Protein AF-A0A9N8WAY9-F1 (afdb_monomer)

Mean predicted aligned error: 17.77 Å

Radius of gyration: 32.34 Å; Cα contacts (8 Å, |Δi|>4): 2045; chains: 1; bounding box: 76×81×89 Å

Nearest PDB structures (foldseek):
  2zxi-assembly1_B  TM=9.575E-01  e=5.399E-56  Aquifex aeolicus
  2zxi-assembly2_D  TM=9.606E-01  e=1.835E-55  Aquifex aeolicus
  2zxi-assembly2_C  TM=9.575E-01  e=1.220E-55  Aquifex aeolicus
  2zxi-assembly1_A  TM=9.609E-01  e=3.214E-55  Aquifex aeolicus
  3cp8-assembly2_D  TM=9.663E-01  e=1.681E-51  unclassified

Foldseek 3Di:
DVVPPPPDDDDDDVPVVVVVVVVVVVVCVVVVLVVQLFPFFWDWDADPLQAIEIETQRPDQKKKKKKKFQQAQLLDDLQAFQLSLLLQLLALPFDPDDPVVCVLQVKDWHWDHDLGIIMTMMMGGQVCVLVVLLSVLCRQPVRPLDFVVSVVSVVVLVVVVVVQVVPCVSVQVLCLQCQFQVHSSNRGRGHDPSGNCPTSVSSVVSSLQGQANNRIYMYMYSYDRVVRNVSCCVSCVPGHSDDPPPPDDPQGGTDADEDEAADADLKKKKKKKFKAFAPQALRLLLLQLVQQQLALDDPDPPDCDDHPLVVQLSPADDAKDKHWDWAHHHGITMTTMMIMDSDQVSQQSSLLSSLVSLVCLLVLVADPVSSVVSLVVSLVVLLVLCVDPVSVCCCCTRHVHQRGSVRSSCSSPPDDSVSNNVSSVVRLPTHIHMYIYHPRVRHDDSVRSNPPPDDDDDDDDDDDDDDDDDDPVDAPWAEEEEALALLSLLLQLLLQLLPTQYEYEHQDLLCRHADAAAQKAKDWLRLLLLLLCLLLVGDQLVLQQQFFQFWDFPPPVSDQLGTMIMTRGQRNSSSVSSSVCQPPRHSYDYDNFAFQAFDWDADPVPPPPPDDPDDDPPFDAGTATQFTATPVRDTHGYRFYEYQQQQQAQKWKFAQPDIDAASHVPHHHHDRYNVNCVVLPFDKDKAKDKHAFKWQLVQFAQPPWAKDHHDVVGDGSHPVDPHGPCRVRRDIKTKWKAAPQLLVLLVVQVNRHPVNVPCPPDDPDDQAPSVVCVVCVVDRIWMWIFRDNHDVGSITGTHRHGHRYHPVSSLVSQCRIPRSVRIDGPGHMIMMMHMATFLLQADLLQAGSHYHNYGYADCNLQADDSSRRNLRSNSNSLQSSCVSVVHDHDGADLLQELSNQSSCCRNPVTDPHHDDSSVTDRPNSVVSGSVCSSVRPNVVSCVRSHD

Secondary structure (DSSP, 8-state):
-TTSTTSS--SS-HHHHHHHHHHHHHHGGGTHHHHHHHSPPEEEEE-TTS-EEEEE----SSEEEEEEES-SGGG--TTTTTHHHHHHHHTTSS-SS-HHHHHHTT-EEEEEE-SS-EEEEEEE-GGGHHHHHHHHHHHHHS----HHHHHHHHHHHHHHHHHHHT-HHHHHHHHHHHHHHSSGGGS-SS--TT----SHHHHHHHHHHH--GGGEEEEEESS-HHHHHHHHHHHHTTS--PPPGGGS--PPPP--EEEEEE---SSEEEEEEEEEE-TTSHHHHHHHHHHHHS----SSTT---SSHHHHHHTTSSTT-EEEEEEEE-SSEEEEEEEEEESSHHHHHHHHHHHHHHHHHHHTT---HHHHHHHHHHHHHHHHHHTTSHHHHHHIIIII--SSSHHHHHHTTTT--HHHHHHHHHHHHHSPPEEEEEE-TTTSPPHHHHHH--S-------------PPPPTT--SEEEEEE--SHHHHHHHHHHHHTT--EEEEES-GGGTT---S-SEEE-TTHHHHHHHHHHTT-SHHHHHHHTEEEEEEETGGG-GGG-EEEEEE-HHHHHHHHHHHHHT-TTEEEEE--EEEEEEEEPTTSSS-SS-S----SS---EEEEEEEETTS-EEEEEEEEE--TT-BT-EEEETTEEEE-SBTTBPPB-HHHHHHHHTT--EEEEEEEEPPEEEGGGS--TTSEEEPPPSS---SSTT-SS-TTGGGPPPEEEEE--HHHHHHHHHTGGG-HHHHT-SS--SS--BHHHHHHH-TT-S--EEEEEE--SS--EEEEET-B--S-HHHHHHHHHTSTT-TT--EEE--EEEEEEEE-GGGB-TTSBBSSEETEEE-SGGGTB-SHHHHHHHHHHHHHHHHHHHTTPPP----TTT-HHHHHHHHHHHH--SS-B-GGG---TTTTTS-TTSHHHHHHHHHHHHH--

Organism: NCBI:txid144679

Solvent-accessible surface area (backbone atoms only — not comparable to full-atom values): 49848 Å² total; per-residue (Å²): 122,84,86,74,66,80,83,76,86,85,85,93,54,75,71,62,49,53,53,49,49,52,54,46,53,60,57,47,56,65,58,43,70,68,58,45,62,57,71,33,64,52,45,75,50,71,46,97,62,42,30,35,36,34,18,27,59,32,93,55,92,52,19,35,42,31,45,28,24,66,44,10,27,33,77,46,48,91,75,39,31,35,33,43,41,51,52,48,61,52,55,73,73,55,46,96,66,56,74,66,57,44,51,74,69,63,36,49,79,50,64,47,79,46,57,56,30,33,36,42,35,38,37,33,48,65,88,51,49,68,63,54,53,45,53,56,35,34,41,71,77,54,52,71,70,46,70,69,59,42,57,55,38,50,53,52,46,53,50,53,31,56,53,41,70,73,34,63,68,62,42,40,56,48,49,41,31,26,48,23,36,63,48,35,68,12,38,50,79,50,41,53,97,83,39,47,64,84,54,43,64,59,43,47,58,48,46,68,69,36,65,18,20,49,34,34,20,40,31,31,37,35,33,60,48,66,64,51,44,56,50,45,54,67,59,50,61,86,41,48,74,46,77,50,83,73,82,64,83,70,80,73,55,79,65,24,40,79,50,74,43,78,42,92,56,82,46,28,37,37,30,47,34,36,82,37,29,19,54,82,38,58,62,29,46,42,48,43,27,48,34,50,55,58,27,30,46,61,92,39,99,85,50,64,30,90,29,73,48,6,38,54,43,67,71,42,59,92,70,52,46,37,48,49,48,75,49,51,36,93,74,35,28,46,24,36,37,42,34,37,16,72,46,44,68,47,45,37,53,44,53,41,48,50,50,50,52,43,50,36,36,38,72,60,69,64,54,73,65,57,52,52,51,14,44,53,50,34,51,50,54,54,50,52,44,63,68,41,67,70,53,31,46,47,47,56,34,76,61,65,56,48,74,36,53,63,51,56,53,50,47,58,58,90,71,53,72,64,60,46,16,53,50,33,46,53,51,74,72,47,63,50,18,28,30,31,34,11,64,49,88,60,45,74,53,62,73,63,56,78,66,76,81,84,88,82,87,84,88,85,85,90,78,88,81,80,88,81,78,91,66,94,83,65,68,85,25,46,33,37,28,38,26,39,33,49,12,20,51,24,17,40,53,31,15,12,64,51,69,25,43,24,35,37,33,16,75,48,73,91,52,26,44,59,74,87,68,69,48,56,51,51,25,62,50,31,18,31,33,33,19,42,35,27,21,56,69,42,54,68,16,52,38,44,31,76,16,32,37,26,25,42,60,40,54,65,92,71,44,66,53,58,35,4,44,27,30,35,25,19,49,66,50,32,18,50,52,42,42,61,55,51,72,74,31,70,51,42,45,79,43,72,41,49,71,30,38,74,39,62,48,74,34,93,81,62,84,79,81,90,81,75,89,88,73,87,81,82,84,64,54,48,25,32,46,46,24,38,27,31,71,88,66,53,75,49,48,18,57,22,39,36,45,16,54,42,49,18,31,62,5,28,33,30,39,8,80,48,71,48,77,17,31,44,97,98,38,72,41,40,60,48,46,51,53,50,42,49,77,58,65,54,60,69,48,79,46,76,49,60,33,37,38,34,30,38,44,87,40,42,50,59,91,88,42,51,76,45,76,49,46,86,78,55,68,54,52,22,90,88,46,93,64,48,85,40,66,94,64,46,50,67,32,33,42,42,42,46,34,63,67,30,49,47,58,46,65,79,44,51,91,44,20,55,84,60,74,77,46,95,78,59,57,95,72,53,71,32,39,66,54,38,49,74,72,43,72,86,56,71,53,50,70,27,39,40,34,57,38,36,93,94,47,57,45,25,40,44,48,61,46,12,33,36,47,34,61,72,55,49,56,56,40,41,41,56,24,71,43,26,60,67,42,43,73,77,38,73,23,28,26,38,35,20,46,22,42,51,25,57,50,28,44,84,48,28,36,34,64,37,34,45,47,33,26,58,20,20,35,32,45,33,39,59,56,62,40,66,8,25,46,34,6,33,41,32,13,39,24,51,28,27,54,77,70,74,44,77,76,64,69,58,49,59,85,63,29,64,58,13,41,52,47,49,46,28,36,73,71,38,69,96,48,69,44,46,68,68,79,58,84,65,96,45,35,78,76,55,22,44,92,47,23,45,79,61,32,29,63,57,32,52,75,72,44,60,129

Sequence (947 aa):
MLRIATKNLNKSGGRQLSAFINNQTNKIGQLRFFASVIDAPVHATNLTNGVTVVAIEDRTPASSVSIVVKAGPRFETSDNVGVTNYLKNFAFKATFRTTREVELLGGVLSANLTRENLILSAEFLPEDLPFFLEILSDTISKTKYTHYEFNDVKKLVNLESAAVESVPEVLGLDQAHAVAFRTGLGNSLFAKSSTKVTNVDIVKSFAEKVYTASNITIVGTAIDHKRLADLSEHYFNDLNSGTPLVSVSTDSKYYGGDLRIPNSSPTSHFVLGFPGAALGSKDYAVLQILRFILDGEKHTKWGVGVTALAQTINKLSTGTQMTTFNAGYSDIGLFGVFIQSHHPGSISKAAEATVEQLTNVAKGLISNEEFKRALAKAKFDTAASFETRGLKTELLGAYQVSASTPSALNAYANINTSDIQETAQKILKSKPTAIAIGDVSSLPYSDSLFHYQKAIPSKIISRNVIIAAKDPDALKYDVIVVGGGHAGTEASAAAARTGSKTLLITHRLDTIGEMSCNPSFGGIGKGVLVREIDALDGLCGKIADISGIQFHVLNRSKGPAVHGPRAQIDRKLYKRNMQECLFDYPNLEIKAGSVHDIIMHPSSTSLNTATSGNQDFSSSCYGQVQGVRLESGELIKASKIIITTGTFLQGEIHIGKIAYPSGRIGEAASVGLSKSLELAGFRLGRLKTGTPPRLDGKTINYTNLLPQYGDVPATPFSYLHTSVPFESQQVLCHQTRTNSATHKIILDNLSESIHIRETVKGPRYCPSIESKIIRFTDKAGHIIWLEPEGFDTDVVYPNGISITLPEEIQRKVLKTIPGLENATMLRPGYGVEYDYVDPRELYPTLETHRIKGLYLAGQINGTTGYEEAAAQGIIAGINASLSIRGKPPFILDRADAYIGVLIDDLVTKGVEEPYRIFTSRSEYRLSLRADNADYRLTPKGKFKLLI

Structure (mmCIF, N/CA/C/O backbone):
data_AF-A0A9N8WAY9-F1
#
_entry.id   AF-A0A9N8WAY9-F1
#
loop_
_atom_site.group_PDB
_atom_site.id
_atom_site.type_symbol
_atom_site.label_atom_id
_atom_site.label_alt_id
_atom_site.label_comp_id
_atom_site.label_asym_id
_atom_site.label_entity_id
_atom_site.label_seq_id
_atom_site.pdbx_PDB_ins_code
_atom_site.Cartn_x
_atom_site.Cartn_y
_atom_site.Cartn_z
_atom_site.occupancy
_atom_site.B_iso_or_equiv
_atom_site.auth_seq_id
_atom_site.auth_comp_id
_atom_site.auth_asym_id
_atom_site.auth_atom_id
_atom_site.pdbx_PDB_model_num
ATOM 1 N N . MET A 1 1 ? -15.267 -24.084 19.327 1.00 34.78 1 MET A N 1
ATOM 2 C CA . MET A 1 1 ? -14.991 -25.402 18.707 1.00 34.78 1 MET A CA 1
ATOM 3 C C . MET A 1 1 ? -14.730 -26.534 19.710 1.00 34.78 1 MET A C 1
ATOM 5 O O . MET A 1 1 ? -15.138 -27.644 19.418 1.00 34.78 1 MET A O 1
ATOM 9 N N . LEU A 1 2 ? -14.163 -26.306 20.906 1.00 27.81 2 LEU A N 1
ATOM 10 C CA . LEU A 1 2 ? -13.882 -27.394 21.873 1.00 27.81 2 LEU A CA 1
ATOM 11 C C . LEU A 1 2 ? -15.092 -27.992 22.630 1.00 27.81 2 LEU A C 1
ATOM 13 O O . LEU A 1 2 ? -14.947 -29.023 23.272 1.00 27.81 2 LEU A O 1
ATOM 17 N N . ARG A 1 3 ? -16.289 -27.395 22.557 1.00 25.36 3 ARG A N 1
ATOM 18 C CA . ARG A 1 3 ? -17.497 -27.909 23.244 1.00 25.36 3 ARG A CA 1
ATOM 19 C C . ARG A 1 3 ? -18.346 -28.887 22.421 1.00 25.36 3 ARG A C 1
ATOM 21 O O . ARG A 1 3 ? -19.270 -29.473 22.969 1.00 25.36 3 ARG A O 1
ATOM 28 N N . ILE A 1 4 ? -18.050 -29.061 21.131 1.00 32.19 4 ILE A N 1
ATOM 29 C CA . ILE A 1 4 ? -18.845 -29.909 20.220 1.00 32.19 4 ILE A CA 1
ATOM 30 C C . ILE A 1 4 ? -18.202 -31.299 20.030 1.00 32.19 4 ILE A C 1
ATOM 32 O O . ILE A 1 4 ? -18.879 -32.243 19.643 1.00 32.19 4 ILE A O 1
ATOM 36 N N . ALA A 1 5 ? -16.926 -31.472 20.394 1.00 30.83 5 ALA A N 1
ATOM 37 C CA . ALA A 1 5 ? -16.187 -32.719 20.176 1.00 30.83 5 ALA A CA 1
ATOM 38 C C . ALA A 1 5 ? -16.356 -33.787 21.281 1.00 30.83 5 ALA A C 1
ATOM 40 O O . ALA A 1 5 ? -15.926 -34.919 21.098 1.00 30.83 5 ALA A O 1
ATOM 41 N N . THR A 1 6 ? -16.975 -33.475 22.424 1.00 32.94 6 THR A N 1
ATOM 42 C CA . THR A 1 6 ? -16.946 -34.353 23.613 1.00 32.94 6 THR A CA 1
ATOM 43 C C . THR A 1 6 ? -18.122 -35.319 23.764 1.00 32.94 6 THR A C 1
ATOM 45 O O . THR A 1 6 ? -18.188 -36.013 24.774 1.00 32.94 6 THR A O 1
ATOM 48 N N . LYS A 1 7 ? -19.053 -35.407 22.802 1.00 30.72 7 LYS A N 1
ATOM 49 C CA . LYS A 1 7 ? -20.262 -36.243 22.969 1.00 30.72 7 LYS A CA 1
ATOM 50 C C . LYS A 1 7 ? -20.282 -37.590 22.252 1.00 30.72 7 LYS A C 1
ATOM 52 O O . LYS A 1 7 ? -21.165 -38.379 22.548 1.00 30.72 7 LYS A O 1
ATOM 57 N N . ASN A 1 8 ? -19.313 -37.900 21.399 1.00 34.56 8 ASN A N 1
ATOM 58 C CA . ASN A 1 8 ? -19.219 -39.206 20.749 1.00 34.56 8 ASN A CA 1
ATOM 59 C C . ASN A 1 8 ? -17.749 -39.596 20.654 1.00 34.56 8 ASN A C 1
ATOM 61 O O . ASN A 1 8 ? -17.040 -38.945 19.900 1.00 34.56 8 ASN A O 1
ATOM 65 N N . LEU A 1 9 ? -17.314 -40.602 21.425 1.00 31.36 9 LEU A N 1
ATOM 66 C CA . LEU A 1 9 ? -16.238 -41.567 21.117 1.00 31.36 9 LEU A CA 1
ATOM 67 C C . LEU A 1 9 ? -15.808 -42.288 22.407 1.00 31.36 9 LEU A C 1
ATOM 69 O O . LEU A 1 9 ? -14.777 -42.001 23.008 1.00 31.36 9 LEU A O 1
ATOM 73 N N . ASN A 1 10 ? -16.621 -43.261 22.817 1.00 39.28 10 ASN A N 1
ATOM 74 C CA . ASN A 1 10 ? -16.155 -44.401 23.599 1.00 39.28 10 ASN A CA 1
ATOM 75 C C . ASN A 1 10 ? -15.892 -45.550 22.615 1.00 39.28 10 ASN A C 1
ATOM 77 O O . ASN A 1 10 ? -16.753 -45.833 21.785 1.00 39.28 10 ASN A O 1
ATOM 81 N N . LYS A 1 11 ? -14.754 -46.231 22.806 1.00 39.00 11 LYS A N 1
ATOM 82 C CA . LYS A 1 11 ? -14.225 -47.435 22.123 1.00 39.00 11 LYS A CA 1
ATOM 83 C C . LYS A 1 11 ? -13.093 -47.179 21.103 1.00 39.00 11 LYS A C 1
ATOM 85 O O . LYS A 1 11 ? -13.263 -46.558 20.065 1.00 39.00 11 LYS A O 1
ATOM 90 N N . SER A 1 12 ? -11.920 -47.711 21.477 1.00 38.72 12 SER A N 1
ATOM 91 C CA . SER A 1 12 ? -10.773 -48.125 20.642 1.00 38.72 12 SER A CA 1
ATOM 92 C C . SER A 1 12 ? -9.924 -47.091 19.873 1.00 38.72 12 SER A C 1
ATOM 94 O O . SER A 1 12 ? -9.362 -47.439 18.841 1.00 38.72 12 SER A O 1
ATOM 96 N N . GLY A 1 13 ? -9.715 -45.870 20.389 1.00 35.88 13 GLY A N 1
ATOM 97 C CA . GLY A 1 13 ? -8.843 -44.855 19.748 1.00 35.88 13 GLY A CA 1
ATOM 98 C C . GLY A 1 13 ? -7.564 -44.429 20.498 1.00 35.88 13 GLY A C 1
ATOM 99 O O . GLY A 1 13 ? -6.832 -43.564 20.018 1.00 35.88 13 GLY A O 1
ATOM 100 N N . GLY A 1 14 ? -7.268 -44.998 21.674 1.00 35.78 14 GLY A N 1
ATOM 101 C CA . GLY A 1 14 ? -6.304 -44.420 22.631 1.00 35.78 14 GLY A CA 1
ATOM 102 C C . GLY A 1 14 ? -4.846 -44.286 22.158 1.00 35.78 14 GLY A C 1
ATOM 103 O O . GLY A 1 14 ? -4.164 -43.354 22.571 1.00 35.78 14 GLY A O 1
ATOM 104 N N . ARG A 1 15 ? -4.361 -45.161 21.262 1.00 37.06 15 ARG A N 1
ATOM 105 C CA . ARG A 1 15 ? -2.965 -45.117 20.766 1.00 37.06 15 ARG A CA 1
ATOM 106 C C . ARG A 1 15 ? -2.762 -44.234 19.532 1.00 37.06 15 ARG A C 1
ATOM 108 O O . ARG A 1 15 ? -1.677 -43.693 19.351 1.00 37.06 15 ARG A O 1
ATOM 115 N N . GLN A 1 16 ? -3.788 -44.044 18.701 1.00 38.47 16 GLN A N 1
ATOM 116 C CA . GLN A 1 16 ? -3.700 -43.113 17.570 1.00 38.47 16 GLN A CA 1
ATOM 117 C C . GLN A 1 16 ? -3.871 -41.662 18.025 1.00 38.47 16 GLN A C 1
ATOM 119 O O . GLN A 1 16 ? -3.231 -40.775 17.467 1.00 38.47 16 GLN A O 1
ATOM 124 N N . LEU A 1 17 ? -4.640 -41.422 19.095 1.00 34.09 17 LEU A N 1
ATOM 125 C CA . LEU A 1 17 ? -4.776 -40.089 19.673 1.00 34.09 17 LEU A CA 1
ATOM 126 C C . LEU A 1 17 ? -3.491 -39.631 20.378 1.00 34.09 17 LEU A C 1
ATOM 128 O O . LEU A 1 17 ? -3.136 -38.472 20.239 1.00 34.09 17 LEU A O 1
ATOM 132 N N . SER A 1 18 ? -2.739 -40.509 21.057 1.00 35.00 18 SER A N 1
ATOM 133 C CA . SER A 1 18 ? -1.448 -40.122 21.654 1.00 35.00 18 SER A CA 1
ATOM 134 C C . SER A 1 18 ? -0.386 -39.823 20.596 1.00 35.00 18 SER A C 1
ATOM 136 O O . SER A 1 18 ? 0.402 -38.901 20.771 1.00 35.00 18 SER A O 1
ATOM 138 N N . ALA A 1 19 ? -0.387 -40.551 19.474 1.00 35.94 19 ALA A N 1
ATOM 139 C CA . ALA A 1 19 ? 0.494 -40.272 18.343 1.00 35.94 19 ALA A CA 1
ATOM 140 C C . ALA A 1 19 ? 0.087 -38.985 17.607 1.00 35.94 19 ALA A C 1
ATOM 142 O O . ALA A 1 19 ? 0.954 -38.190 17.263 1.00 35.94 19 ALA A O 1
ATOM 143 N N . PHE A 1 20 ? -1.214 -38.731 17.425 1.00 35.03 20 PHE A N 1
ATOM 144 C CA . PHE A 1 20 ? -1.726 -37.496 16.825 1.00 35.03 20 PHE A CA 1
ATOM 145 C C . PHE A 1 20 ? -1.520 -36.281 17.738 1.00 35.03 20 PHE A C 1
ATOM 147 O O . PHE A 1 20 ? -1.112 -35.232 17.253 1.00 35.03 20 PHE A O 1
ATOM 154 N N . ILE A 1 21 ? -1.718 -36.428 19.053 1.00 37.94 21 ILE A N 1
ATOM 155 C CA . ILE A 1 21 ? -1.417 -35.400 20.056 1.00 37.94 21 ILE A CA 1
ATOM 156 C C . ILE A 1 21 ? 0.087 -35.151 20.101 1.00 37.94 21 ILE A C 1
ATOM 158 O O . ILE A 1 21 ? 0.454 -33.991 20.033 1.00 37.94 21 ILE A O 1
ATOM 162 N N . ASN A 1 22 ? 0.949 -36.178 20.090 1.00 33.31 22 ASN A N 1
ATOM 163 C CA . ASN A 1 22 ? 2.405 -35.983 20.063 1.00 33.31 22 ASN A CA 1
ATOM 164 C C . ASN A 1 22 ? 2.899 -35.325 18.762 1.00 33.31 22 ASN A C 1
ATOM 166 O O . ASN A 1 22 ? 3.785 -34.470 18.802 1.00 33.31 22 ASN A O 1
ATOM 170 N N . ASN A 1 23 ? 2.307 -35.662 17.609 1.00 32.69 23 ASN A N 1
ATOM 171 C CA . ASN A 1 23 ? 2.640 -35.021 16.331 1.00 32.69 23 ASN A CA 1
ATOM 172 C C . ASN A 1 23 ? 2.090 -33.587 16.239 1.00 32.69 23 ASN A C 1
ATOM 174 O O . ASN A 1 23 ? 2.725 -32.716 15.644 1.00 32.69 23 ASN A O 1
ATOM 178 N N . GLN A 1 24 ? 0.939 -33.313 16.861 1.00 34.44 24 GLN A N 1
ATOM 179 C CA . GLN A 1 24 ? 0.391 -31.964 16.998 1.00 34.44 24 GLN A CA 1
ATOM 180 C C . GLN A 1 24 ? 1.167 -31.146 18.035 1.00 34.44 24 GLN A C 1
ATOM 182 O O . GLN A 1 24 ? 1.427 -29.988 17.761 1.00 34.44 24 GLN A O 1
ATOM 187 N N . THR A 1 25 ? 1.641 -31.700 19.156 1.00 32.56 25 THR A N 1
ATOM 188 C CA . THR A 1 25 ? 2.506 -30.978 20.111 1.00 32.56 25 THR A CA 1
ATOM 189 C C . THR A 1 25 ? 3.886 -30.687 19.532 1.00 32.56 25 THR A C 1
ATOM 191 O O . THR A 1 25 ? 4.433 -29.624 19.811 1.00 32.56 25 THR A O 1
ATOM 194 N N . ASN A 1 26 ? 4.413 -31.549 18.654 1.00 30.75 26 ASN A N 1
ATOM 195 C CA . ASN A 1 26 ? 5.633 -31.247 17.898 1.00 30.75 26 ASN A CA 1
ATOM 196 C C . ASN A 1 26 ? 5.403 -30.181 16.809 1.00 30.75 26 ASN A C 1
ATOM 198 O O . ASN A 1 26 ? 6.275 -29.341 16.602 1.00 30.75 26 ASN A O 1
ATOM 202 N N . LYS A 1 27 ? 4.216 -30.120 16.182 1.00 31.23 27 LYS A N 1
ATOM 203 C CA . LYS A 1 27 ? 3.832 -29.007 15.283 1.00 31.23 27 LYS A CA 1
ATOM 204 C C . LYS A 1 27 ? 3.461 -27.712 16.024 1.00 31.23 27 LYS A C 1
ATOM 206 O O . LYS A 1 27 ? 3.751 -26.628 15.532 1.00 31.23 27 LYS A O 1
ATOM 211 N N . ILE A 1 28 ? 2.935 -27.796 17.245 1.00 32.38 28 ILE A N 1
ATOM 212 C CA . ILE A 1 28 ? 2.755 -26.670 18.181 1.00 32.38 28 ILE A CA 1
ATOM 213 C C . ILE A 1 28 ? 4.120 -26.184 18.710 1.00 32.38 28 ILE A C 1
ATOM 215 O O . ILE A 1 28 ? 4.230 -25.065 19.205 1.00 32.38 28 ILE A O 1
ATOM 219 N N . GLY A 1 29 ? 5.200 -26.939 18.487 1.00 28.80 29 GLY A N 1
ATOM 220 C CA . GLY A 1 29 ? 6.573 -26.447 18.600 1.00 28.80 29 GLY A CA 1
ATOM 221 C C . GLY A 1 29 ? 6.858 -25.209 17.734 1.00 28.80 29 GLY A C 1
ATOM 222 O O . GLY A 1 29 ? 7.712 -24.414 18.110 1.00 28.80 29 GLY A O 1
ATOM 223 N N . GLN A 1 30 ? 6.105 -24.978 16.647 1.00 30.25 30 GLN A N 1
ATOM 224 C CA . GLN A 1 30 ? 6.190 -23.750 15.837 1.00 30.25 30 GLN A CA 1
ATOM 225 C C . GLN A 1 30 ? 5.340 -22.586 16.379 1.00 30.25 30 GLN A C 1
ATOM 227 O O . GLN A 1 30 ? 5.646 -21.431 16.099 1.00 30.25 30 GLN A O 1
ATOM 232 N N . LEU A 1 31 ? 4.345 -22.847 17.236 1.00 31.05 31 LEU A N 1
ATOM 233 C CA . LEU A 1 31 ? 3.643 -21.799 17.999 1.00 31.05 31 LEU A CA 1
ATOM 234 C C . LEU A 1 31 ? 4.497 -21.239 19.151 1.00 31.05 31 LEU A C 1
ATOM 236 O O . LEU A 1 31 ? 4.138 -20.222 19.745 1.00 31.05 31 LEU A O 1
ATOM 240 N N . ARG A 1 32 ? 5.664 -21.839 19.437 1.00 30.89 32 ARG A N 1
ATOM 241 C CA . ARG A 1 32 ? 6.633 -21.291 20.401 1.00 30.89 32 ARG A CA 1
ATOM 242 C C . ARG A 1 32 ? 7.258 -19.963 19.965 1.00 30.89 32 ARG A C 1
ATOM 244 O O . ARG A 1 32 ? 7.824 -19.297 20.820 1.00 30.89 32 ARG A O 1
ATOM 251 N N . PHE A 1 33 ? 7.112 -19.542 18.705 1.00 34.78 33 PHE A N 1
ATOM 252 C CA . PHE A 1 33 ? 7.567 -18.217 18.263 1.00 34.78 33 PHE A CA 1
ATOM 253 C C . PHE A 1 33 ? 6.773 -17.058 18.887 1.00 34.78 33 PHE A C 1
ATOM 255 O O . PHE A 1 33 ? 7.335 -15.990 19.101 1.00 34.78 33 PHE A O 1
ATOM 262 N N . PHE A 1 34 ? 5.496 -17.268 19.234 1.00 34.25 34 PHE A N 1
ATOM 263 C CA . PHE A 1 34 ? 4.699 -16.256 19.941 1.00 34.25 34 PHE A CA 1
ATOM 264 C C . PHE A 1 34 ? 4.883 -16.337 21.462 1.00 34.25 34 PHE A C 1
ATOM 266 O O . PHE A 1 34 ? 4.933 -15.312 22.133 1.00 34.25 34 PHE A O 1
ATOM 273 N N . ALA A 1 35 ? 5.077 -17.543 22.009 1.00 34.41 35 ALA A N 1
ATOM 274 C CA . ALA A 1 35 ? 5.382 -17.714 23.431 1.00 34.41 35 ALA A CA 1
ATOM 275 C C . ALA A 1 35 ? 6.769 -17.155 23.819 1.00 34.41 35 ALA A C 1
ATOM 277 O O . ALA A 1 35 ? 6.951 -16.726 24.953 1.00 34.41 35 ALA A O 1
ATOM 278 N N . SER A 1 36 ? 7.737 -17.105 22.892 1.00 43.34 36 SER A N 1
ATOM 279 C CA . SER A 1 36 ? 9.104 -16.648 23.187 1.00 43.34 36 SER A CA 1
ATOM 280 C C . SER A 1 36 ? 9.268 -15.136 23.375 1.00 43.34 36 SER A C 1
ATOM 282 O O . SER A 1 36 ? 10.331 -14.719 23.814 1.00 43.34 36 SER A O 1
ATOM 284 N N . VAL A 1 37 ? 8.265 -14.311 23.042 1.00 48.47 37 VAL A N 1
ATOM 285 C CA . VAL A 1 37 ? 8.324 -12.849 23.275 1.00 48.47 37 VAL A CA 1
ATOM 286 C C . VAL A 1 37 ? 7.912 -12.497 24.710 1.00 48.47 37 VAL A C 1
ATOM 288 O O . VAL A 1 37 ? 8.394 -11.517 25.265 1.00 48.47 37 VAL A O 1
ATOM 291 N N . ILE A 1 38 ? 7.050 -13.312 25.328 1.00 50.09 38 ILE A N 1
ATOM 292 C CA . ILE A 1 38 ? 6.491 -13.050 26.665 1.00 50.09 38 ILE A CA 1
ATOM 293 C C . ILE A 1 38 ? 7.518 -13.335 27.775 1.00 50.09 38 ILE A C 1
ATOM 295 O O . ILE A 1 38 ? 7.503 -12.647 28.793 1.00 50.09 38 ILE A O 1
ATOM 299 N N . ASP A 1 39 ? 8.433 -14.283 27.548 1.00 53.91 39 ASP A N 1
ATOM 300 C CA . ASP A 1 39 ? 9.426 -14.742 28.534 1.00 53.91 39 ASP A CA 1
ATOM 301 C C . ASP A 1 39 ? 10.876 -14.331 28.203 1.00 53.91 39 ASP A C 1
ATOM 303 O O . ASP A 1 39 ? 11.814 -14.821 28.834 1.00 53.91 39 ASP A O 1
ATOM 307 N N . ALA A 1 40 ? 11.100 -13.459 27.211 1.00 64.38 40 ALA A N 1
ATOM 308 C CA . ALA A 1 40 ? 12.453 -13.000 26.899 1.00 64.38 40 ALA A CA 1
ATOM 309 C C . ALA A 1 40 ? 13.003 -12.159 28.072 1.00 64.38 40 ALA A C 1
ATOM 311 O O . ALA A 1 40 ? 12.348 -11.196 28.489 1.00 64.38 40 ALA A O 1
ATOM 312 N N . PRO A 1 41 ? 14.174 -12.511 28.634 1.00 66.81 41 PRO A N 1
ATOM 313 C CA . PRO A 1 41 ? 14.734 -11.781 29.758 1.00 66.81 41 PRO A CA 1
ATOM 314 C C . PRO A 1 41 ? 15.114 -10.366 29.316 1.00 66.81 41 PRO A C 1
ATOM 316 O O . PRO A 1 41 ? 15.739 -10.168 28.272 1.00 66.81 41 PRO A O 1
ATOM 319 N N . VAL A 1 42 ? 14.729 -9.378 30.121 1.00 77.88 42 VAL A N 1
ATOM 320 C CA . VAL A 1 42 ? 15.200 -8.002 29.965 1.00 77.88 42 VAL A CA 1
ATOM 321 C C . VAL A 1 42 ? 16.411 -7.819 30.861 1.00 77.88 42 VAL A C 1
ATOM 323 O O . VAL A 1 42 ? 16.358 -8.075 32.066 1.00 77.88 42 VAL A O 1
ATOM 326 N N . HIS A 1 43 ? 17.496 -7.346 30.267 1.00 83.75 43 HIS A N 1
ATOM 327 C CA . HIS A 1 43 ? 18.730 -7.026 30.963 1.00 83.75 43 HIS A CA 1
ATOM 328 C C . HIS A 1 43 ? 18.908 -5.513 30.996 1.00 83.75 43 HIS A C 1
ATOM 330 O O . HIS A 1 43 ? 18.722 -4.847 29.978 1.00 83.75 43 HIS A O 1
ATOM 336 N N . ALA A 1 44 ? 19.262 -4.975 32.160 1.00 86.44 44 ALA A N 1
ATOM 337 C CA . ALA A 1 44 ? 19.524 -3.557 32.345 1.00 86.44 44 ALA A CA 1
ATOM 338 C C . ALA A 1 44 ? 20.857 -3.355 33.073 1.00 86.44 44 ALA A C 1
ATOM 340 O O . ALA A 1 44 ? 21.126 -4.026 34.071 1.00 86.44 44 ALA A O 1
ATOM 341 N N . THR A 1 45 ? 21.672 -2.424 32.589 1.00 89.00 45 THR A N 1
ATOM 342 C CA . THR A 1 45 ? 22.945 -2.022 33.198 1.00 89.00 45 THR A CA 1
ATOM 343 C C . THR A 1 45 ? 23.096 -0.508 33.126 1.00 89.00 45 THR A C 1
ATOM 345 O O . THR A 1 45 ? 22.608 0.131 32.198 1.00 89.00 45 THR A O 1
ATOM 348 N N . ASN A 1 46 ? 23.752 0.080 34.124 1.00 88.75 46 ASN A N 1
ATOM 349 C CA . ASN A 1 46 ? 24.169 1.477 34.070 1.00 88.75 46 ASN A CA 1
ATOM 350 C C . ASN A 1 46 ? 25.642 1.522 33.664 1.00 88.75 46 ASN A C 1
ATOM 352 O O . ASN A 1 46 ? 26.473 0.866 34.295 1.00 88.75 46 ASN A O 1
ATOM 356 N N . LEU A 1 47 ? 25.932 2.284 32.617 1.00 88.81 47 LEU A N 1
ATOM 357 C CA . LEU A 1 47 ? 27.277 2.550 32.124 1.00 88.81 47 LEU A CA 1
ATOM 358 C C . LEU A 1 47 ? 28.044 3.461 33.084 1.00 88.81 47 LEU A C 1
ATOM 360 O O . LEU A 1 47 ? 27.452 4.125 33.944 1.00 88.81 47 LEU A O 1
ATOM 364 N N . THR A 1 48 ? 29.367 3.526 32.928 1.00 84.19 48 THR A N 1
ATOM 365 C CA . THR A 1 48 ? 30.218 4.291 33.858 1.00 84.19 48 THR A CA 1
ATOM 366 C C . THR A 1 48 ? 29.939 5.797 33.822 1.00 84.19 48 THR A C 1
ATOM 368 O O . THR A 1 48 ? 30.052 6.475 34.843 1.00 84.19 48 THR A O 1
ATOM 371 N N . ASN A 1 49 ? 29.499 6.308 32.669 1.00 83.31 49 ASN A N 1
ATOM 372 C CA . ASN A 1 49 ? 29.110 7.703 32.460 1.00 83.31 49 ASN A CA 1
ATOM 373 C C . ASN A 1 49 ? 27.692 8.047 32.972 1.00 83.31 49 ASN A C 1
ATOM 375 O O . ASN A 1 49 ? 27.334 9.224 33.010 1.00 83.31 49 ASN A O 1
ATOM 379 N N . GLY A 1 50 ? 26.892 7.053 33.381 1.00 85.44 50 GLY A N 1
ATOM 380 C CA . GLY A 1 50 ? 25.530 7.231 33.897 1.00 85.44 50 GLY A CA 1
ATOM 381 C C . GLY A 1 50 ? 24.394 6.947 32.907 1.00 85.44 50 GLY A C 1
ATOM 382 O O . GLY A 1 50 ? 23.237 7.064 33.306 1.00 85.44 50 GLY A O 1
ATOM 383 N N . VAL A 1 51 ? 24.687 6.554 31.660 1.00 89.50 51 VAL A N 1
ATOM 384 C CA . VAL A 1 51 ? 23.665 6.088 30.702 1.00 89.50 51 VAL A CA 1
ATOM 385 C C . VAL A 1 51 ? 23.101 4.740 31.149 1.00 89.50 51 VAL A C 1
ATOM 387 O O . VAL A 1 51 ? 23.857 3.819 31.459 1.00 89.50 51 VAL A O 1
ATOM 390 N N . THR A 1 52 ? 21.778 4.581 31.133 1.00 90.56 52 THR A N 1
ATOM 391 C CA . THR A 1 52 ? 21.144 3.271 31.350 1.00 90.56 52 THR A CA 1
ATOM 392 C C . THR A 1 52 ? 20.989 2.538 30.018 1.00 90.56 52 THR A C 1
ATOM 394 O O . THR A 1 52 ? 20.403 3.072 29.081 1.00 90.56 52 THR A O 1
ATOM 397 N N . VAL A 1 53 ? 21.462 1.298 29.925 1.00 91.19 53 VAL A N 1
ATOM 398 C CA . VAL A 1 53 ? 21.262 0.414 28.769 1.00 91.19 53 VAL A CA 1
ATOM 399 C C . VAL A 1 53 ? 20.296 -0.693 29.158 1.00 91.19 53 VAL A C 1
ATOM 401 O O . VAL A 1 53 ? 20.505 -1.387 30.149 1.00 91.19 53 VAL A O 1
ATOM 404 N N . VAL A 1 54 ? 19.247 -0.876 28.364 1.00 89.75 54 VAL A N 1
ATOM 405 C CA . VAL A 1 54 ? 18.236 -1.922 28.512 1.00 89.75 54 VAL A CA 1
ATOM 406 C C . VAL A 1 54 ? 18.182 -2.716 27.214 1.00 89.75 54 VAL A C 1
ATOM 408 O O . VAL A 1 54 ? 18.074 -2.137 26.138 1.00 89.75 54 VAL A O 1
ATOM 411 N N . ALA A 1 55 ? 18.245 -4.042 27.284 1.00 88.38 55 ALA A N 1
ATOM 412 C CA . ALA A 1 55 ? 18.109 -4.890 26.105 1.00 88.38 55 ALA A CA 1
ATOM 413 C C . ALA A 1 55 ? 17.169 -6.065 26.363 1.00 88.38 55 ALA A C 1
ATOM 415 O O . ALA A 1 55 ? 17.146 -6.625 27.461 1.00 88.38 55 ALA A O 1
ATOM 416 N N . ILE A 1 56 ? 16.421 -6.437 25.327 1.00 81.81 56 ILE A N 1
ATOM 417 C CA . ILE A 1 56 ? 15.617 -7.655 25.281 1.00 81.81 56 ILE A CA 1
ATOM 418 C C . ILE A 1 56 ? 16.068 -8.519 24.104 1.00 81.81 56 ILE A C 1
ATOM 420 O O . ILE A 1 56 ? 16.010 -8.117 22.938 1.00 81.81 56 ILE A O 1
ATOM 424 N N . GLU A 1 57 ? 16.502 -9.734 24.419 1.00 77.81 57 GLU A N 1
ATOM 425 C CA . GLU A 1 57 ? 16.929 -10.729 23.436 1.00 77.81 57 GLU A CA 1
ATOM 426 C C . GLU A 1 57 ? 15.719 -11.540 22.951 1.00 77.81 57 GLU A C 1
ATOM 428 O O . GLU A 1 57 ? 15.571 -12.731 23.232 1.00 77.81 57 GLU A O 1
ATOM 433 N N . ASP A 1 58 ? 14.805 -10.878 22.236 1.00 72.62 58 ASP A N 1
ATOM 434 C CA . ASP A 1 58 ? 13.737 -11.567 21.512 1.00 72.62 58 ASP A CA 1
ATOM 435 C C . ASP A 1 58 ? 14.219 -12.036 20.122 1.00 72.62 58 ASP A C 1
ATOM 437 O O . ASP A 1 58 ? 15.098 -11.451 19.496 1.00 72.62 58 ASP A O 1
ATOM 441 N N . ARG A 1 59 ? 13.688 -13.161 19.621 1.00 65.69 59 ARG A N 1
ATOM 442 C CA . ARG A 1 59 ? 14.125 -13.769 18.344 1.00 65.69 59 ARG A CA 1
ATOM 443 C C . ARG A 1 59 ? 13.441 -13.140 17.126 1.00 65.69 59 ARG A C 1
ATOM 445 O O . ARG A 1 59 ? 12.996 -13.860 16.228 1.00 65.69 59 ARG A O 1
ATOM 452 N N . THR A 1 60 ? 13.287 -11.816 17.113 1.00 69.69 60 THR A N 1
ATOM 453 C CA . THR A 1 60 ? 12.670 -11.130 15.971 1.00 69.69 60 THR A CA 1
ATOM 454 C C . THR A 1 60 ? 13.696 -10.936 14.839 1.00 69.69 60 THR A C 1
ATOM 456 O O . THR A 1 60 ? 14.889 -10.806 15.101 1.00 69.69 60 THR A O 1
ATOM 459 N N . PRO A 1 61 ? 13.279 -10.967 13.558 1.00 68.31 61 PRO A N 1
ATOM 460 C CA . PRO A 1 61 ? 14.207 -10.947 12.419 1.00 68.31 61 PRO A CA 1
ATOM 461 C C . PRO A 1 61 ? 14.838 -9.574 12.126 1.00 68.31 61 PRO A C 1
ATOM 463 O O . PRO A 1 61 ? 15.653 -9.474 11.216 1.00 68.31 61 PRO A O 1
ATOM 466 N N . ALA A 1 62 ? 14.447 -8.518 12.841 1.00 81.50 62 ALA A N 1
ATOM 467 C CA . ALA A 1 62 ? 15.024 -7.184 12.703 1.00 81.50 62 ALA A CA 1
ATOM 468 C C . ALA A 1 62 ? 15.212 -6.579 14.091 1.00 81.50 62 ALA A C 1
ATOM 470 O O . ALA A 1 62 ? 14.307 -6.681 14.923 1.00 81.50 62 ALA A O 1
ATOM 471 N N . SER A 1 63 ? 16.360 -5.946 14.298 1.00 88.69 63 SER A N 1
ATOM 472 C CA . SER A 1 63 ? 16.715 -5.281 15.543 1.00 88.69 63 SER A CA 1
ATOM 473 C C . SER A 1 63 ? 16.211 -3.843 15.549 1.00 88.69 63 SER A C 1
ATOM 475 O O . SER A 1 63 ? 16.060 -3.205 14.502 1.00 88.69 63 SER A O 1
ATOM 477 N N . SER A 1 64 ? 15.975 -3.313 16.743 1.00 90.75 64 SER A N 1
ATOM 478 C CA . SER A 1 64 ? 15.743 -1.883 16.922 1.00 90.75 64 SER A CA 1
ATOM 479 C C . SER A 1 64 ? 16.556 -1.351 18.086 1.00 90.75 64 SER A C 1
ATOM 481 O O . SER A 1 64 ? 16.687 -2.026 19.106 1.00 90.75 64 SER A O 1
ATOM 483 N N . VAL A 1 65 ? 17.038 -0.120 17.961 1.00 93.06 65 VAL A N 1
ATOM 484 C CA . VAL A 1 65 ? 17.589 0.647 19.079 1.00 93.06 65 VAL A CA 1
ATOM 485 C C . VAL A 1 65 ? 16.853 1.962 19.186 1.00 93.06 65 VAL A C 1
ATOM 487 O O . VAL A 1 65 ? 16.598 2.624 18.182 1.00 93.06 65 VAL A O 1
ATOM 490 N N . SER A 1 66 ? 16.568 2.355 20.416 1.00 93.25 66 SER A N 1
ATOM 491 C CA . SER A 1 66 ? 15.943 3.625 20.725 1.00 93.25 66 SER A CA 1
ATOM 492 C C . SER A 1 66 ? 16.685 4.334 21.844 1.00 93.25 66 SER A C 1
ATOM 494 O O . SER A 1 66 ? 16.986 3.734 22.872 1.00 93.25 66 SER A O 1
ATOM 496 N N . ILE A 1 67 ? 16.940 5.624 21.661 1.00 93.69 67 ILE A N 1
ATOM 497 C CA . ILE A 1 67 ? 17.430 6.517 22.702 1.00 93.69 67 ILE A CA 1
ATOM 498 C C . ILE A 1 67 ? 16.230 7.257 23.281 1.00 93.69 67 ILE A C 1
ATOM 500 O O . ILE A 1 67 ? 15.597 8.068 22.599 1.00 93.69 67 ILE A O 1
ATOM 504 N N . VAL A 1 68 ? 15.897 6.939 24.528 1.00 92.62 68 VAL A N 1
ATOM 505 C CA . VAL A 1 68 ? 14.810 7.558 25.283 1.00 92.62 68 VAL A CA 1
ATOM 506 C C . VAL A 1 68 ? 15.409 8.631 26.180 1.00 92.62 68 VAL A C 1
ATOM 508 O O . VAL A 1 68 ? 16.197 8.339 27.078 1.00 92.62 68 VAL A O 1
ATOM 511 N N . VAL A 1 69 ? 15.044 9.880 25.911 1.00 91.56 69 VAL A N 1
ATOM 512 C CA . VAL A 1 69 ? 15.503 11.057 26.650 1.00 91.56 69 VAL A CA 1
ATOM 513 C C . VAL A 1 69 ? 14.316 11.641 27.401 1.00 91.56 69 VAL A C 1
ATOM 515 O O . VAL A 1 69 ? 13.288 11.917 26.776 1.00 91.56 69 VAL A O 1
ATOM 518 N N . LYS A 1 70 ? 14.444 11.899 28.708 1.00 88.88 70 LYS A N 1
ATOM 519 C CA . LYS A 1 70 ? 13.401 12.611 29.475 1.00 88.88 70 LYS A CA 1
ATOM 520 C C . LYS A 1 70 ? 13.409 14.096 29.098 1.00 88.88 70 LYS A C 1
ATOM 522 O O . LYS A 1 70 ? 14.044 14.926 29.745 1.00 88.88 70 LYS A O 1
ATOM 527 N N . ALA A 1 71 ? 12.777 14.390 27.969 1.00 90.00 71 ALA A N 1
ATOM 528 C CA . ALA A 1 71 ? 12.779 15.680 27.286 1.00 90.00 71 ALA A CA 1
ATOM 529 C C . ALA A 1 71 ? 11.418 15.984 26.633 1.00 90.00 71 ALA A C 1
ATOM 531 O O . ALA A 1 71 ? 11.351 16.695 25.634 1.00 90.00 71 ALA A O 1
ATOM 532 N N . GLY A 1 72 ? 10.334 15.404 27.155 1.00 91.44 72 GLY A N 1
ATOM 533 C CA . GLY A 1 72 ? 8.976 15.724 26.719 1.00 91.44 72 GLY A CA 1
ATOM 534 C C . GLY A 1 72 ? 8.511 17.117 27.178 1.00 91.44 72 GLY A C 1
ATOM 535 O O . GLY A 1 72 ? 9.150 17.727 28.043 1.00 91.44 72 GLY A O 1
ATOM 536 N N . PRO A 1 73 ? 7.376 17.620 26.653 1.00 92.31 73 PRO A N 1
ATOM 537 C CA . PRO A 1 73 ? 6.828 18.932 26.992 1.00 92.31 73 PRO A CA 1
ATOM 538 C C . PRO A 1 73 ? 6.630 19.184 28.485 1.00 92.31 73 PRO A C 1
ATOM 540 O O . PRO A 1 73 ? 6.622 20.336 28.912 1.00 92.31 73 PRO A O 1
ATOM 543 N N . ARG A 1 74 ? 6.500 18.134 29.307 1.00 90.06 74 ARG A N 1
ATOM 544 C CA . ARG A 1 74 ? 6.423 18.257 30.768 1.00 90.06 74 ARG A CA 1
ATOM 545 C C . ARG A 1 74 ? 7.588 19.045 31.368 1.00 90.06 74 ARG A C 1
ATOM 547 O O . ARG A 1 74 ? 7.407 19.698 32.391 1.00 90.06 74 ARG A O 1
ATOM 554 N N . PHE A 1 75 ? 8.753 19.000 30.730 1.00 88.56 75 PHE A N 1
ATOM 555 C CA . PHE A 1 75 ? 9.964 19.681 31.185 1.00 88.56 75 PHE A CA 1
ATOM 556 C C . PHE A 1 75 ? 10.129 21.092 30.597 1.00 88.56 75 PHE A C 1
ATOM 558 O O . PHE A 1 75 ? 11.135 21.754 30.852 1.00 88.56 75 PHE A O 1
ATOM 565 N N . GLU A 1 76 ? 9.157 21.571 29.817 1.00 91.25 76 GLU A N 1
ATOM 566 C CA . GLU A 1 76 ? 9.140 22.943 29.315 1.00 91.25 76 GLU A CA 1
ATOM 567 C C . GLU A 1 76 ? 8.735 23.938 30.408 1.00 91.25 76 GLU A C 1
ATOM 569 O O . GLU A 1 76 ? 7.820 23.710 31.205 1.00 91.25 76 GLU A O 1
ATOM 574 N N . THR A 1 77 ? 9.400 25.087 30.403 1.00 87.75 77 THR A N 1
ATOM 575 C CA . THR A 1 77 ? 9.091 26.254 31.225 1.00 87.75 77 THR A CA 1
ATOM 576 C C . THR A 1 77 ? 8.344 27.297 30.396 1.00 87.75 77 THR A C 1
ATOM 578 O O . THR A 1 77 ? 8.269 27.210 29.170 1.00 87.75 77 THR A O 1
ATOM 581 N N . SER A 1 78 ? 7.831 28.343 31.048 1.00 84.25 78 SER A N 1
ATOM 582 C CA . SER A 1 78 ? 7.173 29.475 30.375 1.00 84.25 78 SER A CA 1
ATOM 583 C C . SER A 1 78 ? 8.024 30.132 29.283 1.00 84.25 78 SER A C 1
ATOM 585 O O . SER A 1 78 ? 7.472 30.696 28.339 1.00 84.25 78 SER A O 1
ATOM 587 N N . ASP A 1 79 ? 9.349 30.043 29.398 1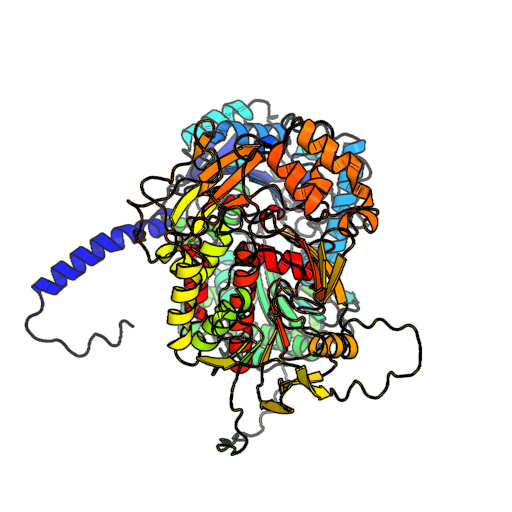.00 86.00 79 ASP A N 1
ATOM 588 C CA . ASP A 1 79 ? 10.296 30.740 28.524 1.00 86.00 79 ASP A CA 1
ATOM 589 C C . ASP A 1 79 ? 10.659 29.926 27.278 1.00 86.00 79 ASP A C 1
ATOM 591 O O . ASP A 1 79 ? 11.163 30.478 26.300 1.00 86.00 79 ASP A O 1
ATOM 595 N N . ASN A 1 80 ? 10.390 28.617 27.289 1.00 90.31 80 ASN A N 1
ATOM 596 C CA . ASN A 1 80 ? 10.742 27.710 26.200 1.00 90.31 80 ASN A CA 1
ATOM 597 C C . ASN A 1 80 ? 9.576 26.816 25.738 1.00 90.31 80 ASN A C 1
ATOM 599 O O . ASN A 1 80 ? 9.811 25.842 25.031 1.00 90.31 80 ASN A O 1
ATOM 603 N N . VAL A 1 81 ? 8.325 27.165 26.063 1.00 90.88 81 VAL A N 1
ATOM 604 C CA . VAL A 1 81 ? 7.129 26.429 25.609 1.00 90.88 81 VAL A CA 1
ATOM 605 C C . VAL A 1 81 ? 7.181 26.155 24.102 1.00 90.88 81 VAL A C 1
ATOM 607 O O . VAL A 1 81 ? 7.286 27.090 23.302 1.00 90.88 81 VAL A O 1
ATOM 610 N N . GLY A 1 82 ? 7.054 24.884 23.721 1.00 91.88 82 GLY A N 1
ATOM 611 C CA . GLY A 1 82 ? 7.130 24.344 22.363 1.00 91.88 82 GLY A CA 1
ATOM 612 C C . GLY A 1 82 ? 8.523 23.886 21.914 1.00 91.88 82 GLY A C 1
ATOM 613 O O . GLY A 1 82 ? 8.639 23.350 20.809 1.00 91.88 82 GLY A O 1
ATOM 614 N N . VAL A 1 83 ? 9.579 24.087 22.712 1.00 94.88 83 VAL A N 1
ATOM 615 C CA . VAL A 1 83 ? 10.968 23.746 22.341 1.00 94.88 83 VAL A CA 1
ATOM 616 C C . VAL A 1 83 ? 11.165 22.260 22.067 1.00 94.88 83 VAL A C 1
ATOM 618 O O . VAL A 1 83 ? 11.956 21.907 21.195 1.00 94.88 83 VAL A O 1
ATOM 621 N N . THR A 1 84 ? 10.410 21.387 22.728 1.00 94.38 84 THR A N 1
ATOM 622 C CA . THR A 1 84 ? 10.530 19.933 22.552 1.00 94.38 84 THR A CA 1
ATOM 623 C C . THR A 1 84 ? 10.049 19.480 21.174 1.00 94.38 84 THR A C 1
ATOM 625 O O . THR A 1 84 ? 10.683 18.626 20.551 1.00 94.38 84 THR A O 1
ATOM 628 N N . ASN A 1 85 ? 9.013 20.124 20.621 1.00 94.88 85 ASN A N 1
ATOM 629 C CA . ASN A 1 85 ? 8.572 19.864 19.249 1.00 94.88 85 ASN A CA 1
ATOM 630 C C . ASN A 1 85 ? 9.607 20.340 18.213 1.00 94.88 85 ASN A C 1
ATOM 632 O O . ASN A 1 85 ? 9.809 19.683 17.190 1.00 94.88 85 ASN A O 1
ATOM 636 N N . TYR A 1 86 ? 10.312 21.446 18.483 1.00 95.12 86 TYR A N 1
ATOM 637 C CA . TYR A 1 86 ? 11.454 21.861 17.659 1.00 95.12 86 TYR A CA 1
ATOM 638 C C . TYR A 1 86 ? 12.597 20.851 17.760 1.00 95.12 86 TYR A C 1
ATOM 640 O O . TYR A 1 86 ? 13.099 20.410 16.729 1.00 95.12 86 TYR A O 1
ATOM 648 N N . LEU A 1 87 ? 12.972 20.444 18.977 1.00 94.31 87 LEU A N 1
ATOM 649 C CA . LEU A 1 87 ? 14.052 19.487 19.218 1.00 94.31 87 LEU A CA 1
ATOM 650 C C . LEU A 1 87 ? 13.805 18.154 18.491 1.00 94.31 87 LEU A C 1
ATOM 652 O O . LEU A 1 87 ? 14.701 17.662 17.807 1.00 94.31 87 LEU A O 1
ATOM 656 N N . LYS A 1 88 ? 12.571 17.628 18.539 1.00 94.62 88 LYS A N 1
ATOM 657 C CA . LYS A 1 88 ? 12.139 16.446 17.771 1.00 94.62 88 LYS A CA 1
ATOM 658 C C . LYS A 1 88 ? 12.385 16.617 16.268 1.00 94.62 88 LYS A C 1
ATOM 660 O O . LYS A 1 88 ? 12.939 15.734 15.626 1.00 94.62 88 LYS A O 1
ATOM 665 N N . ASN A 1 89 ? 11.996 17.761 15.707 1.00 93.31 89 ASN A N 1
ATOM 666 C CA . ASN A 1 89 ? 12.127 18.043 14.275 1.00 93.31 89 ASN A CA 1
ATOM 667 C C . ASN A 1 89 ? 13.563 18.391 13.830 1.00 93.31 89 ASN A C 1
ATOM 669 O O . ASN A 1 89 ? 13.840 18.420 12.628 1.00 93.31 89 ASN A O 1
ATOM 673 N N . PHE A 1 90 ? 14.479 18.640 14.771 1.00 92.12 90 PHE A N 1
ATOM 674 C CA . PHE A 1 90 ? 15.917 18.744 14.504 1.00 92.12 90 PHE A CA 1
ATOM 675 C C . PHE A 1 90 ? 16.608 17.380 14.370 1.00 92.12 90 PHE A C 1
ATOM 677 O O . PHE A 1 90 ? 17.706 17.319 13.811 1.00 92.12 90 PHE A O 1
ATOM 684 N N . ALA A 1 91 ? 15.983 16.295 14.840 1.00 89.31 91 ALA A N 1
ATOM 685 C CA . ALA A 1 91 ? 16.558 14.957 14.763 1.00 89.31 91 ALA A CA 1
ATOM 686 C C . ALA A 1 91 ? 16.950 14.588 13.320 1.00 89.31 91 ALA A C 1
ATOM 688 O O . ALA A 1 91 ? 16.217 14.863 12.368 1.00 89.31 91 ALA A O 1
ATOM 689 N N . PHE A 1 92 ? 18.122 13.965 13.166 1.00 87.31 92 PHE A N 1
ATOM 690 C CA . PHE A 1 92 ? 18.679 13.463 11.900 1.00 87.31 92 PHE A CA 1
ATOM 691 C C . PHE A 1 92 ? 18.972 14.504 10.801 1.00 87.31 92 PHE A C 1
ATOM 693 O O . PHE A 1 92 ? 19.386 14.123 9.707 1.00 87.31 92 PHE A O 1
ATOM 700 N N . LYS A 1 93 ? 18.805 15.813 11.047 1.00 77.44 93 LYS A N 1
ATOM 701 C CA . LYS A 1 93 ? 19.097 16.853 10.037 1.00 77.44 93 LYS A CA 1
ATOM 702 C C . LYS A 1 93 ? 20.594 17.124 9.827 1.00 77.44 93 LYS A C 1
ATOM 704 O O . LYS A 1 93 ? 20.974 17.520 8.730 1.00 77.44 93 LYS A O 1
ATOM 709 N N . ALA A 1 94 ? 21.424 16.892 10.847 1.00 59.31 94 ALA A N 1
ATOM 710 C CA . ALA A 1 94 ? 22.816 17.358 10.896 1.00 59.31 94 ALA A CA 1
ATOM 711 C C . ALA A 1 94 ? 23.888 16.246 10.949 1.00 59.31 94 ALA A C 1
ATOM 713 O O . ALA A 1 94 ? 25.076 16.548 11.091 1.00 59.31 94 ALA A O 1
ATOM 714 N N . THR A 1 95 ? 23.505 14.970 10.851 1.00 57.16 95 THR A N 1
ATOM 715 C CA . THR A 1 95 ? 24.454 13.845 10.854 1.00 57.16 95 THR A CA 1
ATOM 716 C C . THR A 1 95 ? 25.279 13.831 9.563 1.00 57.16 95 THR A C 1
ATOM 718 O O . THR A 1 95 ? 24.728 13.985 8.477 1.00 57.16 95 THR A O 1
ATOM 721 N N . PHE A 1 96 ? 26.600 13.618 9.656 1.00 48.25 96 PHE A N 1
ATOM 722 C CA . PHE A 1 96 ? 27.513 13.616 8.495 1.00 48.25 96 PHE A CA 1
ATOM 723 C C . PHE A 1 96 ? 27.168 12.562 7.427 1.00 48.25 96 PHE A C 1
ATOM 725 O O . PHE A 1 96 ? 27.602 12.683 6.280 1.00 48.25 96 PHE A O 1
ATOM 732 N N . ARG A 1 97 ? 26.403 11.530 7.798 1.00 59.91 97 ARG A N 1
ATOM 733 C CA . ARG A 1 97 ? 25.971 10.452 6.908 1.00 59.91 97 ARG A CA 1
ATOM 734 C C . ARG A 1 97 ? 24.587 10.732 6.349 1.00 59.91 97 ARG A C 1
ATOM 736 O O . ARG A 1 97 ? 23.694 11.224 7.036 1.00 59.91 97 ARG A O 1
ATOM 743 N N . THR A 1 98 ? 24.425 10.427 5.068 1.00 59.25 98 THR A N 1
ATOM 744 C CA . THR A 1 98 ? 23.213 10.770 4.324 1.00 59.25 98 THR A CA 1
ATOM 745 C C . THR A 1 98 ? 22.072 9.807 4.653 1.00 59.25 98 THR A C 1
ATOM 747 O O . THR A 1 98 ? 22.289 8.604 4.766 1.00 59.25 98 THR A O 1
ATOM 750 N N . THR A 1 99 ? 20.827 10.300 4.703 1.00 65.25 99 THR A N 1
ATOM 751 C CA . THR A 1 99 ? 19.594 9.477 4.760 1.00 65.25 99 THR A CA 1
ATOM 752 C C . THR A 1 99 ? 19.605 8.340 3.727 1.00 65.25 99 THR A C 1
ATOM 754 O O . THR A 1 99 ? 19.068 7.263 3.956 1.00 65.25 99 THR A O 1
ATOM 757 N N . ARG A 1 100 ? 20.309 8.542 2.609 1.00 68.94 100 ARG A N 1
ATOM 758 C CA . ARG A 1 100 ? 20.532 7.552 1.555 1.00 68.94 100 ARG A CA 1
ATOM 759 C C . ARG A 1 100 ? 21.310 6.310 2.012 1.00 68.94 100 ARG A C 1
ATOM 761 O O . ARG A 1 100 ? 21.037 5.229 1.509 1.00 68.94 100 ARG A O 1
ATOM 768 N N . GLU A 1 101 ? 22.278 6.431 2.917 1.00 79.25 101 GLU A N 1
ATOM 769 C CA . GLU A 1 101 ? 23.030 5.274 3.433 1.00 79.25 101 GLU A CA 1
ATOM 770 C C . GLU A 1 101 ? 22.161 4.408 4.344 1.00 79.25 101 GLU A C 1
ATOM 772 O O . GLU A 1 101 ? 22.115 3.191 4.176 1.00 79.25 101 GLU A O 1
ATOM 777 N N . VAL A 1 102 ? 21.386 5.051 5.223 1.00 82.56 102 VAL A N 1
ATOM 778 C CA . VAL A 1 102 ? 20.337 4.400 6.022 1.00 82.56 102 VAL A CA 1
ATOM 779 C C . VAL A 1 102 ? 19.362 3.644 5.114 1.00 82.56 102 VAL A C 1
ATOM 781 O O . VAL A 1 102 ? 19.056 2.478 5.358 1.00 82.56 102 VAL A O 1
ATOM 784 N N . GLU A 1 103 ? 18.926 4.269 4.016 1.00 70.94 103 GLU A N 1
ATOM 785 C CA . GLU A 1 103 ? 18.050 3.634 3.029 1.00 70.94 103 GLU A CA 1
ATOM 786 C C . GLU A 1 103 ? 18.718 2.450 2.307 1.00 70.94 103 GLU A C 1
ATOM 788 O O . GLU A 1 103 ? 18.058 1.440 2.049 1.00 70.94 103 GLU A O 1
ATOM 793 N N . LEU A 1 104 ? 20.010 2.530 1.976 1.00 76.62 104 LEU A N 1
ATOM 794 C CA . LEU A 1 104 ? 20.730 1.439 1.309 1.00 76.62 104 LEU A CA 1
ATOM 795 C C . LEU A 1 104 ? 20.835 0.189 2.187 1.00 76.62 104 LEU A C 1
ATOM 797 O O . LEU A 1 104 ? 20.698 -0.916 1.664 1.00 76.62 104 LEU A O 1
ATOM 801 N N . LEU A 1 105 ? 21.003 0.371 3.498 1.00 81.44 105 LEU A N 1
ATOM 802 C CA . LEU A 1 105 ? 21.001 -0.715 4.485 1.00 81.44 105 LEU A CA 1
ATOM 803 C C . LEU A 1 105 ? 19.587 -1.198 4.839 1.00 81.44 105 LEU A C 1
ATOM 805 O O . LEU A 1 105 ? 19.414 -2.172 5.562 1.00 81.44 105 LEU A O 1
ATOM 809 N N . GLY A 1 106 ? 18.550 -0.542 4.311 1.00 78.19 106 GLY A N 1
ATOM 810 C CA . GLY A 1 106 ? 17.174 -0.897 4.627 1.00 78.19 106 GLY A CA 1
ATOM 811 C C . GLY A 1 106 ? 16.786 -0.550 6.059 1.00 78.19 106 GLY A C 1
ATOM 812 O O . GLY A 1 106 ? 15.924 -1.223 6.602 1.00 78.19 106 GLY A O 1
ATOM 813 N N . GLY A 1 107 ? 17.400 0.465 6.668 1.00 85.44 107 GLY A N 1
ATOM 814 C CA . GLY A 1 107 ? 16.992 0.938 7.985 1.00 85.44 107 GLY A CA 1
ATOM 815 C C . GLY A 1 107 ? 15.914 2.017 7.942 1.00 85.44 107 GLY A C 1
ATOM 816 O O . GLY A 1 107 ? 15.691 2.663 6.914 1.00 85.44 107 GLY A O 1
ATOM 817 N N . VAL A 1 108 ? 15.259 2.227 9.082 1.00 88.31 108 VAL A N 1
ATOM 818 C CA . VAL A 1 108 ? 14.251 3.278 9.296 1.00 88.31 108 VAL A CA 1
ATOM 819 C C . VAL A 1 108 ? 14.630 4.080 10.533 1.00 88.31 108 VAL A C 1
ATOM 821 O O . VAL A 1 108 ? 14.877 3.499 11.584 1.00 88.31 108 VAL A O 1
ATOM 824 N N . LEU A 1 109 ? 14.655 5.408 10.415 1.00 89.62 109 LEU A N 1
ATOM 825 C CA . LEU A 1 109 ? 14.856 6.329 11.534 1.00 89.62 109 LEU A CA 1
ATOM 826 C C . LEU A 1 109 ? 13.532 7.003 11.893 1.00 89.62 109 LEU A C 1
ATOM 828 O O . LEU A 1 109 ? 12.764 7.373 11.005 1.00 89.62 109 LEU A O 1
ATOM 832 N N . SER A 1 110 ? 13.269 7.192 13.183 1.00 90.88 110 SER A N 1
ATOM 833 C CA . SER A 1 110 ? 12.093 7.927 13.658 1.00 90.88 110 SER A CA 1
ATOM 834 C C . SER A 1 110 ? 12.401 8.752 14.903 1.00 90.88 110 SER A C 1
ATOM 836 O O . SER A 1 110 ? 13.269 8.403 15.701 1.00 90.88 110 SER A O 1
ATOM 838 N N . ALA A 1 111 ? 11.688 9.866 15.057 1.00 92.06 111 ALA A N 1
ATOM 839 C CA . ALA A 1 111 ? 11.733 10.720 16.236 1.00 92.06 111 ALA A CA 1
ATOM 840 C C . ALA A 1 111 ? 10.300 10.957 16.718 1.00 92.06 111 ALA A C 1
ATOM 842 O O . ALA A 1 111 ? 9.488 11.538 15.998 1.00 92.06 111 ALA A O 1
ATOM 843 N N . ASN A 1 112 ? 9.989 10.495 17.926 1.00 90.69 112 ASN A N 1
ATOM 844 C CA . ASN A 1 112 ? 8.658 10.580 18.519 1.00 90.69 112 ASN A CA 1
ATOM 845 C C . ASN A 1 112 ? 8.704 11.380 19.818 1.00 90.69 112 ASN A C 1
ATOM 847 O O . ASN A 1 112 ? 9.698 11.346 20.543 1.00 90.69 112 ASN A O 1
ATOM 851 N N . LEU A 1 113 ? 7.614 12.082 20.118 1.00 91.19 113 LEU A N 1
ATOM 852 C CA . LEU A 1 113 ? 7.480 12.884 21.326 1.00 91.19 113 LEU A CA 1
ATOM 853 C C . LEU A 1 113 ? 6.277 12.402 22.135 1.00 91.19 113 LEU A C 1
ATOM 855 O O . LEU A 1 113 ? 5.167 12.292 21.619 1.00 91.19 113 LEU A O 1
ATOM 859 N N . THR A 1 114 ? 6.512 12.144 23.413 1.00 90.75 114 THR A N 1
ATOM 860 C CA . THR A 1 114 ? 5.492 11.876 24.434 1.00 90.75 114 THR A CA 1
ATOM 861 C C . THR A 1 114 ? 5.512 13.030 25.433 1.00 90.75 114 THR A C 1
ATOM 863 O O . THR A 1 114 ? 6.392 13.890 25.370 1.00 90.75 114 THR A O 1
ATOM 866 N N . ARG A 1 115 ? 4.573 13.076 26.390 1.00 90.62 115 ARG A N 1
ATOM 867 C CA . ARG A 1 115 ? 4.562 14.167 27.383 1.00 90.62 115 ARG A CA 1
ATOM 868 C C . ARG A 1 115 ? 5.814 14.191 28.260 1.00 90.62 115 ARG A C 1
ATOM 870 O O . ARG A 1 115 ? 6.177 15.259 28.742 1.00 90.62 115 ARG A O 1
ATOM 877 N N . GLU A 1 116 ? 6.495 13.058 28.412 1.00 87.75 116 GLU A N 1
ATOM 878 C CA . GLU A 1 116 ? 7.677 12.924 29.270 1.00 87.75 116 GLU A CA 1
ATOM 879 C C . GLU A 1 116 ? 8.970 12.678 28.477 1.00 87.75 116 GLU A C 1
ATOM 881 O O . GLU A 1 116 ? 10.043 13.082 28.911 1.00 87.75 116 GLU A O 1
ATOM 886 N N . ASN A 1 117 ? 8.901 12.096 27.280 1.00 90.25 117 ASN A N 1
ATOM 887 C CA . ASN A 1 117 ? 10.088 11.608 26.579 1.00 90.25 117 ASN A CA 1
ATOM 888 C C . ASN A 1 117 ? 10.163 12.057 25.123 1.00 90.25 117 ASN A C 1
ATOM 890 O O . ASN A 1 117 ? 9.166 12.012 24.400 1.00 90.25 117 ASN A O 1
ATOM 894 N N . LEU A 1 118 ? 11.380 12.375 24.688 1.00 93.06 118 LEU A N 1
ATOM 895 C CA . LEU A 1 118 ? 11.792 12.367 23.290 1.00 93.06 118 LEU A CA 1
ATOM 896 C C . LEU A 1 118 ? 12.423 11.002 22.997 1.00 93.06 118 LEU A C 1
ATOM 898 O O . LEU A 1 118 ? 13.333 10.575 23.705 1.00 93.06 118 LEU A O 1
ATOM 902 N N . ILE A 1 119 ? 11.938 10.321 21.963 1.00 93.38 119 ILE A N 1
ATOM 903 C CA . ILE A 1 119 ? 12.372 8.971 21.601 1.00 93.38 119 ILE A CA 1
ATOM 904 C C . ILE A 1 119 ? 12.946 9.008 20.188 1.00 93.38 119 ILE A C 1
ATOM 906 O O . ILE A 1 119 ? 12.206 9.200 19.222 1.00 93.38 119 ILE A O 1
ATOM 910 N N . LEU A 1 120 ? 14.255 8.795 20.064 1.00 93.50 120 LEU A N 1
ATOM 911 C CA . LEU A 1 120 ? 14.953 8.664 18.782 1.00 93.50 120 LEU A CA 1
ATOM 912 C C . LEU A 1 120 ? 15.185 7.184 18.509 1.00 93.50 120 LEU A C 1
ATOM 914 O O . LEU A 1 120 ? 15.831 6.526 19.312 1.00 93.50 120 LEU A O 1
ATOM 918 N N . SER A 1 121 ? 14.656 6.641 17.417 1.00 92.44 121 SER A N 1
ATOM 919 C CA . SER A 1 121 ? 14.721 5.200 17.144 1.00 92.44 121 SER A CA 1
ATOM 920 C C . SER A 1 121 ? 15.282 4.887 15.770 1.00 92.44 121 SER A C 1
ATOM 922 O O . SER A 1 121 ? 15.069 5.636 14.817 1.00 92.44 121 SER A O 1
ATOM 924 N N . ALA A 1 122 ? 15.943 3.739 15.683 1.00 91.69 122 ALA A N 1
ATOM 925 C CA . ALA A 1 122 ? 16.410 3.123 14.459 1.00 91.69 122 ALA A CA 1
ATOM 926 C C . ALA A 1 122 ? 15.959 1.657 14.401 1.00 91.69 122 ALA A C 1
ATOM 928 O O . ALA A 1 122 ? 16.101 0.924 15.381 1.00 91.69 122 ALA A O 1
ATOM 929 N N . GLU A 1 123 ? 15.454 1.226 13.248 1.00 90.25 123 GLU A N 1
ATOM 930 C CA . GLU A 1 123 ? 15.166 -0.177 12.929 1.00 90.25 123 GLU A CA 1
ATOM 931 C C . GLU A 1 123 ? 16.078 -0.644 11.799 1.00 90.25 123 GLU A C 1
ATOM 933 O O . GLU A 1 123 ? 16.258 0.091 10.828 1.00 90.25 123 GLU A O 1
ATOM 938 N N . PHE A 1 124 ? 16.664 -1.836 11.933 1.00 91.12 124 PHE A N 1
ATOM 939 C CA . PHE A 1 124 ? 17.729 -2.316 11.047 1.00 91.12 124 PHE A CA 1
ATOM 940 C C . PHE A 1 124 ? 17.972 -3.830 11.174 1.00 91.12 124 PHE A C 1
ATOM 942 O O . PHE A 1 124 ? 17.377 -4.512 12.013 1.00 91.12 124 PHE A O 1
ATOM 949 N N . LEU A 1 125 ? 18.845 -4.380 10.326 1.00 88.38 125 LEU A N 1
ATOM 950 C CA . LEU A 1 125 ? 19.288 -5.773 10.430 1.00 88.38 125 LEU A CA 1
ATOM 951 C C . LEU A 1 125 ? 20.340 -5.934 11.546 1.00 88.38 125 LEU A C 1
ATOM 953 O O . LEU A 1 125 ? 21.205 -5.070 11.660 1.00 88.38 125 LEU A O 1
ATOM 957 N N . PRO A 1 126 ? 20.316 -7.009 12.360 1.00 85.69 126 PRO A N 1
ATOM 958 C CA . PRO A 1 126 ? 21.175 -7.155 13.549 1.00 85.69 126 PRO A CA 1
ATOM 959 C C . PRO A 1 126 ? 22.687 -6.928 13.336 1.00 85.69 126 PRO A C 1
ATOM 961 O O . PRO A 1 126 ? 23.417 -6.544 14.261 1.00 85.69 126 PRO A O 1
ATOM 964 N N . GLU A 1 127 ? 23.185 -7.191 12.130 1.00 87.25 127 GLU A N 1
ATOM 965 C CA . GLU A 1 127 ? 24.560 -6.939 11.699 1.00 87.25 127 GLU A CA 1
ATOM 966 C C . GLU A 1 127 ? 24.930 -5.445 11.680 1.00 87.25 127 GLU A C 1
ATOM 968 O O . GLU A 1 127 ? 26.057 -5.103 12.045 1.00 87.25 127 GLU A O 1
ATOM 973 N N . ASP A 1 128 ? 23.978 -4.561 11.374 1.00 92.00 128 ASP A N 1
ATOM 974 C CA . ASP A 1 128 ? 24.190 -3.124 11.164 1.00 92.00 128 ASP A CA 1
ATOM 975 C C . ASP A 1 128 ? 24.099 -2.287 12.455 1.00 92.00 128 ASP A C 1
ATOM 977 O O . ASP A 1 128 ? 24.201 -1.060 12.411 1.00 92.00 128 ASP A O 1
ATOM 981 N N . LEU A 1 129 ? 23.950 -2.926 13.623 1.00 93.12 129 LEU A N 1
ATOM 982 C CA . LEU A 1 129 ? 23.854 -2.258 14.931 1.00 93.12 129 LEU A CA 1
ATOM 983 C C . LEU A 1 129 ? 24.875 -1.120 15.143 1.00 93.12 129 LEU A C 1
ATOM 985 O O . LEU A 1 129 ? 24.446 -0.035 15.540 1.00 93.12 129 LEU A O 1
ATOM 989 N N . PRO A 1 130 ? 26.188 -1.295 14.874 1.00 94.38 130 PRO A N 1
ATOM 990 C CA . PRO A 1 130 ? 27.157 -0.220 15.082 1.00 94.38 130 PRO A CA 1
ATOM 991 C C . PRO A 1 130 ? 26.847 1.032 14.251 1.00 94.38 130 PRO A C 1
ATOM 993 O O . PRO A 1 130 ? 26.918 2.141 14.771 1.00 94.38 130 PRO A O 1
ATOM 996 N N . PHE A 1 131 ? 26.431 0.859 12.990 1.00 92.31 131 PHE A N 1
ATOM 997 C CA . PHE A 1 131 ? 26.109 1.967 12.086 1.00 92.31 131 PHE A CA 1
ATOM 998 C C . PHE A 1 131 ? 24.935 2.800 12.613 1.00 92.31 131 PHE A C 1
ATOM 1000 O O . PHE A 1 131 ? 24.994 4.028 12.635 1.00 92.31 131 PHE A O 1
ATOM 1007 N N . PHE A 1 132 ? 23.865 2.140 13.058 1.00 93.00 132 PHE A N 1
ATOM 1008 C CA . PHE A 1 132 ? 22.664 2.834 13.521 1.00 93.00 132 PHE A CA 1
ATOM 1009 C C . PHE A 1 132 ? 22.823 3.447 14.911 1.00 93.00 132 PHE A C 1
ATOM 1011 O O . PHE A 1 132 ? 22.302 4.535 15.158 1.00 93.00 132 PHE A O 1
ATOM 1018 N N . LEU A 1 133 ? 23.571 2.792 15.801 1.00 93.69 133 LEU A N 1
ATOM 1019 C CA . LEU A 1 133 ? 23.877 3.341 17.118 1.00 93.69 133 LEU A CA 1
ATOM 1020 C C . LEU A 1 133 ? 24.772 4.588 17.016 1.00 93.69 133 LEU A C 1
ATOM 1022 O O . LEU A 1 133 ? 24.526 5.564 17.722 1.00 93.69 133 LEU A O 1
ATOM 1026 N N . GLU A 1 134 ? 25.734 4.597 16.087 1.00 91.81 134 GLU A N 1
ATOM 1027 C CA . GLU A 1 134 ? 26.553 5.775 15.768 1.00 91.81 134 GLU A CA 1
ATOM 1028 C C . GLU A 1 134 ? 25.683 6.951 15.290 1.00 91.81 134 GLU A C 1
ATOM 1030 O O . GLU A 1 134 ? 25.816 8.056 15.804 1.00 91.81 134 GLU A O 1
ATOM 1035 N N . ILE A 1 135 ? 24.734 6.722 14.371 1.00 91.31 135 ILE A N 1
ATOM 1036 C CA . ILE A 1 135 ? 23.817 7.775 13.884 1.00 91.31 135 ILE A CA 1
ATOM 1037 C C . ILE A 1 135 ? 22.963 8.359 15.014 1.00 91.31 135 ILE A C 1
ATOM 1039 O O . ILE A 1 135 ? 22.753 9.576 15.078 1.00 91.31 135 ILE A O 1
ATOM 1043 N N . LEU A 1 136 ? 22.444 7.501 15.895 1.00 92.62 136 LEU A N 1
ATOM 1044 C CA . LEU A 1 136 ? 21.655 7.938 17.044 1.00 92.62 136 LEU A CA 1
ATOM 1045 C C . LEU A 1 136 ? 22.506 8.759 18.024 1.00 92.62 136 LEU A C 1
ATOM 1047 O O . LEU A 1 136 ? 22.046 9.805 18.485 1.00 92.62 136 LEU A O 1
ATOM 1051 N N . SER A 1 137 ? 23.751 8.344 18.281 1.00 92.44 137 SER A N 1
ATOM 1052 C CA . SER A 1 137 ? 24.696 9.128 19.085 1.00 92.44 137 SER A CA 1
ATOM 1053 C C . SER A 1 137 ? 25.025 10.473 18.437 1.00 92.44 137 SER A C 1
ATOM 1055 O O . SER A 1 137 ? 24.922 11.513 19.091 1.00 92.44 137 SER A O 1
ATOM 1057 N N . ASP A 1 138 ? 25.334 10.493 17.140 1.00 90.12 138 ASP A N 1
ATOM 1058 C CA . ASP A 1 138 ? 25.654 11.713 16.392 1.00 90.12 138 ASP A CA 1
ATOM 1059 C C . ASP A 1 138 ? 24.493 12.713 16.401 1.00 90.12 138 ASP A C 1
ATOM 1061 O O . ASP A 1 138 ? 24.704 13.923 16.495 1.00 90.12 138 ASP A O 1
ATOM 1065 N N . THR A 1 139 ? 23.254 12.221 16.348 1.00 90.31 139 THR A N 1
ATOM 1066 C CA . THR A 1 139 ? 22.055 13.069 16.432 1.00 90.31 139 THR A CA 1
ATOM 1067 C C . THR A 1 139 ? 21.976 13.808 17.771 1.00 90.31 139 THR A C 1
ATOM 1069 O O . THR A 1 139 ? 21.512 14.949 17.822 1.00 90.31 139 THR A O 1
ATOM 1072 N N . ILE A 1 140 ? 22.459 13.197 18.849 1.00 89.75 140 ILE A N 1
ATOM 1073 C CA . ILE A 1 140 ? 22.451 13.779 20.194 1.00 89.75 140 ILE A CA 1
ATOM 1074 C C . ILE A 1 140 ? 23.667 14.687 20.403 1.00 89.75 140 ILE A C 1
ATOM 1076 O O . ILE A 1 140 ? 23.519 15.823 20.849 1.00 89.75 140 ILE A O 1
ATOM 1080 N N . SER A 1 141 ? 24.859 14.205 20.053 1.00 87.50 141 SER A N 1
ATOM 1081 C CA . SER A 1 141 ? 26.134 14.838 20.412 1.00 87.50 141 SER A CA 1
ATOM 1082 C C . SER A 1 141 ? 26.673 15.820 19.366 1.00 87.50 141 SER A C 1
ATOM 1084 O O . SER A 1 141 ? 27.383 16.761 19.718 1.00 87.50 141 SER A O 1
ATOM 1086 N N . LYS A 1 142 ? 26.342 15.638 18.079 1.00 87.25 142 LYS A N 1
ATOM 1087 C CA . LYS A 1 142 ? 26.956 16.382 16.958 1.00 87.25 142 LYS A CA 1
ATOM 1088 C C . LYS A 1 142 ? 25.989 17.289 16.194 1.00 87.25 142 LYS A C 1
ATOM 1090 O O . LYS A 1 142 ? 26.402 17.937 15.228 1.00 87.25 142 LYS A O 1
ATOM 1095 N N . THR A 1 143 ? 24.723 17.385 16.606 1.00 88.06 143 THR A N 1
ATOM 1096 C CA . THR A 1 143 ? 23.760 18.298 15.969 1.00 88.06 143 THR A CA 1
ATOM 1097 C C . THR A 1 143 ? 24.189 19.755 16.147 1.00 88.06 143 THR A C 1
ATOM 1099 O O . THR A 1 143 ? 24.376 20.237 17.260 1.00 88.06 143 THR A O 1
ATOM 1102 N N . LYS A 1 144 ? 24.344 20.479 15.029 1.00 85.44 144 LYS A N 1
ATOM 1103 C CA . LYS A 1 144 ? 24.921 21.836 15.016 1.00 85.44 144 LYS A CA 1
ATOM 1104 C C . LYS A 1 144 ? 23.933 22.955 15.341 1.00 85.44 144 LYS A C 1
ATOM 1106 O O . LYS A 1 144 ? 24.386 24.053 15.649 1.00 85.44 144 LYS A O 1
ATOM 1111 N N . TYR A 1 145 ? 22.626 22.694 15.251 1.00 90.06 145 TYR A N 1
ATOM 1112 C CA . TYR A 1 145 ? 21.554 23.671 15.478 1.00 90.06 145 TYR A CA 1
ATOM 1113 C C . TYR A 1 145 ? 21.814 25.002 14.751 1.00 90.06 145 TYR A C 1
ATOM 1115 O O . TYR A 1 145 ? 22.013 26.048 15.368 1.00 90.06 145 TYR A O 1
ATOM 1123 N N . THR A 1 146 ? 21.865 24.972 13.419 1.00 90.56 146 THR A N 1
ATOM 1124 C CA . THR A 1 146 ? 22.174 26.177 12.635 1.00 90.56 146 THR A CA 1
ATOM 1125 C C . THR A 1 146 ? 20.941 27.065 12.410 1.00 90.56 146 THR A C 1
ATOM 1127 O O . THR A 1 146 ? 19.799 26.601 12.403 1.00 90.56 146 THR A O 1
ATOM 1130 N N . HIS A 1 147 ? 21.152 28.366 12.165 1.00 89.88 147 HIS A N 1
ATOM 1131 C CA . HIS A 1 147 ? 20.053 29.310 11.907 1.00 89.88 147 HIS A CA 1
ATOM 1132 C C . HIS A 1 147 ? 19.219 28.980 10.659 1.00 89.88 147 HIS A C 1
ATOM 1134 O O . HIS A 1 147 ? 18.016 29.235 10.649 1.00 89.88 147 HIS A O 1
ATOM 1140 N N . TYR A 1 148 ? 19.826 28.442 9.597 1.00 87.56 148 TYR A N 1
ATOM 1141 C CA . TYR A 1 148 ? 19.075 28.110 8.384 1.00 87.56 148 TYR A CA 1
ATOM 1142 C C . TYR A 1 148 ? 18.205 26.863 8.599 1.00 87.56 148 TYR A C 1
ATOM 1144 O O . TYR A 1 148 ? 17.027 26.889 8.246 1.00 87.56 148 TYR A O 1
ATOM 1152 N N . GLU A 1 149 ? 18.726 25.828 9.273 1.00 89.31 149 GLU A N 1
ATOM 1153 C CA . GLU A 1 149 ? 17.947 24.639 9.650 1.00 89.31 149 GLU A CA 1
ATOM 1154 C C . GLU A 1 149 ? 16.775 25.006 10.554 1.00 89.31 149 GLU A C 1
ATOM 1156 O O . GLU A 1 149 ? 15.676 24.485 10.375 1.00 89.31 149 GLU A O 1
ATOM 1161 N N . PHE A 1 150 ? 16.982 25.941 11.485 1.00 93.50 150 PHE A N 1
ATOM 1162 C CA . PHE A 1 150 ? 15.923 26.442 12.354 1.00 93.50 150 PHE A CA 1
ATOM 1163 C C . PHE A 1 150 ? 14.729 26.982 11.565 1.00 93.50 150 PHE A C 1
ATOM 1165 O O . PHE A 1 150 ? 13.585 26.692 11.909 1.00 93.50 150 PHE A O 1
ATOM 1172 N N . ASN A 1 151 ? 14.970 27.726 10.483 1.00 91.56 151 ASN A N 1
ATOM 1173 C CA . ASN A 1 151 ? 13.890 28.259 9.654 1.00 91.56 151 ASN A CA 1
ATOM 1174 C C . ASN A 1 151 ? 13.111 27.154 8.929 1.00 91.56 151 ASN A C 1
ATOM 1176 O O . ASN A 1 151 ? 11.898 27.277 8.760 1.00 91.56 151 ASN A O 1
ATOM 1180 N N . ASP A 1 152 ? 13.771 26.070 8.527 1.00 89.81 152 ASP A N 1
ATOM 1181 C CA . ASP A 1 152 ? 13.103 24.932 7.893 1.00 89.81 152 ASP A CA 1
ATOM 1182 C C . ASP A 1 152 ? 12.354 24.061 8.906 1.00 89.81 152 ASP A C 1
ATOM 1184 O O . ASP A 1 152 ? 11.215 23.665 8.655 1.00 89.81 152 ASP A O 1
ATOM 1188 N N . VAL A 1 153 ? 12.941 23.838 10.085 1.00 92.88 153 VAL A N 1
ATOM 1189 C CA . VAL A 1 153 ? 12.273 23.191 11.224 1.00 92.88 153 VAL A CA 1
ATOM 1190 C C . VAL A 1 153 ? 11.037 23.983 11.638 1.00 92.88 153 VAL A C 1
ATOM 1192 O O . VAL A 1 153 ? 9.977 23.398 11.818 1.00 92.88 153 VAL A O 1
ATOM 1195 N N . LYS A 1 154 ? 11.129 25.314 11.719 1.00 92.88 154 LYS A N 1
ATOM 1196 C CA . LYS A 1 154 ? 10.003 26.189 12.065 1.00 92.88 154 LYS A CA 1
ATOM 1197 C C . LYS A 1 154 ? 8.822 26.025 11.109 1.00 92.88 154 LYS A C 1
ATOM 1199 O O . LYS A 1 154 ? 7.682 25.961 11.559 1.00 92.88 154 LYS A O 1
ATOM 1204 N N . LYS A 1 155 ? 9.075 25.928 9.798 1.00 91.06 155 LYS A N 1
ATOM 1205 C CA . LYS A 1 155 ? 8.016 25.663 8.806 1.00 91.06 155 LYS A CA 1
ATOM 1206 C C . LYS A 1 155 ? 7.348 24.314 9.065 1.00 91.06 155 LYS A C 1
ATOM 1208 O O . LYS A 1 155 ? 6.125 24.245 9.064 1.00 91.06 155 LYS A O 1
ATOM 1213 N N . LEU A 1 156 ? 8.144 23.270 9.304 1.00 91.00 156 LEU A N 1
ATOM 1214 C CA . LEU A 1 156 ? 7.639 21.923 9.568 1.00 91.00 156 LEU A CA 1
ATOM 1215 C C . LEU A 1 156 ? 6.815 21.869 10.859 1.00 91.00 156 LEU A C 1
ATOM 1217 O O . LEU A 1 156 ? 5.694 21.380 10.842 1.00 91.00 156 LEU A O 1
ATOM 1221 N N . VAL A 1 157 ? 7.326 22.457 11.939 1.00 92.75 157 VAL A N 1
ATOM 1222 C CA . VAL A 1 157 ? 6.624 22.574 13.221 1.00 92.75 157 VAL A CA 1
ATOM 1223 C C . VAL A 1 157 ? 5.283 23.290 13.049 1.00 92.75 157 VAL A C 1
ATOM 1225 O O . VAL A 1 157 ? 4.274 22.806 13.547 1.00 92.75 157 VAL A O 1
ATOM 1228 N N . ASN A 1 158 ? 5.241 24.399 12.304 1.00 90.25 158 ASN A N 1
ATOM 1229 C CA . ASN A 1 158 ? 3.988 25.113 12.045 1.00 90.25 158 ASN A CA 1
ATOM 1230 C C . ASN A 1 158 ? 2.981 24.263 11.250 1.00 90.25 158 ASN A C 1
ATOM 1232 O O . ASN A 1 158 ? 1.782 24.345 11.509 1.00 90.25 158 ASN A O 1
ATOM 1236 N N . LEU A 1 159 ? 3.454 23.453 10.296 1.00 89.06 159 LEU A N 1
ATOM 1237 C CA . LEU A 1 159 ? 2.606 22.528 9.540 1.00 89.06 159 LEU A CA 1
ATOM 1238 C C . LEU A 1 159 ? 2.056 21.408 10.428 1.00 89.06 159 LEU A C 1
ATOM 1240 O O . LEU A 1 159 ? 0.869 21.108 10.341 1.00 89.06 159 LEU A O 1
ATOM 1244 N N . GLU A 1 160 ? 2.883 20.821 11.297 1.00 89.94 160 GLU A N 1
ATOM 1245 C CA . GLU A 1 160 ? 2.438 19.809 12.264 1.00 89.94 160 GLU A CA 1
ATOM 1246 C C . GLU A 1 160 ? 1.366 20.369 13.203 1.00 89.94 160 GLU A C 1
ATOM 1248 O O . GLU A 1 160 ? 0.331 19.737 13.406 1.00 89.94 160 GLU A O 1
ATOM 1253 N N . SER A 1 161 ? 1.577 21.577 13.730 1.00 88.12 161 SER A N 1
ATOM 1254 C CA . SER A 1 161 ? 0.607 22.244 14.599 1.00 88.12 161 SER A CA 1
ATOM 1255 C C . SER A 1 161 ? -0.720 22.508 13.887 1.00 88.12 161 SER A C 1
ATOM 1257 O O . SER A 1 161 ? -1.774 22.175 14.425 1.00 88.12 161 SER A O 1
ATOM 1259 N N . ALA A 1 162 ? -0.681 23.032 12.657 1.00 86.56 162 ALA A N 1
ATOM 1260 C CA . ALA A 1 162 ? -1.885 23.271 11.862 1.00 86.56 162 ALA A CA 1
ATOM 1261 C C . ALA A 1 162 ? -2.625 21.965 11.514 1.00 86.56 162 ALA A C 1
ATOM 1263 O O . ALA A 1 162 ? -3.854 21.916 11.550 1.00 86.56 162 ALA A O 1
ATOM 1264 N N . ALA A 1 163 ? -1.887 20.891 11.213 1.00 86.75 163 ALA A N 1
ATOM 1265 C CA . ALA A 1 163 ? -2.470 19.580 10.947 1.00 86.75 163 ALA A CA 1
ATOM 1266 C C . ALA A 1 163 ? -3.192 19.028 12.185 1.00 86.75 163 ALA A C 1
ATOM 1268 O O . ALA A 1 163 ? -4.318 18.551 12.073 1.00 86.75 163 ALA A O 1
ATOM 1269 N N . VAL A 1 164 ? -2.599 19.146 13.374 1.00 83.19 164 VAL A N 1
ATOM 1270 C CA . VAL A 1 164 ? -3.224 18.682 14.622 1.00 83.19 164 VAL A CA 1
ATOM 1271 C C . VAL A 1 164 ? -4.459 19.498 14.991 1.00 83.19 164 VAL A C 1
ATOM 1273 O O . VAL A 1 164 ? -5.458 18.924 15.419 1.00 83.19 164 VAL A O 1
ATOM 1276 N N . GLU A 1 165 ? -4.434 20.816 14.790 1.00 83.06 165 GLU A N 1
ATOM 1277 C CA . GLU A 1 165 ? -5.607 21.672 15.015 1.00 83.06 165 GLU A CA 1
ATOM 1278 C C . GLU A 1 165 ? -6.801 21.275 14.128 1.00 83.06 165 GLU A C 1
ATOM 1280 O O . GLU A 1 165 ? -7.952 21.493 14.511 1.00 83.06 165 GLU A O 1
ATOM 1285 N N . SER A 1 166 ? -6.545 20.628 12.985 1.00 84.50 166 SER A N 1
ATOM 1286 C CA . SER A 1 166 ? -7.585 20.097 12.096 1.00 84.50 166 SER A CA 1
ATOM 1287 C C . SER A 1 166 ? -8.145 18.725 12.502 1.00 84.50 166 SER A C 1
ATOM 1289 O O . SER A 1 166 ? -9.141 18.299 11.919 1.00 84.50 166 SER A O 1
ATOM 1291 N N . VAL A 1 167 ? -7.554 18.047 13.498 1.00 89.62 167 VAL A N 1
ATOM 1292 C CA . VAL A 1 167 ? -7.967 16.715 13.984 1.00 89.62 167 VAL A CA 1
ATOM 1293 C C . VAL A 1 167 ? -8.557 16.833 15.402 1.00 89.62 167 VAL A C 1
ATOM 1295 O O . VAL A 1 167 ? -7.806 16.868 16.386 1.00 89.62 167 VAL A O 1
ATOM 1298 N N . PRO A 1 168 ? -9.896 16.896 15.551 1.00 89.56 168 PRO A N 1
ATOM 1299 C CA . PRO A 1 168 ? -10.558 17.137 16.835 1.00 89.56 168 PRO A CA 1
ATOM 1300 C C . PRO A 1 168 ? -10.248 16.110 17.928 1.00 89.56 168 PRO A C 1
ATOM 1302 O O . PRO A 1 168 ? -10.298 16.455 19.107 1.00 89.56 168 PRO A O 1
ATOM 1305 N N . GLU A 1 169 ? -9.918 14.869 17.572 1.00 88.00 169 GLU A N 1
ATOM 1306 C CA . GLU A 1 169 ? -9.546 13.813 18.515 1.00 88.00 169 GLU A CA 1
ATOM 1307 C C . GLU A 1 169 ? -8.230 14.130 19.228 1.00 88.00 169 GLU A C 1
ATOM 1309 O O . GLU A 1 169 ? -8.148 14.090 20.460 1.00 88.00 169 GLU A O 1
ATOM 1314 N N . VAL A 1 170 ? -7.205 14.499 18.454 1.00 90.81 170 VAL A N 1
ATOM 1315 C CA . VAL A 1 170 ? -5.884 14.857 18.983 1.00 90.81 170 VAL A CA 1
ATOM 1316 C C . VAL A 1 170 ? -5.975 16.176 19.744 1.00 90.81 170 VAL A C 1
ATOM 1318 O O . VAL A 1 170 ? -5.481 16.273 20.870 1.00 90.81 170 VAL A O 1
ATOM 1321 N N . LEU A 1 171 ? -6.672 17.165 19.174 1.00 91.75 171 LEU A N 1
ATOM 1322 C CA . LEU A 1 171 ? -6.920 18.448 19.825 1.00 91.75 171 LEU A CA 1
ATOM 1323 C C . LEU A 1 171 ? -7.681 18.269 21.147 1.00 91.75 171 LEU A C 1
ATOM 1325 O O . LEU A 1 171 ? -7.296 18.847 22.159 1.00 91.75 171 LEU A O 1
ATOM 1329 N N . GLY A 1 172 ? -8.731 17.448 21.166 1.00 93.12 172 GLY A N 1
ATOM 1330 C CA . GLY A 1 172 ? -9.545 17.191 22.351 1.00 93.12 172 GLY A CA 1
ATOM 1331 C C . GLY A 1 172 ? -8.740 16.588 23.492 1.00 93.12 172 GLY A C 1
ATOM 1332 O O . GLY A 1 172 ? -8.835 17.065 24.624 1.00 93.12 172 GLY A O 1
ATOM 1333 N N . LEU A 1 173 ? -7.902 15.588 23.205 1.00 94.00 173 LEU A N 1
ATOM 1334 C CA . LEU A 1 173 ? -7.060 14.971 24.228 1.00 94.00 173 LEU A CA 1
ATOM 1335 C C . LEU A 1 173 ? -5.928 15.900 24.695 1.00 94.00 173 LEU A C 1
ATOM 1337 O O . LEU A 1 173 ? -5.623 15.923 25.889 1.00 94.00 173 LEU A O 1
ATOM 1341 N N . ASP A 1 174 ? -5.318 16.683 23.798 1.00 94.12 174 ASP A N 1
ATOM 1342 C CA . ASP A 1 174 ? -4.294 17.668 24.174 1.00 94.12 174 ASP A CA 1
ATOM 1343 C C . ASP A 1 174 ? -4.860 18.760 25.089 1.00 94.12 174 ASP A C 1
ATOM 1345 O O . ASP A 1 174 ? -4.297 19.063 26.142 1.00 94.12 174 ASP A O 1
ATOM 1349 N N . GLN A 1 175 ? -6.034 19.284 24.744 1.00 94.38 175 GLN A N 1
ATOM 1350 C CA . GLN A 1 175 ? -6.716 20.303 25.537 1.00 94.38 175 GLN A CA 1
ATOM 1351 C C . GLN A 1 175 ? -7.250 19.741 26.859 1.00 94.38 175 GLN A C 1
ATOM 1353 O O . GLN A 1 175 ? -7.223 20.441 27.871 1.00 94.38 175 GLN A O 1
ATOM 1358 N N . ALA A 1 176 ? -7.651 18.466 26.898 1.00 96.44 176 ALA A N 1
ATOM 1359 C CA . ALA A 1 176 ? -8.015 17.801 28.147 1.00 96.44 176 ALA A CA 1
ATOM 1360 C C . ALA A 1 176 ? -6.835 17.762 29.126 1.00 96.44 176 ALA A C 1
ATOM 1362 O O . ALA A 1 176 ? -7.017 18.042 30.308 1.00 96.44 176 ALA A O 1
ATOM 1363 N N . HIS A 1 177 ? -5.616 17.498 28.649 1.00 96.25 177 HIS A N 1
ATOM 1364 C CA . HIS A 1 177 ? -4.418 17.576 29.488 1.00 96.25 177 HIS A CA 1
ATOM 1365 C C . HIS A 1 177 ? -4.113 19.012 29.926 1.00 96.25 177 HIS A C 1
ATOM 1367 O O . HIS A 1 177 ? -3.853 19.244 31.109 1.00 96.25 177 HIS A O 1
ATOM 1373 N N . ALA A 1 178 ? -4.191 19.977 29.004 1.00 94.06 178 ALA A N 1
ATOM 1374 C CA . ALA A 1 178 ? -3.949 21.387 29.304 1.00 94.06 178 ALA A CA 1
ATOM 1375 C C . ALA A 1 178 ? -4.882 21.910 30.407 1.00 94.06 178 ALA A C 1
ATOM 1377 O O . ALA A 1 178 ? -4.429 22.552 31.353 1.00 94.06 178 ALA A O 1
ATOM 1378 N N . VAL A 1 179 ? -6.171 21.573 30.342 1.00 95.50 179 VAL A N 1
ATOM 1379 C CA . VAL A 1 179 ? -7.153 21.951 31.368 1.00 95.50 179 VAL A CA 1
ATOM 1380 C C . VAL A 1 179 ? -6.946 21.162 32.663 1.00 95.50 179 VAL A C 1
ATOM 1382 O O . VAL A 1 179 ? -7.000 21.743 33.749 1.00 95.50 179 VAL A O 1
ATOM 1385 N N . ALA A 1 180 ? -6.664 19.858 32.563 1.00 96.50 180 ALA A N 1
ATOM 1386 C CA . ALA A 1 180 ? -6.482 18.993 33.723 1.00 96.50 180 ALA A CA 1
ATOM 1387 C C . ALA A 1 180 ? -5.261 19.377 34.573 1.00 96.50 180 ALA A C 1
ATOM 1389 O O . ALA A 1 180 ? -5.374 19.358 35.794 1.00 96.50 180 ALA A O 1
ATOM 1390 N N . PHE A 1 181 ? -4.125 19.736 33.967 1.00 94.00 181 PHE A N 1
ATOM 1391 C CA . PHE A 1 181 ? -2.848 19.912 34.682 1.00 94.00 181 PHE A CA 1
ATOM 1392 C C . PHE A 1 181 ? -2.266 21.329 34.620 1.00 94.00 181 PHE A C 1
ATOM 1394 O O . PHE A 1 181 ? -1.499 21.701 35.504 1.00 94.00 181 PHE A O 1
ATOM 1401 N N . ARG A 1 182 ? -2.666 22.150 33.635 1.00 90.00 182 ARG A N 1
ATOM 1402 C CA . ARG A 1 182 ? -2.241 23.552 33.395 1.00 90.00 182 ARG A CA 1
ATOM 1403 C C . ARG A 1 182 ? -0.776 23.750 32.995 1.00 90.00 182 ARG A C 1
ATOM 1405 O O . ARG A 1 182 ? -0.514 24.510 32.071 1.00 90.00 182 ARG A O 1
ATOM 1412 N N . THR A 1 183 ? 0.155 23.085 33.668 1.00 87.50 183 THR A N 1
ATOM 1413 C CA . THR A 1 183 ? 1.598 23.062 33.375 1.00 87.50 183 THR A CA 1
ATOM 1414 C C . THR A 1 183 ? 2.115 21.627 33.481 1.00 87.50 183 THR A C 1
ATOM 1416 O O . THR A 1 183 ? 1.366 20.718 33.852 1.00 87.50 183 THR A O 1
ATOM 1419 N N . GLY A 1 184 ? 3.375 21.381 33.116 1.00 89.56 184 GLY A N 1
ATOM 1420 C CA . GLY A 1 184 ? 3.939 20.032 33.151 1.00 89.56 184 GLY A CA 1
ATOM 1421 C C . GLY A 1 184 ? 3.198 19.126 32.170 1.00 89.56 184 GLY A C 1
ATOM 1422 O O . GLY A 1 184 ? 3.251 19.355 30.965 1.00 89.56 184 GLY A O 1
ATOM 1423 N N . LEU A 1 185 ? 2.431 18.150 32.663 1.00 91.75 185 LEU A N 1
ATOM 1424 C CA . LEU A 1 185 ? 1.561 17.322 31.813 1.00 91.75 185 LEU A CA 1
ATOM 1425 C C . LEU A 1 185 ? 0.512 18.129 31.024 1.00 91.75 185 LEU A C 1
ATOM 1427 O O . LEU A 1 185 ? -0.023 17.626 30.038 1.00 91.75 185 LEU A O 1
ATOM 1431 N N . GLY A 1 186 ? 0.228 19.371 31.433 1.00 92.44 186 GLY A N 1
ATOM 1432 C CA . GLY A 1 186 ? -0.638 20.295 30.699 1.00 92.44 186 GLY A CA 1
ATOM 1433 C C . GLY A 1 186 ? 0.032 20.978 29.504 1.00 92.44 186 GLY A C 1
ATOM 1434 O O . GLY A 1 186 ? -0.663 21.557 28.669 1.00 92.44 186 GLY A O 1
ATOM 1435 N N . ASN A 1 187 ? 1.361 20.904 29.397 1.00 92.19 187 ASN A N 1
ATOM 1436 C CA . ASN A 1 187 ? 2.083 21.423 28.243 1.00 92.19 187 ASN A CA 1
ATOM 1437 C C . ASN A 1 187 ? 1.763 20.573 27.001 1.00 92.19 187 ASN A C 1
ATOM 1439 O O . ASN A 1 187 ? 1.614 19.350 27.063 1.00 92.19 187 ASN A O 1
ATOM 1443 N N . SER A 1 188 ? 1.629 21.254 25.866 1.00 91.62 188 SER A N 1
ATOM 1444 C CA . SER A 1 188 ? 1.221 20.659 24.593 1.00 91.62 188 SER A CA 1
ATOM 1445 C C . SER A 1 188 ? 2.347 19.845 23.965 1.00 91.62 188 SER A C 1
ATOM 1447 O O . SER A 1 188 ? 3.500 20.265 23.993 1.00 91.62 188 SER A O 1
ATOM 1449 N N . LEU A 1 189 ? 2.004 18.731 23.314 1.00 91.50 189 LEU A N 1
ATOM 1450 C CA . LEU A 1 189 ? 2.942 17.981 22.459 1.00 91.50 189 LEU A CA 1
ATOM 1451 C C . LEU A 1 189 ? 3.375 18.776 21.219 1.00 91.50 189 LEU A C 1
ATOM 1453 O O . LEU A 1 189 ? 4.417 18.508 20.626 1.00 91.50 189 LEU A O 1
ATOM 1457 N N . PHE A 1 190 ? 2.571 19.759 20.828 1.00 91.50 190 PHE A N 1
ATOM 1458 C CA . PHE A 1 190 ? 2.770 20.556 19.625 1.00 91.50 190 PHE A CA 1
ATOM 1459 C C . PHE A 1 190 ? 3.039 22.010 19.989 1.00 91.50 190 PHE A C 1
ATOM 1461 O O . PHE A 1 190 ? 2.445 22.551 20.928 1.00 91.50 190 PHE A O 1
ATOM 1468 N N . ALA A 1 191 ? 3.908 22.662 19.218 1.00 87.69 191 ALA A N 1
ATOM 1469 C CA . ALA A 1 191 ? 4.102 24.101 19.334 1.00 87.69 191 ALA A CA 1
ATOM 1470 C C . ALA A 1 191 ? 2.780 24.821 19.016 1.00 87.69 191 ALA A C 1
ATOM 1472 O O . ALA A 1 191 ? 2.040 24.400 18.132 1.00 87.69 191 ALA A O 1
ATOM 1473 N N . LYS A 1 192 ? 2.467 25.902 19.723 1.00 81.38 192 LYS A N 1
ATOM 1474 C CA . LYS A 1 192 ? 1.244 26.692 19.504 1.00 81.38 192 LYS A CA 1
ATOM 1475 C C . LYS A 1 192 ? 1.626 28.096 19.051 1.00 81.38 192 LYS A C 1
ATOM 1477 O O . LYS A 1 192 ? 2.793 28.477 19.104 1.00 81.38 192 LYS A O 1
ATOM 1482 N N . SER A 1 193 ? 0.651 28.913 18.668 1.00 71.25 193 SER A N 1
ATOM 1483 C CA . SER A 1 193 ? 0.882 30.348 18.426 1.00 71.25 193 SER A CA 1
ATOM 1484 C C . SER A 1 193 ? 1.513 31.068 19.633 1.00 71.25 193 SER A C 1
ATOM 1486 O O . SER A 1 193 ? 2.189 32.080 19.468 1.00 71.25 193 SER A O 1
ATOM 1488 N N . SER A 1 194 ? 1.347 30.520 20.842 1.00 74.06 194 SER A N 1
ATOM 1489 C CA . SER A 1 194 ? 1.956 30.990 22.090 1.00 74.06 194 SER A CA 1
ATOM 1490 C C . SER A 1 194 ? 3.400 30.520 22.332 1.00 74.06 194 SER A C 1
ATOM 1492 O O . SER A 1 194 ? 4.000 30.934 23.328 1.00 74.06 194 SER A O 1
ATOM 1494 N N . THR A 1 195 ? 3.968 29.683 21.456 1.00 84.50 195 THR A N 1
ATOM 1495 C CA . THR A 1 195 ? 5.339 29.161 21.573 1.00 84.50 195 THR A CA 1
ATOM 1496 C C . THR A 1 195 ? 6.369 30.288 21.631 1.00 84.50 195 THR A C 1
ATOM 1498 O O . THR A 1 195 ? 6.312 31.255 20.871 1.00 84.50 195 THR A O 1
ATOM 1501 N N . LYS A 1 196 ? 7.342 30.152 22.539 1.00 87.00 196 LYS A N 1
ATOM 1502 C CA . LYS A 1 196 ? 8.383 31.167 22.798 1.00 87.00 196 LYS A CA 1
ATOM 1503 C C . LYS A 1 196 ? 9.705 30.901 22.080 1.00 87.00 196 LYS A C 1
ATOM 1505 O O . LYS A 1 196 ? 10.646 31.681 22.195 1.00 87.00 196 LYS A O 1
ATOM 1510 N N . VAL A 1 197 ? 9.757 29.843 21.276 1.00 91.88 197 VAL A N 1
ATOM 1511 C CA . VAL A 1 197 ? 10.926 29.462 20.478 1.00 91.88 197 VAL A CA 1
ATOM 1512 C C . VAL A 1 197 ? 11.074 30.409 19.283 1.00 91.88 197 VAL A C 1
ATOM 1514 O O . VAL A 1 197 ? 10.518 30.200 18.205 1.00 91.88 197 VAL A O 1
ATOM 1517 N N . THR A 1 198 ? 11.807 31.498 19.494 1.00 90.31 198 THR A N 1
ATOM 1518 C CA . THR A 1 198 ? 12.011 32.559 18.493 1.00 90.31 198 THR A CA 1
ATOM 1519 C C . THR A 1 198 ? 13.320 32.422 17.721 1.00 90.31 198 THR A C 1
ATOM 1521 O O . THR A 1 198 ? 13.405 32.899 16.590 1.00 90.31 198 THR A O 1
ATOM 1524 N N . ASN A 1 199 ? 14.314 31.747 18.299 1.00 92.00 199 ASN A N 1
ATOM 1525 C CA . ASN A 1 199 ? 15.633 31.531 17.717 1.00 92.00 199 ASN A CA 1
ATOM 1526 C C . ASN A 1 199 ? 16.158 30.123 18.041 1.00 92.00 199 ASN A C 1
ATOM 1528 O O . ASN A 1 199 ? 15.581 29.383 18.841 1.00 92.00 199 ASN A O 1
ATOM 1532 N N . VAL A 1 200 ? 17.269 29.772 17.398 1.00 94.62 200 VAL A N 1
ATOM 1533 C CA . VAL A 1 200 ? 17.893 28.455 17.515 1.00 94.62 200 VAL A CA 1
ATOM 1534 C C . VAL A 1 200 ? 18.619 28.242 18.850 1.00 94.62 200 VAL A C 1
ATOM 1536 O O . VAL A 1 200 ? 18.706 27.107 19.315 1.00 94.62 200 VAL A O 1
ATOM 1539 N N . ASP A 1 201 ? 19.055 29.314 19.516 1.00 94.06 201 ASP A N 1
ATOM 1540 C CA . ASP A 1 201 ? 19.766 29.242 20.798 1.00 94.06 201 ASP A CA 1
ATOM 1541 C C . ASP A 1 201 ? 18.877 28.693 21.919 1.00 94.06 201 ASP A C 1
ATOM 1543 O O . ASP A 1 201 ? 19.361 27.983 22.797 1.00 94.06 201 ASP A O 1
ATOM 1547 N N . ILE A 1 202 ? 17.563 28.941 21.861 1.00 94.06 202 ILE A N 1
ATOM 1548 C CA . ILE A 1 202 ? 16.588 28.347 22.793 1.00 94.06 202 ILE A CA 1
ATOM 1549 C C . ILE A 1 202 ? 16.559 26.820 22.643 1.00 94.06 202 ILE A C 1
ATOM 1551 O O . ILE A 1 202 ? 16.568 26.101 23.643 1.00 94.06 202 ILE A O 1
ATOM 1555 N N . VAL A 1 203 ? 16.553 26.321 21.400 1.00 94.44 203 VAL A N 1
ATOM 1556 C CA . VAL A 1 203 ? 16.566 24.877 21.110 1.00 94.44 203 VAL A CA 1
ATOM 1557 C C . VAL A 1 203 ? 17.884 24.264 21.565 1.00 94.44 203 VAL A C 1
ATOM 1559 O O . VAL A 1 203 ? 17.877 23.253 22.262 1.00 94.44 203 VAL A O 1
ATOM 1562 N N . LYS A 1 204 ? 19.005 24.911 21.233 1.00 93.19 204 LYS A N 1
ATOM 1563 C CA . LYS A 1 204 ? 20.346 24.470 21.621 1.00 93.19 204 LYS A CA 1
ATOM 1564 C C . LYS A 1 204 ? 20.522 24.431 23.142 1.00 93.19 204 LYS A C 1
ATOM 1566 O O . LYS A 1 204 ? 20.942 23.412 23.676 1.00 93.19 204 LYS A O 1
ATOM 1571 N N . SER A 1 205 ? 20.130 25.493 23.848 1.00 92.00 205 SER A N 1
ATOM 1572 C CA . SER A 1 205 ? 20.216 25.563 25.312 1.00 92.00 205 SER A CA 1
ATOM 1573 C C . SER A 1 205 ? 19.343 24.507 25.993 1.00 92.00 205 SER A C 1
ATOM 1575 O O . SER A 1 205 ? 19.719 23.970 27.033 1.00 92.00 205 SER A O 1
ATOM 1577 N N . PHE A 1 206 ? 18.177 24.190 25.422 1.00 92.75 206 PHE A N 1
ATOM 1578 C CA . PHE A 1 206 ? 17.349 23.100 25.927 1.00 92.75 206 PHE A CA 1
ATOM 1579 C C . PHE A 1 206 ? 17.994 21.733 25.656 1.00 92.75 206 PHE A C 1
ATOM 1581 O O . PHE A 1 206 ? 18.077 20.925 26.576 1.00 92.75 206 PHE A O 1
ATOM 1588 N N . ALA A 1 207 ? 18.519 21.504 24.446 1.00 92.19 207 ALA A N 1
ATOM 1589 C CA . ALA A 1 207 ? 19.233 20.280 24.077 1.00 92.19 207 ALA A CA 1
ATOM 1590 C C . ALA A 1 207 ? 20.420 19.993 25.012 1.00 92.19 207 ALA A C 1
ATOM 1592 O O . ALA A 1 207 ? 20.523 18.894 25.546 1.00 92.19 207 ALA A O 1
ATOM 1593 N N . GLU A 1 208 ? 21.261 20.995 25.286 1.00 89.94 208 GLU A N 1
ATOM 1594 C CA . GLU A 1 208 ? 22.416 20.884 26.194 1.00 89.94 208 GLU A CA 1
ATOM 1595 C C . GLU A 1 208 ? 22.019 20.499 27.630 1.00 89.94 208 GLU A C 1
ATOM 1597 O O . GLU A 1 208 ? 22.796 19.856 28.335 1.00 89.94 208 GLU A O 1
ATOM 1602 N N . LYS A 1 209 ? 20.804 20.858 28.068 1.00 88.88 209 LYS A N 1
ATOM 1603 C CA . LYS A 1 209 ? 20.276 20.498 29.394 1.00 88.88 209 LYS A CA 1
ATOM 1604 C C . LYS A 1 209 ? 19.716 19.078 29.450 1.00 88.88 209 LYS A C 1
ATOM 1606 O O . LYS A 1 209 ? 19.816 18.443 30.497 1.00 88.88 209 LYS A O 1
ATOM 1611 N N . VAL A 1 210 ? 19.091 18.602 28.369 1.00 89.81 210 VAL A N 1
ATOM 1612 C CA . VAL A 1 210 ? 18.396 17.300 28.350 1.00 89.81 210 VAL A CA 1
ATOM 1613 C C . VAL A 1 210 ? 19.259 16.150 27.828 1.00 89.81 210 VAL A C 1
ATOM 1615 O O . VAL A 1 210 ? 19.020 15.007 28.211 1.00 89.81 210 VAL A O 1
ATOM 1618 N N . TYR A 1 211 ? 20.256 16.420 26.981 1.00 91.44 211 TYR A N 1
ATOM 1619 C CA . TYR A 1 211 ? 21.173 15.421 26.420 1.00 91.44 211 TYR A CA 1
ATOM 1620 C C . TYR A 1 211 ? 22.372 15.173 27.336 1.00 91.44 211 TYR A C 1
ATOM 1622 O O . TYR A 1 211 ? 23.527 15.410 26.986 1.00 91.44 211 TYR A O 1
ATOM 1630 N N . THR A 1 212 ? 22.077 14.687 28.536 1.00 90.06 212 THR A N 1
ATOM 1631 C CA . THR A 1 212 ? 23.066 14.298 29.544 1.00 90.06 212 THR A CA 1
ATOM 1632 C C . THR A 1 212 ? 22.996 12.794 29.779 1.00 90.06 212 THR A C 1
ATOM 1634 O O . THR A 1 212 ? 21.934 12.185 29.637 1.00 90.06 212 THR A O 1
ATOM 1637 N N . ALA A 1 213 ? 24.126 12.182 30.140 1.00 87.75 213 ALA A N 1
ATOM 1638 C CA . ALA A 1 213 ? 24.221 10.730 30.294 1.00 87.75 213 ALA A CA 1
ATOM 1639 C C . ALA A 1 213 ? 23.169 10.172 31.274 1.00 87.75 213 ALA A C 1
ATOM 1641 O O . ALA A 1 213 ? 22.467 9.218 30.957 1.00 87.75 213 ALA A O 1
ATOM 1642 N N . SER A 1 214 ? 22.970 10.846 32.411 1.00 83.75 214 SER A N 1
ATOM 1643 C CA . SER A 1 214 ? 22.006 10.459 33.452 1.00 83.75 214 SER A CA 1
ATOM 1644 C C . SER A 1 214 ? 20.529 10.641 33.066 1.00 83.75 214 SER A C 1
ATOM 1646 O O . SER A 1 214 ? 19.636 10.200 33.794 1.00 83.75 214 SER A O 1
ATOM 1648 N N . ASN A 1 215 ? 20.258 11.296 31.933 1.00 87.44 215 ASN A N 1
ATOM 1649 C CA . ASN A 1 215 ? 18.915 11.564 31.421 1.00 87.44 215 ASN A CA 1
ATOM 1650 C C . ASN A 1 215 ? 18.547 10.695 30.205 1.00 87.44 215 ASN A C 1
ATOM 1652 O O . ASN A 1 215 ? 17.467 10.865 29.630 1.00 87.44 215 ASN A O 1
ATOM 1656 N N . ILE A 1 216 ? 19.443 9.782 29.811 1.00 90.12 216 ILE A N 1
ATOM 1657 C CA . ILE A 1 216 ? 19.326 8.944 28.619 1.00 90.12 216 ILE A CA 1
ATOM 1658 C C . ILE A 1 216 ? 19.218 7.470 29.013 1.00 90.12 216 ILE A C 1
ATOM 1660 O O . ILE A 1 216 ? 20.013 6.943 29.790 1.00 90.12 216 ILE A O 1
ATOM 1664 N N . THR A 1 217 ? 18.237 6.786 28.425 1.00 91.75 217 THR A N 1
ATOM 1665 C CA . THR A 1 217 ? 18.128 5.325 28.447 1.00 91.75 217 THR A CA 1
ATOM 1666 C C . THR A 1 217 ? 18.164 4.781 27.021 1.00 91.75 217 THR A C 1
ATOM 1668 O O . THR A 1 217 ? 17.369 5.187 26.174 1.00 91.75 217 THR A O 1
ATOM 1671 N N . ILE A 1 218 ? 19.084 3.859 26.745 1.00 93.44 218 ILE A N 1
ATOM 1672 C CA . ILE A 1 218 ? 19.235 3.180 25.455 1.00 93.44 218 ILE A CA 1
ATOM 1673 C C . ILE A 1 218 ? 18.510 1.844 25.534 1.00 93.44 218 ILE A C 1
ATOM 1675 O O . ILE A 1 218 ? 18.852 1.007 26.363 1.00 93.44 218 ILE A O 1
ATOM 1679 N N . VAL A 1 219 ? 17.521 1.634 24.669 1.00 91.69 219 VAL A N 1
ATOM 1680 C CA . VAL A 1 219 ? 16.701 0.419 24.640 1.00 91.69 219 VAL A CA 1
ATOM 1681 C C . VAL A 1 219 ? 16.942 -0.340 23.340 1.00 91.69 219 VAL A C 1
ATOM 1683 O O . VAL A 1 219 ? 16.666 0.189 22.265 1.00 91.69 219 VAL A O 1
ATOM 1686 N N . GLY A 1 220 ? 17.429 -1.577 23.428 1.00 90.31 220 GLY A N 1
ATOM 1687 C CA . GLY A 1 220 ? 17.591 -2.484 22.291 1.00 90.31 220 GLY A CA 1
ATOM 1688 C C . GLY A 1 220 ? 16.582 -3.631 22.298 1.00 90.31 220 GLY A C 1
ATOM 1689 O O . GLY A 1 220 ? 16.366 -4.261 23.333 1.00 90.31 220 GLY A O 1
ATOM 1690 N N . THR A 1 221 ? 15.994 -3.939 21.141 1.00 87.44 221 THR A N 1
ATOM 1691 C CA . THR A 1 221 ? 15.164 -5.141 20.934 1.00 87.44 221 THR A CA 1
ATOM 1692 C C . THR A 1 221 ? 15.785 -6.042 19.870 1.00 87.44 221 THR A C 1
ATOM 1694 O O . THR A 1 221 ? 16.375 -5.541 18.909 1.00 87.44 221 THR A O 1
ATOM 1697 N N . ALA A 1 222 ? 15.696 -7.361 20.063 1.00 85.44 222 ALA A N 1
ATOM 1698 C CA . ALA A 1 222 ? 16.427 -8.380 19.305 1.00 85.44 222 ALA A CA 1
ATOM 1699 C C . ALA A 1 222 ? 17.942 -8.120 19.229 1.00 85.44 222 ALA A C 1
ATOM 1701 O O . ALA A 1 222 ? 18.553 -8.242 18.164 1.00 85.44 222 ALA A O 1
ATOM 1702 N N . ILE A 1 223 ? 18.547 -7.704 20.347 1.00 87.69 223 ILE A N 1
ATOM 1703 C CA . ILE A 1 223 ? 19.977 -7.379 20.445 1.00 87.69 223 ILE A CA 1
ATOM 1704 C C . ILE A 1 223 ? 20.548 -7.970 21.733 1.00 87.69 223 ILE A C 1
ATOM 1706 O O . ILE A 1 223 ? 19.946 -7.826 22.794 1.00 87.69 223 ILE A O 1
ATOM 1710 N N . ASP A 1 224 ? 21.731 -8.577 21.627 1.00 89.50 224 ASP A N 1
ATOM 1711 C CA . ASP A 1 224 ? 22.522 -9.037 22.771 1.00 89.50 224 ASP A CA 1
ATOM 1712 C C . ASP A 1 224 ? 22.861 -7.872 23.714 1.00 89.50 224 ASP A C 1
ATOM 1714 O O . ASP A 1 224 ? 23.411 -6.848 23.288 1.00 89.50 224 ASP A O 1
ATOM 1718 N N . HIS A 1 225 ? 22.532 -8.026 24.999 1.00 90.88 225 HIS A N 1
ATOM 1719 C CA . HIS A 1 225 ? 22.674 -6.940 25.971 1.00 90.88 225 HIS A CA 1
ATOM 1720 C C . HIS A 1 225 ? 24.118 -6.459 26.119 1.00 90.88 225 HIS A C 1
ATOM 1722 O O . HIS A 1 225 ? 24.369 -5.254 26.171 1.00 90.88 225 HIS A O 1
ATOM 1728 N N . LYS A 1 226 ? 25.071 -7.395 26.171 1.00 92.31 226 LYS A N 1
ATOM 1729 C CA . LYS A 1 226 ? 26.486 -7.074 26.353 1.00 92.31 226 LYS A CA 1
ATOM 1730 C C . LYS A 1 226 ? 27.016 -6.309 25.145 1.00 92.31 226 LYS A C 1
ATOM 1732 O O . LYS A 1 226 ? 27.657 -5.277 25.309 1.00 92.31 226 LYS A O 1
ATOM 1737 N N . ARG A 1 227 ? 26.675 -6.757 23.934 1.00 93.38 227 ARG A N 1
ATOM 1738 C CA . ARG A 1 227 ? 27.036 -6.077 22.685 1.00 93.38 227 ARG A CA 1
ATOM 1739 C C . ARG A 1 227 ? 26.475 -4.656 22.634 1.00 93.38 227 ARG A C 1
ATOM 1741 O O . ARG A 1 227 ? 27.183 -3.749 22.203 1.00 93.38 227 ARG A O 1
ATOM 1748 N N . LEU A 1 228 ? 25.224 -4.456 23.056 1.00 94.19 228 LEU A N 1
ATOM 1749 C CA . LEU A 1 228 ? 24.629 -3.120 23.113 1.00 94.19 228 LEU A CA 1
ATOM 1750 C C . LEU A 1 228 ? 25.329 -2.235 24.146 1.00 94.19 228 LEU A C 1
ATOM 1752 O O . LEU A 1 228 ? 25.604 -1.079 23.839 1.00 94.19 228 LEU A O 1
ATOM 1756 N N . ALA A 1 229 ? 25.625 -2.765 25.335 1.00 93.62 229 ALA A N 1
ATOM 1757 C CA . ALA A 1 229 ? 26.311 -2.033 26.395 1.00 93.62 229 ALA A CA 1
ATOM 1758 C C . ALA A 1 229 ? 27.726 -1.609 25.971 1.00 93.62 229 ALA A C 1
ATOM 1760 O O . ALA A 1 229 ? 28.047 -0.428 26.065 1.00 93.62 229 ALA A O 1
ATOM 1761 N N . ASP A 1 230 ? 28.520 -2.525 25.407 1.00 94.12 230 ASP A N 1
ATOM 1762 C CA . ASP A 1 230 ? 29.889 -2.252 24.946 1.00 94.12 230 ASP A CA 1
ATOM 1763 C C . ASP A 1 230 ? 29.916 -1.166 23.853 1.00 94.12 230 ASP A C 1
ATOM 1765 O O . ASP A 1 230 ? 30.717 -0.230 23.900 1.00 94.12 230 ASP A O 1
ATOM 1769 N N . LEU A 1 231 ? 29.011 -1.255 22.868 1.00 95.56 231 LEU A N 1
ATOM 1770 C CA . LEU A 1 231 ? 28.911 -0.240 21.816 1.00 95.56 231 LEU A CA 1
ATOM 1771 C C . LEU A 1 231 ? 28.351 1.087 22.345 1.00 95.56 231 LEU A C 1
ATOM 1773 O O . LEU A 1 231 ? 28.753 2.149 21.878 1.00 95.56 231 LEU A O 1
ATOM 1777 N N . SER A 1 232 ? 27.434 1.044 23.312 1.00 94.81 232 SER A N 1
ATOM 1778 C CA . SER A 1 232 ? 26.888 2.253 23.934 1.00 94.81 232 SER A CA 1
ATOM 1779 C C . SER A 1 232 ? 27.950 2.990 24.747 1.00 94.81 232 SER A C 1
ATOM 1781 O O . SER A 1 232 ? 28.051 4.208 24.635 1.00 94.81 232 SER A O 1
ATOM 1783 N N . GLU A 1 233 ? 28.792 2.267 25.490 1.00 92.44 233 GLU A N 1
ATOM 1784 C CA . GLU A 1 233 ? 29.949 2.838 26.191 1.00 92.44 233 GLU A CA 1
ATOM 1785 C C . GLU A 1 233 ? 30.902 3.503 25.190 1.00 92.44 233 GLU A C 1
ATOM 1787 O O . GLU A 1 233 ? 31.385 4.599 25.443 1.00 92.44 233 GLU A O 1
ATOM 1792 N N . HIS A 1 234 ? 31.116 2.894 24.018 1.00 92.75 234 HIS A N 1
ATOM 1793 C CA . HIS A 1 234 ? 31.957 3.476 22.971 1.00 92.75 234 HIS A CA 1
ATOM 1794 C C . HIS A 1 234 ? 31.370 4.753 22.350 1.00 92.75 234 HIS A C 1
ATOM 1796 O O . HIS A 1 234 ? 32.079 5.748 22.236 1.00 92.75 234 HIS A O 1
ATOM 1802 N N . TYR A 1 235 ? 30.102 4.737 21.926 1.00 93.44 235 TYR A N 1
ATOM 1803 C CA . TYR A 1 235 ? 29.513 5.846 21.164 1.00 93.44 235 TYR A CA 1
ATOM 1804 C C . TYR A 1 235 ? 28.981 6.995 22.025 1.00 93.44 235 TYR A C 1
ATOM 1806 O O . TYR A 1 235 ? 28.761 8.080 21.490 1.00 93.44 235 TYR A O 1
ATOM 1814 N N . PHE A 1 236 ? 28.735 6.777 23.318 1.00 91.44 236 PHE A N 1
ATOM 1815 C CA . PHE A 1 236 ? 28.161 7.781 24.223 1.00 91.44 236 PHE A CA 1
ATOM 1816 C C . PHE A 1 236 ? 29.116 8.203 25.352 1.00 91.44 236 PHE A C 1
ATOM 1818 O O . PHE A 1 236 ? 28.696 8.913 26.267 1.00 91.44 236 PHE A O 1
ATOM 1825 N N . ASN A 1 237 ? 30.392 7.806 25.301 1.00 85.81 237 ASN A N 1
ATOM 1826 C CA . ASN A 1 237 ? 31.419 8.185 26.283 1.00 85.81 237 ASN A CA 1
ATOM 1827 C C . ASN A 1 237 ? 31.553 9.707 26.476 1.00 85.81 237 ASN A C 1
ATOM 1829 O O . ASN A 1 237 ? 31.772 10.159 27.596 1.00 85.81 237 ASN A O 1
ATOM 1833 N N . ASP A 1 238 ? 31.387 10.480 25.403 1.00 83.44 238 ASP A N 1
ATOM 1834 C CA . ASP A 1 238 ? 31.590 11.931 25.380 1.00 83.44 238 ASP A CA 1
ATOM 1835 C C . ASP A 1 238 ? 30.371 12.725 25.892 1.00 83.44 238 ASP A C 1
ATOM 1837 O O . ASP A 1 238 ? 30.387 13.959 25.906 1.00 83.44 238 ASP A O 1
ATOM 1841 N N . LEU A 1 239 ? 29.289 12.052 26.306 1.00 84.69 239 LEU A N 1
ATOM 1842 C CA . LEU A 1 239 ? 28.146 12.734 26.907 1.00 84.69 239 LEU A CA 1
ATOM 1843 C C . LEU A 1 239 ? 28.514 13.333 28.264 1.00 84.69 239 LEU A C 1
ATOM 1845 O O . LEU A 1 239 ? 29.072 12.670 29.137 1.00 84.69 239 LEU A O 1
ATOM 1849 N N . ASN A 1 240 ? 28.091 14.577 28.484 1.00 79.31 240 ASN A N 1
ATOM 1850 C CA . ASN A 1 240 ? 28.263 15.237 29.770 1.00 79.31 240 ASN A CA 1
ATOM 1851 C C . ASN A 1 240 ? 27.571 14.440 30.889 1.00 79.31 240 ASN A C 1
ATOM 1853 O O . ASN A 1 240 ? 26.378 14.116 30.800 1.00 79.31 240 ASN A O 1
ATOM 1857 N N . SER A 1 241 ? 28.295 14.218 31.988 1.00 67.00 241 SER A N 1
ATOM 1858 C CA . SER A 1 241 ? 27.778 13.720 33.267 1.00 67.00 241 SER A CA 1
ATOM 1859 C C . SER A 1 241 ? 26.971 14.814 33.978 1.00 67.00 241 SER A C 1
ATOM 1861 O O . SER A 1 241 ? 27.294 15.278 35.068 1.00 67.00 241 SER A O 1
ATOM 1863 N N . GLY A 1 242 ? 25.924 15.305 33.316 1.00 61.34 242 GLY A N 1
ATOM 1864 C CA . GLY A 1 242 ? 25.029 16.301 33.890 1.00 61.34 242 GLY A CA 1
ATOM 1865 C C . GLY A 1 242 ? 24.239 15.733 35.069 1.00 61.34 242 GLY A C 1
ATOM 1866 O O . GLY A 1 242 ? 23.919 14.541 35.114 1.00 61.34 242 GLY A O 1
ATOM 1867 N N . THR A 1 243 ? 23.890 16.602 36.017 1.00 57.06 243 THR A N 1
ATOM 1868 C CA . THR A 1 243 ? 22.936 16.279 37.081 1.00 57.06 243 THR A CA 1
ATOM 1869 C C . THR A 1 243 ? 21.582 15.933 36.447 1.00 57.06 243 THR A C 1
ATOM 1871 O O . THR A 1 243 ? 21.140 16.674 35.564 1.00 57.06 243 THR A O 1
ATOM 1874 N N . PRO A 1 244 ? 20.900 14.852 36.866 1.00 56.34 244 PRO A N 1
ATOM 1875 C CA . PRO A 1 244 ? 19.573 14.531 36.353 1.00 56.34 244 PRO A CA 1
ATOM 1876 C C . PRO A 1 244 ? 18.632 15.729 36.530 1.00 56.34 244 PRO A C 1
ATOM 1878 O O . PRO A 1 244 ? 18.547 16.283 37.628 1.00 56.34 244 PRO A O 1
ATOM 1881 N N . LEU A 1 245 ? 17.854 16.081 35.499 1.00 56.00 245 LEU A N 1
ATOM 1882 C CA . LEU A 1 245 ? 16.789 17.103 35.588 1.00 56.00 245 LEU A CA 1
ATOM 1883 C C . LEU A 1 245 ? 15.746 16.791 36.686 1.00 56.00 245 LEU A C 1
ATOM 1885 O O . LEU A 1 245 ? 14.964 17.649 37.084 1.00 56.00 245 LEU A O 1
ATOM 1889 N N . VAL A 1 246 ? 15.771 15.562 37.206 1.00 49.53 246 VAL A N 1
ATOM 1890 C CA . VAL A 1 246 ? 14.869 14.972 38.203 1.00 49.53 246 VAL A CA 1
ATOM 1891 C C . VAL A 1 246 ? 14.977 15.610 39.602 1.00 49.53 246 VAL A C 1
ATOM 1893 O O . VAL A 1 246 ? 14.158 15.305 40.463 1.00 49.53 246 VAL A O 1
ATOM 1896 N N . SER A 1 247 ? 15.905 16.539 39.873 1.00 39.19 247 SER A N 1
ATOM 1897 C CA . SER A 1 247 ? 15.974 17.177 41.204 1.00 39.19 247 SER A CA 1
ATOM 1898 C C . SER A 1 247 ? 14.850 18.186 41.499 1.00 39.19 247 SER A C 1
ATOM 1900 O O . SER A 1 247 ? 14.794 18.706 42.610 1.00 39.19 247 SER A O 1
ATOM 1902 N N . VAL A 1 248 ? 13.952 18.474 40.549 1.00 42.47 248 VAL A N 1
ATOM 1903 C CA . VAL A 1 248 ? 12.766 19.317 40.781 1.00 42.47 248 VAL A CA 1
ATOM 1904 C C . VAL A 1 248 ? 11.507 18.464 40.617 1.00 42.47 248 VAL A C 1
ATOM 1906 O O . VAL A 1 248 ? 10.854 18.481 39.576 1.00 42.47 248 VAL A O 1
ATOM 1909 N N . SER A 1 249 ? 11.168 17.692 41.657 1.00 45.62 249 SER A N 1
ATOM 1910 C CA . SER A 1 249 ? 9.822 17.125 41.812 1.00 45.62 249 SER A CA 1
ATOM 1911 C C . SER A 1 249 ? 8.820 18.281 41.770 1.00 45.62 249 SER A C 1
ATOM 1913 O O . SER A 1 249 ? 8.711 19.096 42.686 1.00 45.62 249 SER A O 1
ATOM 1915 N N . THR A 1 250 ? 8.113 18.382 40.652 1.00 54.78 250 THR A N 1
ATOM 1916 C CA . THR A 1 250 ? 6.793 18.995 40.617 1.00 54.78 250 THR A CA 1
ATOM 1917 C C . THR A 1 250 ? 5.847 17.864 40.279 1.00 54.78 250 THR A C 1
ATOM 1919 O O . THR A 1 250 ? 5.603 17.554 39.110 1.00 54.78 250 THR A O 1
ATOM 1922 N N . ASP A 1 251 ? 5.396 17.174 41.324 1.00 70.50 251 ASP A N 1
ATOM 1923 C CA . ASP A 1 251 ? 4.298 16.224 41.206 1.00 70.50 251 ASP A CA 1
ATOM 1924 C C . ASP A 1 251 ? 3.155 16.937 40.473 1.00 70.50 251 ASP A C 1
ATOM 1926 O O . ASP A 1 251 ? 2.711 18.027 40.861 1.00 70.50 251 ASP A O 1
ATOM 1930 N N . SER A 1 252 ? 2.735 16.367 39.349 1.00 86.12 252 SER A N 1
ATOM 1931 C CA . SER A 1 252 ? 1.716 16.961 38.502 1.00 86.12 252 SER A CA 1
ATOM 1932 C C . SER A 1 252 ? 0.396 16.943 39.255 1.00 86.12 252 SER A C 1
ATOM 1934 O O . SER A 1 252 ? -0.090 15.902 39.698 1.00 86.12 252 SER A O 1
ATOM 1936 N N . LYS A 1 253 ? -0.214 18.119 39.398 1.00 91.38 253 LYS A N 1
ATOM 1937 C CA . LYS A 1 253 ? -1.479 18.265 40.109 1.00 91.38 253 LYS A CA 1
ATOM 1938 C C . LYS A 1 253 ? -2.638 18.302 39.128 1.00 91.38 253 LYS A C 1
ATOM 1940 O O . LYS A 1 253 ? -2.655 19.113 38.209 1.00 91.38 253 LYS A O 1
ATOM 1945 N N . TYR A 1 254 ? -3.635 17.460 39.368 1.00 94.44 254 TYR A N 1
ATOM 1946 C CA . TYR A 1 254 ? -4.887 17.493 38.627 1.00 94.44 254 TYR A CA 1
ATOM 1947 C C . TYR A 1 254 ? -5.837 18.564 39.203 1.00 94.44 254 TYR A C 1
ATOM 1949 O O . TYR A 1 254 ? -6.052 18.634 40.416 1.00 94.44 254 TYR A O 1
ATOM 1957 N N . TYR A 1 255 ? -6.430 19.384 38.334 1.00 94.88 255 TYR A N 1
ATOM 1958 C CA . TYR A 1 255 ? -7.312 20.505 38.681 1.00 94.88 255 TYR A CA 1
ATOM 1959 C C . TYR A 1 255 ? -8.751 20.358 38.164 1.00 94.88 255 TYR A C 1
ATOM 1961 O O . TYR A 1 255 ? -9.662 20.924 38.774 1.00 94.88 255 TYR A O 1
ATOM 1969 N N . GLY A 1 256 ? -8.965 19.639 37.057 1.00 93.00 256 GLY A N 1
ATOM 1970 C CA . GLY A 1 256 ? -10.246 19.628 36.339 1.00 93.00 256 GLY A CA 1
ATOM 1971 C C . GLY A 1 256 ? -10.583 20.970 35.666 1.00 93.00 256 GLY A C 1
ATOM 1972 O O . GLY A 1 256 ? -9.873 21.967 35.832 1.00 93.00 256 GLY A O 1
ATOM 1973 N N . GLY A 1 257 ? -11.710 21.031 34.953 1.00 94.12 257 GLY A N 1
ATOM 1974 C CA . GLY A 1 257 ? -12.216 22.262 34.330 1.00 94.12 257 GLY A CA 1
ATOM 1975 C C . GLY A 1 257 ? -12.899 22.055 32.979 1.00 94.12 257 GLY A C 1
ATOM 1976 O O . GLY A 1 257 ? -12.841 20.976 32.403 1.00 94.12 257 GLY A O 1
ATOM 1977 N N . ASP A 1 258 ? -13.501 23.122 32.455 1.00 94.50 258 ASP A N 1
ATOM 1978 C CA . ASP A 1 258 ? -14.249 23.089 31.198 1.00 94.50 258 ASP A CA 1
ATOM 1979 C C . ASP A 1 258 ? -13.588 23.988 30.150 1.00 94.50 258 ASP A C 1
ATOM 1981 O O . ASP A 1 258 ? -13.218 25.126 30.445 1.00 94.50 258 ASP A O 1
ATOM 1985 N N . LEU A 1 259 ? -13.491 23.501 28.912 1.00 95.12 259 LEU A N 1
ATOM 1986 C CA . LEU A 1 259 ? -13.079 24.294 27.755 1.00 95.12 259 LEU A CA 1
ATOM 1987 C C . LEU A 1 259 ? -14.001 24.020 26.569 1.00 95.12 259 LEU A C 1
ATOM 1989 O O . LEU A 1 259 ? -14.367 22.878 26.289 1.00 95.12 259 LEU A O 1
ATOM 1993 N N . ARG A 1 260 ? -14.355 25.083 25.845 1.00 94.38 260 ARG A N 1
ATOM 1994 C CA . ARG A 1 260 ? -15.207 25.017 24.658 1.00 94.38 260 ARG A CA 1
ATOM 1995 C C . ARG A 1 260 ? -14.491 25.624 23.465 1.00 94.38 260 ARG A C 1
ATOM 1997 O O . ARG A 1 260 ? -14.046 26.766 23.530 1.00 94.38 260 ARG A O 1
ATOM 2004 N N . ILE A 1 261 ? -14.404 24.857 22.387 1.00 92.31 261 ILE A N 1
ATOM 2005 C CA . ILE A 1 261 ? -13.711 25.223 21.156 1.00 92.31 261 ILE A CA 1
ATOM 2006 C C . ILE A 1 261 ? -14.735 25.165 20.015 1.00 92.31 261 ILE A C 1
ATOM 2008 O O . ILE A 1 261 ? -15.038 24.077 19.515 1.00 92.31 261 ILE A O 1
ATOM 2012 N N . PRO A 1 262 ? -15.327 26.305 19.619 1.00 90.00 262 PRO A N 1
ATOM 2013 C CA . PRO A 1 262 ? -16.232 26.326 18.481 1.00 90.00 262 PRO A CA 1
ATOM 2014 C C . PRO A 1 262 ? -15.470 25.909 17.219 1.00 90.00 262 PRO A C 1
ATOM 2016 O O . PRO A 1 262 ? -14.358 26.373 16.972 1.00 90.00 262 PRO A O 1
ATOM 2019 N N . ASN A 1 263 ? -16.062 25.013 16.435 1.00 82.75 263 ASN A N 1
ATOM 2020 C CA . ASN A 1 263 ? -15.479 24.507 15.194 1.00 82.75 263 ASN A CA 1
ATOM 2021 C C . ASN A 1 263 ? -16.608 24.263 14.178 1.00 82.75 263 ASN A C 1
ATOM 2023 O O . ASN A 1 263 ? -17.684 23.806 14.556 1.00 82.75 263 ASN A O 1
ATOM 2027 N N . SER A 1 264 ? -16.373 24.567 12.901 1.00 73.56 264 SER A N 1
ATOM 2028 C CA . SER A 1 264 ? -17.322 24.373 11.795 1.00 73.56 264 SER A CA 1
ATOM 2029 C C . SER A 1 264 ? -17.398 22.926 11.280 1.00 73.56 264 SER A C 1
ATOM 2031 O O . SER A 1 264 ? -18.050 22.670 10.269 1.00 73.56 264 SER A O 1
ATOM 2033 N N . SER A 1 265 ? -16.744 21.975 11.958 1.00 75.44 265 SER A N 1
ATOM 2034 C CA . SER A 1 265 ? -16.807 20.547 11.633 1.00 75.44 265 SER A CA 1
ATOM 2035 C C . SER A 1 265 ? -18.250 20.001 11.632 1.00 75.44 265 SER A C 1
ATOM 2037 O O . SER A 1 265 ? -19.031 20.332 12.528 1.00 75.44 265 SER A O 1
ATOM 2039 N N . PRO A 1 266 ? -18.610 19.097 10.695 1.00 79.25 266 PRO A N 1
ATOM 2040 C CA . PRO A 1 266 ? -19.909 18.411 10.676 1.00 79.25 266 PRO A CA 1
ATOM 2041 C C . PRO A 1 266 ? -20.098 17.399 11.824 1.00 79.25 266 PRO A C 1
ATOM 2043 O O . PRO A 1 266 ? -21.170 16.800 11.952 1.00 79.25 266 PRO A O 1
ATOM 2046 N N . THR A 1 267 ? -19.065 17.160 12.633 1.00 88.69 267 THR A N 1
ATOM 2047 C CA . THR A 1 267 ? -19.110 16.342 13.849 1.00 88.69 267 THR A CA 1
ATOM 2048 C C . THR A 1 267 ? -18.733 17.173 15.065 1.00 88.69 267 THR A C 1
ATOM 2050 O O . THR A 1 267 ? -17.810 17.989 15.037 1.00 88.69 267 THR A O 1
ATOM 2053 N N . SER A 1 268 ? -19.444 16.927 16.161 1.00 92.62 268 SER A N 1
ATOM 2054 C CA . SER A 1 268 ? -19.085 17.443 17.476 1.00 92.62 268 SER A CA 1
ATOM 2055 C C . SER A 1 268 ? -18.339 16.375 18.269 1.00 92.62 268 SER A C 1
ATOM 2057 O O . SER A 1 268 ? -18.586 15.177 18.103 1.00 92.62 268 SER A O 1
ATOM 2059 N N . HIS A 1 269 ? -17.437 16.819 19.136 1.00 94.88 269 HIS A N 1
ATOM 2060 C CA . HIS A 1 269 ? -16.578 15.961 19.943 1.00 94.88 269 HIS A CA 1
ATOM 2061 C C . HIS A 1 269 ? -16.615 16.425 21.392 1.00 94.88 269 HIS A C 1
ATOM 2063 O O . HIS A 1 269 ? -16.722 17.623 21.677 1.00 94.88 269 HIS A O 1
ATOM 2069 N N . PHE A 1 270 ? -16.527 15.471 22.309 1.00 95.88 270 PHE A N 1
ATOM 2070 C CA . PHE A 1 270 ? -16.557 15.733 23.734 1.00 95.88 270 PHE A CA 1
ATOM 2071 C C . PHE A 1 270 ? -15.605 14.809 24.481 1.00 95.88 270 PHE A C 1
ATOM 2073 O O . PHE A 1 270 ? -15.656 13.591 24.314 1.00 95.88 270 PHE A O 1
ATOM 2080 N N . VAL A 1 271 ? -14.753 15.387 25.321 1.00 97.25 271 VAL A N 1
ATOM 2081 C CA . VAL A 1 271 ? -13.863 14.643 26.217 1.00 97.25 271 VAL A CA 1
ATOM 2082 C C . VAL A 1 271 ? -14.344 14.838 27.638 1.00 97.25 271 VAL A C 1
ATOM 2084 O O . VAL A 1 271 ? -14.460 15.977 28.078 1.00 97.25 271 VAL A O 1
ATOM 2087 N N . LEU A 1 272 ? -14.583 13.740 28.352 1.00 96.75 272 LEU A N 1
ATOM 2088 C CA . LEU A 1 272 ? -14.846 13.745 29.788 1.00 96.75 272 LEU A CA 1
ATOM 2089 C C . LEU A 1 272 ? -13.701 13.017 30.496 1.00 96.75 272 LEU A C 1
ATOM 2091 O O . LEU A 1 272 ? -13.573 11.798 30.383 1.00 96.75 272 LEU A O 1
ATOM 2095 N N . GLY A 1 273 ? -12.857 13.777 31.186 1.00 96.38 273 GLY A N 1
ATOM 2096 C CA . GLY A 1 273 ? -11.659 13.313 31.877 1.00 96.38 273 GLY A CA 1
ATOM 2097 C C . GLY A 1 273 ? -11.750 13.418 33.400 1.00 96.38 273 GLY A C 1
ATOM 2098 O O . GLY A 1 273 ? -12.497 14.229 33.946 1.00 96.38 273 GLY A O 1
ATOM 2099 N N . PHE A 1 274 ? -10.946 12.601 34.068 1.00 96.69 274 PHE A N 1
ATOM 2100 C CA . PHE A 1 274 ? -10.829 12.439 35.512 1.00 96.69 274 PHE A CA 1
ATOM 2101 C C . PHE A 1 274 ? -9.360 12.179 35.888 1.00 96.69 274 PHE A C 1
ATOM 2103 O O . PHE A 1 274 ? -8.566 11.800 35.015 1.00 96.69 274 PHE A O 1
ATOM 2110 N N . PRO A 1 275 ? -8.978 12.328 37.171 1.00 95.81 275 PRO A N 1
ATOM 2111 C CA . PRO A 1 275 ? -7.651 11.933 37.628 1.00 95.81 275 PRO A CA 1
ATOM 2112 C C . PRO A 1 275 ? -7.381 10.458 37.302 1.00 95.81 275 PRO A C 1
ATOM 2114 O O . PRO A 1 275 ? -8.156 9.579 37.679 1.00 95.81 275 PRO A O 1
ATOM 2117 N N . GLY A 1 276 ? -6.286 10.199 36.593 1.00 94.62 276 GLY A N 1
ATOM 2118 C CA . GLY A 1 276 ? -5.714 8.867 36.421 1.00 94.62 276 GLY A CA 1
ATOM 2119 C C . GLY A 1 276 ? -4.660 8.569 37.489 1.00 94.62 276 GLY A C 1
ATOM 2120 O O . GLY A 1 276 ? -4.524 9.302 38.468 1.00 94.62 276 GLY A O 1
ATOM 2121 N N . ALA A 1 277 ? -3.881 7.509 37.285 1.00 92.12 277 ALA A N 1
ATOM 2122 C CA . ALA A 1 277 ? -2.850 7.068 38.224 1.00 92.12 277 ALA A CA 1
ATOM 2123 C C . ALA A 1 277 ? -1.483 6.913 37.548 1.00 92.12 277 ALA A C 1
ATOM 2125 O O . ALA A 1 277 ? -1.405 6.768 36.326 1.00 92.12 277 ALA A O 1
ATOM 2126 N N . ALA A 1 278 ? -0.425 6.915 38.362 1.00 88.25 278 ALA A N 1
ATOM 2127 C CA . ALA A 1 278 ? 0.942 6.676 37.913 1.00 88.25 278 ALA A CA 1
ATOM 2128 C C . ALA A 1 278 ? 1.068 5.311 37.224 1.00 88.25 278 ALA A C 1
ATOM 2130 O O . ALA A 1 278 ? 0.570 4.301 37.742 1.00 88.25 278 ALA A O 1
ATOM 2131 N N . LEU A 1 279 ? 1.756 5.264 36.088 1.00 83.12 279 LEU A N 1
ATOM 2132 C CA . LEU A 1 279 ? 2.011 4.031 35.356 1.00 83.12 279 LEU A CA 1
ATOM 2133 C C . LEU A 1 279 ? 2.766 3.029 36.248 1.00 83.12 279 LEU A C 1
ATOM 2135 O O . LEU A 1 279 ? 3.721 3.381 36.931 1.00 83.12 279 LEU A O 1
ATOM 2139 N N . GLY A 1 280 ? 2.317 1.772 36.272 1.00 78.12 280 GLY A N 1
ATOM 2140 C CA . GLY A 1 280 ? 2.895 0.728 37.131 1.00 78.12 280 GLY A CA 1
ATOM 2141 C C . GLY A 1 280 ? 2.307 0.621 38.538 1.00 78.12 280 GLY A C 1
ATOM 2142 O O . GLY A 1 280 ? 2.549 -0.372 39.223 1.00 78.12 280 GLY A O 1
ATOM 2143 N N . SER A 1 281 ? 1.506 1.594 38.976 1.00 85.88 281 SER A N 1
ATOM 2144 C CA . SER A 1 281 ? 0.808 1.512 40.263 1.00 85.88 281 SER A CA 1
ATOM 2145 C C . SER A 1 281 ? -0.355 0.508 40.235 1.00 85.88 281 SER A C 1
ATOM 2147 O O . SER A 1 281 ? -0.943 0.230 39.185 1.00 85.88 281 SER A O 1
ATOM 2149 N N . LYS A 1 282 ? -0.751 0.004 41.415 1.00 88.88 282 LYS A N 1
ATOM 2150 C CA . LYS A 1 282 ? -1.981 -0.798 41.569 1.00 88.88 282 LYS A CA 1
ATOM 2151 C C . LYS A 1 282 ? -3.204 -0.026 41.058 1.00 88.88 282 LYS A C 1
ATOM 2153 O O . LYS A 1 282 ? -4.048 -0.599 40.374 1.00 88.88 282 LYS A O 1
ATOM 2158 N N . ASP A 1 283 ? -3.266 1.273 41.339 1.00 91.19 283 ASP A N 1
ATOM 2159 C CA . ASP A 1 283 ? -4.373 2.139 40.928 1.00 91.19 283 ASP A CA 1
ATOM 2160 C C . ASP A 1 283 ? -4.464 2.267 39.400 1.00 91.19 283 ASP A C 1
ATOM 2162 O O . ASP A 1 283 ? -5.564 2.263 38.848 1.00 91.19 283 ASP A O 1
ATOM 2166 N N . TYR A 1 284 ? -3.333 2.277 38.687 1.00 91.62 284 TYR A N 1
ATOM 2167 C CA . TYR A 1 284 ? -3.330 2.247 37.223 1.00 91.62 284 TYR A CA 1
ATOM 2168 C C . TYR A 1 284 ? -3.911 0.941 36.671 1.00 91.62 284 TYR A C 1
ATOM 2170 O O . TYR A 1 284 ? -4.737 0.973 35.758 1.00 91.62 284 TYR A O 1
ATOM 2178 N N . ALA A 1 285 ? -3.548 -0.207 37.253 1.00 91.94 285 ALA A N 1
ATOM 2179 C CA . ALA A 1 285 ? -4.120 -1.500 36.869 1.00 91.94 285 ALA A CA 1
ATOM 2180 C C . ALA A 1 285 ? -5.633 -1.570 37.160 1.00 91.94 285 ALA A C 1
ATOM 2182 O O . ALA A 1 285 ? -6.404 -2.088 36.347 1.00 91.94 285 ALA A O 1
ATOM 2183 N N . VAL A 1 286 ? -6.081 -0.988 38.279 1.00 95.56 286 VAL A N 1
ATOM 2184 C CA . VAL A 1 286 ? -7.507 -0.836 38.615 1.00 95.56 286 VAL A CA 1
ATOM 2185 C C . VAL A 1 286 ? -8.234 0.033 37.580 1.00 95.56 286 VAL A C 1
ATOM 2187 O O . VAL A 1 286 ? -9.293 -0.363 37.086 1.00 95.56 286 VAL A O 1
ATOM 2190 N N . LEU A 1 287 ? -7.655 1.173 37.189 1.00 96.06 287 LEU A N 1
ATOM 2191 C CA . LEU A 1 287 ? -8.197 2.042 36.138 1.00 96.06 287 LEU A CA 1
ATOM 2192 C C . LEU A 1 287 ? -8.221 1.360 34.768 1.00 96.06 287 LEU A C 1
ATOM 2194 O O . LEU A 1 287 ? -9.167 1.564 34.008 1.00 96.06 287 LEU A O 1
ATOM 2198 N N . GLN A 1 288 ? -7.253 0.494 34.461 1.00 94.81 288 GLN A N 1
ATOM 2199 C CA . GLN A 1 288 ? -7.262 -0.278 33.218 1.00 94.81 288 GLN A CA 1
ATOM 2200 C C . GLN A 1 288 ? -8.408 -1.294 33.179 1.00 94.81 288 GLN A C 1
ATOM 2202 O O . GLN A 1 288 ? -9.021 -1.500 32.132 1.00 94.81 288 GLN A O 1
ATOM 2207 N N . ILE A 1 289 ? -8.760 -1.899 34.316 1.00 95.44 289 ILE A N 1
ATOM 2208 C CA . ILE A 1 289 ? -9.961 -2.742 34.409 1.00 95.44 289 ILE A CA 1
ATOM 2209 C C . ILE A 1 289 ? -11.214 -1.877 34.251 1.00 95.44 289 ILE A C 1
ATOM 2211 O O . ILE A 1 289 ? -12.108 -2.227 33.477 1.00 95.44 289 ILE A O 1
ATOM 2215 N N . LEU A 1 290 ? -11.271 -0.728 34.934 1.00 95.44 290 LEU A N 1
ATOM 2216 C CA . LEU A 1 290 ? -12.398 0.200 34.839 1.00 95.44 290 LEU A CA 1
ATOM 2217 C C . LEU A 1 290 ? -12.604 0.716 33.406 1.00 95.44 290 LEU A C 1
ATOM 2219 O O . LEU A 1 290 ? -13.746 0.793 32.957 1.00 95.44 290 LEU A O 1
ATOM 2223 N N . ARG A 1 291 ? -11.524 0.967 32.652 1.00 95.19 291 ARG A N 1
ATOM 2224 C CA . ARG A 1 291 ? -11.559 1.308 31.219 1.00 95.19 291 ARG A CA 1
ATOM 2225 C C . ARG A 1 291 ? -12.395 0.303 30.427 1.00 95.19 291 ARG A C 1
ATOM 2227 O O . ARG A 1 291 ? -13.228 0.709 29.626 1.00 95.19 291 ARG A O 1
ATOM 2234 N N . PHE A 1 292 ? -12.206 -0.996 30.676 1.00 93.62 292 PHE A N 1
ATOM 2235 C CA . PHE A 1 292 ? -12.932 -2.063 29.978 1.00 93.62 292 PHE A CA 1
ATOM 2236 C C . PHE A 1 292 ? -14.347 -2.328 30.512 1.00 93.62 292 PHE A C 1
ATOM 2238 O O . PHE A 1 292 ? -15.166 -2.926 29.808 1.00 93.62 292 PHE A O 1
ATOM 2245 N N . ILE A 1 293 ? -14.658 -1.868 31.726 1.00 92.56 293 ILE A N 1
ATOM 2246 C CA . ILE A 1 293 ? -16.031 -1.821 32.254 1.00 92.56 293 ILE A CA 1
ATOM 2247 C C . ILE A 1 293 ? -16.807 -0.671 31.594 1.00 92.56 293 ILE A C 1
ATOM 2249 O O . ILE A 1 293 ? -17.954 -0.851 31.188 1.00 92.56 293 ILE A O 1
ATOM 2253 N N . LEU A 1 294 ? -16.160 0.484 31.420 1.00 91.38 294 LEU A N 1
ATOM 2254 C CA . LEU A 1 294 ? -16.706 1.674 30.757 1.00 91.38 294 LEU A CA 1
ATOM 2255 C C . LEU A 1 294 ? -16.478 1.681 29.239 1.00 91.38 294 LEU A C 1
ATOM 2257 O O . LEU A 1 294 ? -16.582 2.723 28.603 1.00 91.38 294 LEU A O 1
ATOM 2261 N N . ASP A 1 295 ? -16.121 0.548 28.644 1.00 84.75 295 ASP A N 1
ATOM 2262 C CA . ASP A 1 295 ? -15.831 0.449 27.215 1.00 84.75 295 ASP A CA 1
ATOM 2263 C C . ASP A 1 295 ? -17.125 0.632 26.412 1.00 84.75 295 ASP A C 1
ATOM 2265 O O . ASP A 1 295 ? -18.003 -0.230 26.445 1.00 84.75 295 ASP A O 1
ATOM 2269 N N . GLY A 1 296 ? -17.266 1.776 25.739 1.00 75.50 296 GLY A N 1
ATOM 2270 C CA . GLY A 1 296 ? -18.427 2.123 24.915 1.00 75.50 296 GLY A CA 1
ATOM 2271 C C . GLY A 1 296 ? -18.386 1.549 23.495 1.00 75.50 296 GLY A C 1
ATOM 2272 O O . GLY A 1 296 ? -19.327 1.764 22.728 1.00 75.50 296 GLY A O 1
ATOM 2273 N N . GLU A 1 297 ? -17.327 0.821 23.123 1.00 74.50 297 GLU A N 1
ATOM 2274 C CA . GLU A 1 297 ? -17.081 0.439 21.734 1.00 74.50 297 GLU A CA 1
ATOM 2275 C C . GLU A 1 297 ? -17.842 -0.817 21.278 1.00 74.50 297 GLU A C 1
ATOM 2277 O O . GLU A 1 297 ? -18.067 -1.799 22.001 1.00 74.50 297 GLU A O 1
ATOM 2282 N N . LYS A 1 298 ? -18.167 -0.827 19.980 1.00 70.81 298 LYS A N 1
ATOM 2283 C CA . LYS A 1 298 ? -18.577 -2.029 19.252 1.00 70.81 298 LYS A CA 1
ATOM 2284 C C . LYS A 1 298 ? -17.339 -2.793 18.781 1.00 70.81 298 LYS A C 1
ATOM 2286 O O . LYS A 1 298 ? -16.789 -2.496 17.729 1.00 70.81 298 LYS A O 1
ATOM 2291 N N . HIS A 1 299 ? -16.982 -3.869 19.480 1.00 66.00 299 HIS A N 1
ATOM 2292 C CA . HIS A 1 299 ? -15.890 -4.772 19.058 1.00 66.00 299 HIS A CA 1
ATOM 2293 C C . HIS A 1 299 ? -16.233 -5.633 17.826 1.00 66.00 299 HIS A C 1
ATOM 2295 O O . HIS A 1 299 ? -15.382 -6.335 17.291 1.00 66.00 299 HIS A O 1
ATOM 2301 N N . THR A 1 300 ? -17.490 -5.603 17.363 1.00 55.72 300 THR A N 1
ATOM 2302 C CA . THR A 1 300 ? -17.946 -6.249 16.120 1.00 55.72 300 THR A CA 1
ATOM 2303 C C . THR A 1 300 ? -19.011 -5.386 15.436 1.00 55.72 300 THR A C 1
ATOM 2305 O O . THR A 1 300 ? -19.879 -4.826 16.103 1.00 55.72 300 THR A O 1
ATOM 2308 N N . LYS A 1 301 ? -18.984 -5.290 14.097 1.00 43.97 301 LYS A N 1
ATOM 2309 C CA . LYS A 1 301 ? -19.834 -4.365 13.312 1.00 43.97 301 LYS A CA 1
ATOM 2310 C C . LYS A 1 301 ? -21.349 -4.514 13.563 1.00 43.97 301 LYS A C 1
ATOM 2312 O O . LYS A 1 301 ? -22.070 -3.524 13.510 1.00 43.97 301 LYS A O 1
ATOM 2317 N N . TRP A 1 302 ? -21.815 -5.727 13.861 1.00 52.25 302 TRP A N 1
ATOM 2318 C CA . TRP A 1 302 ? -23.218 -6.043 14.183 1.00 52.25 302 TRP A CA 1
ATOM 2319 C C . TRP A 1 302 ? -23.420 -6.451 15.644 1.00 52.25 302 TRP A C 1
ATOM 2321 O O . TRP A 1 302 ? -24.498 -6.898 16.030 1.00 52.25 302 TRP A O 1
ATOM 2331 N N . GLY A 1 303 ? -22.373 -6.329 16.457 1.00 59.66 303 GLY A N 1
ATOM 2332 C CA . GLY A 1 303 ? -22.463 -6.580 17.880 1.00 59.66 303 GLY A CA 1
ATOM 2333 C C . GLY A 1 303 ? -23.284 -5.493 18.547 1.00 59.66 303 GLY A C 1
ATOM 2334 O O . GLY A 1 303 ? -23.132 -4.305 18.265 1.00 59.66 303 GLY A O 1
ATOM 2335 N N . VAL A 1 304 ? -24.110 -5.904 19.499 1.00 66.44 304 VAL A N 1
ATOM 2336 C CA . VAL A 1 304 ? -24.852 -4.979 20.360 1.00 66.44 304 VAL A CA 1
ATOM 2337 C C . VAL A 1 304 ? -23.950 -4.241 21.355 1.00 66.44 304 VAL A C 1
ATOM 2339 O O . VAL A 1 304 ? -24.443 -3.388 22.078 1.00 66.44 304 VAL A O 1
ATOM 2342 N N . GLY A 1 305 ? -22.636 -4.495 21.365 1.00 67.25 305 GLY A N 1
ATOM 2343 C CA . GLY A 1 305 ? -21.730 -4.050 22.424 1.00 67.25 305 GLY A CA 1
ATOM 2344 C C . GLY A 1 305 ? -21.780 -5.011 23.612 1.00 67.25 305 GLY A C 1
ATOM 2345 O O . GLY A 1 305 ? -22.818 -5.603 23.909 1.00 67.25 305 GLY A O 1
ATOM 2346 N N . VAL A 1 306 ? -20.633 -5.237 24.252 1.00 78.44 306 VAL A N 1
ATOM 2347 C CA . VAL A 1 306 ? -20.522 -6.260 25.309 1.00 78.44 306 VAL A CA 1
ATOM 2348 C C . VAL A 1 306 ? -20.805 -5.679 26.698 1.00 78.44 306 VAL A C 1
ATOM 2350 O O . VAL A 1 306 ? -21.296 -6.389 27.567 1.00 78.44 306 VAL A O 1
ATOM 2353 N N . THR A 1 307 ? -20.508 -4.398 26.914 1.00 84.75 307 THR A N 1
ATOM 2354 C CA . THR A 1 307 ? -20.837 -3.666 28.146 1.00 84.75 307 THR A CA 1
ATOM 2355 C C . THR A 1 307 ? -22.254 -3.092 28.067 1.00 84.75 307 THR A C 1
ATOM 2357 O O . THR A 1 307 ? -22.787 -2.855 26.976 1.00 84.75 307 THR A O 1
ATOM 2360 N N . ALA A 1 308 ? -22.845 -2.805 29.229 1.00 81.62 308 ALA A N 1
ATOM 2361 C CA . ALA A 1 308 ? -24.100 -2.058 29.306 1.00 81.62 308 ALA A CA 1
ATOM 2362 C C . ALA A 1 308 ? -23.971 -0.678 28.639 1.00 81.62 308 ALA A C 1
ATOM 2364 O O . ALA A 1 308 ? -24.866 -0.248 27.913 1.00 81.62 308 ALA A O 1
ATOM 2365 N N . LEU A 1 309 ? -22.819 -0.023 28.820 1.00 87.12 309 LEU A N 1
ATOM 2366 C CA . LEU A 1 309 ? -22.552 1.284 28.236 1.00 87.12 309 LEU A CA 1
ATOM 2367 C C . LEU A 1 309 ? -22.519 1.224 26.707 1.00 87.12 309 LEU A C 1
ATOM 2369 O O . LEU A 1 309 ? -23.262 1.962 26.068 1.00 87.12 309 LEU A O 1
ATOM 2373 N N . ALA A 1 310 ? -21.784 0.280 26.110 1.00 86.38 310 ALA A N 1
ATOM 2374 C CA . ALA A 1 310 ? -21.778 0.089 24.661 1.00 86.38 310 ALA A CA 1
ATOM 2375 C C . ALA A 1 310 ? -23.193 -0.181 24.127 1.00 86.38 310 ALA A C 1
ATOM 2377 O O . ALA A 1 310 ? -23.598 0.418 23.137 1.00 86.38 310 ALA A O 1
ATOM 2378 N N . GLN A 1 311 ? -23.997 -1.012 24.801 1.00 85.75 311 GLN A N 1
ATOM 2379 C CA . GLN A 1 311 ? -25.392 -1.251 24.403 1.00 85.75 311 GLN A CA 1
ATOM 2380 C C . GLN A 1 311 ? -26.253 0.017 24.418 1.00 85.75 311 GLN A C 1
ATOM 2382 O O . GLN A 1 311 ? -27.116 0.172 23.550 1.00 85.75 311 GLN A O 1
ATOM 2387 N N . THR A 1 312 ? -26.027 0.921 25.371 1.00 85.50 312 THR A N 1
ATOM 2388 C CA . THR A 1 312 ? -26.707 2.221 25.438 1.00 85.50 312 THR A CA 1
ATOM 2389 C C . THR A 1 312 ? -26.247 3.149 24.318 1.00 85.50 312 THR A C 1
ATOM 2391 O O . THR A 1 312 ? -27.090 3.661 23.582 1.00 85.50 312 THR A O 1
ATOM 2394 N N . ILE A 1 313 ? -24.932 3.295 24.115 1.00 87.19 313 ILE A N 1
ATOM 2395 C CA . ILE A 1 313 ? -24.359 4.118 23.036 1.00 87.19 313 ILE A CA 1
ATOM 2396 C C . ILE A 1 313 ? -24.852 3.650 21.663 1.00 87.19 313 ILE A C 1
ATOM 2398 O O . ILE A 1 313 ? -25.206 4.456 20.806 1.00 87.19 313 ILE A O 1
ATOM 2402 N N . ASN A 1 314 ? -24.987 2.340 21.475 1.00 82.38 314 ASN A N 1
ATOM 2403 C CA . ASN A 1 314 ? -25.404 1.738 20.211 1.00 82.38 314 ASN A CA 1
ATOM 2404 C C . ASN A 1 314 ? -26.859 2.009 19.824 1.00 82.38 314 ASN A C 1
ATOM 2406 O O . ASN A 1 314 ? -27.207 1.820 18.658 1.00 82.38 314 ASN A O 1
ATOM 2410 N N . LYS A 1 315 ? -27.694 2.413 20.788 1.00 84.12 315 LYS A N 1
ATOM 2411 C CA . LYS A 1 315 ? -29.087 2.827 20.565 1.00 84.12 315 LYS A CA 1
ATOM 2412 C C . LYS A 1 315 ? -29.209 4.315 20.225 1.00 84.12 315 LYS A C 1
ATOM 2414 O O . LYS A 1 315 ? -30.300 4.757 19.871 1.00 84.12 315 LYS A O 1
ATOM 2419 N N . LEU A 1 316 ? -28.130 5.087 20.368 1.00 85.12 316 LEU A N 1
ATOM 2420 C CA . LEU A 1 316 ? -28.093 6.492 19.971 1.00 85.12 316 LEU A CA 1
ATOM 2421 C C . LEU A 1 316 ? -28.002 6.616 18.442 1.00 85.12 316 LEU A C 1
ATOM 2423 O O . LEU A 1 316 ? -27.996 5.622 17.714 1.00 85.12 316 LEU A O 1
ATOM 2427 N N . SER A 1 317 ? -27.979 7.852 17.944 1.00 75.38 317 SER A N 1
ATOM 2428 C CA . SER A 1 317 ? -27.956 8.127 16.506 1.00 75.38 317 SER A CA 1
ATOM 2429 C C . SER A 1 317 ? -26.812 7.409 15.774 1.00 75.38 317 SER A C 1
ATOM 2431 O O . SER A 1 317 ? -25.714 7.213 16.315 1.00 75.38 317 SER A O 1
ATOM 2433 N N . THR A 1 318 ? -27.069 7.028 14.519 1.00 67.25 318 THR A N 1
ATOM 2434 C CA . THR A 1 318 ? -26.078 6.400 13.638 1.00 67.25 318 THR A CA 1
ATOM 2435 C C . THR A 1 318 ? -24.855 7.301 13.497 1.00 67.25 318 THR A C 1
ATOM 2437 O O . THR A 1 318 ? -24.974 8.423 13.019 1.00 67.25 318 THR A O 1
ATOM 2440 N N . GLY A 1 319 ? -23.686 6.803 13.911 1.00 73.31 319 GLY A N 1
ATOM 2441 C CA . GLY A 1 319 ? -22.426 7.553 13.881 1.00 73.31 319 GLY A CA 1
ATOM 2442 C C . GLY A 1 319 ? -21.930 8.039 15.246 1.00 73.31 319 GLY A C 1
ATOM 2443 O O . GLY A 1 319 ? -20.830 8.571 15.309 1.00 73.31 319 GLY A O 1
ATOM 2444 N N . THR A 1 320 ? -22.675 7.822 16.339 1.00 87.75 320 THR A N 1
ATOM 2445 C CA . THR A 1 320 ? -22.145 8.073 17.692 1.00 87.75 320 THR A CA 1
ATOM 2446 C C . THR A 1 320 ? -21.085 7.030 18.040 1.00 87.75 320 THR A C 1
ATOM 2448 O O . THR A 1 320 ? -21.359 5.828 18.002 1.00 87.75 320 THR A O 1
ATOM 2451 N N . GLN A 1 321 ? -19.880 7.482 18.372 1.00 89.12 321 GLN A N 1
ATOM 2452 C CA . GLN A 1 321 ? -18.775 6.632 18.805 1.00 89.12 321 GLN A CA 1
ATOM 2453 C C . GLN A 1 321 ? -18.243 7.124 20.143 1.00 89.12 321 GLN A C 1
ATOM 2455 O O . GLN A 1 321 ? -18.244 8.322 20.423 1.00 89.12 321 GLN A O 1
ATOM 2460 N N . MET A 1 322 ? -17.804 6.181 20.967 1.00 90.94 322 MET A N 1
ATOM 2461 C CA . MET A 1 322 ? -17.261 6.449 22.285 1.00 90.94 322 MET A CA 1
ATOM 2462 C C . MET A 1 322 ? -16.080 5.520 22.531 1.00 90.94 322 MET A C 1
ATOM 2464 O O . MET A 1 322 ? -16.228 4.307 22.388 1.00 90.94 322 MET A O 1
ATOM 2468 N N . THR A 1 323 ? -14.948 6.088 22.933 1.00 91.50 323 THR A N 1
ATOM 2469 C CA . THR A 1 323 ? -13.736 5.349 23.292 1.00 91.50 323 THR A CA 1
ATOM 2470 C C . THR A 1 323 ? -13.303 5.740 24.703 1.00 91.50 323 THR A C 1
ATOM 2472 O O . THR A 1 323 ? -13.445 6.890 25.117 1.00 91.50 323 THR A O 1
ATOM 2475 N N . THR A 1 324 ? -12.799 4.778 25.472 1.00 94.00 324 THR A N 1
ATOM 2476 C CA . THR A 1 324 ? -12.353 5.002 26.858 1.00 94.00 324 THR A CA 1
ATOM 2477 C C . THR A 1 324 ? -10.837 4.900 26.910 1.00 94.00 324 THR A C 1
ATOM 2479 O O . THR A 1 324 ? -10.258 3.929 26.409 1.00 94.00 324 THR A O 1
ATOM 2482 N N . PHE A 1 325 ? -10.182 5.882 27.526 1.00 94.12 325 PHE A N 1
ATOM 2483 C CA . PHE A 1 325 ? -8.728 5.991 27.590 1.00 94.12 325 PHE A CA 1
ATOM 2484 C C . PHE A 1 325 ? -8.217 6.007 29.038 1.00 94.12 325 PHE A C 1
ATOM 2486 O O . PHE A 1 325 ? -8.906 6.442 29.960 1.00 94.12 325 PHE A O 1
ATOM 2493 N N . ASN A 1 326 ? -6.986 5.528 29.225 1.00 94.62 326 ASN A N 1
ATOM 2494 C CA . ASN A 1 326 ? -6.259 5.546 30.493 1.00 94.62 326 ASN A CA 1
ATOM 2495 C C . ASN A 1 326 ? -4.788 5.900 30.221 1.00 94.62 326 ASN A C 1
ATOM 2497 O O . ASN A 1 326 ? -3.973 5.023 29.926 1.00 94.62 326 ASN A O 1
ATOM 2501 N N . ALA A 1 327 ? -4.467 7.192 30.256 1.00 92.50 327 ALA A N 1
ATOM 2502 C CA . ALA A 1 327 ? -3.122 7.704 30.015 1.00 92.50 327 ALA A CA 1
ATOM 2503 C C . ALA A 1 327 ? -2.378 7.836 31.352 1.00 92.50 327 ALA A C 1
ATOM 2505 O O . ALA A 1 327 ? -2.686 8.734 32.130 1.00 92.50 327 ALA A O 1
ATOM 2506 N N . GLY A 1 328 ? -1.436 6.935 31.636 1.00 89.00 328 GLY A N 1
ATOM 2507 C CA . GLY A 1 328 ? -0.608 6.969 32.848 1.00 89.00 328 GLY A CA 1
ATOM 2508 C C . GLY A 1 328 ? 0.774 7.550 32.566 1.00 89.00 328 GLY A C 1
ATOM 2509 O O . GLY A 1 328 ? 1.357 7.241 31.530 1.00 89.00 328 GLY A O 1
ATOM 2510 N N . TYR A 1 329 ? 1.283 8.355 33.495 1.00 89.38 329 TYR A N 1
ATOM 2511 C CA . TYR A 1 329 ? 2.620 8.959 33.467 1.00 89.38 329 TYR A CA 1
ATOM 2512 C C . TYR A 1 329 ? 3.400 8.566 34.727 1.00 89.38 329 TYR A C 1
ATOM 2514 O O . TYR A 1 329 ? 2.919 7.763 35.529 1.00 89.38 329 TYR A O 1
ATOM 2522 N N . SER A 1 330 ? 4.603 9.106 34.915 1.00 85.44 330 SER A N 1
ATOM 2523 C CA . SER A 1 330 ? 5.491 8.703 36.016 1.00 85.44 330 SER A CA 1
ATOM 2524 C C . SER A 1 330 ? 4.919 8.897 37.435 1.00 85.44 330 SER A C 1
ATOM 2526 O O . SER A 1 330 ? 5.296 8.158 38.341 1.00 85.44 330 SER A O 1
ATOM 2528 N N . ASP A 1 331 ? 3.992 9.836 37.640 1.00 86.50 331 ASP A N 1
ATOM 2529 C CA . ASP A 1 331 ? 3.457 10.228 38.956 1.00 86.50 331 ASP A CA 1
ATOM 2530 C C . ASP A 1 331 ? 1.918 10.310 39.036 1.00 86.50 331 ASP A C 1
ATOM 2532 O O . ASP A 1 331 ? 1.334 10.080 40.094 1.00 86.50 331 ASP A O 1
ATOM 2536 N N . ILE A 1 332 ? 1.238 10.612 37.929 1.00 91.31 332 ILE A N 1
ATOM 2537 C CA . ILE A 1 332 ? -0.229 10.693 37.825 1.00 91.31 332 ILE A CA 1
ATOM 2538 C C . ILE A 1 332 ? -0.678 10.324 36.401 1.00 91.31 332 ILE A C 1
ATOM 2540 O O . ILE A 1 332 ? 0.144 10.035 35.538 1.00 91.31 332 ILE A O 1
ATOM 2544 N N . GLY A 1 333 ? -1.981 10.318 36.125 1.00 92.94 333 GLY A N 1
ATOM 2545 C CA . GLY A 1 333 ? -2.520 10.068 34.789 1.00 92.94 333 GLY A CA 1
ATOM 2546 C C . GLY A 1 333 ? -3.767 10.887 34.468 1.00 92.94 333 GLY A C 1
ATOM 2547 O O . GLY A 1 333 ? -4.282 11.622 35.312 1.00 92.94 333 GLY A O 1
ATOM 2548 N N . LEU A 1 334 ? -4.290 10.709 33.257 1.00 96.38 334 LEU A N 1
ATOM 2549 C CA . LEU A 1 334 ? -5.608 11.169 32.831 1.00 96.38 334 LEU A CA 1
ATOM 2550 C C . LEU A 1 334 ? -6.438 9.962 32.383 1.00 96.38 334 LEU A C 1
ATOM 2552 O O . LEU A 1 334 ? -6.065 9.240 31.457 1.00 96.38 334 LEU A O 1
ATOM 2556 N N . PHE A 1 335 ? -7.579 9.761 33.030 1.00 97.38 335 PHE A N 1
ATOM 2557 C CA . PHE A 1 335 ? -8.532 8.705 32.705 1.00 97.38 335 PHE A CA 1
ATOM 2558 C C . PHE A 1 335 ? -9.818 9.329 32.182 1.00 97.38 335 PHE A C 1
ATOM 2560 O O . PHE A 1 335 ? -10.260 10.342 32.716 1.00 97.38 335 PHE A O 1
ATOM 2567 N N . GLY A 1 336 ? -10.453 8.750 31.171 1.00 96.00 336 GLY A N 1
ATOM 2568 C CA . GLY A 1 336 ? -11.687 9.341 30.676 1.00 96.00 336 GLY A CA 1
ATOM 2569 C C . GLY A 1 336 ? -12.251 8.694 29.434 1.00 96.00 336 GLY A C 1
ATOM 2570 O O . GLY A 1 336 ? -11.867 7.595 29.036 1.00 96.00 336 GLY A O 1
ATOM 2571 N N . VAL A 1 337 ? -13.190 9.409 28.829 1.00 95.44 337 VAL A N 1
ATOM 2572 C CA . VAL A 1 337 ? -13.882 8.990 27.616 1.00 95.44 337 VAL A CA 1
ATOM 2573 C C . VAL A 1 337 ? -13.831 10.091 26.570 1.00 95.44 337 VAL A C 1
ATOM 2575 O O . VAL A 1 337 ? -13.903 11.279 26.888 1.00 95.44 337 VAL A O 1
ATOM 2578 N N . PHE A 1 338 ? -13.714 9.679 25.318 1.00 95.12 338 PHE A N 1
ATOM 2579 C CA . PHE A 1 338 ? -13.838 10.521 24.144 1.00 95.12 338 PHE A CA 1
ATOM 2580 C C . PHE A 1 338 ? -15.113 10.120 23.404 1.00 95.12 338 PHE A C 1
ATOM 2582 O O . PHE A 1 338 ? -15.330 8.939 23.136 1.00 95.12 338 PHE A O 1
ATOM 2589 N N . ILE A 1 339 ? -15.971 11.087 23.095 1.00 94.44 339 ILE A N 1
ATOM 2590 C CA . ILE A 1 339 ? -17.275 10.875 22.468 1.00 94.44 339 ILE A CA 1
ATOM 2591 C C . ILE A 1 339 ? -17.352 11.737 21.214 1.00 94.44 339 ILE A C 1
ATOM 2593 O O . ILE A 1 339 ? -17.055 12.928 21.264 1.00 94.44 339 ILE A O 1
ATOM 2597 N N . GLN A 1 340 ? -17.819 11.163 20.111 1.00 92.94 340 GLN A N 1
ATOM 2598 C CA . GLN A 1 340 ? -18.077 11.899 18.877 1.00 92.94 340 GLN A CA 1
ATOM 2599 C C . GLN A 1 340 ? -19.418 11.534 18.258 1.00 92.94 340 GLN A C 1
ATOM 2601 O O . GLN A 1 340 ? -19.870 10.390 18.354 1.00 92.94 340 GLN A O 1
ATOM 2606 N N . SER A 1 341 ? -20.070 12.511 17.628 1.00 92.06 341 SER A N 1
ATOM 2607 C CA . SER A 1 341 ? -21.328 12.304 16.904 1.00 92.06 341 SER A CA 1
ATOM 2608 C C . SER A 1 341 ? -21.629 13.453 15.940 1.00 92.06 341 SER A C 1
ATOM 2610 O O . SER A 1 341 ? -21.260 14.603 16.181 1.00 92.06 341 SER A O 1
ATOM 2612 N N . HIS A 1 342 ? -22.394 13.156 14.888 1.00 89.56 342 HIS A N 1
ATOM 2613 C CA . HIS A 1 342 ? -23.044 14.166 14.041 1.00 89.56 342 HIS A CA 1
ATOM 2614 C C . HIS A 1 342 ? -24.214 14.869 14.744 1.00 89.56 342 HIS A C 1
ATOM 2616 O O . HIS A 1 342 ? -24.665 15.922 14.304 1.00 89.56 342 HIS A O 1
ATOM 2622 N N . HIS A 1 343 ? -24.729 14.285 15.830 1.00 87.94 343 HIS A N 1
ATOM 2623 C CA . HIS A 1 343 ? -25.863 14.820 16.574 1.00 87.94 343 HIS A CA 1
ATOM 2624 C C . HIS A 1 343 ? -25.429 15.172 18.001 1.00 87.94 343 HIS A C 1
ATOM 2626 O O . HIS A 1 343 ? -25.300 14.262 18.827 1.00 87.94 343 HIS A O 1
ATOM 2632 N N . PRO A 1 344 ? -25.267 16.463 18.340 1.00 84.00 344 PRO A N 1
ATOM 2633 C CA . PRO A 1 344 ? -24.803 16.880 19.664 1.00 84.00 344 PRO A CA 1
ATOM 2634 C C . PRO A 1 344 ? -25.642 16.330 20.825 1.00 84.00 344 PRO A C 1
ATOM 2636 O O . PRO A 1 344 ? -25.098 15.888 21.831 1.00 84.00 344 PRO A O 1
ATOM 2639 N N . GLY A 1 345 ? -26.963 16.203 20.651 1.00 86.00 345 GLY A N 1
ATOM 2640 C CA . GLY A 1 345 ? -27.831 15.586 21.662 1.00 86.00 345 GLY A CA 1
ATOM 2641 C C . GLY A 1 345 ? -27.535 14.103 21.944 1.00 86.00 345 GLY A C 1
ATOM 2642 O O . GLY A 1 345 ? -27.887 13.599 23.008 1.00 86.00 345 GLY A O 1
ATOM 2643 N N . SER A 1 346 ? -26.877 13.385 21.023 1.00 91.00 346 SER A N 1
ATOM 2644 C CA . SER A 1 346 ? -26.379 12.025 21.292 1.00 91.00 346 SER A CA 1
ATOM 2645 C C . SER A 1 346 ? -25.125 12.045 22.163 1.00 91.00 346 SER A C 1
ATOM 2647 O O . SER A 1 346 ? -24.931 11.130 22.955 1.00 91.00 346 SER A O 1
ATOM 2649 N N . ILE A 1 347 ? -24.310 13.096 22.071 1.00 91.88 347 ILE A N 1
ATOM 2650 C CA . ILE A 1 347 ? -23.118 13.265 22.906 1.00 91.88 347 ILE A CA 1
ATOM 2651 C C . ILE A 1 347 ? -23.522 13.513 24.358 1.00 91.88 347 ILE A C 1
ATOM 2653 O O . ILE A 1 347 ? -22.982 12.860 25.247 1.00 91.88 347 ILE A O 1
ATOM 2657 N N . SER A 1 348 ? -24.527 14.361 24.601 1.00 90.50 348 SER A N 1
ATOM 2658 C CA . SER A 1 348 ? -25.060 14.588 25.952 1.00 90.50 348 SER A CA 1
ATOM 2659 C C . SER A 1 348 ? -25.553 13.288 26.589 1.00 90.50 348 SER A C 1
ATOM 2661 O O . SER A 1 348 ? -25.107 12.926 27.673 1.00 90.50 348 SER A O 1
ATOM 2663 N N . LYS A 1 349 ? -26.368 12.512 25.862 1.00 90.81 349 LYS A N 1
ATOM 2664 C CA . LYS A 1 349 ? -26.870 11.209 26.335 1.00 90.81 349 LYS A CA 1
ATOM 2665 C C . LYS A 1 349 ? -25.754 10.193 26.587 1.00 90.81 349 LYS A C 1
ATOM 2667 O O . LYS A 1 349 ? -25.843 9.401 27.519 1.00 90.81 349 LYS A O 1
ATOM 2672 N N . ALA A 1 350 ? -24.715 10.189 25.754 1.00 92.31 350 ALA A N 1
ATOM 2673 C CA . ALA A 1 350 ? -23.556 9.318 25.927 1.00 92.31 350 ALA A CA 1
ATOM 2674 C C . ALA A 1 350 ? -22.734 9.691 27.174 1.00 92.31 350 ALA A C 1
ATOM 2676 O O . ALA A 1 350 ? -22.323 8.810 27.935 1.00 92.31 350 ALA A O 1
ATOM 2677 N N . ALA A 1 351 ? -22.532 10.988 27.412 1.00 92.88 351 ALA A N 1
ATOM 2678 C CA . ALA A 1 351 ? -21.848 11.492 28.597 1.00 92.88 351 ALA A CA 1
ATOM 2679 C C . ALA A 1 351 ? -22.650 11.193 29.878 1.00 92.88 351 ALA A C 1
ATOM 2681 O O . ALA A 1 351 ? -22.086 10.687 30.847 1.00 92.88 351 ALA A O 1
ATOM 2682 N N . GLU A 1 352 ? -23.969 11.404 29.858 1.00 92.12 352 GLU A N 1
ATOM 2683 C CA . GLU A 1 352 ? -24.883 11.042 30.953 1.00 92.12 352 GLU A CA 1
ATOM 2684 C C . GLU A 1 352 ? -24.828 9.540 31.262 1.00 92.12 352 GLU A C 1
ATOM 2686 O O . GLU A 1 352 ? -24.619 9.152 32.412 1.00 92.12 352 GLU A O 1
ATOM 2691 N N . ALA A 1 353 ? -24.917 8.686 30.235 1.00 91.88 353 ALA A N 1
ATOM 2692 C CA . ALA A 1 353 ? -24.815 7.235 30.395 1.00 91.88 353 ALA A CA 1
ATOM 2693 C C . ALA A 1 353 ? -23.457 6.801 30.977 1.00 91.88 353 ALA A C 1
ATOM 2695 O O . ALA A 1 353 ? -23.382 5.833 31.736 1.00 91.88 353 ALA A O 1
ATOM 2696 N N . THR A 1 354 ? -22.380 7.526 30.659 1.00 93.38 354 THR A N 1
ATOM 2697 C CA . THR A 1 354 ? -21.050 7.277 31.234 1.00 93.38 354 THR A CA 1
ATOM 2698 C C . THR A 1 354 ? -21.031 7.572 32.734 1.00 93.38 354 THR A C 1
ATOM 2700 O O . THR A 1 354 ? -20.554 6.748 33.517 1.00 93.38 354 THR A O 1
ATOM 2703 N N . VAL A 1 355 ? -21.578 8.719 33.153 1.00 92.88 355 VAL A N 1
ATOM 2704 C CA . VAL A 1 355 ? -21.672 9.104 34.572 1.00 92.88 355 VAL A CA 1
ATOM 2705 C C . VAL A 1 355 ? -22.601 8.161 35.343 1.00 92.88 355 VAL A C 1
ATOM 2707 O O . VAL A 1 355 ? -22.289 7.770 36.472 1.00 92.88 355 VAL A O 1
ATOM 2710 N N . GLU A 1 356 ? -23.705 7.731 34.731 1.00 91.06 356 GLU A N 1
ATOM 2711 C CA . GLU A 1 356 ? -24.608 6.731 35.303 1.00 91.06 356 GLU A CA 1
ATOM 2712 C C . GLU A 1 356 ? -23.884 5.397 35.528 1.00 91.06 356 GLU A C 1
ATOM 2714 O O . GLU A 1 356 ? -23.927 4.847 36.633 1.00 91.06 356 GLU A O 1
ATOM 2719 N N . GLN A 1 357 ? -23.150 4.905 34.526 1.00 91.88 357 GLN A N 1
ATOM 2720 C CA . GLN A 1 357 ? -22.404 3.656 34.655 1.00 91.88 357 GLN A CA 1
ATOM 2721 C C . GLN A 1 357 ? -21.300 3.757 35.718 1.00 91.88 357 GLN A C 1
ATOM 2723 O O . GLN A 1 357 ? -21.169 2.851 36.542 1.00 91.88 357 GLN A O 1
ATOM 2728 N N . LEU A 1 358 ? -20.560 4.869 35.777 1.00 92.50 358 LEU A N 1
ATOM 2729 C CA . LEU A 1 358 ? -19.603 5.147 36.858 1.00 92.50 358 LEU A CA 1
ATOM 2730 C C . LEU A 1 358 ? -20.273 5.142 38.240 1.00 92.50 358 LEU A C 1
ATOM 2732 O O . LEU A 1 358 ? -19.735 4.584 39.197 1.00 92.50 358 LEU A O 1
ATOM 2736 N N . THR A 1 359 ? -21.472 5.715 38.346 1.00 92.12 359 THR A N 1
ATOM 2737 C CA . THR A 1 359 ? -22.264 5.724 39.584 1.00 92.12 359 THR A CA 1
ATOM 2738 C C . THR A 1 359 ? -22.693 4.316 39.993 1.00 92.12 359 THR A C 1
ATOM 2740 O O . THR A 1 359 ? -22.633 3.975 41.176 1.00 92.12 359 THR A O 1
ATOM 2743 N N . ASN A 1 360 ? -23.087 3.474 39.037 1.00 90.88 360 ASN A N 1
ATOM 2744 C CA . ASN A 1 360 ? -23.435 2.076 39.295 1.00 90.88 360 ASN A CA 1
ATOM 2745 C C . ASN A 1 360 ? -22.222 1.287 39.808 1.00 90.88 360 ASN A C 1
ATOM 2747 O O . ASN A 1 360 ? -22.321 0.596 40.825 1.00 90.88 360 ASN A O 1
ATOM 2751 N N . VAL A 1 361 ? -21.059 1.472 39.179 1.00 92.69 361 VAL A N 1
ATOM 2752 C CA . VAL A 1 361 ? -19.776 0.902 39.619 1.00 92.69 361 VAL A CA 1
ATOM 2753 C C . VAL A 1 361 ? -19.444 1.343 41.053 1.00 92.69 361 VAL A C 1
ATOM 2755 O O . VAL A 1 361 ? -19.150 0.501 41.899 1.00 92.69 361 VAL A O 1
ATOM 2758 N N . ALA A 1 362 ? -19.576 2.634 41.373 1.00 91.25 362 ALA A N 1
ATOM 2759 C CA . ALA A 1 362 ? -19.314 3.181 42.711 1.00 91.25 362 ALA A CA 1
ATOM 2760 C C . ALA A 1 362 ? -20.269 2.653 43.805 1.00 91.25 362 ALA A C 1
ATOM 2762 O O . ALA A 1 362 ? -19.905 2.593 44.987 1.00 91.25 362 ALA A O 1
ATOM 2763 N N . LYS A 1 363 ? -21.482 2.235 43.422 1.00 91.00 363 LYS A N 1
ATOM 2764 C CA . LYS A 1 363 ? -22.464 1.563 44.294 1.00 91.00 363 LYS A CA 1
ATOM 2765 C C . LYS A 1 363 ? -22.226 0.052 44.432 1.00 91.00 363 LYS A C 1
ATOM 2767 O O . LYS A 1 363 ? -22.972 -0.603 45.152 1.00 91.00 363 LYS A O 1
ATOM 2772 N N . GLY A 1 364 ? -21.215 -0.502 43.759 1.00 87.75 364 GLY A N 1
ATOM 2773 C CA . GLY A 1 364 ? -20.916 -1.937 43.767 1.00 87.75 364 GLY A CA 1
ATOM 2774 C C . GLY A 1 364 ? -21.817 -2.767 42.845 1.00 87.75 364 GLY A C 1
ATOM 2775 O O . GLY A 1 364 ? -21.863 -3.988 42.972 1.00 87.75 364 GLY A O 1
ATOM 2776 N N . LEU A 1 365 ? -22.534 -2.136 41.906 1.00 86.88 365 LEU A N 1
ATOM 2777 C CA . LEU A 1 365 ? -23.443 -2.802 40.964 1.00 86.88 365 LEU A CA 1
ATOM 2778 C C . LEU A 1 365 ? -22.690 -3.345 39.736 1.00 86.88 365 LEU A C 1
ATOM 2780 O O . LEU A 1 365 ? -23.023 -3.016 38.600 1.00 86.88 365 LEU A O 1
ATOM 2784 N N . ILE A 1 366 ? -21.664 -4.168 39.961 1.00 87.44 366 ILE A N 1
ATOM 2785 C CA . ILE A 1 366 ? -20.896 -4.838 38.900 1.00 87.44 366 ILE A CA 1
ATOM 2786 C C . ILE A 1 366 ? -21.040 -6.342 39.074 1.00 87.44 366 ILE A C 1
ATOM 2788 O O . ILE A 1 366 ? -20.790 -6.884 40.152 1.00 87.44 366 ILE A O 1
ATOM 2792 N N . SER A 1 367 ? -21.415 -7.040 38.004 1.00 86.31 367 SER A N 1
ATOM 2793 C CA . SER A 1 367 ? -21.482 -8.500 38.050 1.00 86.31 367 SER A CA 1
ATOM 2794 C C . SER A 1 367 ? -20.081 -9.125 38.088 1.00 86.31 367 SER A C 1
ATOM 2796 O O . SER A 1 367 ? -19.135 -8.633 37.470 1.00 86.31 367 SER A O 1
ATOM 2798 N N . ASN A 1 368 ? -19.948 -10.278 38.749 1.00 86.69 368 ASN A N 1
ATOM 2799 C CA . ASN A 1 368 ? -18.690 -11.036 38.750 1.00 86.69 368 ASN A CA 1
ATOM 2800 C C . ASN A 1 368 ? -18.233 -11.434 37.334 1.00 86.69 368 ASN A C 1
ATOM 2802 O O . ASN A 1 368 ? -17.033 -11.557 37.088 1.00 86.69 368 ASN A O 1
ATOM 2806 N N . GLU A 1 369 ? -19.165 -11.646 36.401 1.00 86.19 369 GLU A N 1
ATOM 2807 C CA . GLU A 1 369 ? -18.842 -11.939 35.001 1.00 86.19 369 GLU A CA 1
ATOM 2808 C C . GLU A 1 369 ? -18.259 -10.720 34.281 1.00 86.19 369 GLU A C 1
ATOM 2810 O O . GLU A 1 369 ? -17.254 -10.842 33.577 1.00 86.19 369 GLU A O 1
ATOM 2815 N N . GLU A 1 370 ? -18.843 -9.539 34.493 1.00 88.19 370 GLU A N 1
ATOM 2816 C CA . GLU A 1 370 ? -18.351 -8.284 33.927 1.00 88.19 370 GLU A CA 1
ATOM 2817 C C . GLU A 1 370 ? -16.948 -7.950 34.434 1.00 88.19 370 GLU A C 1
ATOM 2819 O O . GLU A 1 370 ? -16.067 -7.656 33.624 1.00 88.19 370 GLU A O 1
ATOM 2824 N N . PHE A 1 371 ? -16.712 -8.103 35.741 1.00 92.06 371 PHE A N 1
ATOM 2825 C CA . PHE A 1 371 ? -15.388 -7.930 36.335 1.00 92.06 371 PHE A CA 1
ATOM 2826 C C . PHE A 1 371 ? -14.358 -8.899 35.738 1.00 92.06 371 PHE A C 1
ATOM 2828 O O . PHE A 1 371 ? -13.307 -8.468 35.267 1.00 92.06 371 PHE A O 1
ATOM 2835 N N . LYS A 1 372 ? -14.659 -10.206 35.691 1.00 90.62 372 LYS A N 1
ATOM 2836 C CA . LYS A 1 372 ? -13.738 -11.213 35.128 1.00 90.62 372 LYS A CA 1
ATOM 2837 C C . LYS A 1 372 ? -13.417 -10.946 33.659 1.00 90.62 372 LYS A C 1
ATOM 2839 O O . LYS A 1 372 ? -12.268 -11.105 33.249 1.00 90.62 372 LYS A O 1
ATOM 2844 N N . ARG A 1 373 ? -14.412 -10.527 32.871 1.00 91.06 373 ARG A N 1
ATOM 2845 C CA . ARG A 1 373 ? -14.236 -10.153 31.462 1.00 91.06 373 ARG A CA 1
ATOM 2846 C C . ARG A 1 373 ? -13.331 -8.931 31.317 1.00 91.06 373 ARG A C 1
ATOM 2848 O O . ARG A 1 373 ? -12.402 -8.970 30.513 1.00 91.06 373 ARG A O 1
ATOM 2855 N N . ALA A 1 374 ? -13.591 -7.873 32.084 1.00 91.94 374 ALA A N 1
ATOM 2856 C CA . ALA A 1 374 ? -12.789 -6.655 32.056 1.00 91.94 374 ALA A CA 1
ATOM 2857 C C . ALA A 1 374 ? -11.345 -6.919 32.508 1.00 91.94 374 ALA A C 1
ATOM 2859 O O . ALA A 1 374 ? -10.414 -6.482 31.842 1.00 91.94 374 ALA A O 1
ATOM 2860 N N . LEU A 1 375 ? -11.152 -7.723 33.559 1.00 93.31 375 LEU A N 1
ATOM 2861 C CA . LEU A 1 375 ? -9.836 -8.158 34.031 1.00 93.31 375 LEU A CA 1
ATOM 2862 C C . LEU A 1 375 ? -9.066 -8.945 32.965 1.00 93.31 375 LEU A C 1
ATOM 2864 O O . LEU A 1 375 ? -7.885 -8.689 32.741 1.00 93.31 375 LEU A O 1
ATOM 2868 N N . ALA A 1 376 ? -9.722 -9.895 32.293 1.00 88.38 376 ALA A N 1
ATOM 2869 C CA . ALA A 1 376 ? -9.095 -10.657 31.216 1.00 88.38 376 ALA A CA 1
ATOM 2870 C C . ALA A 1 376 ? -8.684 -9.750 30.047 1.00 88.38 376 ALA A C 1
ATOM 2872 O O . ALA A 1 376 ? -7.586 -9.900 29.513 1.00 88.38 376 ALA A O 1
ATOM 2873 N N . LYS A 1 377 ? -9.537 -8.783 29.684 1.00 89.88 377 LYS A N 1
ATOM 2874 C CA . LYS A 1 377 ? -9.252 -7.821 28.613 1.00 89.88 377 LYS A CA 1
ATOM 2875 C C . LYS A 1 377 ? -8.126 -6.853 28.996 1.00 89.88 377 LYS A C 1
ATOM 2877 O O . LYS A 1 377 ? -7.253 -6.624 28.172 1.00 89.88 377 LYS A O 1
ATOM 2882 N N . ALA A 1 378 ? -8.083 -6.388 30.246 1.00 90.81 378 ALA A N 1
ATOM 2883 C CA . ALA A 1 378 ? -6.999 -5.558 30.774 1.00 90.81 378 ALA A CA 1
ATOM 2884 C C . ALA A 1 378 ? -5.646 -6.278 30.733 1.00 90.81 378 ALA A C 1
ATOM 2886 O O . ALA A 1 378 ? -4.676 -5.734 30.212 1.00 90.81 378 ALA A O 1
ATOM 2887 N N . LYS A 1 379 ? -5.598 -7.536 31.191 1.00 88.38 379 LYS A N 1
ATOM 2888 C CA . LYS A 1 379 ? -4.390 -8.370 31.105 1.00 88.38 379 LYS A CA 1
ATOM 2889 C C . LYS A 1 379 ? -3.939 -8.583 29.661 1.00 88.38 379 LYS A C 1
ATOM 2891 O O . LYS A 1 379 ? -2.751 -8.473 29.377 1.00 88.38 379 LYS A O 1
ATOM 2896 N N . PHE A 1 380 ? -4.877 -8.872 28.758 1.00 86.62 380 PHE A N 1
ATOM 2897 C CA . PHE A 1 380 ? -4.573 -9.045 27.339 1.00 86.62 380 PHE A CA 1
ATOM 2898 C C . PHE A 1 380 ? -4.016 -7.760 26.710 1.00 86.62 380 PHE A C 1
ATOM 2900 O O . PHE A 1 380 ? -2.977 -7.811 26.067 1.00 86.62 380 PHE A O 1
ATOM 2907 N N . ASP A 1 381 ? -4.662 -6.616 26.940 1.00 85.44 381 ASP A N 1
ATOM 2908 C CA . ASP A 1 381 ? -4.250 -5.303 26.421 1.00 85.44 381 ASP A CA 1
ATOM 2909 C C . ASP A 1 381 ? -2.861 -4.886 26.936 1.00 85.44 381 ASP A C 1
ATOM 2911 O O . ASP A 1 381 ? -2.018 -4.417 26.170 1.00 85.44 381 ASP A O 1
ATOM 2915 N N . THR A 1 382 ? -2.574 -5.144 28.219 1.00 83.44 382 THR A N 1
ATOM 2916 C CA . THR A 1 382 ? -1.228 -4.951 28.781 1.00 83.44 382 THR A CA 1
ATOM 2917 C C . THR A 1 382 ? -0.206 -5.861 28.110 1.00 83.44 382 THR A C 1
ATOM 2919 O O . THR A 1 382 ? 0.819 -5.363 27.664 1.00 83.44 382 THR A O 1
ATOM 2922 N N . ALA A 1 383 ? -0.475 -7.164 27.979 1.00 79.94 383 ALA A N 1
ATOM 2923 C CA . ALA A 1 383 ? 0.455 -8.082 27.319 1.00 79.94 383 ALA A CA 1
ATOM 2924 C C . ALA A 1 383 ? 0.711 -7.697 25.850 1.00 79.94 383 ALA A C 1
ATOM 2926 O O . ALA A 1 383 ? 1.861 -7.657 25.423 1.00 79.94 383 ALA A O 1
ATOM 2927 N N . ALA A 1 384 ? -0.342 -7.332 25.113 1.00 79.81 384 ALA A N 1
ATOM 2928 C CA . ALA A 1 384 ? -0.256 -6.900 23.720 1.00 79.81 384 ALA A CA 1
ATOM 2929 C C . ALA A 1 384 ? 0.548 -5.596 23.548 1.00 79.81 384 ALA A C 1
ATOM 2931 O O . ALA A 1 384 ? 1.244 -5.422 22.548 1.00 79.81 384 ALA A O 1
ATOM 2932 N N . SER A 1 385 ? 0.520 -4.693 24.536 1.00 76.19 385 SER A N 1
ATOM 2933 C CA . SER A 1 385 ? 1.323 -3.459 24.508 1.00 76.19 385 SER A CA 1
ATOM 2934 C C . SER A 1 385 ? 2.832 -3.746 24.484 1.00 76.19 385 SER A C 1
ATOM 2936 O O . SER A 1 385 ? 3.580 -3.033 23.817 1.00 76.19 385 SER A O 1
ATOM 2938 N N . PHE A 1 386 ? 3.271 -4.840 25.121 1.00 73.50 386 PHE A N 1
ATOM 2939 C CA . PHE A 1 386 ? 4.655 -5.326 25.066 1.00 73.50 386 PHE A CA 1
ATOM 2940 C C . PHE A 1 386 ? 4.984 -6.108 23.782 1.00 73.50 386 PHE A C 1
ATOM 2942 O O . PHE A 1 386 ? 6.126 -6.519 23.612 1.00 73.50 386 PHE A O 1
ATOM 2949 N N . GLU A 1 387 ? 4.046 -6.321 22.855 1.00 70.75 387 GLU A N 1
ATOM 2950 C CA . GLU A 1 387 ? 4.344 -6.940 21.552 1.00 70.75 387 GLU A CA 1
ATOM 2951 C C . GLU A 1 387 ? 4.739 -5.897 20.500 1.00 70.75 387 GLU A C 1
ATOM 2953 O O . GLU A 1 387 ? 5.588 -6.158 19.645 1.00 70.75 387 GLU A O 1
ATOM 2958 N N . THR A 1 388 ? 4.163 -4.693 20.572 1.00 70.75 388 THR A N 1
ATOM 2959 C CA . THR A 1 388 ? 4.483 -3.614 19.627 1.00 70.75 388 THR A CA 1
ATOM 2960 C C . THR A 1 388 ? 5.817 -2.956 19.981 1.00 70.75 388 THR A C 1
ATOM 2962 O O . THR A 1 388 ? 6.042 -2.572 21.126 1.00 70.75 388 THR A O 1
ATOM 2965 N N . ARG A 1 389 ? 6.715 -2.797 19.000 1.00 69.56 389 ARG A N 1
ATOM 2966 C CA . ARG A 1 389 ? 8.075 -2.270 19.231 1.00 69.56 389 ARG A CA 1
ATOM 2967 C C . ARG A 1 389 ? 8.081 -0.866 19.837 1.00 69.56 389 ARG A C 1
ATOM 2969 O O . ARG A 1 389 ? 8.784 -0.642 20.811 1.00 69.56 389 ARG A O 1
ATOM 2976 N N . GLY A 1 390 ? 7.275 0.052 19.297 1.00 67.25 390 GLY A N 1
ATOM 2977 C CA . GLY A 1 390 ? 7.225 1.444 19.760 1.00 67.25 390 GLY A CA 1
ATOM 2978 C C . GLY A 1 390 ? 6.805 1.577 21.226 1.00 67.25 390 GLY A C 1
ATOM 2979 O O . GLY A 1 390 ? 7.522 2.193 22.011 1.00 67.25 390 GLY A O 1
ATOM 2980 N N . LEU A 1 391 ? 5.695 0.938 21.616 1.00 69.94 391 LEU A N 1
ATOM 2981 C CA . LEU A 1 391 ? 5.240 0.958 23.011 1.00 69.94 391 LEU A CA 1
ATOM 2982 C C . LEU A 1 391 ? 6.177 0.156 23.920 1.00 69.94 391 LEU A C 1
ATOM 2984 O O . LEU A 1 391 ? 6.445 0.592 25.032 1.00 69.94 391 LEU A O 1
ATOM 2988 N N . LYS A 1 392 ? 6.737 -0.970 23.451 1.00 76.56 392 LYS A N 1
ATOM 2989 C CA . LYS A 1 392 ? 7.752 -1.734 24.196 1.00 76.56 392 LYS A CA 1
ATOM 2990 C C . LYS A 1 392 ? 8.962 -0.856 24.533 1.00 76.56 392 LYS A C 1
ATOM 2992 O O . LYS A 1 392 ? 9.379 -0.825 25.686 1.00 76.56 392 LYS A O 1
ATOM 2997 N N . THR A 1 393 ? 9.491 -0.119 23.557 1.00 75.25 393 THR A N 1
ATOM 2998 C CA . THR A 1 393 ? 10.585 0.837 23.763 1.00 75.25 393 THR A CA 1
ATOM 2999 C C . THR A 1 393 ? 10.219 1.901 24.791 1.00 75.25 393 THR A C 1
ATOM 3001 O O . THR A 1 393 ? 11.007 2.165 25.695 1.00 75.25 393 THR A O 1
ATOM 3004 N N . GLU A 1 394 ? 9.048 2.527 24.652 1.00 73.06 394 GLU A N 1
ATOM 3005 C CA . GLU A 1 394 ? 8.612 3.585 25.565 1.00 73.06 394 GLU A CA 1
ATOM 3006 C C . GLU A 1 394 ? 8.468 3.051 26.993 1.00 73.06 394 GLU A C 1
ATOM 3008 O O . GLU A 1 394 ? 9.026 3.625 27.922 1.00 73.06 394 GLU A O 1
ATOM 3013 N N . LEU A 1 395 ? 7.799 1.911 27.173 1.00 74.31 395 LEU A N 1
ATOM 3014 C CA . LEU A 1 395 ? 7.593 1.294 28.483 1.00 74.31 395 LEU A CA 1
ATOM 3015 C C . LEU A 1 395 ? 8.920 0.919 29.160 1.00 74.31 395 LEU A C 1
ATOM 3017 O O . LEU A 1 395 ? 9.114 1.218 30.340 1.00 74.31 395 LEU A O 1
ATOM 3021 N N . LEU A 1 396 ? 9.845 0.307 28.413 1.00 74.94 396 LEU A N 1
ATOM 3022 C CA . LEU A 1 396 ? 11.152 -0.102 28.934 1.00 74.94 396 LEU A CA 1
ATOM 3023 C C . LEU A 1 396 ? 12.076 1.093 29.204 1.00 74.94 396 LEU A C 1
ATOM 3025 O O . LEU A 1 396 ? 12.766 1.110 30.222 1.00 74.94 396 LEU A O 1
ATOM 3029 N N . GLY A 1 397 ? 12.091 2.084 28.311 1.00 69.25 397 GLY A N 1
ATOM 3030 C CA . GLY A 1 397 ? 13.022 3.208 28.376 1.00 69.25 397 GLY A CA 1
ATOM 3031 C C . GLY A 1 397 ? 12.573 4.358 29.272 1.00 69.25 397 GLY A C 1
ATOM 3032 O O . GLY A 1 397 ? 13.403 4.950 29.953 1.00 69.25 397 GLY A O 1
ATOM 3033 N N . ALA A 1 398 ? 11.279 4.681 29.301 1.00 63.66 398 ALA A N 1
ATOM 3034 C CA . ALA A 1 398 ? 10.774 5.831 30.050 1.00 63.66 398 ALA A CA 1
ATOM 3035 C C . ALA A 1 398 ? 10.508 5.518 31.523 1.00 63.66 398 ALA A C 1
ATOM 3037 O O . ALA A 1 398 ? 10.762 6.352 32.394 1.00 63.66 398 ALA A O 1
ATOM 3038 N N . TYR A 1 399 ? 9.983 4.324 31.802 1.00 59.25 399 TYR A N 1
ATOM 3039 C CA . TYR A 1 399 ? 9.409 4.032 33.110 1.00 59.25 399 TYR A CA 1
ATOM 3040 C C . TYR A 1 399 ? 10.238 3.041 33.918 1.00 59.25 399 TYR A C 1
ATOM 3042 O O . TYR A 1 399 ? 10.112 3.033 35.137 1.00 59.25 399 TYR A O 1
ATOM 3050 N N . GLN A 1 400 ? 11.087 2.217 33.287 1.00 58.12 400 GLN A N 1
ATOM 3051 C CA . GLN A 1 400 ? 11.843 1.144 33.963 1.00 58.12 400 GLN A CA 1
ATOM 3052 C C . GLN A 1 400 ? 10.948 0.233 34.840 1.00 58.12 400 GLN A C 1
ATOM 3054 O O . GLN A 1 400 ? 11.428 -0.523 35.686 1.00 58.12 400 GLN A O 1
ATOM 3059 N N . VAL A 1 401 ? 9.626 0.309 34.660 1.00 45.53 401 VAL A N 1
ATOM 3060 C CA . VAL A 1 401 ? 8.637 -0.372 35.483 1.00 45.53 401 VAL A CA 1
ATOM 3061 C C . VAL A 1 401 ? 8.588 -1.811 35.003 1.00 45.53 401 VAL A C 1
ATOM 3063 O O . VAL A 1 401 ? 8.246 -2.075 33.852 1.00 45.53 401 VAL A O 1
ATOM 3066 N N . SER A 1 402 ? 8.886 -2.739 35.916 1.00 50.03 402 SER A N 1
ATOM 3067 C CA . SER A 1 402 ? 8.564 -4.163 35.789 1.00 50.03 402 SER A CA 1
ATOM 3068 C C . SER A 1 402 ? 9.129 -4.784 34.503 1.00 50.03 402 SER A C 1
ATOM 3070 O O . SER A 1 402 ? 8.415 -4.944 33.520 1.00 50.03 402 SER A O 1
ATOM 3072 N N . ALA A 1 403 ? 10.425 -5.113 34.532 1.00 55.44 403 ALA A N 1
ATOM 3073 C CA . ALA A 1 403 ? 11.303 -5.519 33.424 1.00 55.44 403 ALA A CA 1
ATOM 3074 C C . ALA A 1 403 ? 10.894 -6.787 32.630 1.00 55.44 403 ALA A C 1
ATOM 3076 O O . ALA A 1 403 ? 11.746 -7.522 32.161 1.00 55.44 403 ALA A O 1
ATOM 3077 N N . SER A 1 404 ? 9.611 -7.118 32.513 1.00 62.06 404 SER A N 1
ATOM 3078 C CA . SER A 1 404 ? 9.076 -8.146 31.619 1.00 62.06 404 SER A CA 1
ATOM 3079 C C . SER A 1 404 ? 7.543 -8.144 31.670 1.00 62.06 404 SER A C 1
ATOM 3081 O O . SER A 1 404 ? 6.935 -7.747 32.671 1.00 62.06 404 SER A O 1
ATOM 3083 N N . THR A 1 405 ? 6.903 -8.658 30.617 1.00 65.19 405 THR A N 1
ATOM 3084 C CA . THR A 1 405 ? 5.445 -8.855 30.544 1.00 65.19 405 THR A CA 1
ATOM 3085 C C . THR A 1 405 ? 4.853 -9.524 31.801 1.00 65.19 405 THR A C 1
ATOM 3087 O O . THR A 1 405 ? 3.846 -9.026 32.309 1.00 65.19 405 THR A O 1
ATOM 3090 N N . PRO A 1 406 ? 5.455 -10.580 32.395 1.00 67.94 406 PRO A N 1
ATOM 3091 C CA . PRO A 1 406 ? 4.973 -11.176 33.644 1.00 67.94 406 PRO A CA 1
ATOM 3092 C C . PRO A 1 406 ? 4.923 -10.204 34.826 1.00 67.94 406 PRO A C 1
ATOM 3094 O O . PRO A 1 406 ? 3.994 -10.252 35.632 1.00 67.94 406 PRO A O 1
ATOM 3097 N N . SER A 1 407 ? 5.895 -9.299 34.931 1.00 70.19 407 SER A N 1
ATOM 3098 C CA . SER A 1 407 ? 5.963 -8.337 36.028 1.00 70.19 407 SER A CA 1
ATOM 3099 C C . SER A 1 407 ? 4.862 -7.272 35.900 1.00 70.19 407 SER A C 1
ATOM 3101 O O . SER A 1 407 ? 4.176 -6.987 36.883 1.00 70.19 407 SER A O 1
ATOM 3103 N N . ALA A 1 408 ? 4.575 -6.800 34.681 1.00 74.00 408 ALA A N 1
ATOM 3104 C CA . ALA A 1 408 ? 3.424 -5.931 34.417 1.00 74.00 408 ALA A CA 1
ATOM 3105 C C . ALA A 1 408 ? 2.079 -6.644 34.673 1.00 74.00 408 ALA A C 1
ATOM 3107 O O . ALA A 1 408 ? 1.139 -6.061 35.216 1.00 74.00 408 ALA A O 1
ATOM 3108 N N . LEU A 1 409 ? 1.982 -7.938 34.344 1.00 80.56 409 LEU A N 1
ATOM 3109 C CA . LEU A 1 409 ? 0.783 -8.740 34.607 1.00 80.56 409 LEU A CA 1
ATOM 3110 C C . LEU A 1 409 ? 0.550 -9.019 36.102 1.00 80.56 409 LEU A C 1
ATOM 3112 O O . LEU A 1 409 ? -0.604 -9.195 36.511 1.00 80.56 409 LEU A O 1
ATOM 3116 N N . ASN A 1 410 ? 1.604 -9.015 36.924 1.00 81.50 410 ASN A N 1
ATOM 3117 C CA . ASN A 1 410 ? 1.495 -9.157 38.378 1.00 81.50 410 ASN A CA 1
ATOM 3118 C C . ASN A 1 410 ? 0.799 -7.964 39.044 1.00 81.50 410 ASN A C 1
ATOM 3120 O O . ASN A 1 410 ? 0.201 -8.150 40.101 1.00 81.50 410 ASN A O 1
ATOM 3124 N N . ALA A 1 411 ? 0.783 -6.776 38.426 1.00 82.44 411 ALA A N 1
ATOM 3125 C CA . ALA A 1 411 ? 0.030 -5.628 38.945 1.00 82.44 411 ALA A CA 1
ATOM 3126 C C . ALA A 1 411 ? -1.486 -5.905 39.038 1.00 82.44 411 ALA A C 1
ATOM 3128 O O . ALA A 1 411 ? -2.188 -5.295 39.839 1.00 82.44 411 ALA A O 1
ATOM 3129 N N . TYR A 1 412 ? -1.987 -6.871 38.259 1.00 87.38 412 TYR A N 1
ATOM 3130 C CA . TYR A 1 412 ? -3.374 -7.333 38.306 1.00 87.38 412 TYR A CA 1
ATOM 3131 C C . TYR A 1 412 ? -3.627 -8.444 39.334 1.00 87.38 412 TYR A C 1
ATOM 3133 O O . TYR A 1 412 ? -4.767 -8.902 39.478 1.00 87.38 412 TYR A O 1
ATOM 3141 N N . ALA A 1 413 ? -2.586 -8.947 40.002 1.00 83.94 413 ALA A N 1
ATOM 3142 C CA . ALA A 1 413 ? -2.745 -9.934 41.057 1.00 83.94 413 ALA A CA 1
ATOM 3143 C C . ALA A 1 413 ? -3.470 -9.294 42.249 1.00 83.94 413 ALA A C 1
ATOM 3145 O O . ALA A 1 413 ? -3.174 -8.172 42.647 1.00 83.94 413 ALA A O 1
ATOM 3146 N N . ASN A 1 414 ? -4.424 -10.019 42.830 1.00 86.50 414 ASN A N 1
ATOM 3147 C CA . ASN A 1 414 ? -5.187 -9.598 44.012 1.00 86.50 414 ASN A CA 1
ATOM 3148 C C . ASN A 1 414 ? -6.100 -8.366 43.838 1.00 86.50 414 ASN A C 1
ATOM 3150 O O . ASN A 1 414 ? -6.639 -7.893 44.838 1.00 86.50 414 ASN A O 1
ATOM 3154 N N . ILE A 1 415 ? -6.337 -7.874 42.613 1.00 93.25 415 ILE A N 1
ATOM 3155 C CA . ILE A 1 415 ? -7.393 -6.876 42.374 1.00 93.25 415 ILE A CA 1
ATOM 3156 C C . ILE A 1 415 ? -8.762 -7.553 42.476 1.00 93.25 415 ILE A C 1
ATOM 3158 O O . ILE A 1 415 ? -8.997 -8.604 41.870 1.00 93.25 415 ILE A O 1
ATOM 3162 N N . ASN A 1 416 ? -9.675 -6.935 43.220 1.00 91.88 416 ASN A N 1
ATOM 3163 C CA . ASN A 1 416 ? -11.044 -7.401 43.415 1.00 91.88 416 ASN A CA 1
ATOM 3164 C C . ASN A 1 416 ? -12.073 -6.298 43.084 1.00 91.88 416 ASN A C 1
ATOM 3166 O O . ASN A 1 416 ? -11.728 -5.175 42.722 1.00 91.88 416 ASN A O 1
ATOM 3170 N N . THR A 1 417 ? -13.364 -6.617 43.186 1.00 91.88 417 THR A N 1
ATOM 3171 C CA . THR A 1 417 ? -14.453 -5.684 42.851 1.00 91.88 417 THR A CA 1
ATOM 3172 C C . THR A 1 417 ? -14.523 -4.466 43.776 1.00 91.88 417 THR A C 1
ATOM 3174 O O . THR A 1 417 ? -14.971 -3.412 43.330 1.00 91.88 417 THR A O 1
ATOM 3177 N N . SER A 1 418 ? -14.062 -4.574 45.029 1.00 91.31 418 SER A N 1
ATOM 3178 C CA . SER A 1 418 ? -14.041 -3.441 45.965 1.00 91.31 418 SER A CA 1
ATOM 3179 C C . SER A 1 418 ? -12.994 -2.393 45.584 1.00 91.31 418 SER A C 1
ATOM 3181 O O . SER A 1 418 ? -13.282 -1.205 45.697 1.00 91.31 418 SER A O 1
ATOM 3183 N N . ASP A 1 419 ? -11.852 -2.804 45.013 1.00 94.06 419 ASP A N 1
ATOM 3184 C CA . ASP A 1 419 ? -10.849 -1.867 44.482 1.00 94.06 419 ASP A CA 1
ATOM 3185 C C . ASP A 1 419 ? -11.433 -1.024 43.328 1.00 94.06 419 ASP A C 1
ATOM 3187 O O . ASP A 1 419 ? -11.229 0.190 43.256 1.00 94.06 419 ASP A O 1
ATOM 3191 N N . ILE A 1 420 ? -12.206 -1.655 42.430 1.00 95.06 420 ILE A N 1
ATOM 3192 C CA . ILE A 1 420 ? -12.886 -0.954 41.325 1.00 95.06 420 ILE A CA 1
ATOM 3193 C C . ILE A 1 420 ? -13.935 0.024 41.873 1.00 95.06 420 ILE A C 1
ATOM 3195 O O . ILE A 1 420 ? -14.040 1.160 41.404 1.00 95.06 420 ILE A O 1
ATOM 3199 N N . GLN A 1 421 ? -14.703 -0.411 42.876 1.00 93.69 421 GLN A N 1
ATOM 3200 C CA . GLN A 1 421 ? -15.735 0.398 43.519 1.00 93.69 421 GLN A CA 1
ATOM 3201 C C . GLN A 1 421 ? -15.140 1.641 44.195 1.00 93.69 421 GLN A C 1
ATOM 3203 O O . GLN A 1 421 ? -15.642 2.747 43.990 1.00 93.69 421 GLN A O 1
ATOM 3208 N N . GLU A 1 422 ? -14.068 1.476 44.973 1.00 93.94 422 GLU A N 1
ATOM 3209 C CA . GLU A 1 422 ? -13.388 2.577 45.660 1.00 93.94 422 GLU A CA 1
ATOM 3210 C C . GLU A 1 422 ? -12.822 3.591 44.654 1.00 93.94 422 GLU A C 1
ATOM 3212 O O . GLU A 1 422 ? -13.003 4.800 44.814 1.00 93.94 422 GLU A O 1
ATOM 3217 N N . THR A 1 423 ? -12.209 3.113 43.567 1.00 95.25 423 THR A N 1
ATOM 3218 C CA . THR A 1 423 ? -11.693 3.982 42.499 1.00 95.25 423 THR A CA 1
ATOM 3219 C C . THR A 1 423 ? -12.807 4.759 41.800 1.00 95.25 423 THR A C 1
ATOM 3221 O O . THR A 1 423 ? -12.677 5.968 41.602 1.00 95.25 423 THR A O 1
ATOM 3224 N N . ALA A 1 424 ? -13.947 4.132 41.500 1.00 93.88 424 ALA A N 1
ATOM 3225 C CA . ALA A 1 424 ? -15.093 4.846 40.932 1.00 93.88 424 ALA A CA 1
ATOM 3226 C C . ALA A 1 424 ? -15.667 5.902 41.896 1.00 93.88 424 ALA A C 1
ATOM 3228 O O . ALA A 1 424 ? -16.038 6.993 41.465 1.00 93.88 424 ALA A O 1
ATOM 3229 N N . GLN A 1 425 ? -15.680 5.631 43.207 1.00 92.62 425 GLN A N 1
ATOM 3230 C CA . GLN A 1 425 ? -16.064 6.624 44.218 1.00 92.62 425 GLN A CA 1
ATOM 3231 C C . GLN A 1 425 ? -15.087 7.806 44.275 1.00 92.62 425 GLN A C 1
ATOM 3233 O O . GLN A 1 425 ? -15.526 8.945 44.439 1.00 92.62 425 GLN A O 1
ATOM 3238 N N . LYS A 1 426 ? -13.777 7.558 44.136 1.00 92.94 426 LYS A N 1
ATOM 3239 C CA . LYS A 1 426 ? -12.755 8.617 44.051 1.00 92.94 426 LYS A CA 1
ATOM 3240 C C . LYS A 1 426 ? -12.955 9.478 42.800 1.00 92.94 426 LYS A C 1
ATOM 3242 O O . LYS A 1 426 ? -12.961 10.702 42.914 1.00 92.94 426 LYS A O 1
ATOM 3247 N N . ILE A 1 427 ? -13.208 8.854 41.646 1.00 92.69 427 ILE A N 1
ATOM 3248 C CA . ILE A 1 427 ? -13.489 9.543 40.374 1.00 92.69 427 ILE A CA 1
ATOM 3249 C C . ILE A 1 427 ? -14.707 10.468 40.501 1.00 92.69 427 ILE A C 1
ATOM 3251 O O . ILE A 1 427 ? -14.605 11.649 40.177 1.00 92.69 427 ILE A O 1
ATOM 3255 N N . LEU A 1 428 ? -15.829 9.979 41.038 1.00 89.88 428 LEU A N 1
ATOM 3256 C CA . LEU A 1 428 ? -17.065 10.768 41.173 1.00 89.88 428 LEU A CA 1
ATOM 3257 C C . LEU A 1 428 ? -16.959 11.939 42.165 1.00 89.88 428 LEU A C 1
ATOM 3259 O O . LEU A 1 428 ? -17.761 12.865 42.097 1.00 89.88 428 LEU A O 1
ATOM 3263 N N . LYS A 1 429 ? -15.998 11.901 43.097 1.00 89.94 429 LYS A N 1
ATOM 3264 C CA . LYS A 1 429 ? -15.710 13.013 44.023 1.00 89.94 429 LYS A CA 1
ATOM 3265 C C . LYS A 1 429 ? -14.765 14.056 43.424 1.00 89.94 429 LYS A C 1
ATOM 3267 O O . LYS A 1 429 ? -14.629 15.142 43.985 1.00 89.94 429 LYS A O 1
ATOM 3272 N N . SER A 1 430 ? -14.072 13.718 42.339 1.00 90.50 430 SER A N 1
ATOM 3273 C CA . SER A 1 430 ? -13.118 14.613 41.689 1.00 90.50 430 SER A CA 1
ATOM 3274 C C . SER A 1 430 ? -13.825 15.617 40.781 1.00 90.50 430 SER A C 1
ATOM 3276 O O . SER A 1 430 ? -14.901 15.345 40.250 1.00 90.50 430 SER A O 1
ATOM 3278 N N . LYS A 1 431 ? -13.207 16.784 40.574 1.00 93.06 431 LYS A N 1
ATOM 3279 C CA . LYS A 1 431 ? -13.695 17.746 39.585 1.00 93.06 431 LYS A CA 1
ATOM 3280 C C . LYS A 1 431 ? -13.390 17.218 38.170 1.00 93.06 431 LYS A C 1
ATOM 3282 O O . LYS A 1 431 ? -12.217 17.048 37.848 1.00 93.06 431 LYS A O 1
ATOM 3287 N N . PRO A 1 432 ? -14.379 16.962 37.307 1.00 95.19 432 PRO A N 1
ATOM 3288 C CA . PRO A 1 432 ? -14.125 16.475 35.949 1.00 95.19 432 PRO A CA 1
ATOM 3289 C C . PRO A 1 432 ? -13.410 17.519 35.074 1.00 95.19 432 PRO A C 1
ATOM 3291 O O . PRO A 1 432 ? -13.463 18.725 35.332 1.00 95.19 432 PRO A O 1
ATOM 3294 N N . THR A 1 433 ? -12.769 17.041 34.012 1.00 97.12 433 THR A N 1
ATOM 3295 C CA . THR A 1 433 ? -12.335 17.845 32.867 1.00 97.12 43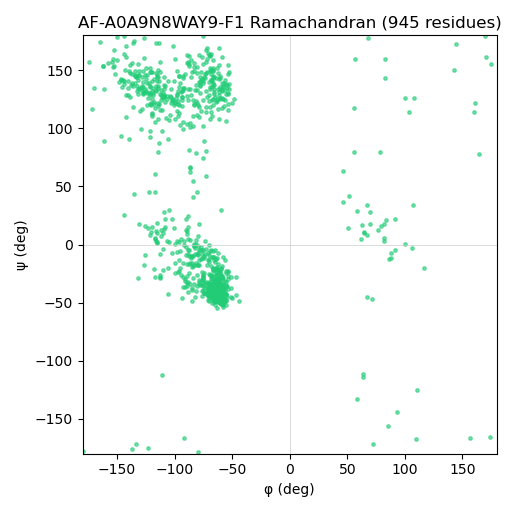3 THR A CA 1
ATOM 3296 C C . THR A 1 433 ? -13.314 17.628 31.716 1.00 97.12 433 THR A C 1
ATOM 3298 O O . THR A 1 433 ? -13.486 16.486 31.298 1.00 97.12 433 THR A O 1
ATOM 3301 N N . ALA A 1 434 ? -13.931 18.680 31.178 1.00 96.69 434 ALA A N 1
ATOM 3302 C CA . ALA A 1 434 ? -14.822 18.595 30.021 1.00 96.69 434 ALA A CA 1
ATOM 3303 C C . ALA A 1 434 ? -14.324 19.463 28.857 1.00 96.69 434 ALA A C 1
ATOM 3305 O O . ALA A 1 434 ? -14.220 20.683 28.976 1.00 96.69 434 ALA A O 1
ATOM 3306 N N . ILE A 1 435 ? -14.047 18.843 27.709 1.00 97.06 435 ILE A N 1
ATOM 3307 C CA . ILE A 1 435 ? -13.657 19.550 26.481 1.00 97.06 435 ILE A CA 1
ATOM 3308 C C . ILE A 1 435 ? -14.757 19.371 25.447 1.00 97.06 435 ILE A C 1
ATOM 3310 O O . ILE A 1 435 ? -15.050 18.243 25.072 1.00 97.06 435 ILE A O 1
ATOM 3314 N N . ALA A 1 436 ? -15.342 20.466 24.971 1.00 95.31 436 ALA A N 1
ATOM 3315 C CA . ALA A 1 436 ? -16.371 20.466 23.936 1.00 95.31 436 ALA A CA 1
ATOM 3316 C C . ALA A 1 436 ? -15.825 21.102 22.651 1.00 95.31 436 ALA A C 1
ATOM 3318 O O . ALA A 1 436 ? -15.369 22.245 22.685 1.00 95.31 436 ALA A O 1
ATOM 3319 N N . ILE A 1 437 ? -15.886 20.387 21.526 1.00 94.25 437 ILE A N 1
ATOM 3320 C CA . ILE A 1 437 ? -15.399 20.854 20.219 1.00 94.25 437 ILE A CA 1
ATOM 3321 C C . ILE A 1 437 ? -16.515 20.715 19.179 1.00 94.25 437 ILE A C 1
ATOM 3323 O O . ILE A 1 437 ? -17.107 19.643 19.063 1.00 94.25 437 ILE A O 1
ATOM 3327 N N . GLY A 1 438 ? -16.782 21.765 18.397 1.00 91.75 438 GLY A N 1
ATOM 3328 C CA . GLY A 1 438 ? -17.832 21.764 17.365 1.00 91.75 438 GLY A CA 1
ATOM 3329 C C . GLY A 1 438 ? -19.002 22.674 17.726 1.00 91.75 438 GLY A C 1
ATOM 3330 O O . GLY A 1 438 ? -18.787 23.850 18.030 1.00 91.75 438 GLY A O 1
ATOM 3331 N N . ASP A 1 439 ? -20.227 22.136 17.726 1.00 87.94 439 ASP A N 1
ATOM 3332 C CA . ASP A 1 439 ? -21.425 22.864 18.160 1.00 87.94 439 ASP A CA 1
ATOM 3333 C C . ASP A 1 439 ? -21.468 22.976 19.689 1.00 87.94 439 ASP A C 1
ATOM 3335 O O . ASP A 1 439 ? -22.214 22.310 20.405 1.00 87.94 439 ASP A O 1
ATOM 3339 N N . VAL A 1 440 ? -20.620 23.854 20.210 1.00 88.50 440 VAL A N 1
ATOM 3340 C CA . VAL A 1 440 ? -20.461 24.076 21.645 1.00 88.50 440 VAL A CA 1
ATOM 3341 C C . VAL A 1 440 ? -21.723 24.608 22.325 1.00 88.50 440 VAL A C 1
ATOM 3343 O O . VAL A 1 440 ? -21.755 24.631 23.549 1.00 88.50 440 VAL A O 1
ATOM 3346 N N . SER A 1 441 ? -22.752 25.037 21.593 1.00 84.38 441 SER A N 1
ATOM 3347 C CA . SER A 1 441 ? -23.998 25.523 22.199 1.00 84.38 441 SER A CA 1
ATOM 3348 C C . SER A 1 441 ? -24.878 24.390 22.739 1.00 84.38 441 SER A C 1
ATOM 3350 O O . SER A 1 441 ? -25.633 24.590 23.689 1.00 84.38 441 SER A O 1
ATOM 3352 N N . SER A 1 442 ? -24.744 23.190 22.171 1.00 83.56 442 SER A N 1
ATOM 3353 C CA . SER A 1 442 ? -25.612 22.042 22.438 1.00 83.56 442 SER A CA 1
ATOM 3354 C C . SER A 1 442 ? -24.929 20.914 23.224 1.00 83.56 442 SER A C 1
ATOM 3356 O O . SER A 1 442 ? -25.583 19.943 23.609 1.00 83.56 442 SER A O 1
ATOM 3358 N N . LEU A 1 443 ? -23.627 21.046 23.501 1.00 90.12 443 LEU A N 1
ATOM 3359 C CA . LEU A 1 443 ? -22.834 20.078 24.266 1.00 90.12 443 LEU A CA 1
ATOM 3360 C C . LEU A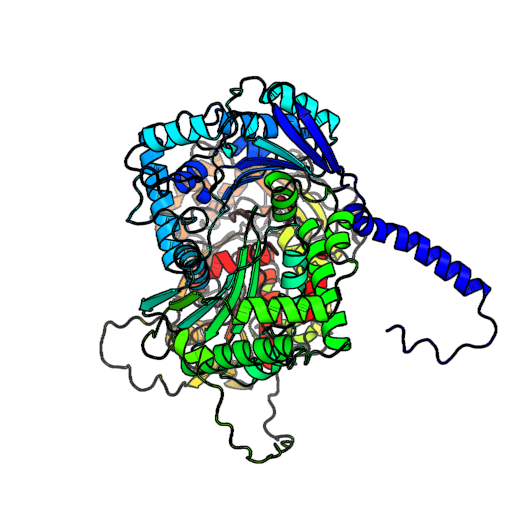 1 443 ? -22.920 20.316 25.785 1.00 90.12 443 LEU A C 1
ATOM 3362 O O . LEU A 1 443 ? -22.929 21.474 26.220 1.00 90.12 443 LEU A O 1
ATOM 3366 N N . PRO A 1 444 ? -22.919 19.256 26.616 1.00 88.81 444 PRO A N 1
ATOM 3367 C CA . PRO A 1 444 ? -23.131 19.378 28.058 1.00 88.81 444 PRO A CA 1
ATOM 3368 C C . PRO A 1 444 ? -21.956 20.084 28.748 1.00 88.81 444 PRO A C 1
ATOM 3370 O O . PRO A 1 444 ? -20.821 20.020 28.283 1.00 88.81 444 PRO A O 1
ATOM 3373 N N . TYR A 1 445 ? -22.226 20.785 29.850 1.00 89.25 445 TYR A N 1
ATOM 3374 C CA . TYR A 1 445 ? -21.186 21.258 30.776 1.00 89.25 445 TYR A CA 1
ATOM 3375 C C . TYR A 1 445 ? -20.894 20.175 31.806 1.00 89.25 445 TYR A C 1
ATOM 3377 O O . TYR A 1 445 ? -21.785 19.374 32.112 1.00 89.25 445 TYR A O 1
ATOM 3385 N N . SER A 1 446 ? -19.697 20.174 32.387 1.00 87.25 446 SER A N 1
ATOM 3386 C CA . SER A 1 446 ? -19.381 19.184 33.412 1.00 87.25 446 SER A CA 1
ATOM 3387 C C . SER A 1 446 ? -20.370 19.226 34.580 1.00 87.25 446 SER A C 1
ATOM 3389 O O . SER A 1 446 ? -20.959 18.198 34.897 1.00 87.25 446 SER A O 1
ATOM 3391 N N . ASP A 1 447 ? -20.675 20.405 35.125 1.00 83.38 447 ASP A N 1
ATOM 3392 C CA . ASP A 1 447 ? -21.613 20.561 36.248 1.00 83.38 447 ASP A CA 1
ATOM 3393 C C . ASP A 1 447 ? -23.017 19.999 35.937 1.00 83.38 447 ASP A C 1
ATOM 3395 O O . ASP A 1 447 ? -23.673 19.406 36.795 1.00 83.38 447 ASP A O 1
ATOM 3399 N N . SER A 1 448 ? -23.472 20.105 34.681 1.00 82.56 448 SER A N 1
ATOM 3400 C CA . SER A 1 448 ? -24.786 19.588 34.266 1.00 82.56 448 SER A CA 1
ATOM 3401 C C . SER A 1 448 ? -24.875 18.057 34.277 1.00 82.56 448 SER A C 1
ATOM 3403 O O . SER A 1 448 ? -25.950 17.514 34.536 1.00 82.56 448 SER A O 1
ATOM 3405 N N . LEU A 1 449 ? -23.752 17.358 34.070 1.00 82.75 449 LEU A N 1
ATOM 3406 C CA . LEU A 1 449 ? -23.698 15.892 34.023 1.00 82.75 449 LEU A CA 1
ATOM 3407 C C . LEU A 1 449 ? -23.799 15.249 35.414 1.00 82.75 449 LEU A C 1
ATOM 3409 O O . LEU A 1 449 ? -24.298 14.133 35.537 1.00 82.75 449 LEU A O 1
ATOM 3413 N N . PHE A 1 450 ? -23.364 15.947 36.467 1.00 75.25 450 PHE A N 1
ATOM 3414 C CA . PHE A 1 450 ? -23.343 15.419 37.840 1.00 75.25 450 PHE A CA 1
ATOM 3415 C C . PHE A 1 450 ? -24.550 15.861 38.690 1.00 75.25 450 PHE A C 1
ATOM 3417 O O . PHE A 1 450 ? -24.745 15.344 39.790 1.00 75.25 450 PHE A O 1
ATOM 3424 N N . HIS A 1 451 ? -25.404 16.759 38.177 1.00 59.41 451 HIS A N 1
ATOM 3425 C CA . HIS A 1 451 ? -26.643 17.197 38.839 1.00 59.41 451 HIS A CA 1
ATOM 3426 C C . HIS A 1 451 ? -27.901 16.392 38.451 1.00 59.41 451 HIS A C 1
ATOM 3428 O O . HIS A 1 451 ? -28.907 16.439 39.165 1.00 59.41 451 HIS A O 1
ATOM 3434 N N . TYR A 1 452 ? -27.865 15.615 37.365 1.00 40.53 452 TYR A N 1
ATOM 3435 C CA . TYR A 1 452 ? -29.011 14.843 36.871 1.00 40.53 452 TYR A CA 1
ATOM 3436 C C . TYR A 1 452 ? -29.191 13.520 37.638 1.00 40.53 452 TYR A C 1
ATOM 3438 O O . TYR A 1 452 ? -28.827 12.445 37.175 1.00 40.53 452 TYR A O 1
ATOM 3446 N N . GLN A 1 453 ? -29.769 13.585 38.844 1.00 38.66 453 GLN A N 1
ATOM 3447 C CA . GLN A 1 453 ? -30.125 12.383 39.619 1.00 38.66 453 GLN A CA 1
ATOM 3448 C C . GLN A 1 453 ? -31.617 12.234 39.952 1.00 38.66 453 GLN A C 1
ATOM 3450 O O . GLN A 1 453 ? -31.978 11.399 40.781 1.00 38.66 453 GLN A O 1
ATOM 3455 N N . LYS A 1 454 ? -32.523 12.976 39.302 1.00 33.94 454 LYS A N 1
ATOM 3456 C CA . LYS A 1 454 ? -33.974 12.781 39.484 1.00 33.94 454 LYS A CA 1
ATOM 3457 C C . LYS A 1 454 ? -34.770 13.057 38.208 1.00 33.94 454 LYS A C 1
ATOM 3459 O O . LYS A 1 454 ? -35.161 14.193 37.988 1.00 33.94 454 LYS A O 1
ATOM 3464 N N . ALA A 1 455 ? -35.034 12.009 37.422 1.00 29.69 455 ALA A N 1
ATOM 3465 C CA . ALA A 1 455 ? -36.327 11.706 36.780 1.00 29.69 455 ALA A CA 1
ATOM 3466 C C . ALA A 1 455 ? -36.135 10.737 35.598 1.00 29.69 455 ALA A C 1
ATOM 3468 O O . ALA A 1 455 ? -35.578 11.107 34.572 1.00 29.69 455 ALA A O 1
ATOM 3469 N N . ILE A 1 456 ? -36.673 9.519 35.707 1.00 27.59 456 ILE A N 1
ATOM 3470 C CA . ILE A 1 456 ? -36.958 8.660 34.550 1.00 27.59 456 ILE A CA 1
ATOM 3471 C C . ILE A 1 456 ? -38.447 8.306 34.612 1.00 27.59 456 ILE A C 1
ATOM 3473 O O . ILE A 1 456 ? -38.859 7.656 35.575 1.00 27.59 456 ILE A O 1
ATOM 3477 N N . PRO A 1 457 ? -39.265 8.656 33.606 1.00 30.02 457 PRO A N 1
ATOM 3478 C CA . PRO A 1 457 ? -40.517 7.967 33.349 1.00 30.02 457 PRO A CA 1
ATOM 3479 C C . PRO A 1 457 ? -40.289 6.835 32.345 1.00 30.02 457 PRO A C 1
ATOM 3481 O O . PRO A 1 457 ? -39.628 6.984 31.319 1.00 30.02 457 PRO A O 1
ATOM 3484 N N . SER A 1 458 ? -40.860 5.684 32.670 1.00 31.16 458 SER A N 1
ATOM 3485 C CA . SER A 1 458 ? -40.831 4.452 31.894 1.00 31.16 458 SER A CA 1
ATOM 3486 C C . SER A 1 458 ? -41.988 4.370 30.886 1.00 31.16 458 SER A C 1
ATOM 3488 O O . SER A 1 458 ? -43.060 4.928 31.113 1.00 31.16 458 SER A O 1
ATOM 3490 N N . LYS A 1 459 ? -41.760 3.548 29.844 1.00 28.62 459 LYS A N 1
ATOM 3491 C CA . LYS A 1 459 ? -42.656 3.036 28.777 1.00 28.62 459 LYS A CA 1
ATOM 3492 C C . LYS A 1 459 ? -42.565 3.753 27.423 1.00 28.62 459 LYS A C 1
ATOM 3494 O O . LYS A 1 459 ? -42.829 4.940 27.329 1.00 28.62 459 LYS A O 1
ATOM 3499 N N . ILE A 1 460 ? -42.330 2.966 26.362 1.00 26.12 460 ILE A N 1
ATOM 3500 C CA . ILE A 1 460 ? -43.334 2.641 25.324 1.00 26.12 460 ILE A CA 1
ATOM 3501 C C . ILE A 1 460 ? -42.790 1.556 24.356 1.00 26.12 460 ILE A C 1
ATOM 3503 O O . ILE A 1 460 ? -41.789 1.736 23.678 1.00 26.12 460 ILE A O 1
ATOM 3507 N N . ILE A 1 461 ? -43.486 0.413 24.376 1.00 26.16 461 ILE A N 1
ATOM 3508 C CA . ILE A 1 461 ? -44.024 -0.405 23.269 1.00 26.16 461 ILE A CA 1
ATOM 3509 C C . ILE A 1 461 ? -43.088 -0.930 22.156 1.00 26.16 461 ILE A C 1
ATOM 3511 O O . ILE A 1 461 ? -42.593 -0.221 21.288 1.00 26.16 461 ILE A O 1
ATOM 3515 N N . SER A 1 462 ? -43.037 -2.263 22.127 1.00 29.05 462 SER A N 1
ATOM 3516 C CA . SER A 1 462 ? -42.685 -3.168 21.032 1.00 29.05 462 SER A CA 1
ATOM 3517 C C . SER A 1 462 ? -43.474 -2.937 19.737 1.00 29.05 462 SER A C 1
ATOM 3519 O O . SER A 1 462 ? -44.705 -2.895 19.769 1.00 29.05 462 SER A O 1
ATOM 3521 N N . ARG A 1 463 ? -42.804 -2.985 18.579 1.00 24.92 463 ARG A N 1
ATOM 3522 C CA . ARG A 1 463 ? -43.442 -3.366 17.309 1.00 24.92 463 ARG A CA 1
ATOM 3523 C C . ARG A 1 463 ? -42.531 -4.272 16.485 1.00 24.92 463 ARG A C 1
ATOM 3525 O O . ARG A 1 463 ? -41.376 -3.955 16.228 1.00 24.92 463 ARG A O 1
ATOM 3532 N N . ASN A 1 464 ? -43.111 -5.406 16.105 1.00 25.47 464 ASN A N 1
ATOM 3533 C CA . ASN A 1 464 ? -42.592 -6.388 15.167 1.00 25.47 464 ASN A CA 1
ATOM 3534 C C . ASN A 1 464 ? -42.298 -5.741 13.808 1.00 25.47 464 ASN A C 1
ATOM 3536 O O . ASN A 1 464 ? -43.122 -4.971 13.311 1.00 25.47 464 ASN A O 1
ATOM 3540 N N . VAL A 1 465 ? -41.180 -6.117 13.183 1.00 25.31 465 VAL A N 1
ATOM 3541 C CA . VAL A 1 465 ? -40.960 -5.899 11.750 1.00 25.31 465 VAL A CA 1
ATOM 3542 C C . VAL A 1 465 ? -41.148 -7.226 11.026 1.00 25.31 465 VAL A C 1
ATOM 3544 O O . VAL A 1 465 ? -40.614 -8.265 11.408 1.00 25.31 465 VAL A O 1
ATOM 3547 N N . ILE A 1 466 ? -41.999 -7.133 10.015 1.00 25.41 466 ILE A N 1
ATOM 3548 C CA . ILE A 1 466 ? -42.544 -8.158 9.139 1.00 25.41 466 ILE A CA 1
ATOM 3549 C C . ILE A 1 466 ? -41.441 -8.754 8.253 1.00 25.41 466 ILE A C 1
ATOM 3551 O O . ILE A 1 466 ? -40.603 -8.035 7.714 1.00 25.41 466 ILE A O 1
ATOM 3555 N N . ILE A 1 467 ? -41.484 -10.076 8.078 1.00 29.42 467 ILE A N 1
ATOM 3556 C CA . ILE A 1 467 ? -40.756 -10.810 7.038 1.00 29.42 467 ILE A CA 1
ATOM 3557 C C . ILE A 1 467 ? -41.382 -10.430 5.691 1.00 29.42 467 ILE A C 1
ATOM 3559 O O . ILE A 1 467 ? -42.549 -10.737 5.451 1.00 29.42 467 ILE A O 1
ATOM 3563 N N . ALA A 1 468 ? -40.629 -9.750 4.826 1.00 26.91 468 ALA A N 1
ATOM 3564 C CA . ALA A 1 468 ? -41.062 -9.458 3.463 1.00 26.91 468 ALA A CA 1
ATOM 3565 C C . ALA A 1 468 ? -40.824 -10.666 2.540 1.00 26.91 468 ALA A C 1
ATOM 3567 O O . ALA A 1 468 ? -39.794 -11.339 2.608 1.00 26.91 468 ALA A O 1
ATOM 3568 N N . ALA A 1 469 ? -41.828 -10.929 1.707 1.00 28.22 469 ALA A N 1
ATOM 3569 C CA . ALA A 1 469 ? -41.923 -12.007 0.734 1.00 28.22 469 ALA A CA 1
ATOM 3570 C C . ALA A 1 469 ? -40.962 -11.844 -0.463 1.00 28.22 469 ALA A C 1
ATOM 3572 O O . ALA A 1 469 ? -40.452 -10.760 -0.730 1.00 28.22 469 ALA A O 1
ATOM 3573 N N . LYS A 1 470 ? -40.749 -12.947 -1.198 1.00 33.28 470 LYS A N 1
ATOM 3574 C CA . LYS A 1 470 ? -40.064 -12.996 -2.503 1.00 33.28 470 LYS A CA 1
ATOM 3575 C C . LYS A 1 470 ? -40.805 -12.138 -3.539 1.00 33.28 470 LYS A C 1
ATOM 3577 O O . LYS A 1 470 ? -41.983 -12.380 -3.786 1.00 33.28 470 LYS A O 1
ATOM 3582 N N . ASP A 1 471 ? -40.082 -11.211 -4.159 1.00 32.22 471 ASP A N 1
ATOM 3583 C CA . ASP A 1 471 ? -40.531 -10.351 -5.259 1.00 32.22 471 ASP A CA 1
ATOM 3584 C C . ASP A 1 471 ? -40.281 -11.029 -6.634 1.00 32.22 471 ASP A C 1
ATOM 3586 O O . ASP A 1 471 ? -39.187 -11.572 -6.840 1.00 32.22 471 ASP A O 1
ATOM 3590 N N . PRO A 1 472 ? -41.253 -11.042 -7.569 1.00 34.78 472 PRO A N 1
ATOM 3591 C CA . PRO A 1 472 ? -41.085 -11.516 -8.948 1.00 34.78 472 PRO A CA 1
ATOM 3592 C C . PRO A 1 472 ? -40.149 -10.676 -9.843 1.00 34.78 472 PRO A C 1
ATOM 3594 O O . PRO A 1 472 ? -39.788 -11.156 -10.915 1.00 34.78 472 PRO A O 1
ATOM 3597 N N . ASP A 1 473 ? -39.720 -9.477 -9.423 1.00 45.97 473 ASP A N 1
ATOM 3598 C CA . ASP A 1 473 ? -38.824 -8.570 -10.181 1.00 45.97 473 ASP A CA 1
ATOM 3599 C C . ASP A 1 473 ? -37.308 -8.780 -9.915 1.00 45.97 473 ASP A C 1
ATOM 3601 O O . ASP A 1 473 ? -36.477 -7.889 -10.124 1.00 45.97 473 ASP A O 1
ATOM 3605 N N . ALA A 1 474 ? -36.914 -9.964 -9.434 1.00 52.53 474 ALA A N 1
ATOM 3606 C CA . ALA A 1 474 ? -35.546 -10.251 -8.994 1.00 52.53 474 ALA A CA 1
ATOM 3607 C C . ALA A 1 474 ? -34.476 -9.975 -10.077 1.00 52.53 474 ALA A C 1
ATOM 3609 O O . ALA A 1 474 ? -34.555 -10.465 -11.205 1.00 52.53 474 ALA A O 1
ATOM 3610 N N . LEU A 1 475 ? -33.434 -9.215 -9.708 1.00 63.91 475 LEU A N 1
ATOM 3611 C CA . LEU A 1 475 ? -32.274 -8.937 -10.561 1.00 63.91 475 LEU A CA 1
ATOM 3612 C C . LEU A 1 475 ? -31.663 -10.237 -11.108 1.00 63.91 475 LEU A C 1
ATOM 3614 O O . LEU A 1 475 ? -31.433 -11.188 -10.358 1.00 63.91 475 LEU A O 1
ATOM 3618 N N . LYS A 1 476 ? -31.366 -10.268 -12.417 1.00 77.75 476 LYS A N 1
ATOM 3619 C CA . LYS A 1 476 ? -30.763 -11.442 -13.072 1.00 77.75 476 LYS A CA 1
ATOM 3620 C C . LYS A 1 476 ? -29.319 -11.674 -12.606 1.00 77.75 476 LYS A C 1
ATOM 3622 O O . LYS A 1 476 ? -28.938 -12.819 -12.367 1.00 77.75 476 LYS A O 1
ATOM 3627 N N . TYR A 1 477 ? -28.551 -10.597 -12.439 1.00 93.12 477 TYR A N 1
ATOM 3628 C CA . TYR A 1 477 ? -27.185 -10.620 -11.917 1.00 93.12 477 TYR A CA 1
ATOM 3629 C C . TYR A 1 477 ? -27.023 -9.588 -10.808 1.00 93.12 477 TYR A C 1
ATOM 3631 O O . TYR A 1 477 ? -27.642 -8.523 -10.834 1.00 93.12 477 TYR A O 1
ATOM 3639 N N . ASP A 1 478 ? -26.149 -9.889 -9.856 1.00 94.81 478 ASP A N 1
ATOM 3640 C CA . ASP A 1 478 ? -25.806 -8.957 -8.790 1.00 94.81 478 ASP A CA 1
ATOM 3641 C C . ASP A 1 478 ? -24.740 -7.962 -9.284 1.00 94.81 478 ASP A C 1
ATOM 3643 O O . ASP A 1 478 ? -24.881 -6.747 -9.107 1.00 94.81 478 ASP A O 1
ATOM 3647 N N . VAL A 1 479 ? -23.708 -8.484 -9.963 1.00 97.81 479 VAL A N 1
ATOM 3648 C CA . VAL A 1 479 ? -22.557 -7.733 -10.491 1.00 97.81 479 VAL A CA 1
ATOM 3649 C C . VAL A 1 479 ? -22.403 -7.977 -11.993 1.00 97.81 479 VAL A C 1
ATOM 3651 O O . VAL A 1 479 ? -22.373 -9.125 -12.432 1.00 97.81 479 VAL A O 1
ATOM 3654 N N . ILE A 1 480 ? -22.232 -6.910 -12.773 1.00 98.50 480 ILE A N 1
ATOM 3655 C CA . ILE A 1 480 ? -21.787 -6.980 -14.173 1.00 98.50 480 ILE A CA 1
ATOM 3656 C C . ILE A 1 480 ? -20.364 -6.432 -14.275 1.00 98.50 480 ILE A C 1
ATOM 3658 O O . ILE A 1 480 ? -20.089 -5.321 -13.828 1.00 98.50 480 ILE A O 1
ATOM 3662 N N . VAL A 1 481 ? -19.465 -7.189 -14.894 1.00 98.50 481 VAL A N 1
ATOM 3663 C CA . VAL A 1 481 ? -18.103 -6.759 -15.226 1.00 98.50 481 VAL A CA 1
ATOM 3664 C C . VAL A 1 481 ? -18.022 -6.507 -16.728 1.00 98.50 481 VAL A C 1
ATOM 3666 O O . VAL A 1 481 ? -18.407 -7.359 -17.526 1.00 98.50 481 VAL A O 1
ATOM 3669 N N . VAL A 1 482 ? -17.537 -5.331 -17.120 1.00 97.19 482 VAL A N 1
ATOM 3670 C CA . VAL A 1 482 ? -17.425 -4.903 -18.520 1.00 97.19 482 VAL A CA 1
ATOM 3671 C C . VAL A 1 482 ? -15.959 -4.929 -18.942 1.00 97.19 482 VAL A C 1
ATOM 3673 O O . VAL A 1 482 ? -15.168 -4.085 -18.514 1.00 97.19 482 VAL A O 1
ATOM 3676 N N . GLY A 1 483 ? -15.608 -5.890 -19.797 1.00 95.38 483 GLY A N 1
ATOM 3677 C CA . GLY A 1 483 ? -14.266 -6.113 -20.336 1.00 95.38 483 GLY A CA 1
ATOM 3678 C C . GLY A 1 483 ? -13.584 -7.359 -19.761 1.00 95.38 483 GLY A C 1
ATOM 3679 O O . GLY A 1 483 ? -13.437 -7.501 -18.557 1.00 95.38 483 GLY 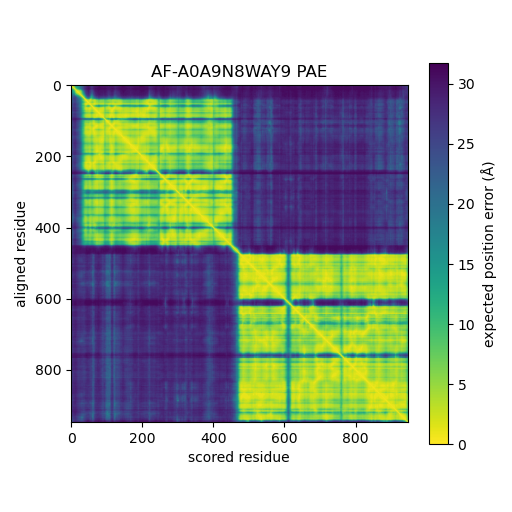A O 1
ATOM 3680 N N . GLY A 1 484 ? -13.116 -8.262 -20.630 1.00 95.44 484 GLY A N 1
ATOM 3681 C CA . GLY A 1 484 ? -12.419 -9.506 -20.255 1.00 95.44 484 GLY A CA 1
ATOM 3682 C C . GLY A 1 484 ? -10.898 -9.384 -20.090 1.00 95.44 484 GLY A C 1
ATOM 3683 O O . GLY A 1 484 ? -10.178 -10.361 -20.291 1.00 95.44 484 GLY A O 1
ATOM 3684 N N . GLY A 1 485 ? -10.383 -8.184 -19.804 1.00 95.62 485 GLY A N 1
ATOM 3685 C CA . GLY A 1 485 ? -8.951 -7.959 -19.565 1.00 95.62 485 GLY A CA 1
ATOM 3686 C C . GLY A 1 485 ? -8.517 -8.350 -18.148 1.00 95.62 485 GLY A C 1
ATOM 3687 O O . GLY A 1 485 ? -9.338 -8.753 -17.338 1.00 95.62 485 GLY A O 1
ATOM 3688 N N . HIS A 1 486 ? -7.241 -8.155 -17.807 1.00 97.81 486 HIS A N 1
ATOM 3689 C CA . HIS A 1 486 ? -6.662 -8.557 -16.511 1.00 97.81 486 HIS A CA 1
ATOM 3690 C C . HIS A 1 486 ? -7.408 -8.030 -15.269 1.00 97.81 486 HIS A C 1
ATOM 3692 O O . HIS A 1 486 ? -7.551 -8.745 -14.283 1.00 97.81 486 HIS A O 1
ATOM 3698 N N . ALA A 1 487 ? -7.911 -6.790 -15.306 1.00 98.19 487 ALA A N 1
ATOM 3699 C CA . ALA A 1 487 ? -8.761 -6.271 -14.232 1.00 98.19 487 ALA A CA 1
ATOM 3700 C C . ALA A 1 487 ? -10.121 -6.986 -14.194 1.00 98.19 487 ALA A C 1
ATOM 3702 O O . ALA A 1 487 ? -10.607 -7.341 -13.126 1.00 98.19 487 ALA A O 1
ATOM 3703 N N . GLY A 1 488 ? -10.727 -7.214 -15.359 1.00 97.94 488 GLY A N 1
ATOM 3704 C CA . GLY A 1 488 ? -12.038 -7.839 -15.474 1.00 97.94 488 GLY A CA 1
ATOM 3705 C C . GLY A 1 488 ? -12.043 -9.313 -15.086 1.00 97.94 488 GLY A C 1
ATOM 3706 O O . GLY A 1 488 ? -12.980 -9.760 -14.428 1.00 97.94 488 GLY A O 1
ATOM 3707 N N . THR A 1 489 ? -10.986 -10.061 -15.414 1.00 98.25 489 THR A N 1
ATOM 3708 C CA . THR A 1 489 ? -10.838 -11.469 -15.017 1.00 98.25 489 THR A CA 1
ATOM 3709 C C . THR A 1 489 ? -10.763 -11.612 -13.497 1.00 98.25 489 THR A C 1
ATOM 3711 O O . THR A 1 489 ? -11.509 -12.404 -12.923 1.00 98.25 489 THR A O 1
ATOM 3714 N N . GLU A 1 490 ? -9.949 -10.787 -12.826 1.00 98.44 490 GLU A N 1
ATOM 3715 C CA . GLU A 1 490 ? -9.871 -10.785 -11.358 1.00 98.44 490 GLU A CA 1
ATOM 3716 C C . GLU A 1 490 ? -11.153 -10.267 -10.703 1.00 98.44 490 GLU A C 1
ATOM 3718 O O . GLU A 1 490 ? -11.632 -10.860 -9.740 1.00 98.44 490 GLU A O 1
ATOM 3723 N N . ALA A 1 491 ? -11.752 -9.194 -11.232 1.00 98.50 491 ALA A N 1
ATOM 3724 C CA . ALA A 1 491 ? -13.000 -8.648 -10.703 1.00 98.50 491 ALA A CA 1
ATOM 3725 C C . ALA A 1 491 ? -14.145 -9.664 -10.777 1.00 98.50 491 ALA A C 1
ATOM 3727 O O . ALA A 1 491 ? -14.914 -9.803 -9.823 1.00 98.50 491 ALA A O 1
ATOM 3728 N N . SER A 1 492 ? -14.229 -10.398 -11.891 1.00 98.31 492 SER A N 1
ATOM 3729 C CA . SER A 1 492 ? -15.246 -11.426 -12.117 1.00 98.31 492 SER A CA 1
ATOM 3730 C C . SER A 1 492 ? -15.087 -12.587 -11.142 1.00 98.31 492 SER A C 1
ATOM 3732 O O . SER A 1 492 ? -16.032 -12.923 -10.428 1.00 98.31 492 SER A O 1
ATOM 3734 N N . ALA A 1 493 ? -13.877 -13.146 -11.051 1.00 97.44 493 ALA A N 1
ATOM 3735 C CA . ALA A 1 493 ? -13.574 -14.244 -10.138 1.00 97.44 493 ALA A CA 1
ATOM 3736 C C . ALA A 1 493 ? -13.785 -13.839 -8.670 1.00 97.44 493 ALA A C 1
ATOM 3738 O O . ALA A 1 493 ? -14.402 -14.572 -7.896 1.00 97.44 493 ALA A O 1
ATOM 3739 N N . ALA A 1 494 ? -13.340 -12.640 -8.289 1.00 96.56 494 ALA A N 1
ATOM 3740 C CA . ALA A 1 494 ? -13.474 -12.139 -6.930 1.00 96.56 494 ALA A CA 1
ATOM 3741 C C . ALA A 1 494 ? -14.937 -11.890 -6.529 1.00 96.56 494 ALA A C 1
ATOM 3743 O O . ALA A 1 494 ? -15.347 -12.283 -5.431 1.00 96.56 494 ALA A O 1
ATOM 3744 N N . ALA A 1 495 ? -15.743 -11.279 -7.405 1.00 96.50 495 ALA A N 1
ATOM 3745 C CA . ALA A 1 495 ? -17.163 -11.046 -7.145 1.00 96.50 495 ALA A CA 1
ATOM 3746 C C . ALA A 1 495 ? -17.938 -12.369 -7.007 1.00 96.50 495 ALA A C 1
ATOM 3748 O O . ALA A 1 495 ? -18.676 -12.545 -6.025 1.00 96.50 495 ALA A O 1
ATOM 3749 N N . ALA A 1 496 ? -17.694 -13.305 -7.933 1.00 95.44 496 ALA A N 1
ATOM 3750 C CA . ALA A 1 496 ? -18.309 -14.628 -7.969 1.00 95.44 496 ALA A CA 1
ATOM 3751 C C . ALA A 1 496 ? -17.944 -15.470 -6.735 1.00 95.44 496 ALA A C 1
ATOM 3753 O O . ALA A 1 496 ? -18.824 -16.021 -6.064 1.00 95.44 496 ALA A O 1
ATOM 3754 N N . ARG A 1 497 ? -16.657 -15.489 -6.356 1.00 92.75 497 ARG A N 1
ATOM 3755 C CA . ARG A 1 497 ? -16.172 -16.194 -5.157 1.00 92.75 497 ARG A CA 1
ATOM 3756 C C . ARG A 1 497 ? -16.709 -15.590 -3.862 1.00 92.75 497 ARG A C 1
ATOM 3758 O O . ARG A 1 497 ? -17.027 -16.321 -2.931 1.00 92.75 497 ARG A O 1
ATOM 3765 N N . THR A 1 498 ? -16.884 -14.269 -3.815 1.00 90.69 498 THR A N 1
ATOM 3766 C CA . THR A 1 498 ? -17.505 -13.572 -2.671 1.00 90.69 498 THR A CA 1
ATOM 3767 C C . THR A 1 498 ? -19.033 -13.798 -2.615 1.00 90.69 498 THR A C 1
ATOM 3769 O O . THR A 1 498 ? -19.720 -13.265 -1.742 1.00 90.69 498 THR A O 1
ATOM 3772 N N . GLY A 1 499 ? -19.581 -14.616 -3.523 1.00 89.62 499 GLY A N 1
ATOM 3773 C CA . GLY A 1 499 ? -20.947 -15.134 -3.486 1.00 89.62 499 GLY A CA 1
ATOM 3774 C C . GLY A 1 499 ? -21.984 -14.281 -4.214 1.00 89.62 499 GLY A C 1
ATOM 3775 O O . GLY A 1 499 ? -23.160 -14.379 -3.867 1.00 89.62 499 GLY A O 1
ATOM 3776 N N . SER A 1 500 ? -21.566 -13.431 -5.156 1.00 93.81 500 SER A N 1
ATOM 3777 C CA . SER A 1 500 ? -22.472 -12.704 -6.059 1.00 93.81 500 SER A CA 1
ATOM 3778 C C . SER A 1 500 ? -22.678 -13.486 -7.356 1.00 93.81 500 SER A C 1
ATOM 3780 O O . SER A 1 500 ? -21.736 -14.094 -7.856 1.00 93.81 500 SER A O 1
ATOM 3782 N N . LYS A 1 501 ? -23.879 -13.436 -7.938 1.00 96.69 501 LYS A N 1
ATOM 3783 C CA . LYS A 1 501 ? -24.096 -13.862 -9.327 1.00 96.69 501 LYS A CA 1
ATOM 3784 C C . LYS A 1 501 ? -23.482 -12.825 -10.256 1.00 96.69 501 LYS A C 1
ATOM 3786 O O . LYS A 1 501 ? -23.944 -11.680 -10.296 1.00 96.69 501 LYS A O 1
ATOM 3791 N N . THR A 1 502 ? -22.450 -13.214 -10.987 1.00 98.06 502 THR A N 1
ATOM 3792 C CA . THR A 1 502 ? -21.637 -12.297 -11.784 1.00 98.06 502 THR A CA 1
ATOM 3793 C C . THR A 1 502 ? -21.781 -12.588 -13.272 1.00 98.06 502 THR A C 1
ATOM 3795 O O . THR A 1 502 ? -21.747 -13.742 -13.686 1.00 98.06 502 THR A O 1
ATOM 3798 N N . LEU A 1 503 ? -21.921 -11.534 -14.075 1.00 98.31 503 LEU A N 1
ATOM 3799 C CA . LEU A 1 503 ? -21.856 -11.603 -15.534 1.00 98.31 503 LEU A CA 1
ATOM 3800 C C . LEU A 1 503 ? -20.628 -10.839 -16.029 1.00 98.31 503 LEU A C 1
ATOM 3802 O O . LEU A 1 503 ? -20.525 -9.634 -15.803 1.00 98.31 503 LEU A O 1
ATOM 3806 N N . LEU A 1 504 ? -19.738 -11.513 -16.750 1.00 98.31 504 LEU A N 1
ATOM 3807 C CA . LEU A 1 504 ? -18.663 -10.882 -17.510 1.00 98.31 504 LEU A CA 1
ATOM 3808 C C . LEU A 1 504 ? -19.121 -10.649 -18.953 1.00 98.31 504 LEU A C 1
ATOM 3810 O O . LEU A 1 504 ? -19.418 -11.597 -19.678 1.00 98.31 504 LEU A O 1
ATOM 3814 N N . ILE A 1 505 ? -19.139 -9.389 -19.383 1.00 97.06 505 ILE A N 1
ATOM 3815 C CA . ILE A 1 505 ? -19.448 -8.994 -20.760 1.00 97.06 505 ILE A CA 1
ATOM 3816 C C . ILE A 1 505 ? -18.158 -8.557 -21.445 1.00 97.06 505 ILE A C 1
ATOM 3818 O O . ILE A 1 505 ? -17.456 -7.668 -20.963 1.00 97.06 505 ILE A O 1
ATOM 3822 N N . THR A 1 506 ? -17.845 -9.165 -22.582 1.00 94.19 506 THR A N 1
ATOM 3823 C CA . THR A 1 506 ? -16.654 -8.847 -23.379 1.00 94.19 506 THR A CA 1
ATOM 3824 C C . THR A 1 506 ? -16.996 -8.864 -24.863 1.00 94.19 506 THR A C 1
ATOM 3826 O O . THR A 1 506 ? -17.843 -9.644 -25.284 1.00 94.19 506 THR A O 1
ATOM 3829 N N . HIS A 1 507 ? -16.327 -8.052 -25.684 1.00 89.75 507 HIS A N 1
ATOM 3830 C CA . HIS A 1 507 ? -16.580 -8.022 -27.131 1.00 89.75 507 HIS A CA 1
ATOM 3831 C C . HIS A 1 507 ? -16.383 -9.396 -27.780 1.00 89.75 507 HIS A C 1
ATOM 3833 O O . HIS A 1 507 ? -17.126 -9.786 -28.678 1.00 89.75 507 HIS A O 1
ATOM 3839 N N . ARG A 1 508 ? -15.370 -10.126 -27.308 1.00 91.12 508 ARG A N 1
ATOM 3840 C CA . ARG A 1 508 ? -14.946 -11.420 -27.830 1.00 91.12 508 ARG A CA 1
ATOM 3841 C C . ARG A 1 508 ? -14.556 -12.341 -26.684 1.00 91.12 508 ARG A C 1
ATOM 3843 O O . ARG A 1 508 ? -13.853 -11.928 -25.763 1.00 91.12 508 ARG A O 1
ATOM 3850 N N . LEU A 1 509 ? -15.025 -13.586 -26.742 1.00 93.94 509 LEU A N 1
ATOM 3851 C CA . LEU A 1 509 ? -14.719 -14.597 -25.725 1.00 93.94 509 LEU A CA 1
ATOM 3852 C C . LEU A 1 509 ? -13.264 -15.068 -25.827 1.00 93.94 509 LEU A C 1
ATOM 3854 O O . LEU A 1 509 ? -12.604 -15.280 -24.817 1.00 93.94 509 LEU A O 1
ATOM 3858 N N . ASP A 1 510 ? -12.741 -15.166 -27.049 1.00 94.00 510 ASP A N 1
ATOM 3859 C CA . ASP A 1 510 ? -11.409 -15.696 -27.338 1.00 94.00 510 ASP A CA 1
ATOM 3860 C C . ASP A 1 510 ? -10.261 -14.723 -27.014 1.00 94.00 510 ASP A C 1
ATOM 3862 O O . ASP A 1 510 ? -9.091 -15.107 -27.104 1.00 94.00 510 ASP A O 1
ATOM 3866 N N . THR A 1 511 ? -10.576 -13.485 -26.612 1.00 93.31 511 THR A N 1
ATOM 3867 C CA . THR A 1 511 ? -9.611 -12.459 -26.175 1.00 93.31 511 THR A CA 1
ATOM 3868 C C . THR A 1 511 ? -9.588 -12.253 -24.655 1.00 93.31 511 THR A C 1
ATOM 3870 O O . THR A 1 511 ? -8.830 -11.415 -24.157 1.00 93.31 511 THR A O 1
ATOM 3873 N N . ILE A 1 512 ? -10.375 -13.021 -23.891 1.00 96.50 512 ILE A N 1
ATOM 3874 C CA . ILE A 1 512 ? -10.323 -12.999 -22.422 1.00 96.50 512 ILE A CA 1
ATOM 3875 C C . ILE A 1 512 ? -8.920 -13.407 -21.969 1.00 96.50 512 ILE A C 1
ATOM 3877 O O . ILE A 1 512 ? -8.432 -14.456 -22.380 1.00 96.50 512 ILE A O 1
ATOM 3881 N N . GLY A 1 513 ? -8.276 -12.581 -21.139 1.00 93.88 513 GLY A N 1
ATOM 3882 C CA . GLY A 1 513 ? -6.903 -12.817 -20.671 1.00 93.88 513 GLY A CA 1
ATOM 3883 C C . GLY A 1 513 ? -5.797 -12.506 -21.692 1.00 93.88 513 GLY A C 1
ATOM 3884 O O . GLY A 1 513 ? -4.650 -12.885 -21.477 1.00 93.88 513 GLY A O 1
ATOM 3885 N N . GLU A 1 514 ? -6.102 -11.823 -22.802 1.00 95.19 514 GLU A N 1
ATOM 3886 C CA . GLU A 1 514 ? -5.106 -11.466 -23.822 1.00 95.19 514 GLU A CA 1
ATOM 3887 C C . GLU A 1 514 ? -4.034 -10.498 -23.274 1.00 95.19 514 GLU A C 1
ATOM 3889 O O . GLU A 1 514 ? -4.327 -9.375 -22.840 1.00 95.19 514 GLU A O 1
ATOM 3894 N N . MET A 1 515 ? -2.766 -10.906 -23.368 1.00 93.50 515 MET A N 1
ATOM 3895 C CA . MET A 1 515 ? -1.603 -10.076 -23.042 1.00 93.50 515 MET A CA 1
ATOM 3896 C C . MET A 1 515 ? -1.237 -9.214 -24.251 1.00 93.50 515 MET A C 1
ATOM 3898 O O . MET A 1 515 ? -0.758 -9.730 -25.245 1.00 93.50 515 MET A O 1
ATOM 3902 N N . SER A 1 516 ? -1.418 -7.895 -24.216 1.00 85.81 516 SER A N 1
ATOM 3903 C CA . SER A 1 516 ? -1.257 -7.058 -25.433 1.00 85.81 516 SER A CA 1
ATOM 3904 C C . SER A 1 516 ? 0.117 -6.409 -25.602 1.00 85.81 516 SER A C 1
ATOM 3906 O O . SER A 1 516 ? 0.484 -6.000 -26.700 1.00 85.81 516 SER A O 1
ATOM 3908 N N . CYS A 1 517 ? 0.877 -6.295 -24.516 1.00 88.50 517 CYS A N 1
ATOM 3909 C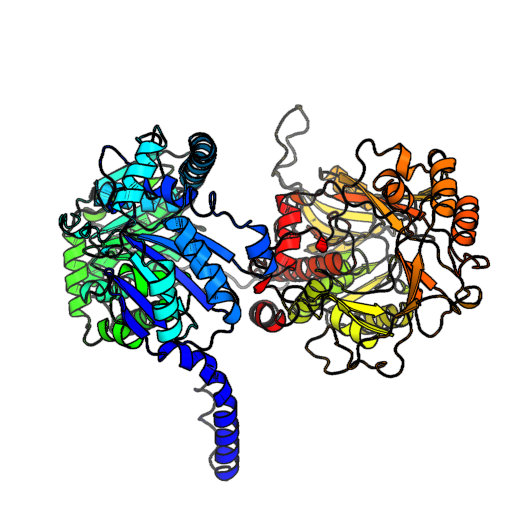 CA . CYS A 1 517 ? 2.158 -5.597 -24.453 1.00 88.50 517 CYS A CA 1
ATOM 3910 C C . CYS A 1 517 ? 3.308 -6.590 -24.250 1.00 88.50 517 CYS A C 1
ATOM 3912 O O . CYS A 1 517 ? 3.538 -7.351 -25.172 1.00 88.50 517 CYS A O 1
ATOM 3914 N N . ASN A 1 518 ? 4.008 -6.628 -23.110 1.00 92.12 518 ASN A N 1
ATOM 3915 C CA . ASN A 1 518 ? 5.109 -7.575 -22.860 1.00 92.12 518 ASN A CA 1
ATOM 3916 C C . ASN A 1 518 ? 4.588 -9.011 -22.619 1.00 92.12 518 ASN A C 1
ATOM 3918 O O . ASN A 1 518 ? 3.549 -9.127 -21.964 1.00 92.12 518 ASN A O 1
ATOM 3922 N N . PRO A 1 519 ? 5.260 -10.092 -23.075 1.00 95.94 519 PRO A N 1
ATOM 3923 C CA . PRO A 1 519 ? 4.900 -11.479 -22.746 1.00 95.94 519 PRO A CA 1
ATOM 3924 C C . PRO A 1 519 ? 5.423 -11.895 -21.358 1.00 95.94 519 PRO A C 1
ATOM 3926 O O . PRO A 1 519 ? 5.988 -12.965 -21.188 1.00 95.94 519 PRO A O 1
ATOM 3929 N N . SER A 1 520 ? 5.262 -11.042 -20.343 1.00 96.50 520 SER A N 1
ATOM 3930 C CA . SER A 1 520 ? 5.774 -11.311 -18.997 1.00 96.50 520 SER A CA 1
ATOM 3931 C C . SER A 1 520 ? 4.793 -10.896 -17.912 1.00 96.50 520 SER A C 1
ATOM 3933 O O . SER A 1 520 ? 4.072 -9.912 -18.086 1.00 96.50 520 SER A O 1
ATOM 3935 N N . PHE A 1 521 ? 4.897 -11.544 -16.757 1.00 97.06 521 PHE A N 1
ATOM 3936 C CA . PHE A 1 521 ? 4.318 -11.089 -15.496 1.00 97.06 521 PHE A CA 1
ATOM 3937 C C . PHE A 1 521 ? 5.419 -10.783 -14.475 1.00 97.06 521 PHE A C 1
ATOM 3939 O O . PHE A 1 521 ? 6.468 -11.429 -14.448 1.00 97.06 521 PHE A O 1
ATOM 3946 N N . GLY A 1 522 ? 5.174 -9.806 -13.608 1.00 95.50 522 GLY A N 1
ATOM 3947 C CA . GLY A 1 522 ? 6.026 -9.482 -12.471 1.00 95.50 522 GLY A CA 1
ATOM 3948 C C . GLY A 1 522 ? 7.187 -8.533 -12.787 1.00 95.50 522 GLY A C 1
ATOM 3949 O O . GLY A 1 522 ? 7.141 -7.708 -13.699 1.00 95.50 522 GLY A O 1
ATOM 3950 N N . GLY A 1 523 ? 8.229 -8.600 -11.962 1.00 93.75 523 GLY A N 1
ATOM 3951 C CA . GLY A 1 523 ? 9.329 -7.640 -11.899 1.00 93.75 523 GLY A CA 1
ATOM 3952 C C . GLY A 1 523 ? 9.297 -6.798 -10.621 1.00 93.75 523 GLY A C 1
ATOM 3953 O O . GLY A 1 523 ? 8.581 -7.109 -9.671 1.00 93.75 523 GLY A O 1
ATOM 3954 N N . ILE A 1 524 ? 10.086 -5.723 -10.570 1.00 90.25 524 ILE A N 1
ATOM 3955 C CA . ILE A 1 524 ? 10.168 -4.867 -9.375 1.00 90.25 524 ILE A CA 1
ATOM 3956 C C . ILE A 1 524 ? 8.808 -4.212 -9.095 1.00 90.25 524 ILE A C 1
ATOM 3958 O O . ILE A 1 524 ? 8.222 -3.587 -9.980 1.00 90.25 524 ILE A O 1
ATOM 3962 N N . GLY A 1 525 ? 8.293 -4.391 -7.874 1.00 91.56 525 GLY A N 1
ATOM 3963 C CA . GLY A 1 525 ? 6.952 -3.969 -7.446 1.00 91.56 525 GLY A CA 1
ATOM 3964 C C . GLY A 1 525 ? 5.818 -4.809 -8.051 1.00 91.56 525 GLY A C 1
ATOM 3965 O O . GLY A 1 525 ? 4.955 -5.298 -7.332 1.00 91.56 525 GLY A O 1
ATOM 3966 N N . LYS A 1 526 ? 5.856 -5.067 -9.363 1.00 96.12 526 LYS A N 1
ATOM 3967 C CA . LYS A 1 526 ? 4.867 -5.887 -10.083 1.00 96.12 526 LYS A CA 1
ATOM 3968 C C . LYS A 1 526 ? 4.780 -7.316 -9.551 1.00 96.12 526 LYS A C 1
ATOM 3970 O O . LYS A 1 526 ? 3.687 -7.822 -9.340 1.00 96.12 526 LYS A O 1
ATOM 3975 N N . GLY A 1 527 ? 5.920 -7.952 -9.284 1.00 96.75 527 GLY A N 1
ATOM 3976 C CA . GLY A 1 527 ? 5.961 -9.297 -8.711 1.00 96.75 527 GLY A CA 1
ATOM 3977 C C . GLY A 1 527 ? 5.380 -9.357 -7.298 1.00 96.75 527 GLY A C 1
ATOM 3978 O O . GLY A 1 527 ? 4.770 -10.359 -6.935 1.00 96.75 527 GLY A O 1
ATOM 3979 N N . VAL A 1 528 ? 5.504 -8.265 -6.533 1.00 96.62 528 VAL A N 1
ATOM 3980 C CA . VAL A 1 528 ? 4.856 -8.127 -5.221 1.00 96.62 528 VAL A CA 1
ATOM 3981 C C . VAL A 1 528 ? 3.340 -8.049 -5.394 1.00 96.62 528 VAL A C 1
ATOM 3983 O O . VAL A 1 528 ? 2.631 -8.791 -4.725 1.00 96.62 528 VAL A O 1
ATOM 3986 N N . LEU A 1 529 ? 2.837 -7.247 -6.343 1.00 97.88 529 LEU A N 1
ATOM 3987 C CA . LEU A 1 529 ? 1.400 -7.193 -6.645 1.00 97.88 529 LEU A CA 1
ATOM 3988 C C . LEU A 1 529 ? 0.838 -8.567 -7.029 1.00 97.88 529 LEU A C 1
ATOM 3990 O O . LEU A 1 529 ? -0.208 -8.946 -6.518 1.00 97.88 529 LEU A O 1
ATOM 3994 N N . VAL A 1 530 ? 1.532 -9.338 -7.874 1.00 98.31 530 VAL A N 1
ATOM 3995 C CA . VAL A 1 530 ? 1.081 -10.692 -8.257 1.00 98.31 530 VAL A CA 1
ATOM 3996 C C . VAL A 1 530 ? 0.975 -11.612 -7.036 1.00 98.31 530 VAL A C 1
ATOM 3998 O O . VAL A 1 530 ? -0.020 -12.319 -6.891 1.00 98.31 530 VAL A O 1
ATOM 4001 N N . ARG A 1 531 ? 1.961 -11.571 -6.131 1.00 97.88 531 ARG A N 1
ATOM 4002 C CA . ARG A 1 531 ? 1.948 -12.330 -4.867 1.00 97.88 531 ARG A CA 1
ATOM 4003 C C . ARG A 1 531 ? 0.826 -11.887 -3.931 1.00 97.88 531 ARG A C 1
ATOM 4005 O O . ARG A 1 531 ? 0.214 -12.717 -3.273 1.00 97.88 531 ARG A O 1
ATOM 4012 N N . GLU A 1 532 ? 0.538 -10.591 -3.871 1.00 98.06 532 GLU A N 1
ATOM 4013 C CA . GLU A 1 532 ? -0.558 -10.051 -3.063 1.00 98.06 532 GLU A CA 1
ATOM 4014 C C . GLU A 1 532 ? -1.934 -10.422 -3.621 1.00 98.06 532 GLU A C 1
ATOM 4016 O O . GLU A 1 532 ? -2.833 -10.759 -2.852 1.00 98.06 532 GLU A O 1
ATOM 4021 N N . ILE A 1 533 ? -2.084 -10.424 -4.948 1.00 98.25 533 ILE A N 1
ATOM 4022 C CA . ILE A 1 533 ? -3.284 -10.924 -5.627 1.00 98.25 533 ILE A CA 1
ATOM 4023 C C . ILE A 1 533 ? -3.476 -12.410 -5.306 1.00 98.25 533 ILE A C 1
ATOM 4025 O O . ILE A 1 533 ? -4.564 -12.800 -4.892 1.00 98.25 533 ILE A O 1
ATOM 4029 N N . ASP A 1 534 ? -2.424 -13.227 -5.415 1.00 97.69 534 ASP A N 1
ATOM 4030 C CA . ASP A 1 534 ? -2.477 -14.654 -5.068 1.00 97.69 534 ASP A CA 1
ATOM 4031 C C . ASP A 1 534 ? -2.800 -14.892 -3.583 1.00 97.69 534 ASP A C 1
ATOM 4033 O O . ASP A 1 534 ? -3.626 -15.744 -3.259 1.00 97.69 534 ASP A O 1
ATOM 4037 N N . ALA A 1 535 ? -2.246 -14.085 -2.673 1.00 96.88 535 ALA A N 1
ATOM 4038 C CA . ALA A 1 535 ? -2.550 -14.153 -1.243 1.00 96.88 535 ALA A CA 1
ATOM 4039 C C . ALA A 1 535 ? -4.023 -13.832 -0.918 1.00 96.88 535 ALA A C 1
ATOM 4041 O O . ALA A 1 535 ? -4.550 -14.302 0.097 1.00 96.88 535 ALA A O 1
ATOM 4042 N N . LEU A 1 536 ? -4.689 -13.058 -1.782 1.00 96.06 536 LEU A N 1
ATOM 4043 C CA . LEU A 1 536 ? -6.133 -12.794 -1.770 1.00 96.06 536 LEU A CA 1
ATOM 4044 C C . LEU A 1 536 ? -6.937 -13.803 -2.614 1.00 96.06 536 LEU A C 1
ATOM 4046 O O . LEU A 1 536 ? -8.130 -13.604 -2.848 1.00 96.06 536 LEU A O 1
ATOM 4050 N N . ASP A 1 537 ? -6.297 -14.900 -3.022 1.00 94.06 537 ASP A N 1
ATOM 4051 C CA . ASP A 1 537 ? -6.827 -16.002 -3.830 1.00 94.06 537 ASP A CA 1
ATOM 4052 C C . ASP A 1 537 ? -7.123 -15.648 -5.304 1.00 94.06 537 ASP A C 1
ATOM 4054 O O . ASP A 1 537 ? -7.850 -16.369 -5.993 1.00 94.06 537 ASP A O 1
ATOM 4058 N N . GLY A 1 538 ? -6.569 -14.552 -5.822 1.00 95.94 538 GLY A N 1
ATOM 4059 C CA . GLY A 1 538 ? -6.694 -14.163 -7.229 1.00 95.94 538 GLY A CA 1
ATOM 4060 C C . GLY A 1 538 ? -6.103 -15.182 -8.214 1.00 95.94 538 GLY A C 1
ATOM 4061 O O . GLY A 1 538 ? -5.440 -16.152 -7.834 1.00 95.94 538 GLY A O 1
ATOM 4062 N N . LEU A 1 539 ? -6.384 -14.992 -9.502 1.00 97.56 539 LEU A N 1
ATOM 4063 C CA . LEU A 1 539 ? -6.093 -15.988 -10.539 1.00 97.56 539 LEU A CA 1
ATOM 4064 C C . LEU A 1 539 ? -4.730 -15.787 -11.203 1.00 97.56 539 LEU A C 1
ATOM 4066 O O . LEU A 1 539 ? -4.053 -16.766 -11.521 1.00 97.56 539 LEU A O 1
ATOM 4070 N N . CYS A 1 540 ? -4.302 -14.543 -11.413 1.00 97.31 540 CYS A N 1
ATOM 4071 C CA . CYS A 1 540 ? -3.205 -14.229 -12.322 1.00 97.31 540 CYS A CA 1
ATOM 4072 C C . CYS A 1 540 ? -1.879 -14.885 -11.922 1.00 97.31 540 CYS A C 1
ATOM 4074 O O . CYS A 1 540 ? -1.145 -15.302 -12.811 1.00 97.31 540 CYS A O 1
ATOM 4076 N N . GLY A 1 541 ? -1.589 -15.026 -10.621 1.00 97.44 541 GLY A N 1
ATOM 4077 C CA . GLY A 1 541 ? -0.388 -15.714 -10.131 1.00 97.44 541 GLY A CA 1
ATOM 4078 C C . GLY A 1 541 ? -0.386 -17.205 -10.472 1.00 97.44 541 GLY A C 1
ATOM 4079 O O . GLY A 1 541 ? 0.583 -17.712 -11.031 1.00 97.44 541 GLY A O 1
ATOM 4080 N N . LYS A 1 542 ? -1.509 -17.891 -10.237 1.00 97.88 542 LYS A N 1
ATOM 4081 C CA . LYS A 1 542 ? -1.673 -19.321 -10.544 1.00 97.88 542 LYS A CA 1
ATOM 4082 C C . LYS A 1 542 ? -1.599 -19.586 -12.042 1.00 97.88 542 LYS A C 1
ATOM 4084 O O . LYS A 1 542 ? -0.903 -20.504 -12.465 1.00 97.88 542 LYS A O 1
ATOM 4089 N N . ILE A 1 543 ? -2.288 -18.765 -12.839 1.00 98.25 543 ILE A N 1
ATOM 4090 C CA . ILE A 1 543 ? -2.294 -18.894 -14.301 1.00 98.25 543 ILE A CA 1
ATOM 4091 C C . ILE A 1 543 ? -0.917 -18.556 -14.889 1.00 98.25 543 ILE A C 1
ATOM 4093 O O . ILE A 1 543 ? -0.477 -19.225 -15.825 1.00 98.25 543 ILE A O 1
ATOM 4097 N N . ALA A 1 544 ? -0.207 -17.570 -14.328 1.00 97.94 544 ALA A N 1
ATOM 4098 C CA . ALA A 1 544 ? 1.161 -17.252 -14.728 1.00 97.94 544 ALA A CA 1
ATOM 4099 C C . ALA A 1 544 ? 2.117 -18.428 -14.479 1.00 97.94 544 ALA A C 1
ATOM 4101 O O . ALA A 1 544 ? 2.922 -18.732 -15.351 1.00 97.94 544 ALA A O 1
ATOM 4102 N N . ASP A 1 545 ? 1.996 -19.134 -13.354 1.00 98.25 545 ASP A N 1
ATOM 4103 C CA . ASP A 1 545 ? 2.869 -20.274 -13.044 1.00 98.25 545 ASP A CA 1
ATOM 4104 C C . ASP A 1 545 ? 2.727 -21.430 -14.029 1.00 98.25 545 ASP A C 1
ATOM 4106 O O . ASP A 1 545 ? 3.725 -21.955 -14.521 1.00 98.25 545 ASP A O 1
ATOM 4110 N N . ILE A 1 546 ? 1.490 -21.810 -14.355 1.00 97.81 546 ILE A N 1
ATOM 4111 C CA . ILE A 1 546 ? 1.225 -22.917 -15.287 1.00 97.81 546 ILE A CA 1
ATOM 4112 C C . ILE A 1 546 ? 1.441 -22.540 -16.757 1.00 97.81 546 ILE A C 1
ATOM 4114 O O . ILE A 1 546 ? 1.393 -23.405 -17.628 1.00 97.81 546 ILE A O 1
ATOM 4118 N N . SER A 1 547 ? 1.672 -21.257 -17.036 1.00 97.94 547 SER A N 1
ATOM 4119 C CA . SER A 1 547 ? 1.911 -20.722 -18.384 1.00 97.94 547 SER A CA 1
ATOM 4120 C C . SER A 1 547 ? 3.313 -20.126 -18.534 1.00 97.94 547 SER A C 1
ATOM 4122 O O . SER A 1 547 ? 3.636 -19.550 -19.574 1.00 97.94 547 SER A O 1
ATOM 4124 N N . GLY A 1 548 ? 4.134 -20.211 -17.487 1.00 97.69 548 GLY A N 1
ATOM 4125 C CA . GLY A 1 548 ? 5.446 -19.593 -17.440 1.00 97.69 548 GLY A CA 1
ATOM 4126 C C . GLY A 1 548 ? 6.493 -20.425 -18.161 1.00 97.69 548 GLY A C 1
ATOM 4127 O O . GLY A 1 548 ? 6.604 -21.631 -17.955 1.00 97.69 548 GLY A O 1
ATOM 4128 N N . ILE A 1 549 ? 7.277 -19.748 -18.993 1.00 97.88 549 ILE A N 1
ATOM 4129 C CA . ILE A 1 549 ? 8.314 -20.344 -19.842 1.00 97.88 549 ILE A CA 1
ATOM 4130 C C . ILE A 1 549 ? 9.723 -19.931 -19.426 1.00 97.88 549 ILE A C 1
ATOM 4132 O O . ILE A 1 549 ? 10.694 -20.460 -19.948 1.00 97.88 549 ILE A O 1
ATOM 4136 N N . GLN A 1 550 ? 9.855 -18.986 -18.494 1.00 98.12 550 GLN A N 1
ATOM 4137 C CA . GLN A 1 550 ? 11.123 -18.632 -17.859 1.00 98.12 550 GLN A CA 1
ATOM 4138 C C . GLN A 1 550 ? 10.843 -17.872 -16.557 1.00 98.12 550 GLN A C 1
ATOM 4140 O O . GLN A 1 550 ? 10.055 -16.936 -16.584 1.00 98.12 550 GLN A O 1
ATOM 4145 N N . PHE A 1 551 ? 11.499 -18.197 -15.444 1.00 98.00 551 PHE A N 1
ATOM 4146 C CA . PHE A 1 551 ? 11.292 -17.559 -14.134 1.00 98.00 551 PHE A CA 1
ATOM 4147 C C . PHE A 1 551 ? 12.590 -16.956 -13.610 1.00 98.00 551 PHE A C 1
ATOM 4149 O O . PHE A 1 551 ? 13.647 -17.559 -13.756 1.00 98.00 551 PHE A O 1
ATOM 4156 N N . HIS A 1 552 ? 12.520 -15.768 -13.015 1.00 95.44 552 HIS A N 1
ATOM 4157 C CA . HIS A 1 552 ? 13.655 -15.054 -12.426 1.00 95.44 552 HIS A CA 1
ATOM 4158 C C . HIS A 1 552 ? 13.220 -14.252 -11.202 1.00 95.44 552 HIS A C 1
ATOM 4160 O O . HIS A 1 552 ? 12.191 -13.572 -11.221 1.00 95.44 552 HIS A O 1
ATOM 4166 N N . VAL A 1 553 ? 14.065 -14.208 -10.176 1.00 95.75 553 VAL A N 1
ATOM 4167 C CA . VAL A 1 553 ? 13.935 -13.240 -9.082 1.00 95.75 553 VAL A CA 1
ATOM 4168 C C . VAL A 1 553 ? 14.897 -12.076 -9.313 1.00 95.75 553 VAL A C 1
ATOM 4170 O O . VAL A 1 553 ? 16.112 -12.191 -9.148 1.00 95.75 553 VAL A O 1
ATOM 4173 N N . LEU A 1 554 ? 14.356 -10.911 -9.675 1.00 94.25 554 LEU A N 1
ATOM 4174 C CA . LEU A 1 554 ? 15.158 -9.697 -9.832 1.00 94.25 554 LEU A CA 1
ATOM 4175 C C . LEU A 1 554 ? 15.691 -9.220 -8.473 1.00 94.25 554 LEU A C 1
ATOM 4177 O O . LEU A 1 554 ? 15.005 -9.342 -7.460 1.00 94.25 554 LEU A O 1
ATOM 4181 N N . ASN A 1 555 ? 16.892 -8.627 -8.465 1.00 92.56 555 ASN A N 1
ATOM 4182 C CA . ASN A 1 555 ? 17.594 -8.144 -7.263 1.00 92.56 555 ASN A CA 1
ATOM 4183 C C . ASN A 1 555 ? 17.863 -9.221 -6.194 1.00 92.56 555 ASN A C 1
ATOM 4185 O O . ASN A 1 555 ? 17.979 -8.898 -5.012 1.00 92.56 555 ASN A O 1
ATOM 4189 N N . ARG A 1 556 ? 18.022 -10.487 -6.595 1.00 88.38 556 ARG A N 1
ATOM 4190 C CA . ARG A 1 556 ? 18.231 -11.612 -5.670 1.00 88.38 556 ARG A CA 1
ATOM 4191 C C . ARG A 1 556 ? 19.355 -11.382 -4.645 1.00 88.38 556 ARG A C 1
ATOM 4193 O O . ARG A 1 556 ? 19.191 -11.729 -3.480 1.00 88.38 556 ARG A O 1
ATOM 4200 N N . SER A 1 557 ? 20.446 -10.721 -5.039 1.00 86.56 557 SER A N 1
ATOM 4201 C CA . SER A 1 557 ? 21.600 -10.416 -4.176 1.00 86.56 557 SER A CA 1
ATOM 4202 C C . SER A 1 557 ? 21.411 -9.246 -3.198 1.00 86.56 557 SER A C 1
ATOM 4204 O O . SER A 1 557 ? 22.307 -8.987 -2.403 1.00 86.56 557 SER A O 1
ATOM 4206 N N . LYS A 1 558 ? 20.285 -8.521 -3.245 1.00 81.88 558 LYS A N 1
ATOM 4207 C CA . LYS A 1 558 ? 20.065 -7.275 -2.479 1.00 81.88 558 LYS A CA 1
ATOM 4208 C C . LYS A 1 558 ? 19.076 -7.421 -1.312 1.00 81.88 558 LYS A C 1
ATOM 4210 O O . LYS A 1 558 ? 18.591 -6.423 -0.790 1.00 81.88 558 LYS A O 1
ATOM 4215 N N . GLY A 1 559 ? 18.775 -8.658 -0.922 1.00 85.19 559 GLY A N 1
ATOM 4216 C CA . GLY A 1 559 ? 17.877 -8.989 0.186 1.00 85.19 559 GLY A CA 1
ATOM 4217 C C . GLY A 1 559 ? 16.374 -8.983 -0.167 1.00 85.19 559 GLY A C 1
ATOM 4218 O O . GLY A 1 559 ? 15.967 -8.355 -1.149 1.00 85.19 559 GLY A O 1
ATOM 4219 N N . PRO A 1 560 ? 15.526 -9.668 0.631 1.00 85.94 560 PRO A N 1
ATOM 4220 C CA . PRO A 1 560 ? 14.127 -9.958 0.279 1.00 85.94 560 PRO A CA 1
ATOM 4221 C C . PRO A 1 560 ? 13.237 -8.731 0.053 1.00 85.94 560 PRO A C 1
ATOM 4223 O O . PRO A 1 560 ? 12.305 -8.776 -0.747 1.00 85.94 560 PRO A O 1
ATOM 4226 N N . ALA A 1 561 ? 13.535 -7.609 0.715 1.00 83.75 561 ALA A N 1
ATOM 4227 C CA . ALA A 1 561 ? 12.735 -6.384 0.630 1.00 83.75 561 ALA A CA 1
ATOM 4228 C C . ALA A 1 561 ? 12.697 -5.753 -0.773 1.00 83.75 561 ALA A C 1
ATOM 4230 O O . ALA A 1 561 ? 11.828 -4.937 -1.064 1.00 83.75 561 ALA A O 1
ATOM 4231 N N . VAL A 1 562 ? 13.646 -6.104 -1.645 1.00 86.62 562 VAL A N 1
ATOM 4232 C CA . VAL A 1 562 ? 13.735 -5.564 -3.011 1.00 86.62 562 VAL A CA 1
ATOM 4233 C C . VAL A 1 562 ? 13.663 -6.648 -4.085 1.00 86.62 562 VAL A C 1
ATOM 4235 O O . VAL A 1 562 ? 13.882 -6.351 -5.264 1.00 86.62 562 VAL A O 1
ATOM 4238 N N . HIS A 1 563 ? 13.366 -7.892 -3.696 1.00 93.25 563 HIS A N 1
ATOM 4239 C CA . HIS A 1 563 ? 13.174 -9.000 -4.628 1.00 93.25 563 HIS A CA 1
ATOM 4240 C C . HIS A 1 563 ? 11.935 -8.757 -5.492 1.00 93.25 563 HIS A C 1
ATOM 4242 O O . HIS A 1 563 ? 10.850 -8.468 -4.989 1.00 93.25 563 HIS A O 1
ATOM 4248 N N . GLY A 1 564 ? 12.090 -8.895 -6.807 1.00 94.94 564 GLY A N 1
ATOM 4249 C CA . GLY A 1 564 ? 10.987 -8.789 -7.761 1.00 94.94 564 GLY A CA 1
ATOM 4250 C C . GLY A 1 564 ? 10.840 -10.067 -8.571 1.00 94.94 564 GLY A C 1
ATOM 4251 O O . GLY A 1 564 ? 11.502 -10.172 -9.606 1.00 94.94 564 GLY A O 1
ATOM 4252 N N . PRO A 1 565 ? 9.998 -11.024 -8.140 1.00 96.88 565 PRO A N 1
ATOM 4253 C CA . PRO A 1 565 ? 9.682 -12.206 -8.934 1.00 96.88 565 PRO A CA 1
ATOM 4254 C C . PRO A 1 565 ? 9.131 -11.803 -10.302 1.00 96.88 565 PRO A C 1
ATOM 4256 O O . PRO A 1 565 ? 8.275 -10.919 -10.395 1.00 96.88 565 PRO A O 1
ATOM 4259 N N . ARG A 1 566 ? 9.641 -12.421 -11.361 1.00 97.81 566 ARG A N 1
ATOM 4260 C CA . ARG A 1 566 ? 9.281 -12.169 -12.755 1.00 97.81 566 ARG A CA 1
ATOM 4261 C C . ARG A 1 566 ? 9.231 -13.495 -13.501 1.00 97.81 566 ARG A C 1
ATOM 4263 O O . ARG A 1 566 ? 10.121 -14.320 -13.320 1.00 97.81 566 ARG A O 1
ATOM 4270 N N . ALA A 1 567 ? 8.266 -13.654 -14.397 1.00 98.06 567 ALA A N 1
ATOM 4271 C CA . ALA A 1 567 ? 8.277 -14.744 -15.359 1.00 98.06 567 ALA A CA 1
ATOM 4272 C C . ALA A 1 567 ? 7.985 -14.251 -16.775 1.00 98.06 567 ALA A C 1
ATOM 4274 O O . ALA A 1 567 ? 7.175 -13.341 -16.967 1.00 98.06 567 ALA A O 1
ATOM 4275 N N . GLN A 1 568 ? 8.638 -14.868 -17.756 1.00 98.19 568 GLN A N 1
ATOM 4276 C CA . GLN A 1 568 ? 8.160 -14.888 -19.131 1.00 98.19 568 GLN A CA 1
ATOM 4277 C C . GLN A 1 568 ? 7.031 -15.888 -19.255 1.00 98.19 568 GLN A C 1
ATOM 4279 O O . GLN A 1 568 ? 7.079 -16.960 -18.653 1.00 98.19 568 GLN A O 1
ATOM 4284 N N . ILE A 1 569 ? 6.035 -15.529 -20.047 1.00 98.12 569 ILE A N 1
ATOM 4285 C CA . ILE A 1 569 ? 4.759 -16.214 -20.130 1.00 98.12 569 ILE A CA 1
ATOM 4286 C C . ILE A 1 569 ? 4.472 -16.535 -21.589 1.00 98.12 569 ILE A C 1
ATOM 4288 O O . ILE A 1 569 ? 4.519 -15.652 -22.447 1.00 98.12 569 ILE A O 1
ATOM 4292 N N . ASP A 1 570 ? 4.117 -17.787 -21.854 1.00 98.19 570 ASP A N 1
ATOM 4293 C CA . ASP A 1 570 ? 3.533 -18.161 -23.134 1.00 98.19 570 ASP A CA 1
ATOM 4294 C C . ASP A 1 570 ? 2.129 -17.558 -23.229 1.00 98.19 570 ASP A C 1
ATOM 4296 O O . ASP A 1 570 ? 1.234 -17.860 -22.430 1.00 98.19 570 ASP A O 1
ATOM 4300 N N . ARG A 1 571 ? 1.933 -16.683 -24.218 1.00 96.56 571 ARG A N 1
ATOM 4301 C CA . ARG A 1 571 ? 0.677 -15.939 -24.389 1.00 96.56 571 ARG A CA 1
ATOM 4302 C C . ARG A 1 571 ? -0.515 -16.843 -24.646 1.00 96.56 571 ARG A C 1
ATOM 4304 O O . ARG A 1 571 ? -1.606 -16.566 -24.145 1.00 96.56 571 ARG A O 1
ATOM 4311 N N . LYS A 1 572 ? -0.332 -17.885 -25.461 1.00 96.69 572 LYS A N 1
ATOM 4312 C CA . LYS A 1 572 ? -1.419 -18.792 -25.831 1.00 96.69 572 LYS A CA 1
ATOM 4313 C C . LYS A 1 572 ? -1.792 -19.660 -24.642 1.00 96.69 572 LYS A C 1
ATOM 4315 O O . LYS A 1 572 ? -2.984 -19.796 -24.369 1.00 96.69 572 LYS A O 1
ATOM 4320 N N . LEU A 1 573 ? -0.801 -20.177 -23.914 1.00 97.62 573 LEU A N 1
ATOM 4321 C CA . LEU A 1 573 ? -1.042 -20.945 -22.693 1.00 97.62 573 LEU A CA 1
ATOM 4322 C C . LEU A 1 573 ? -1.738 -20.094 -21.634 1.00 97.62 573 LEU A C 1
ATOM 4324 O O . LEU A 1 573 ? -2.763 -20.522 -21.116 1.00 97.62 573 LEU A O 1
ATOM 4328 N N . TYR A 1 574 ? -1.260 -18.874 -21.372 1.00 98.12 574 TYR A N 1
ATOM 4329 C CA . TYR A 1 574 ? -1.881 -17.986 -20.384 1.00 98.12 574 TYR A CA 1
ATOM 4330 C C . TYR A 1 574 ? -3.337 -17.695 -20.722 1.00 98.12 574 TYR A C 1
ATOM 4332 O O . TYR A 1 574 ? -4.221 -17.848 -19.878 1.00 98.12 574 TYR A O 1
ATOM 4340 N N . LYS A 1 575 ? -3.594 -17.331 -21.980 1.00 97.06 575 LYS A N 1
ATOM 4341 C CA . LYS A 1 575 ? -4.939 -17.043 -22.463 1.00 97.06 575 LYS A CA 1
ATOM 4342 C C . LYS A 1 575 ? -5.863 -18.250 -22.342 1.00 97.06 575 LYS A C 1
ATOM 4344 O O . LYS A 1 575 ? -6.951 -18.126 -21.787 1.00 97.06 575 LYS A O 1
ATOM 4349 N N . ARG A 1 576 ? -5.417 -19.414 -22.821 1.00 97.38 576 ARG A N 1
ATOM 4350 C CA . ARG A 1 576 ? -6.185 -20.661 -22.752 1.00 97.38 576 ARG A CA 1
ATOM 4351 C C . ARG A 1 576 ? -6.485 -21.043 -21.303 1.00 97.38 576 ARG A C 1
ATOM 4353 O O . ARG A 1 576 ? -7.640 -21.255 -20.970 1.00 97.38 576 ARG A O 1
ATOM 4360 N N . ASN A 1 577 ? -5.474 -21.056 -20.439 1.00 97.81 577 ASN A N 1
ATOM 4361 C CA . ASN A 1 577 ? -5.618 -21.447 -19.038 1.00 97.81 577 ASN A CA 1
ATOM 4362 C C . ASN A 1 577 ? -6.514 -20.465 -18.253 1.00 97.81 577 ASN A C 1
ATOM 4364 O O . ASN A 1 577 ? -7.295 -20.885 -17.402 1.00 97.81 577 ASN A O 1
ATOM 4368 N N . MET A 1 578 ? -6.447 -19.159 -18.549 1.00 97.88 578 MET A N 1
ATOM 4369 C CA . MET A 1 578 ? -7.365 -18.166 -17.977 1.00 97.88 578 MET A CA 1
ATOM 4370 C C . MET A 1 578 ? -8.812 -18.414 -18.429 1.00 97.88 578 MET A C 1
ATOM 4372 O O . MET A 1 578 ? -9.731 -18.347 -17.617 1.00 97.88 578 MET A O 1
ATOM 4376 N N . GLN A 1 579 ? -9.018 -18.714 -19.713 1.00 97.81 579 GLN A N 1
ATOM 4377 C CA . GLN A 1 579 ? -10.334 -19.017 -20.279 1.00 97.81 579 GLN A CA 1
ATOM 4378 C C . GLN A 1 579 ? -10.925 -20.304 -19.702 1.00 97.81 579 GLN A C 1
ATOM 4380 O O . GLN A 1 579 ? -12.054 -20.281 -19.224 1.00 97.81 579 GLN A O 1
ATOM 4385 N N . GLU A 1 580 ? -10.150 -21.390 -19.674 1.00 96.44 580 GLU A N 1
ATOM 4386 C CA . GLU A 1 580 ? -10.533 -22.659 -19.042 1.00 96.44 580 GLU A CA 1
ATOM 4387 C C . GLU A 1 580 ? -10.919 -22.449 -17.572 1.00 96.44 580 GLU A C 1
ATOM 4389 O O . GLU A 1 580 ? -11.945 -22.949 -17.121 1.00 96.44 580 GLU A O 1
ATOM 4394 N N . CYS A 1 581 ? -10.155 -21.636 -16.835 1.00 96.19 581 CYS A N 1
ATOM 4395 C CA . CYS A 1 581 ? -10.474 -21.317 -15.446 1.00 96.19 581 CYS A CA 1
ATOM 4396 C C . CYS A 1 581 ? -11.790 -20.536 -15.298 1.00 96.19 581 CYS A C 1
ATOM 4398 O O . CYS A 1 581 ? -12.551 -20.803 -14.368 1.00 96.19 581 CYS A O 1
ATOM 4400 N N . LEU A 1 582 ? -12.055 -19.561 -16.173 1.00 96.94 582 LEU A N 1
ATOM 4401 C CA . LEU A 1 582 ? -13.213 -18.674 -16.051 1.00 96.94 582 LEU A CA 1
ATOM 4402 C C . LEU A 1 582 ? -14.512 -19.267 -16.609 1.00 96.94 582 LEU A C 1
ATOM 4404 O O . LEU A 1 582 ? -15.572 -18.975 -16.058 1.00 96.94 582 LEU A O 1
ATOM 4408 N N . PHE A 1 583 ? -14.459 -20.074 -17.674 1.00 96.00 583 PHE A N 1
ATOM 4409 C CA . PHE A 1 583 ? -15.664 -20.654 -18.283 1.00 96.00 583 PHE A CA 1
ATOM 4410 C C . PHE A 1 583 ? -16.401 -21.614 -17.343 1.00 96.00 583 PHE A C 1
ATOM 4412 O O . PHE A 1 583 ? -17.629 -21.632 -17.356 1.00 96.00 583 PHE A O 1
ATOM 4419 N N . ASP A 1 584 ? -15.668 -22.321 -16.483 1.00 92.19 584 ASP A N 1
ATOM 4420 C CA . ASP A 1 584 ? -16.232 -23.243 -15.491 1.00 92.19 584 ASP A CA 1
ATOM 4421 C C . ASP A 1 584 ? -16.292 -22.636 -14.074 1.00 92.19 584 ASP A C 1
ATOM 4423 O O . ASP A 1 584 ? -16.473 -23.345 -13.079 1.00 92.19 584 ASP A O 1
ATOM 4427 N N . TYR A 1 585 ? -16.130 -21.313 -13.945 1.00 94.81 585 TYR A N 1
ATOM 4428 C CA . TYR A 1 585 ? -16.046 -20.663 -12.640 1.00 94.81 585 TYR A CA 1
ATOM 4429 C C . TYR A 1 585 ? -17.428 -20.556 -11.965 1.00 94.81 585 TYR A C 1
ATOM 4431 O O . TYR A 1 585 ? -18.351 -19.959 -12.527 1.00 94.81 585 TYR A O 1
ATOM 4439 N N . PRO A 1 586 ? -17.613 -21.067 -10.732 1.00 93.44 586 PRO A N 1
ATOM 4440 C CA . PRO A 1 586 ? -18.911 -21.026 -10.063 1.00 93.44 586 PRO A CA 1
ATOM 4441 C C . PRO A 1 586 ? -19.441 -19.599 -9.882 1.00 93.44 586 PRO A C 1
ATOM 4443 O O . PRO A 1 586 ? -18.699 -18.706 -9.483 1.00 93.44 586 PRO A O 1
ATOM 4446 N N . ASN A 1 587 ? -20.747 -19.406 -10.095 1.00 94.50 587 ASN A N 1
ATOM 4447 C CA . ASN A 1 587 ? -21.447 -18.111 -10.033 1.00 94.50 587 ASN A CA 1
ATOM 4448 C C . ASN A 1 587 ? -21.019 -17.066 -11.083 1.00 94.50 587 ASN A C 1
ATOM 4450 O O . ASN A 1 587 ? -21.452 -15.916 -10.978 1.00 94.50 587 ASN A O 1
ATOM 4454 N N . LEU A 1 588 ? -20.223 -17.443 -12.087 1.00 97.81 588 LEU A N 1
ATOM 4455 C CA . LEU A 1 588 ? -19.838 -16.575 -13.195 1.00 97.81 588 LEU A CA 1
ATOM 4456 C C . LEU A 1 588 ? -20.494 -17.042 -14.500 1.00 97.81 588 LEU A C 1
ATOM 4458 O O . LEU A 1 588 ? -20.364 -18.193 -14.896 1.00 97.81 588 LEU A O 1
ATOM 4462 N N . GLU A 1 589 ? -21.173 -16.128 -15.184 1.00 97.88 589 GLU A N 1
ATOM 4463 C CA . GLU A 1 589 ? -21.594 -16.294 -16.576 1.00 97.88 589 GLU A CA 1
ATOM 4464 C C . GLU A 1 589 ? -20.765 -15.361 -17.460 1.00 97.88 589 GLU A C 1
ATOM 4466 O O . GLU A 1 589 ? -20.430 -14.245 -17.057 1.00 97.88 589 GLU A O 1
ATOM 4471 N N . ILE A 1 590 ? -20.433 -15.796 -18.675 1.00 97.75 590 ILE A N 1
ATOM 4472 C CA . ILE A 1 590 ? -19.660 -14.998 -19.630 1.00 97.75 590 ILE A CA 1
ATOM 4473 C C . ILE A 1 590 ? -20.473 -14.823 -20.905 1.00 97.75 590 ILE A C 1
ATOM 4475 O O . ILE A 1 590 ? -20.974 -15.791 -21.476 1.00 97.75 590 ILE A O 1
ATOM 4479 N N . LYS A 1 591 ? -20.586 -13.577 -21.369 1.00 95.75 591 LYS A N 1
ATOM 4480 C CA . LYS A 1 591 ? -21.353 -13.218 -22.560 1.00 95.75 591 LYS A CA 1
ATOM 4481 C C . LYS A 1 591 ? -20.531 -12.371 -23.524 1.00 95.75 591 LYS A C 1
ATOM 4483 O O . LYS A 1 591 ? -19.918 -11.375 -23.142 1.00 95.75 591 LYS A O 1
ATOM 4488 N N . ALA A 1 592 ? -20.580 -12.748 -24.800 1.00 94.88 592 ALA A N 1
ATOM 4489 C CA . ALA A 1 592 ? -20.096 -11.905 -25.881 1.00 94.88 592 ALA A CA 1
ATOM 4490 C C . ALA A 1 592 ? -21.060 -10.725 -26.095 1.00 94.88 592 ALA A C 1
ATOM 4492 O O . ALA A 1 592 ? -22.265 -10.928 -26.265 1.00 94.88 592 ALA A O 1
ATOM 4493 N N . GLY A 1 593 ? -20.546 -9.499 -26.087 1.00 90.88 593 GLY A N 1
ATOM 4494 C CA . GLY A 1 593 ? -21.329 -8.290 -26.319 1.00 90.88 593 GLY A CA 1
ATOM 4495 C C . GLY A 1 593 ? -20.517 -7.010 -26.137 1.00 90.88 593 GLY A C 1
ATOM 4496 O O . GLY A 1 593 ? -19.530 -6.980 -25.405 1.00 90.88 593 GLY A O 1
ATOM 4497 N N . SER A 1 594 ? -20.955 -5.940 -26.799 1.00 89.44 594 SER A N 1
ATOM 4498 C CA . SER A 1 594 ? -20.440 -4.585 -26.591 1.00 89.44 594 SER A CA 1
ATOM 4499 C C . SER A 1 594 ? -21.406 -3.822 -25.690 1.00 89.44 594 SER A C 1
ATOM 4501 O O . SER A 1 594 ? -22.589 -3.711 -26.020 1.00 89.44 594 SER A O 1
ATOM 4503 N N . VAL A 1 595 ? -20.928 -3.326 -24.547 1.00 90.75 595 VAL A N 1
ATOM 4504 C CA . VAL A 1 595 ? -21.721 -2.446 -23.679 1.00 90.75 595 VAL A CA 1
ATOM 4505 C C . VAL A 1 595 ? -21.697 -1.047 -24.271 1.00 90.75 595 VAL A C 1
ATOM 4507 O O . VAL A 1 595 ? -20.642 -0.426 -24.381 1.00 90.75 595 VAL A O 1
ATOM 4510 N N . HIS A 1 596 ? -22.875 -0.561 -24.637 1.00 86.44 596 HIS A N 1
ATOM 4511 C CA . HIS A 1 596 ? -23.037 0.752 -25.232 1.00 86.44 596 HIS A CA 1
ATOM 4512 C C . HIS A 1 596 ? -23.295 1.830 -24.174 1.00 86.44 596 HIS A C 1
ATOM 4514 O O . HIS A 1 596 ? -22.825 2.949 -24.341 1.00 86.44 596 HIS A O 1
ATOM 4520 N N . ASP A 1 597 ? -24.039 1.510 -23.106 1.00 88.00 597 ASP A N 1
ATOM 4521 C CA . ASP A 1 597 ? -24.493 2.504 -22.125 1.00 88.00 597 ASP A CA 1
ATOM 4522 C C . ASP A 1 597 ? -24.769 1.900 -20.736 1.00 88.00 597 ASP A C 1
ATOM 4524 O O . ASP A 1 597 ? -25.062 0.705 -20.605 1.00 88.00 597 ASP A O 1
ATOM 4528 N N . ILE A 1 598 ? -24.713 2.745 -19.705 1.00 90.50 598 ILE A N 1
ATOM 4529 C CA . ILE A 1 598 ? -25.027 2.402 -18.313 1.00 90.50 598 ILE A CA 1
ATOM 4530 C C . ILE A 1 598 ? -26.445 2.879 -18.012 1.00 90.50 598 ILE A C 1
ATOM 4532 O O . ILE A 1 598 ? -26.758 4.063 -18.105 1.00 90.50 598 ILE A O 1
ATOM 4536 N N . ILE A 1 599 ? -27.305 1.958 -17.592 1.00 89.38 599 ILE A N 1
ATOM 4537 C CA . ILE A 1 599 ? -28.667 2.274 -17.171 1.00 89.38 599 ILE A CA 1
ATOM 4538 C C . ILE A 1 599 ? -28.606 2.765 -15.728 1.00 89.38 599 ILE A C 1
ATOM 4540 O O . ILE A 1 599 ? -28.123 2.054 -14.840 1.00 89.38 599 ILE A O 1
ATOM 4544 N N . MET A 1 600 ? -29.114 3.971 -15.487 1.00 86.25 600 MET A N 1
ATOM 4545 C CA . MET A 1 600 ? -29.086 4.616 -14.178 1.00 86.25 600 MET A CA 1
ATOM 4546 C C . MET A 1 600 ? -30.462 5.147 -13.792 1.00 86.25 600 MET A C 1
ATOM 4548 O O . MET A 1 600 ? -31.213 5.628 -14.638 1.00 86.25 600 MET A O 1
ATOM 4552 N N . HIS A 1 601 ? -30.769 5.108 -12.498 1.00 78.69 601 HIS A N 1
ATOM 4553 C CA . HIS A 1 601 ? -31.852 5.895 -11.925 1.00 78.69 601 HIS A CA 1
ATOM 4554 C C . HIS A 1 601 ? -31.300 7.271 -11.510 1.00 78.69 601 HIS A C 1
ATOM 4556 O O . HIS A 1 601 ? -30.340 7.305 -10.731 1.00 78.69 601 HIS A O 1
ATOM 4562 N N . PRO A 1 602 ? -31.867 8.393 -11.988 1.00 68.31 602 PRO A N 1
ATOM 4563 C CA . PRO A 1 602 ? -31.423 9.728 -11.594 1.00 68.31 602 PRO A CA 1
ATOM 4564 C C . PRO A 1 602 ? -31.580 9.951 -10.086 1.00 68.31 602 PRO A C 1
ATOM 4566 O O . PRO A 1 602 ? -32.540 9.463 -9.479 1.00 68.31 602 PRO A O 1
ATOM 4569 N N . SER A 1 603 ? -30.661 10.701 -9.474 1.00 60.59 603 SER A N 1
ATOM 4570 C CA . SER A 1 603 ? -30.849 11.188 -8.103 1.00 60.59 603 SER A CA 1
ATOM 4571 C C . SER A 1 603 ? -31.798 12.394 -8.106 1.00 60.59 603 SER A C 1
ATOM 4573 O O . SER A 1 603 ? -31.665 13.294 -8.934 1.00 60.59 603 SER A O 1
ATOM 4575 N N . SER A 1 604 ? -32.746 12.460 -7.165 1.00 49.84 604 SER A N 1
ATOM 4576 C CA . SER A 1 604 ? -33.720 13.563 -7.029 1.00 49.84 604 SER A CA 1
ATOM 4577 C C . SER A 1 604 ? -33.086 14.934 -6.731 1.00 49.84 604 SER A C 1
ATOM 4579 O O . SER A 1 604 ? -33.768 15.954 -6.777 1.00 49.84 604 SER A O 1
ATOM 4581 N N . THR A 1 605 ? -31.777 14.978 -6.483 1.00 49.84 605 THR A N 1
ATOM 4582 C CA . THR A 1 605 ? -30.961 16.189 -6.316 1.00 49.84 605 THR A CA 1
ATOM 4583 C C . THR A 1 605 ? -30.471 16.820 -7.627 1.00 49.84 605 THR A C 1
ATOM 4585 O O . THR A 1 605 ? -29.968 17.939 -7.588 1.00 49.84 605 THR A O 1
ATOM 4588 N N . SER A 1 606 ? -30.623 16.162 -8.783 1.00 45.19 606 SER A N 1
ATOM 4589 C CA . SER A 1 606 ? -30.003 16.595 -10.052 1.00 45.19 606 SER A CA 1
ATOM 4590 C C . SER A 1 606 ? -30.905 17.424 -10.980 1.00 45.19 606 SER A C 1
ATOM 4592 O O . SER A 1 606 ? -30.473 17.800 -12.065 1.00 45.19 606 SER A O 1
ATOM 4594 N N . LEU A 1 607 ? -32.148 17.733 -10.588 1.00 42.41 607 LEU A N 1
ATOM 4595 C CA . LEU A 1 607 ? -33.119 18.408 -11.469 1.00 42.41 607 LEU A CA 1
ATOM 4596 C C . LEU A 1 607 ? -33.076 19.952 -11.445 1.00 42.41 607 LEU A C 1
ATOM 4598 O O . LEU A 1 607 ? -33.768 20.564 -12.251 1.00 42.41 607 LEU A O 1
ATOM 4602 N N . ASN A 1 608 ? -32.262 20.593 -10.592 1.00 37.97 608 ASN A N 1
ATOM 4603 C CA . ASN A 1 608 ? -32.324 22.055 -10.373 1.00 37.97 608 ASN A CA 1
ATOM 4604 C C . ASN A 1 608 ? -31.048 22.866 -10.685 1.00 37.97 608 ASN A C 1
ATOM 4606 O O . ASN A 1 608 ? -31.002 24.049 -10.359 1.00 37.97 608 ASN A O 1
ATOM 4610 N N . THR A 1 609 ? -30.015 22.310 -11.324 1.00 40.88 609 THR A N 1
ATOM 4611 C CA . THR A 1 609 ? -28.746 23.044 -11.555 1.00 40.88 609 THR A CA 1
ATOM 4612 C C . THR A 1 609 ? -28.361 23.163 -13.027 1.00 40.88 609 THR A C 1
ATOM 4614 O O . THR A 1 609 ? -27.206 22.966 -13.393 1.00 40.88 609 THR A O 1
ATOM 4617 N N . ALA A 1 610 ? -29.322 23.517 -13.882 1.00 36.47 610 ALA A N 1
ATOM 4618 C CA . ALA A 1 610 ? -29.083 23.819 -15.295 1.00 36.47 610 ALA A CA 1
ATOM 4619 C C . ALA A 1 610 ? -29.141 25.326 -15.617 1.00 36.47 610 ALA A C 1
ATOM 4621 O O . ALA A 1 610 ? -29.495 25.684 -16.726 1.00 36.47 610 ALA A O 1
ATOM 4622 N N . THR A 1 611 ? -28.805 26.224 -14.685 1.00 36.34 611 THR A N 1
ATOM 4623 C CA . THR A 1 611 ? -28.626 27.662 -14.980 1.00 36.34 611 THR A CA 1
ATOM 4624 C C . THR A 1 611 ? -27.810 28.336 -13.876 1.00 36.34 611 THR A C 1
ATOM 4626 O O . THR A 1 611 ? -28.391 28.813 -12.904 1.00 36.34 611 THR A O 1
ATOM 4629 N N . SER A 1 612 ? -26.479 28.352 -13.998 1.00 33.47 612 SER A N 1
ATOM 4630 C CA . SER A 1 612 ? -25.554 29.432 -13.576 1.00 33.47 612 SER A CA 1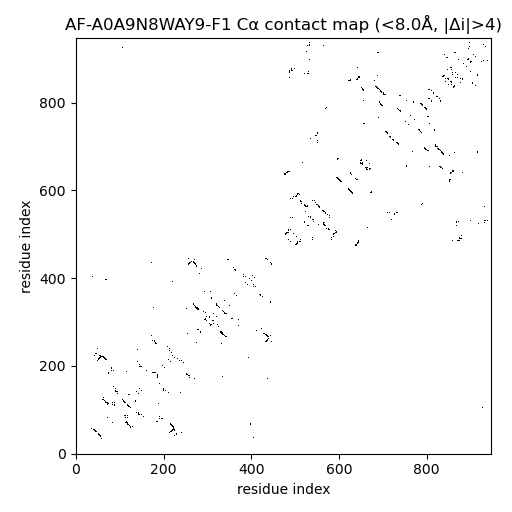
ATOM 4631 C C . SER A 1 612 ? -24.134 28.878 -13.453 1.00 33.47 612 SER A C 1
ATOM 4633 O O . SER A 1 612 ? -23.890 27.929 -12.714 1.00 33.47 612 SER A O 1
ATOM 4635 N N . GLY A 1 613 ? -23.203 29.459 -14.212 1.00 38.34 613 GLY A N 1
ATOM 4636 C CA . GLY A 1 613 ? -21.787 29.104 -14.180 1.00 38.34 613 GLY A CA 1
ATOM 4637 C C . GLY A 1 613 ? -21.134 29.473 -12.846 1.00 38.34 613 GLY A C 1
ATOM 4638 O O . GLY A 1 613 ? -21.456 30.506 -12.266 1.00 38.34 613 GLY A O 1
ATOM 4639 N N . ASN A 1 614 ? -20.189 28.629 -12.424 1.00 38.28 614 ASN A N 1
ATOM 4640 C CA . ASN A 1 614 ? -19.397 28.665 -11.187 1.00 38.28 614 ASN A CA 1
ATOM 4641 C C . ASN A 1 614 ? -20.101 28.173 -9.910 1.00 38.28 614 ASN A C 1
ATOM 4643 O O . ASN A 1 614 ? -20.465 28.961 -9.040 1.00 38.28 614 ASN A O 1
ATOM 4647 N N . GLN A 1 615 ? -20.164 26.846 -9.750 1.00 37.25 615 GLN A N 1
ATOM 4648 C CA . GLN A 1 615 ? -20.154 26.185 -8.439 1.00 37.25 615 GLN A CA 1
ATOM 4649 C C . GLN A 1 615 ? -19.230 24.957 -8.461 1.00 37.25 615 GLN A C 1
ATOM 4651 O O . GLN A 1 615 ? -19.106 24.292 -9.488 1.00 37.25 615 GLN A O 1
ATOM 4656 N N . ASP A 1 616 ? -18.579 24.673 -7.331 1.00 38.00 616 ASP A N 1
ATOM 4657 C CA . ASP A 1 616 ? -17.723 23.502 -7.118 1.00 38.00 616 ASP A CA 1
ATOM 4658 C C . ASP A 1 616 ? -18.524 22.194 -7.269 1.00 38.00 616 ASP A C 1
ATOM 4660 O O . ASP A 1 616 ? -19.322 21.818 -6.414 1.00 38.00 616 ASP A O 1
ATOM 4664 N N . PHE A 1 617 ? -18.283 21.466 -8.363 1.00 40.69 617 PHE A N 1
ATOM 4665 C CA . PHE A 1 617 ? -18.938 20.197 -8.734 1.00 40.69 617 PHE A CA 1
ATOM 4666 C C . PHE A 1 617 ? -18.409 18.957 -7.985 1.00 40.69 617 PHE A C 1
ATOM 4668 O O . PHE A 1 617 ? -18.603 17.818 -8.426 1.00 40.69 617 PHE A O 1
ATOM 4675 N N . SER A 1 618 ? -17.711 19.149 -6.869 1.00 43.50 618 SER A N 1
ATOM 4676 C CA . SER A 1 618 ? -17.191 18.050 -6.063 1.00 43.50 618 SER A CA 1
ATOM 4677 C C . SER A 1 618 ? -18.264 17.599 -5.072 1.00 43.50 618 SER A C 1
ATOM 4679 O O . SER A 1 618 ? -18.426 18.221 -4.027 1.00 43.50 618 SER A O 1
ATOM 4681 N N . SER A 1 619 ? -18.954 16.493 -5.390 1.00 50.41 619 SER A N 1
ATOM 4682 C CA . SER A 1 619 ? -19.787 15.677 -4.475 1.00 50.41 619 SER A CA 1
ATOM 4683 C C . SER A 1 619 ? -21.324 15.756 -4.606 1.00 50.41 619 SER A C 1
ATOM 4685 O O . SER A 1 619 ? -22.041 15.583 -3.620 1.00 50.41 619 SER A O 1
ATOM 4687 N N . SER A 1 620 ? -21.881 15.932 -5.813 1.00 59.28 620 SER A N 1
ATOM 4688 C CA . SER A 1 620 ? -23.296 15.596 -6.068 1.00 59.28 620 SER A CA 1
ATOM 4689 C C . SER A 1 620 ? -23.427 14.251 -6.802 1.00 59.28 620 SER A C 1
ATOM 4691 O O . SER A 1 620 ? -22.821 14.021 -7.846 1.00 59.28 620 SER A O 1
ATOM 4693 N N . CYS A 1 621 ? -24.201 13.325 -6.225 1.00 69.69 621 CYS A N 1
ATOM 4694 C CA . CYS A 1 621 ? -24.526 12.030 -6.831 1.00 69.69 621 CYS A CA 1
ATOM 4695 C C . CYS A 1 621 ? -25.391 12.250 -8.084 1.00 69.69 621 CYS A C 1
ATOM 4697 O O . CYS A 1 621 ? -26.487 12.800 -7.979 1.00 69.69 621 CYS A O 1
ATOM 4699 N N . TYR A 1 622 ? -24.911 11.817 -9.251 1.00 80.56 622 TYR A N 1
ATOM 4700 C CA . TYR A 1 622 ? -25.614 11.904 -10.536 1.00 80.56 622 TYR A CA 1
ATOM 4701 C C . TYR A 1 622 ? -26.745 10.870 -10.629 1.00 80.56 622 TYR A C 1
ATOM 4703 O O . TYR A 1 622 ? -27.858 11.166 -11.067 1.00 80.56 622 TYR A O 1
ATOM 4711 N N . GLY A 1 623 ? -26.491 9.647 -10.160 1.00 86.12 623 GLY A N 1
ATOM 4712 C CA . GLY A 1 623 ? -27.475 8.572 -10.204 1.00 86.12 623 GLY A CA 1
ATOM 4713 C C . GLY A 1 623 ? -26.981 7.265 -9.598 1.00 86.12 623 GLY A C 1
ATOM 4714 O O . GLY A 1 623 ? -25.866 7.161 -9.085 1.00 86.12 623 GLY A O 1
ATOM 4715 N N . GLN A 1 624 ? -27.834 6.247 -9.656 1.00 89.81 624 GLN A N 1
ATOM 4716 C CA . GLN A 1 624 ? -27.541 4.900 -9.174 1.00 89.81 624 GLN A CA 1
ATOM 4717 C C . GLN A 1 624 ? -27.674 3.881 -10.304 1.00 89.81 624 GLN A C 1
ATOM 4719 O O . GLN A 1 624 ? -28.648 3.912 -11.054 1.00 89.81 624 GLN A O 1
ATOM 4724 N N . VAL A 1 625 ? -26.721 2.953 -10.390 1.00 92.56 625 VAL A N 1
ATOM 4725 C CA . VAL A 1 625 ? -26.728 1.847 -11.358 1.00 92.56 625 VAL A CA 1
ATOM 4726 C C . VAL A 1 625 ? -28.010 1.005 -11.265 1.00 92.56 625 VAL A C 1
ATOM 4728 O O . VAL A 1 625 ? -28.467 0.665 -10.174 1.00 92.56 625 VAL A O 1
ATOM 4731 N N . GLN A 1 626 ? -28.550 0.641 -12.429 1.00 90.44 626 GLN A N 1
ATOM 4732 C CA . GLN A 1 626 ? -29.661 -0.305 -12.616 1.00 90.44 626 GLN A CA 1
ATOM 4733 C C . GLN A 1 626 ? -29.318 -1.436 -13.605 1.00 90.44 626 GLN A C 1
ATOM 4735 O O . GLN A 1 626 ? -29.999 -2.463 -13.642 1.00 90.44 626 GLN A O 1
ATOM 4740 N N . GLY A 1 627 ? -28.276 -1.273 -14.425 1.00 92.19 627 GLY A N 1
ATOM 4741 C CA . GLY A 1 627 ? -27.866 -2.268 -15.412 1.00 92.19 627 GLY A CA 1
ATOM 4742 C C . GLY A 1 627 ? -27.069 -1.674 -16.567 1.00 92.19 627 GLY A C 1
ATOM 4743 O O . GLY A 1 627 ? -26.629 -0.528 -16.508 1.00 92.19 627 GLY A O 1
ATOM 4744 N N . VAL A 1 628 ? -26.906 -2.450 -17.633 1.00 93.69 628 VAL A N 1
ATOM 4745 C CA . VAL A 1 628 ? -26.236 -2.032 -18.873 1.00 93.69 628 VAL A CA 1
ATOM 4746 C C . VAL A 1 628 ? -27.138 -2.246 -20.080 1.00 93.69 628 VAL A C 1
ATOM 4748 O O . VAL A 1 628 ? -27.972 -3.155 -20.092 1.00 93.69 628 VAL A O 1
ATOM 4751 N N . ARG A 1 629 ? -26.931 -1.434 -21.116 1.00 92.94 629 ARG A N 1
ATOM 4752 C CA . ARG A 1 629 ? -27.502 -1.628 -22.449 1.00 92.94 629 ARG A CA 1
ATOM 4753 C C . ARG A 1 629 ? -26.399 -2.037 -23.413 1.00 92.94 629 ARG A C 1
ATOM 4755 O O . ARG A 1 629 ? -25.382 -1.350 -23.525 1.00 92.94 629 ARG A O 1
ATOM 4762 N N . LEU A 1 630 ? -26.602 -3.146 -24.113 1.00 91.12 630 LEU A N 1
ATOM 4763 C CA . LEU A 1 630 ? -25.701 -3.588 -25.172 1.00 91.12 630 LEU A CA 1
ATOM 4764 C C . LEU A 1 630 ? -25.943 -2.807 -26.468 1.00 91.12 630 LEU A C 1
ATOM 4766 O O . LEU A 1 630 ? -27.009 -2.224 -26.666 1.00 91.12 630 LEU A O 1
ATOM 4770 N N . GLU A 1 631 ? -24.982 -2.848 -27.390 1.00 86.88 631 GLU A N 1
ATOM 4771 C CA . GLU A 1 631 ? -25.162 -2.314 -28.751 1.00 86.88 631 GLU A CA 1
ATOM 4772 C C . GLU A 1 631 ? -26.321 -2.978 -29.504 1.00 86.88 631 GLU A C 1
ATOM 4774 O O . GLU A 1 631 ? -26.967 -2.330 -30.321 1.00 86.88 631 GLU A O 1
ATOM 4779 N N . SER A 1 632 ? -26.652 -4.233 -29.180 1.00 87.38 632 SER A N 1
ATOM 4780 C CA . SER A 1 632 ? -27.828 -4.930 -29.719 1.00 87.38 632 SER A CA 1
ATOM 4781 C C . SER A 1 632 ? -29.168 -4.342 -29.252 1.00 87.38 632 SER A C 1
ATOM 4783 O O . SER A 1 632 ? -30.215 -4.745 -29.750 1.00 87.38 632 SER A O 1
ATOM 4785 N N . GLY A 1 633 ? -29.156 -3.434 -28.271 1.00 85.69 633 GLY A N 1
ATOM 4786 C CA . GLY A 1 633 ? -30.347 -2.908 -27.602 1.00 85.69 633 GLY A CA 1
ATOM 4787 C C . GLY A 1 633 ? -30.814 -3.738 -26.401 1.00 85.69 633 GLY A C 1
ATOM 4788 O O . GLY A 1 633 ? -31.687 -3.287 -25.664 1.00 85.69 633 GLY A O 1
ATOM 4789 N N . GLU A 1 634 ? -30.223 -4.914 -26.159 1.00 90.88 634 GLU A N 1
ATOM 4790 C CA . GLU A 1 634 ? -30.533 -5.751 -24.993 1.00 90.88 634 GLU A CA 1
ATOM 4791 C C . GLU A 1 634 ? -30.208 -5.015 -23.682 1.00 90.88 634 GLU A C 1
ATOM 4793 O O . GLU A 1 634 ? -29.113 -4.471 -23.518 1.00 90.88 634 GLU A O 1
ATOM 4798 N N . LEU A 1 635 ? -31.156 -5.022 -22.739 1.00 91.75 635 LEU A N 1
ATOM 4799 C CA . LEU A 1 635 ? -30.998 -4.445 -21.404 1.00 91.75 635 LEU A CA 1
ATOM 4800 C C . LEU A 1 635 ? -30.742 -5.558 -20.389 1.00 91.75 635 LEU A C 1
ATOM 4802 O O . LEU A 1 635 ? -31.549 -6.478 -20.250 1.00 91.75 635 LEU A O 1
ATOM 4806 N N . ILE A 1 636 ? -29.649 -5.449 -19.639 1.00 93.25 636 ILE A N 1
ATOM 4807 C CA . ILE A 1 636 ? -29.277 -6.424 -18.611 1.00 93.25 636 ILE A CA 1
ATOM 4808 C C . ILE A 1 636 ? -29.223 -5.711 -17.263 1.00 93.25 636 ILE A C 1
ATOM 4810 O O . ILE A 1 636 ? -28.371 -4.852 -17.039 1.00 93.25 636 ILE A O 1
ATOM 4814 N N . LYS A 1 637 ? -30.145 -6.066 -16.362 1.00 92.62 637 LYS A N 1
ATOM 4815 C CA . LYS A 1 637 ? -30.254 -5.463 -15.027 1.00 92.62 637 LYS A CA 1
ATOM 4816 C C . LYS A 1 637 ? -29.192 -6.011 -14.068 1.00 92.62 637 LYS A C 1
ATOM 4818 O O . LYS A 1 637 ? -29.001 -7.227 -14.001 1.00 92.62 637 LYS A O 1
ATOM 4823 N N . ALA A 1 638 ? -28.578 -5.120 -13.291 1.00 93.75 638 ALA A N 1
ATOM 4824 C CA . ALA A 1 638 ? -27.707 -5.459 -12.165 1.00 93.75 638 ALA A CA 1
ATOM 4825 C C . ALA A 1 638 ? -27.604 -4.306 -11.162 1.00 93.75 638 ALA A C 1
ATOM 4827 O O . ALA A 1 638 ? -27.786 -3.143 -11.516 1.00 93.75 638 ALA A O 1
ATOM 4828 N N . SER A 1 639 ? -27.272 -4.628 -9.910 1.00 89.88 639 SER A N 1
ATOM 4829 C CA . SER A 1 639 ? -27.096 -3.624 -8.847 1.00 89.88 639 SER A CA 1
ATOM 4830 C C . SER A 1 639 ? -25.738 -2.929 -8.885 1.00 89.88 639 SER A C 1
ATOM 4832 O O . SER A 1 639 ? -25.592 -1.829 -8.345 1.00 89.88 639 SER A O 1
ATOM 4834 N N . LYS A 1 640 ? -24.723 -3.601 -9.435 1.00 96.62 640 LYS A N 1
ATOM 4835 C CA . LYS A 1 640 ? -23.333 -3.143 -9.438 1.00 96.62 640 LYS A CA 1
ATOM 4836 C C . LYS A 1 640 ? -22.701 -3.380 -10.803 1.00 96.62 640 LYS A C 1
ATOM 4838 O O . LYS A 1 640 ? -22.907 -4.436 -11.400 1.00 96.62 640 LYS A O 1
ATOM 4843 N N . ILE A 1 641 ? -21.914 -2.415 -11.273 1.00 98.00 641 ILE A N 1
ATOM 4844 C CA . ILE A 1 641 ? -21.166 -2.504 -12.533 1.00 98.00 641 ILE A CA 1
ATOM 4845 C C . ILE A 1 641 ? -19.700 -2.185 -12.275 1.00 98.00 641 ILE A C 1
ATOM 4847 O O . ILE A 1 641 ? -19.396 -1.211 -11.591 1.00 98.00 641 ILE A O 1
ATOM 4851 N N . ILE A 1 642 ? -18.803 -2.980 -12.852 1.00 98.50 642 ILE A N 1
ATOM 4852 C CA . ILE A 1 642 ? -17.358 -2.752 -12.830 1.00 98.50 642 ILE A CA 1
ATOM 4853 C C . ILE A 1 642 ? -16.878 -2.541 -14.267 1.00 98.50 642 ILE A C 1
ATOM 4855 O O . ILE A 1 642 ? -16.995 -3.447 -15.092 1.00 98.50 642 ILE A O 1
ATOM 4859 N N . ILE A 1 643 ? -16.334 -1.364 -14.579 1.00 97.44 643 ILE A N 1
ATOM 4860 C CA . ILE A 1 643 ? -15.791 -1.047 -15.906 1.00 97.44 643 ILE A CA 1
ATOM 4861 C C . ILE A 1 643 ? -14.290 -1.332 -15.931 1.00 97.44 643 ILE A C 1
ATOM 4863 O O . ILE A 1 643 ? -13.525 -0.785 -15.136 1.00 97.44 643 ILE A O 1
ATOM 4867 N N . THR A 1 644 ? -13.875 -2.170 -16.883 1.00 96.44 644 THR A N 1
ATOM 4868 C CA . THR A 1 644 ? -12.487 -2.620 -17.076 1.00 96.44 644 THR A CA 1
ATOM 4869 C C . THR A 1 644 ? -12.079 -2.583 -18.554 1.00 96.44 644 THR A C 1
ATOM 4871 O O . THR A 1 644 ? -11.451 -3.499 -19.084 1.00 96.44 644 THR A O 1
ATOM 4874 N N . THR A 1 645 ? -12.440 -1.500 -19.244 1.00 85.81 645 THR A N 1
ATOM 4875 C CA . THR A 1 645 ? -12.338 -1.336 -20.707 1.00 85.81 645 THR A CA 1
ATOM 4876 C C . THR A 1 645 ? -10.923 -1.323 -21.278 1.00 85.81 645 THR A C 1
ATOM 4878 O O . THR A 1 645 ? -10.783 -1.281 -22.493 1.00 85.81 645 THR A O 1
ATOM 4881 N N . GLY A 1 646 ? -9.861 -1.365 -20.468 1.00 87.69 646 GLY A N 1
ATOM 4882 C CA . GLY A 1 646 ? -8.485 -1.348 -20.975 1.00 87.69 646 GLY A CA 1
ATOM 4883 C C . GLY A 1 646 ? -8.197 -0.099 -21.818 1.00 87.69 646 GLY A C 1
ATOM 4884 O O . GLY A 1 646 ? -8.539 1.007 -21.421 1.00 87.69 646 GLY A O 1
ATOM 4885 N N . THR A 1 647 ? -7.590 -0.282 -22.991 1.00 82.38 647 THR A N 1
ATOM 4886 C CA . THR A 1 647 ? -7.260 0.790 -23.951 1.00 82.38 647 THR A CA 1
ATOM 4887 C C . THR A 1 647 ? -8.369 1.078 -24.969 1.00 82.38 647 THR A C 1
ATOM 4889 O O . THR A 1 647 ? -8.121 1.728 -25.978 1.00 82.38 647 THR A O 1
ATOM 4892 N N . PHE A 1 648 ? -9.580 0.550 -24.769 1.00 84.44 648 PHE A N 1
ATOM 4893 C CA . PHE A 1 648 ? -10.616 0.567 -25.804 1.00 84.44 648 PHE A CA 1
ATOM 4894 C C . PHE A 1 648 ? -11.474 1.835 -25.787 1.00 84.44 648 PHE A C 1
ATOM 4896 O O . PHE A 1 648 ? -12.039 2.185 -26.820 1.00 84.44 648 PHE A O 1
ATOM 4903 N N . LEU A 1 649 ? -11.580 2.526 -24.650 1.00 85.75 649 LEU A N 1
ATOM 4904 C CA . LEU A 1 649 ? -12.423 3.713 -24.502 1.00 85.75 649 LEU A CA 1
ATOM 4905 C C . LEU A 1 649 ? -11.872 4.872 -25.353 1.00 85.75 649 LEU A C 1
ATOM 4907 O O . LEU A 1 649 ? -10.782 5.367 -25.068 1.00 85.75 649 LEU A O 1
ATOM 4911 N N . GLN A 1 650 ? -12.589 5.238 -26.425 1.00 84.31 650 GLN A N 1
ATOM 4912 C CA . GLN A 1 650 ? -12.129 6.163 -27.480 1.00 84.31 650 GLN A CA 1
ATOM 4913 C C . GLN A 1 650 ? -10.696 5.865 -27.969 1.00 84.31 650 GLN A C 1
ATOM 4915 O O . GLN A 1 650 ? -9.907 6.773 -28.230 1.00 84.31 650 GLN A O 1
ATOM 4920 N N . GLY A 1 651 ? -10.327 4.583 -28.043 1.00 87.00 651 GLY A N 1
ATOM 4921 C CA . GLY A 1 651 ? -8.980 4.170 -28.435 1.00 87.00 651 GLY A CA 1
ATOM 4922 C C . GLY A 1 651 ? -8.607 4.643 -29.844 1.00 87.00 651 GLY A C 1
ATOM 4923 O O . GLY A 1 651 ? -9.395 4.484 -30.776 1.00 87.00 651 GLY A O 1
ATOM 4924 N N . GLU A 1 652 ? -7.399 5.172 -30.015 1.00 89.44 652 GLU A N 1
ATOM 4925 C CA . GLU A 1 652 ? -6.815 5.540 -31.308 1.00 89.44 652 GLU A CA 1
ATOM 4926 C C . GLU A 1 652 ? -5.388 4.988 -31.418 1.00 89.44 652 GLU A C 1
ATOM 4928 O O . GLU A 1 652 ? -4.566 5.152 -30.512 1.00 89.44 652 GLU A O 1
ATOM 4933 N N . ILE A 1 653 ? -5.086 4.303 -32.523 1.00 89.50 653 ILE A N 1
ATOM 4934 C CA . ILE A 1 653 ? -3.742 3.795 -32.814 1.00 89.50 653 ILE A CA 1
ATOM 4935 C C . ILE A 1 653 ? -2.979 4.815 -33.643 1.00 89.50 653 ILE A C 1
ATOM 4937 O O . ILE A 1 653 ? -3.488 5.282 -34.655 1.00 89.50 653 ILE A O 1
ATOM 4941 N N . HIS A 1 654 ? -1.723 5.061 -33.271 1.00 89.62 654 HIS A N 1
ATOM 4942 C CA . HIS A 1 654 ? -0.793 5.940 -33.969 1.00 89.62 654 HIS A CA 1
ATOM 4943 C C . HIS A 1 654 ? 0.427 5.164 -34.473 1.00 89.62 654 HIS A C 1
ATOM 4945 O O . HIS A 1 654 ? 1.175 4.568 -33.688 1.00 89.62 654 HIS A O 1
ATOM 4951 N N . ILE A 1 655 ? 0.659 5.227 -35.785 1.00 90.75 655 ILE A N 1
ATOM 4952 C CA . ILE A 1 655 ? 1.868 4.732 -36.455 1.00 90.75 655 ILE A CA 1
ATOM 4953 C C . ILE A 1 655 ? 2.394 5.861 -37.341 1.00 90.75 655 ILE A C 1
ATOM 4955 O O . ILE A 1 655 ? 1.902 6.128 -38.438 1.00 90.75 655 ILE A O 1
ATOM 4959 N N . GLY A 1 656 ? 3.394 6.569 -36.836 1.00 89.62 656 GLY A N 1
ATOM 4960 C CA . GLY A 1 656 ? 3.913 7.790 -37.425 1.00 89.62 656 GLY A CA 1
ATOM 4961 C C . GLY A 1 656 ? 2.864 8.900 -37.445 1.00 89.62 656 GLY A C 1
ATOM 4962 O O . GLY A 1 656 ? 2.434 9.381 -36.395 1.00 89.62 656 GLY A O 1
ATOM 4963 N N . LYS A 1 657 ? 2.460 9.291 -38.658 1.00 87.44 657 LYS A N 1
ATOM 4964 C CA . LYS A 1 657 ? 1.380 10.255 -38.926 1.00 87.44 657 LYS A CA 1
ATOM 4965 C C . LYS A 1 657 ? 0.021 9.599 -39.186 1.00 87.44 657 LYS A C 1
ATOM 4967 O O . LYS A 1 657 ? -0.967 10.306 -39.348 1.00 87.44 657 LYS A O 1
ATOM 4972 N N . ILE A 1 658 ? -0.031 8.271 -39.259 1.00 88.56 658 ILE A N 1
ATOM 4973 C CA . ILE A 1 658 ? -1.276 7.535 -39.468 1.00 88.56 658 ILE A CA 1
ATOM 4974 C C . ILE A 1 658 ? -1.943 7.352 -38.106 1.00 88.56 658 ILE A C 1
ATOM 4976 O O . ILE A 1 658 ? -1.320 6.801 -37.197 1.00 88.56 658 ILE A O 1
ATOM 4980 N N . ALA A 1 659 ? -3.193 7.798 -37.991 1.00 87.25 659 ALA A N 1
ATOM 4981 C CA . ALA A 1 659 ? -4.038 7.621 -36.818 1.00 87.25 659 ALA A CA 1
ATOM 4982 C C . ALA A 1 659 ? -5.390 7.015 -37.229 1.00 87.25 659 ALA A C 1
ATOM 4984 O O . ALA A 1 659 ? -5.941 7.406 -38.261 1.00 87.25 659 ALA A O 1
ATOM 4985 N N . TYR A 1 660 ? -5.900 6.037 -36.476 1.00 87.25 660 TYR A N 1
ATOM 4986 C CA . TYR A 1 660 ? -7.226 5.457 -36.722 1.00 87.25 660 TYR A CA 1
ATOM 4987 C C . TYR A 1 660 ? -7.879 4.906 -35.440 1.00 87.25 660 TYR A C 1
ATOM 4989 O O . TYR A 1 660 ? -7.166 4.365 -34.585 1.00 87.25 660 TYR A O 1
ATOM 4997 N N . PRO A 1 661 ? -9.222 4.977 -35.306 1.00 87.00 661 PRO A N 1
ATOM 4998 C CA . PRO A 1 661 ? -9.933 4.491 -34.122 1.00 87.00 661 PRO A CA 1
ATOM 4999 C C . PRO A 1 661 ? -9.756 2.983 -33.923 1.00 87.00 661 PRO A C 1
ATOM 5001 O O . PRO A 1 661 ? -10.183 2.178 -34.754 1.00 87.00 661 PRO A O 1
ATOM 5004 N N . SER A 1 662 ? -9.121 2.592 -32.822 1.00 85.69 662 SER A N 1
ATOM 5005 C CA . SER A 1 662 ? -8.858 1.199 -32.471 1.00 85.69 662 SER A CA 1
ATOM 5006 C C . SER A 1 662 ? -8.332 1.093 -31.036 1.00 85.69 662 SER A C 1
ATOM 5008 O O . SER A 1 662 ? -7.438 1.836 -30.636 1.00 85.69 662 SER A O 1
ATOM 5010 N N . GLY A 1 663 ? -8.861 0.148 -30.251 1.00 78.62 663 GLY A N 1
ATOM 5011 C CA . GLY A 1 663 ? -8.366 -0.107 -28.891 1.00 78.62 663 GLY A CA 1
ATOM 5012 C C . GLY A 1 663 ? -7.061 -0.908 -28.871 1.00 78.62 663 GLY A C 1
ATOM 5013 O O . GLY A 1 663 ? -6.197 -0.705 -28.014 1.00 78.62 663 GLY A O 1
ATOM 5014 N N . ARG A 1 664 ? -6.918 -1.831 -29.827 1.00 81.69 664 ARG A N 1
ATOM 5015 C CA . ARG A 1 664 ? -5.743 -2.674 -30.100 1.00 81.69 664 ARG A CA 1
ATOM 5016 C C . ARG A 1 664 ? -5.758 -3.032 -31.576 1.00 81.69 664 ARG A C 1
ATOM 5018 O O . ARG A 1 664 ? -6.834 -3.098 -32.150 1.00 81.69 664 ARG A O 1
ATOM 5025 N N . ILE A 1 665 ? -4.603 -3.307 -32.183 1.00 79.00 665 ILE A N 1
ATOM 5026 C CA . ILE A 1 665 ? -4.539 -3.546 -33.632 1.00 79.00 665 ILE A CA 1
ATOM 5027 C C . ILE A 1 665 ? -5.535 -4.651 -34.048 1.00 79.00 665 ILE A C 1
ATOM 5029 O O . ILE A 1 665 ? -5.484 -5.767 -33.532 1.00 79.00 665 ILE A O 1
ATOM 5033 N N . GLY A 1 666 ? -6.467 -4.324 -34.948 1.00 73.62 666 GLY A N 1
ATOM 5034 C CA . GLY A 1 666 ? -7.530 -5.242 -35.385 1.00 73.62 666 GLY A CA 1
ATOM 5035 C C . GLY A 1 666 ? -8.756 -5.349 -34.461 1.00 73.62 666 GLY A C 1
ATOM 5036 O O . GLY A 1 666 ? -9.642 -6.154 -34.737 1.00 73.62 666 GLY A O 1
ATOM 5037 N N . GLU A 1 667 ? -8.840 -4.547 -33.397 1.00 77.62 667 GLU A N 1
ATOM 5038 C CA . GLU A 1 667 ? -9.978 -4.478 -32.473 1.00 77.62 667 GLU A CA 1
ATOM 5039 C C . GLU A 1 667 ? -10.554 -3.050 -32.414 1.00 77.62 667 GLU A C 1
ATOM 5041 O O . GLU A 1 667 ? -9.826 -2.062 -32.249 1.00 77.62 667 GLU A O 1
ATOM 5046 N N . ALA A 1 668 ? -11.877 -2.936 -32.562 1.00 80.19 668 ALA A N 1
ATOM 5047 C CA . ALA A 1 668 ? -12.584 -1.656 -32.599 1.00 80.19 668 ALA A CA 1
ATOM 5048 C C . ALA A 1 668 ? -12.559 -0.931 -31.240 1.00 80.19 668 ALA A C 1
ATOM 5050 O O . ALA A 1 668 ? -12.509 -1.562 -30.185 1.00 80.19 668 ALA A O 1
ATOM 5051 N N . ALA A 1 669 ? -12.601 0.402 -31.268 1.00 77.00 669 ALA A N 1
ATOM 5052 C CA . ALA A 1 669 ? -12.742 1.229 -30.071 1.00 77.00 669 ALA A CA 1
ATOM 5053 C C . ALA A 1 669 ? -14.185 1.218 -29.526 1.00 77.00 669 ALA A C 1
ATOM 5055 O O . ALA A 1 669 ? -15.144 1.022 -30.271 1.00 77.00 669 ALA A O 1
ATOM 5056 N N . SER A 1 670 ? -14.342 1.483 -28.228 1.00 77.88 670 SER A N 1
ATOM 5057 C CA . SER A 1 670 ? -15.634 1.696 -27.572 1.00 77.88 670 SER A CA 1
ATOM 5058 C C . SER A 1 670 ? -15.922 3.193 -27.459 1.00 77.88 670 SER A C 1
ATOM 5060 O O . SER A 1 670 ? -15.157 3.935 -26.841 1.00 77.88 670 SER A O 1
ATOM 5062 N N . VAL A 1 671 ? -17.031 3.635 -28.058 1.00 72.88 671 VAL A N 1
ATOM 5063 C CA . VAL A 1 671 ? -17.401 5.061 -28.155 1.00 72.88 671 VAL A CA 1
ATOM 5064 C C . VAL A 1 671 ? -18.546 5.421 -27.201 1.00 72.88 671 VAL A C 1
ATOM 5066 O O . VAL A 1 671 ? -18.492 6.450 -26.532 1.00 72.88 671 VAL A O 1
ATOM 5069 N N . GLY A 1 672 ? -19.575 4.568 -27.100 1.00 76.88 672 GLY A N 1
ATOM 5070 C CA . GLY A 1 672 ? -20.804 4.870 -26.348 1.00 76.88 672 GLY A CA 1
ATOM 5071 C C . GLY A 1 672 ? -20.574 5.110 -24.853 1.00 76.88 672 GLY A C 1
ATOM 5072 O O . GLY A 1 672 ? -21.043 6.105 -24.309 1.00 76.88 672 GLY A O 1
ATOM 5073 N N . LEU A 1 673 ? -19.766 4.258 -24.216 1.00 82.81 673 LEU A N 1
ATOM 5074 C CA . LEU A 1 673 ? -19.540 4.302 -22.771 1.00 82.81 673 LEU A CA 1
ATOM 5075 C C . LEU A 1 673 ? -18.790 5.564 -22.311 1.00 82.81 673 LEU A C 1
ATOM 5077 O O . LEU A 1 673 ? -19.052 6.054 -21.214 1.00 82.81 673 LEU A O 1
ATOM 5081 N N . SER A 1 674 ? -17.892 6.108 -23.146 1.00 81.06 674 SER A N 1
ATOM 5082 C CA . SER A 1 674 ? -17.155 7.342 -22.818 1.00 81.06 674 SER A CA 1
ATOM 5083 C C . SER A 1 674 ? -18.124 8.516 -22.695 1.00 81.06 674 SER A C 1
ATOM 5085 O O . SER A 1 674 ? -18.112 9.246 -21.706 1.00 81.06 674 SER A O 1
ATOM 5087 N N . LYS A 1 675 ? -19.078 8.600 -23.631 1.00 81.94 675 LYS A N 1
ATOM 5088 C CA . LYS A 1 675 ? -20.135 9.613 -23.614 1.00 81.94 675 LYS A CA 1
ATOM 5089 C C . LYS A 1 675 ? -21.026 9.507 -22.374 1.00 81.94 675 LYS A C 1
ATOM 5091 O O . LYS A 1 675 ? -21.406 10.531 -21.819 1.00 81.94 675 LYS A O 1
ATOM 5096 N N . SER A 1 676 ? -21.345 8.298 -21.908 1.00 85.06 676 SER A N 1
ATOM 5097 C CA . SER A 1 676 ? -22.129 8.114 -20.676 1.00 85.06 676 SER A CA 1
ATOM 5098 C C . SER A 1 676 ? -21.392 8.630 -19.434 1.00 85.06 676 SER A C 1
ATOM 5100 O O . SER A 1 676 ? -22.011 9.236 -18.560 1.00 85.06 676 SER A O 1
ATOM 5102 N N . LEU A 1 677 ? -20.071 8.431 -19.362 1.00 88.38 677 LEU A N 1
ATOM 5103 C CA . LEU A 1 677 ? -19.237 8.969 -18.281 1.00 88.38 677 LEU A CA 1
ATOM 5104 C C . LEU A 1 677 ? -19.112 10.499 -18.381 1.00 88.38 677 LEU A C 1
ATOM 5106 O O . LEU A 1 677 ? -19.253 11.200 -17.380 1.00 88.38 677 LEU A O 1
ATOM 5110 N N . GLU A 1 678 ? -18.927 11.038 -19.583 1.00 85.88 678 GLU A N 1
ATOM 5111 C CA . GLU A 1 678 ? -18.891 12.485 -19.814 1.00 85.88 678 GLU A CA 1
ATOM 5112 C C . GLU A 1 678 ? -20.213 13.160 -19.403 1.00 85.88 678 GLU A C 1
ATOM 5114 O O . GLU A 1 678 ? -20.207 14.135 -18.652 1.00 85.88 678 GLU A O 1
ATOM 5119 N N . LEU A 1 679 ? -21.358 12.592 -19.803 1.00 83.88 679 LEU A N 1
ATOM 5120 C CA . LEU A 1 679 ? -22.694 13.083 -19.434 1.00 83.88 679 LEU A CA 1
ATOM 5121 C C . LEU A 1 679 ? -22.962 13.031 -17.925 1.00 83.88 679 LEU A C 1
ATOM 5123 O O . LEU A 1 679 ? -23.701 13.868 -17.405 1.00 83.88 679 LEU A O 1
ATOM 5127 N N . ALA A 1 680 ? -22.361 12.071 -17.221 1.00 85.25 680 ALA A N 1
ATOM 5128 C CA . ALA A 1 680 ? -22.405 11.989 -15.763 1.00 85.25 680 ALA A CA 1
ATOM 5129 C C . ALA A 1 680 ? -21.452 12.984 -15.065 1.00 85.25 680 ALA A C 1
ATOM 5131 O O . ALA A 1 680 ? -21.435 13.071 -13.834 1.00 85.25 680 ALA A O 1
ATOM 5132 N N . GLY A 1 681 ? -20.674 13.753 -15.835 1.00 86.69 681 GLY A N 1
ATOM 5133 C CA . GLY A 1 681 ? -19.784 14.807 -15.355 1.00 86.69 681 GLY A CA 1
ATOM 5134 C C . GLY A 1 681 ? -18.418 14.319 -14.873 1.00 86.69 681 GLY A C 1
ATOM 5135 O O . GLY A 1 681 ? -17.784 15.019 -14.084 1.00 86.69 681 GLY A O 1
ATOM 5136 N N . PHE A 1 682 ? -17.961 13.129 -15.283 1.00 90.00 682 PHE A N 1
ATOM 5137 C CA . PHE A 1 682 ? -16.620 12.651 -14.929 1.00 90.00 682 PHE A CA 1
ATOM 5138 C C . PHE A 1 682 ? -15.522 13.499 -15.582 1.00 90.00 682 PHE A C 1
ATOM 5140 O O . PHE A 1 682 ? -15.627 13.905 -16.739 1.00 90.00 682 PHE A O 1
ATOM 5147 N N . ARG A 1 683 ? -14.419 13.711 -14.852 1.00 90.56 683 ARG A N 1
ATOM 5148 C CA . ARG A 1 683 ? -13.196 14.301 -15.409 1.00 90.56 683 ARG A CA 1
ATOM 5149 C C . ARG A 1 683 ? -12.466 13.259 -16.250 1.00 90.56 683 ARG A C 1
ATOM 5151 O O . ARG A 1 683 ? -11.809 12.371 -15.707 1.00 90.56 683 ARG A O 1
ATOM 5158 N N . LEU A 1 684 ? -12.606 13.378 -17.565 1.00 89.69 684 LEU A N 1
ATOM 5159 C CA . LEU A 1 684 ? -11.910 12.543 -18.535 1.00 89.69 684 LEU A CA 1
ATOM 5160 C C . LEU A 1 684 ? -10.598 13.198 -18.973 1.00 89.69 684 LEU A C 1
ATOM 5162 O O . LEU A 1 684 ? -10.516 14.416 -19.143 1.00 89.69 684 LEU A O 1
ATOM 5166 N N . GLY A 1 685 ? -9.577 12.375 -19.178 1.00 88.44 685 GLY A N 1
ATOM 5167 C CA . GLY A 1 685 ? -8.328 12.765 -19.819 1.00 88.44 685 GLY A CA 1
ATOM 5168 C C . GLY A 1 685 ? -7.881 11.717 -20.834 1.00 88.44 685 GLY A C 1
ATOM 5169 O O . GLY A 1 685 ? -8.479 10.650 -20.946 1.00 88.44 685 GLY A O 1
ATOM 5170 N N . ARG A 1 686 ? -6.800 12.012 -21.560 1.00 87.06 686 ARG A N 1
ATOM 5171 C CA . ARG A 1 686 ? -6.205 11.113 -22.559 1.00 87.06 686 ARG A CA 1
ATOM 5172 C C . ARG A 1 686 ? -4.843 10.628 -22.086 1.00 87.06 686 ARG A C 1
ATOM 5174 O O . ARG A 1 686 ? -4.020 11.430 -21.644 1.00 87.06 686 ARG A O 1
ATOM 5181 N N . LEU A 1 687 ? -4.594 9.325 -22.190 1.00 87.38 687 LEU A N 1
ATOM 5182 C CA . LEU A 1 687 ? -3.288 8.730 -21.914 1.00 87.38 687 LEU A CA 1
ATOM 5183 C C . LEU A 1 687 ? -2.753 7.996 -23.127 1.00 87.38 687 LEU A C 1
ATOM 5185 O O . LEU A 1 687 ? -3.494 7.414 -23.910 1.00 87.38 687 LEU A O 1
ATOM 5189 N N . LYS A 1 688 ? -1.426 8.000 -23.230 1.00 84.38 688 LYS A N 1
ATOM 5190 C CA . LYS A 1 688 ? -0.665 7.450 -24.347 1.00 84.38 688 LYS A CA 1
ATOM 5191 C C . LYS A 1 688 ? 0.255 6.334 -23.861 1.00 84.38 688 LYS A C 1
ATOM 5193 O O . LYS A 1 688 ? 0.997 6.500 -22.891 1.00 84.38 688 LYS A O 1
ATOM 5198 N N . THR A 1 689 ? 0.245 5.196 -24.551 1.00 84.00 689 THR A N 1
ATOM 5199 C CA . THR A 1 689 ? 1.193 4.090 -24.318 1.00 84.00 689 THR A CA 1
ATOM 5200 C C . THR A 1 689 ? 1.689 3.522 -25.643 1.00 84.00 689 THR A C 1
ATOM 5202 O O . THR A 1 689 ? 1.026 3.680 -26.657 1.00 84.00 689 THR A O 1
ATOM 5205 N N . GLY A 1 690 ? 2.859 2.876 -25.663 1.00 86.94 690 GLY A N 1
ATOM 5206 C CA . GLY A 1 690 ? 3.438 2.329 -26.894 1.00 86.94 690 GLY A CA 1
ATOM 5207 C C . GLY A 1 690 ? 3.971 0.910 -26.731 1.00 86.94 690 GLY A C 1
ATOM 5208 O O . GLY A 1 690 ? 4.453 0.534 -25.657 1.00 86.94 690 GLY A O 1
ATOM 5209 N N . THR A 1 691 ? 3.925 0.140 -27.816 1.00 91.31 691 THR A N 1
ATOM 5210 C CA . THR A 1 691 ? 4.438 -1.237 -27.905 1.00 91.31 691 THR A CA 1
ATOM 5211 C C . THR A 1 691 ? 5.522 -1.334 -28.990 1.00 91.31 691 THR A C 1
ATOM 5213 O O . THR A 1 691 ? 5.477 -0.572 -29.959 1.00 91.31 691 THR A O 1
ATOM 5216 N N . PRO A 1 692 ? 6.531 -2.211 -28.842 1.00 95.31 692 PRO A N 1
ATOM 5217 C CA . PRO A 1 692 ? 7.534 -2.435 -29.876 1.00 95.31 692 PRO A CA 1
ATOM 5218 C C . PRO A 1 692 ? 6.966 -3.218 -31.068 1.00 95.31 692 PRO A C 1
ATOM 5220 O O . PRO A 1 692 ? 5.892 -3.821 -30.957 1.00 95.31 692 PRO A O 1
ATOM 5223 N N . PRO A 1 693 ? 7.701 -3.275 -32.192 1.00 96.25 693 PRO A N 1
ATOM 5224 C CA . PRO A 1 693 ? 7.403 -4.217 -33.262 1.00 96.25 693 PRO A CA 1
ATOM 5225 C C . PRO A 1 693 ? 7.448 -5.669 -32.779 1.00 96.25 693 PRO A C 1
ATOM 5227 O O . PRO A 1 693 ? 8.044 -5.981 -31.749 1.00 96.25 693 PRO A O 1
ATOM 5230 N N . ARG A 1 694 ? 6.828 -6.571 -33.540 1.00 97.12 694 ARG A N 1
ATOM 5231 C CA . ARG A 1 694 ? 6.992 -8.024 -33.379 1.00 97.12 694 ARG A CA 1
ATOM 5232 C C . ARG A 1 694 ? 7.907 -8.552 -34.463 1.00 97.12 694 ARG A C 1
ATOM 5234 O O . ARG A 1 694 ? 7.738 -8.185 -35.626 1.00 97.12 694 ARG A O 1
ATOM 5241 N N . LEU A 1 695 ? 8.869 -9.379 -34.075 1.00 98.31 695 LEU A N 1
ATOM 5242 C CA . LEU A 1 695 ? 9.920 -9.876 -34.958 1.00 98.31 695 LEU A CA 1
ATOM 5243 C C . LEU A 1 695 ? 9.766 -11.378 -35.180 1.00 98.31 695 LEU A C 1
ATOM 5245 O O . LEU A 1 695 ? 9.326 -12.090 -34.280 1.00 98.31 695 LEU A O 1
ATOM 5249 N N . ASP A 1 696 ? 10.155 -11.847 -36.361 1.00 98.25 696 ASP A N 1
ATOM 5250 C CA . ASP A 1 696 ? 10.333 -13.271 -36.633 1.00 98.25 696 ASP A CA 1
ATOM 5251 C C . ASP A 1 696 ? 11.670 -13.741 -36.048 1.00 98.25 696 ASP A C 1
ATOM 5253 O O . ASP A 1 696 ? 12.744 -13.389 -36.548 1.00 98.25 696 ASP A O 1
ATOM 5257 N N . GLY A 1 697 ? 11.605 -14.546 -34.991 1.00 97.12 697 GLY A N 1
ATOM 5258 C CA . GLY A 1 697 ? 12.753 -15.106 -34.289 1.00 97.12 697 GLY A CA 1
ATOM 5259 C C . GLY A 1 697 ? 13.670 -15.934 -35.184 1.00 97.12 697 GLY A C 1
ATOM 5260 O O . GLY A 1 697 ? 14.879 -15.919 -34.970 1.00 97.12 697 GLY A O 1
ATOM 5261 N N . LYS A 1 698 ? 13.161 -16.561 -36.254 1.00 97.44 698 LYS A N 1
ATOM 5262 C CA . LYS A 1 698 ? 14.000 -17.323 -37.204 1.00 97.44 698 LYS A CA 1
ATOM 5263 C C . LYS A 1 698 ? 14.966 -16.448 -37.994 1.00 97.44 698 LYS A C 1
ATOM 5265 O O . LYS A 1 698 ? 15.955 -16.939 -38.530 1.00 97.44 698 LYS A O 1
ATOM 5270 N N . THR A 1 699 ? 14.669 -15.156 -38.082 1.00 98.19 699 THR A N 1
ATOM 5271 C CA . THR A 1 699 ? 15.460 -14.178 -38.838 1.00 98.19 699 THR A CA 1
ATOM 5272 C C . THR A 1 699 ? 16.403 -13.358 -37.954 1.00 98.19 699 THR A C 1
ATOM 5274 O O . THR A 1 699 ? 17.129 -12.499 -38.456 1.00 98.19 699 THR A O 1
ATOM 5277 N N . ILE A 1 700 ? 16.413 -13.622 -36.643 1.00 98.31 700 ILE A N 1
ATOM 5278 C CA . ILE A 1 700 ? 17.315 -12.994 -35.675 1.00 98.31 700 ILE A CA 1
ATOM 5279 C C . ILE A 1 700 ? 18.624 -13.786 -35.613 1.00 98.31 700 ILE A C 1
ATOM 5281 O O . ILE A 1 700 ? 18.630 -15.010 -35.490 1.00 98.31 700 ILE A O 1
ATOM 5285 N N . ASN A 1 701 ? 19.753 -13.079 -35.652 1.00 97.81 701 ASN A N 1
ATOM 5286 C CA . ASN A 1 701 ? 21.065 -13.676 -35.443 1.00 97.81 701 ASN A CA 1
ATOM 5287 C C . ASN A 1 701 ? 21.429 -13.661 -33.950 1.00 97.81 701 ASN A C 1
ATOM 5289 O O . ASN A 1 701 ? 21.833 -12.634 -33.404 1.00 97.81 701 ASN A O 1
ATOM 5293 N N . TYR A 1 702 ? 21.318 -14.820 -33.299 1.00 97.44 702 TYR A N 1
ATOM 5294 C CA . TYR A 1 702 ? 21.600 -14.980 -31.869 1.00 97.44 702 TYR A CA 1
ATOM 5295 C C . TYR A 1 702 ? 23.075 -15.235 -31.528 1.00 97.44 702 TYR A C 1
ATOM 5297 O O . TYR A 1 702 ? 23.433 -15.142 -30.358 1.00 97.44 702 TYR A O 1
ATOM 5305 N N . THR A 1 703 ? 23.943 -15.532 -32.506 1.00 94.31 703 THR A N 1
ATOM 5306 C CA . THR A 1 703 ? 25.303 -16.061 -32.265 1.00 94.31 703 THR A CA 1
ATOM 5307 C C . THR A 1 703 ? 26.158 -15.186 -31.343 1.00 94.31 703 THR A C 1
ATOM 5309 O O . THR A 1 703 ? 26.925 -15.716 -30.546 1.00 94.31 703 THR A O 1
ATOM 5312 N N . ASN A 1 704 ? 26.011 -13.861 -31.418 1.00 90.56 704 ASN A N 1
ATOM 5313 C CA . ASN A 1 704 ? 26.793 -12.903 -30.625 1.00 90.56 704 ASN A CA 1
ATOM 5314 C C . ASN A 1 704 ? 25.956 -12.158 -29.571 1.00 90.56 704 ASN A C 1
ATOM 5316 O O . ASN A 1 704 ? 26.406 -11.145 -29.029 1.00 90.56 704 ASN A O 1
ATOM 5320 N N . LEU A 1 705 ? 24.729 -12.610 -29.305 1.00 97.00 705 LEU A N 1
ATOM 5321 C CA . LEU A 1 705 ? 23.864 -12.003 -28.296 1.00 97.00 705 LEU A CA 1
ATOM 5322 C C . LEU A 1 705 ? 24.077 -12.673 -26.943 1.00 97.00 705 LEU A C 1
ATOM 5324 O O . LEU A 1 705 ? 24.329 -13.870 -26.865 1.00 97.00 705 LEU A O 1
ATOM 5328 N N . LEU A 1 706 ? 23.955 -11.902 -25.862 1.00 96.00 706 LEU A N 1
ATOM 5329 C CA . LEU A 1 706 ? 24.121 -12.429 -24.509 1.00 96.00 706 LEU A CA 1
ATOM 5330 C C . LEU A 1 706 ? 22.850 -13.196 -24.099 1.00 96.00 706 LEU A C 1
ATOM 5332 O O . LEU A 1 706 ? 21.804 -12.553 -23.961 1.00 96.00 706 LEU A O 1
ATOM 5336 N N . PRO A 1 707 ? 22.899 -14.525 -23.885 1.00 97.06 707 PRO A N 1
ATOM 5337 C CA . PRO A 1 707 ? 21.741 -15.274 -23.412 1.00 97.06 707 PRO A CA 1
ATOM 5338 C C . PRO A 1 707 ? 21.470 -15.000 -21.927 1.00 97.06 707 PRO A C 1
ATOM 5340 O O . PRO A 1 707 ? 22.390 -14.829 -21.126 1.00 97.06 707 PRO A O 1
ATOM 5343 N N . GLN A 1 708 ? 20.194 -15.009 -21.552 1.00 96.19 708 GLN A N 1
ATOM 5344 C CA . GLN A 1 708 ? 19.709 -14.958 -20.177 1.00 96.19 708 GLN A CA 1
ATOM 5345 C C . GLN A 1 708 ? 18.926 -16.236 -19.868 1.00 96.19 708 GLN A C 1
ATOM 5347 O O . GLN A 1 708 ? 17.917 -16.528 -20.515 1.00 96.19 708 GLN A O 1
ATOM 5352 N N . TYR A 1 709 ? 19.401 -16.962 -18.857 1.00 96.06 709 TYR A N 1
ATOM 5353 C CA . TYR A 1 709 ? 18.851 -18.227 -18.371 1.00 96.06 709 TYR A CA 1
ATOM 5354 C C . TYR A 1 709 ? 17.924 -18.013 -17.181 1.00 96.06 709 TYR A C 1
ATOM 5356 O O . TYR A 1 709 ? 18.215 -17.170 -16.341 1.00 96.06 709 TYR A O 1
ATOM 5364 N N . GLY A 1 710 ? 16.870 -18.830 -17.091 1.00 95.81 710 GLY A N 1
ATOM 5365 C CA . GLY A 1 710 ? 16.006 -18.962 -15.915 1.00 95.81 710 GLY A CA 1
ATOM 5366 C C . GLY A 1 710 ? 16.749 -19.262 -14.614 1.00 95.81 710 GLY A C 1
ATOM 5367 O O . GLY A 1 710 ? 17.813 -19.880 -14.627 1.00 95.81 710 GLY A O 1
ATOM 5368 N N . ASP A 1 711 ? 16.146 -18.890 -13.486 1.00 95.00 711 ASP A N 1
ATOM 5369 C CA . ASP A 1 711 ? 16.570 -19.369 -12.172 1.00 95.00 711 ASP A CA 1
ATOM 5370 C C . ASP A 1 711 ? 16.325 -20.887 -12.059 1.00 95.00 711 ASP A C 1
ATOM 5372 O O . ASP A 1 711 ? 15.320 -21.409 -12.554 1.00 95.00 711 ASP A O 1
ATOM 5376 N N . VAL A 1 712 ? 17.236 -21.582 -11.366 1.00 92.31 712 VAL A N 1
ATOM 5377 C CA . VAL A 1 712 ? 17.132 -23.010 -11.032 1.00 92.31 712 VAL A CA 1
ATOM 5378 C C . VAL A 1 712 ? 17.394 -23.193 -9.525 1.00 92.31 712 VAL A C 1
ATOM 5380 O O . VAL A 1 712 ? 18.510 -22.917 -9.075 1.00 92.31 712 VAL A O 1
ATOM 5383 N N . PRO A 1 713 ? 16.405 -23.632 -8.722 1.00 92.88 713 PRO A N 1
ATOM 5384 C CA . PRO A 1 713 ? 15.025 -23.905 -9.123 1.00 92.88 713 PRO A CA 1
ATOM 5385 C C . PRO A 1 713 ? 14.246 -22.628 -9.479 1.00 92.88 713 PRO A C 1
ATOM 5387 O O . PRO A 1 713 ? 14.513 -21.540 -8.945 1.00 92.88 713 PRO A O 1
ATOM 5390 N N . ALA A 1 714 ? 13.260 -22.777 -10.362 1.00 95.31 714 ALA A N 1
ATOM 5391 C CA . ALA A 1 714 ? 12.313 -21.725 -10.704 1.00 95.31 714 ALA A CA 1
ATOM 5392 C C . ALA A 1 714 ? 11.467 -21.359 -9.474 1.00 95.31 714 ALA A C 1
ATOM 5394 O O . ALA A 1 714 ? 11.111 -22.210 -8.662 1.00 95.31 714 ALA A O 1
ATOM 5395 N N . THR A 1 715 ? 11.140 -20.075 -9.320 1.00 95.19 715 THR A N 1
ATOM 5396 C CA . THR A 1 715 ? 10.324 -19.585 -8.197 1.00 95.19 715 THR A CA 1
ATOM 5397 C C . THR A 1 715 ? 8.906 -19.267 -8.688 1.00 95.19 715 THR A C 1
ATOM 5399 O O . THR A 1 715 ? 8.744 -18.248 -9.362 1.00 95.19 715 THR A O 1
ATOM 5402 N N . PRO A 1 716 ? 7.888 -20.088 -8.355 1.00 97.19 716 PRO A N 1
ATOM 5403 C CA . PRO A 1 716 ? 6.494 -19.831 -8.735 1.00 97.19 716 PRO A CA 1
ATOM 5404 C C . PRO A 1 716 ? 5.974 -18.541 -8.098 1.00 97.19 716 PRO A C 1
ATOM 5406 O O . PRO A 1 716 ? 6.429 -18.195 -7.015 1.00 97.19 716 PRO A O 1
ATOM 5409 N N . PHE A 1 717 ? 5.011 -17.851 -8.702 1.00 98.06 717 PHE A N 1
ATOM 5410 C CA . PHE A 1 717 ? 4.266 -16.728 -8.130 1.00 98.06 717 PHE A CA 1
ATOM 5411 C C . PHE A 1 717 ? 3.211 -17.144 -7.111 1.00 98.06 717 PHE A C 1
ATOM 5413 O O . PHE A 1 717 ? 2.989 -16.401 -6.158 1.00 98.06 717 PHE A O 1
ATOM 5420 N N . SER A 1 718 ? 2.533 -18.272 -7.290 1.00 97.44 718 SER A N 1
ATOM 5421 C CA . SER A 1 718 ? 1.513 -18.708 -6.342 1.00 97.44 718 SER A CA 1
ATOM 5422 C C . SER A 1 718 ? 2.149 -19.340 -5.110 1.00 97.44 718 SER A C 1
ATOM 5424 O O . SER A 1 718 ? 3.108 -20.103 -5.213 1.00 97.44 718 SER A O 1
ATOM 5426 N N . TYR A 1 719 ? 1.601 -19.057 -3.930 1.00 94.94 719 TYR A N 1
ATOM 5427 C CA . TYR A 1 719 ? 1.964 -19.758 -2.694 1.00 94.94 719 TYR A CA 1
ATOM 5428 C C . TYR A 1 719 ? 1.439 -21.201 -2.659 1.00 94.94 719 TYR A C 1
ATOM 5430 O O . TYR A 1 719 ? 1.857 -21.989 -1.812 1.00 94.94 719 TYR A O 1
ATOM 5438 N N . LEU A 1 720 ? 0.526 -21.560 -3.569 1.00 94.25 720 LEU A N 1
ATOM 5439 C CA . LEU A 1 720 ? -0.037 -22.908 -3.673 1.00 94.25 720 LEU A CA 1
ATOM 5440 C C . LEU A 1 720 ? 0.795 -23.842 -4.561 1.00 94.25 720 LEU A C 1
ATOM 5442 O O . LEU A 1 720 ? 0.629 -25.059 -4.485 1.00 94.25 720 LEU A O 1
ATOM 5446 N N . HIS A 1 721 ? 1.682 -23.294 -5.391 1.00 95.50 721 HIS A N 1
ATOM 5447 C CA . HIS A 1 721 ? 2.558 -24.074 -6.255 1.00 95.50 721 HIS A CA 1
ATOM 5448 C C . HIS A 1 721 ? 3.940 -24.231 -5.623 1.00 95.50 721 HIS A C 1
ATOM 5450 O O . HIS A 1 721 ? 4.581 -23.262 -5.229 1.00 95.50 721 HIS A O 1
ATOM 5456 N N . THR A 1 722 ? 4.423 -25.470 -5.559 1.00 91.62 722 THR A N 1
ATOM 5457 C CA . THR A 1 722 ? 5.782 -25.794 -5.097 1.00 91.62 722 THR A CA 1
ATOM 5458 C C . THR A 1 722 ? 6.781 -25.949 -6.244 1.00 91.62 722 THR A C 1
ATOM 5460 O O . THR A 1 722 ? 7.982 -25.978 -6.000 1.00 91.62 722 THR A O 1
ATOM 5463 N N . SER A 1 723 ? 6.296 -26.059 -7.483 1.00 94.06 723 SER A N 1
ATOM 5464 C CA . SER A 1 723 ? 7.080 -26.194 -8.717 1.00 94.06 723 SER A CA 1
ATOM 5465 C C . SER A 1 723 ? 6.287 -25.633 -9.900 1.00 94.06 723 SER A C 1
ATOM 5467 O O . SER A 1 723 ? 5.088 -25.368 -9.769 1.00 94.06 723 SER A O 1
ATOM 5469 N N . VAL A 1 724 ? 6.950 -25.450 -11.044 1.00 95.75 724 VAL A N 1
ATOM 5470 C CA . VAL A 1 724 ? 6.326 -24.976 -12.291 1.00 95.75 724 VAL A CA 1
ATOM 5471 C C . VAL A 1 724 ? 6.389 -26.064 -13.372 1.00 95.75 724 VAL A C 1
ATOM 5473 O O . VAL A 1 724 ? 7.380 -26.794 -13.425 1.00 95.75 724 VAL A O 1
ATOM 5476 N N . PRO A 1 725 ? 5.383 -26.192 -14.261 1.00 95.12 725 PRO A N 1
ATOM 5477 C CA . PRO A 1 725 ? 5.303 -27.333 -15.183 1.00 95.12 725 PRO A CA 1
ATOM 5478 C C . PRO A 1 725 ? 6.472 -27.461 -16.171 1.00 95.12 725 PRO A C 1
ATOM 5480 O O . PRO A 1 725 ? 6.845 -28.571 -16.542 1.00 95.12 725 PRO A O 1
ATOM 5483 N N . PHE A 1 726 ? 7.052 -26.336 -16.598 1.00 94.44 726 PHE A N 1
ATOM 5484 C CA . PHE A 1 726 ? 8.057 -26.280 -17.668 1.00 94.44 726 PHE A CA 1
ATOM 5485 C C . PHE A 1 726 ? 9.467 -25.948 -17.162 1.00 94.44 726 PHE A C 1
ATOM 5487 O O . PHE A 1 726 ? 10.273 -25.379 -17.894 1.00 94.44 726 PHE A O 1
ATOM 5494 N N . GLU A 1 727 ? 9.793 -26.292 -15.913 1.00 93.31 727 GLU A N 1
ATOM 5495 C CA . GLU A 1 727 ? 11.076 -25.932 -15.288 1.00 93.31 727 GLU A CA 1
ATOM 5496 C C . GLU A 1 727 ? 12.306 -26.425 -16.076 1.00 93.31 727 GLU A C 1
ATOM 5498 O O . GLU A 1 727 ? 13.285 -25.691 -16.216 1.00 93.31 727 GLU A O 1
ATOM 5503 N N . SER A 1 728 ? 12.237 -27.630 -16.650 1.00 93.00 728 SER A N 1
ATOM 5504 C CA . SER A 1 728 ? 13.298 -28.210 -17.490 1.00 93.00 728 SER A CA 1
ATOM 5505 C C . SER A 1 728 ? 13.301 -27.708 -18.939 1.00 93.00 728 SER A C 1
ATOM 5507 O O . SER A 1 728 ? 14.226 -28.015 -19.686 1.00 93.00 728 SER A O 1
ATOM 5509 N N . GLN A 1 729 ? 12.277 -26.951 -19.340 1.00 95.31 729 GLN A N 1
ATOM 5510 C CA . GLN A 1 729 ? 12.073 -26.442 -20.700 1.00 95.31 729 GLN A CA 1
ATOM 5511 C C . GLN A 1 729 ? 12.141 -24.910 -20.747 1.00 95.31 729 GLN A C 1
ATOM 5513 O O . GLN A 1 729 ? 11.642 -24.305 -21.692 1.00 95.31 729 GLN A O 1
ATOM 5518 N N . GLN A 1 730 ? 12.729 -24.261 -19.733 1.00 96.19 730 GLN A N 1
ATOM 5519 C CA . GLN A 1 730 ? 12.790 -22.802 -19.697 1.00 96.19 730 GLN A CA 1
ATOM 5520 C C . GLN A 1 730 ? 13.508 -22.239 -20.934 1.00 96.19 730 GLN A C 1
ATOM 5522 O O . GLN A 1 730 ? 14.649 -22.605 -21.224 1.00 96.19 730 GLN A O 1
ATOM 5527 N N . VAL A 1 731 ? 12.844 -21.331 -21.652 1.00 96.25 731 VAL A N 1
ATOM 5528 C CA . VAL A 1 731 ? 13.383 -20.708 -22.870 1.00 96.25 731 VAL A CA 1
ATOM 5529 C C . VAL A 1 731 ? 14.429 -19.645 -22.531 1.00 96.25 731 VAL A C 1
ATOM 5531 O O . VAL A 1 731 ? 14.474 -19.135 -21.410 1.00 96.25 731 VAL A O 1
ATOM 5534 N N . LEU A 1 732 ? 15.264 -19.278 -23.506 1.00 96.06 732 LEU A N 1
ATOM 5535 C CA . LEU A 1 732 ? 16.253 -18.209 -23.361 1.00 96.06 732 LEU A CA 1
ATOM 5536 C C . LEU A 1 732 ? 15.699 -16.866 -23.836 1.00 96.06 732 LEU A C 1
ATOM 5538 O O . LEU A 1 732 ? 15.186 -16.747 -24.949 1.00 96.06 732 LEU A O 1
ATOM 5542 N N . CYS A 1 733 ? 15.903 -15.834 -23.022 1.00 97.62 733 CYS A N 1
ATOM 5543 C CA . CYS A 1 733 ? 15.863 -14.453 -23.496 1.00 97.62 733 CYS A CA 1
ATOM 5544 C C . CYS A 1 733 ? 17.267 -14.050 -23.959 1.00 97.62 733 CYS A C 1
ATOM 5546 O O . CYS A 1 733 ? 18.256 -14.610 -23.491 1.00 97.62 733 CYS A O 1
ATOM 5548 N N . HIS A 1 734 ? 17.373 -13.066 -24.851 1.00 98.31 734 HIS A N 1
ATOM 5549 C CA . HIS A 1 734 ? 18.674 -12.575 -25.320 1.00 98.31 734 HIS A CA 1
ATOM 5550 C C . HIS A 1 734 ? 18.784 -11.062 -25.174 1.00 98.31 734 HIS A C 1
ATOM 5552 O O . HIS A 1 734 ? 17.834 -10.334 -25.451 1.00 98.31 734 HIS A O 1
ATOM 5558 N N . GLN A 1 735 ? 19.949 -10.576 -24.759 1.00 97.88 735 GLN A N 1
ATOM 5559 C CA . GLN A 1 735 ? 20.219 -9.151 -24.635 1.00 97.88 735 GLN A CA 1
ATOM 5560 C C . GLN A 1 735 ? 20.899 -8.617 -25.900 1.00 97.88 735 GLN A C 1
ATOM 5562 O O . GLN A 1 735 ? 21.922 -9.142 -26.339 1.00 97.88 735 GLN A O 1
ATOM 5567 N N . THR A 1 736 ? 20.385 -7.507 -26.424 1.00 97.62 736 THR A N 1
ATOM 5568 C CA . THR A 1 736 ? 21.062 -6.646 -27.404 1.00 97.62 736 THR A CA 1
ATOM 5569 C C . THR A 1 736 ? 20.932 -5.178 -26.975 1.00 97.62 736 THR A C 1
ATOM 5571 O O . THR A 1 736 ? 20.517 -4.881 -25.848 1.00 97.62 736 THR A O 1
ATOM 5574 N N . ARG A 1 737 ? 21.338 -4.224 -27.816 1.00 96.94 737 ARG A N 1
ATOM 5575 C CA . ARG A 1 737 ? 21.245 -2.793 -27.505 1.00 96.94 737 ARG A CA 1
ATOM 5576 C C . ARG A 1 737 ? 21.151 -1.917 -28.746 1.00 96.94 737 ARG A C 1
ATOM 5578 O O . ARG A 1 737 ? 21.707 -2.248 -29.787 1.00 96.94 737 ARG A O 1
ATOM 5585 N N . THR A 1 738 ? 20.528 -0.749 -28.608 1.00 97.44 738 THR A N 1
ATOM 5586 C CA . THR A 1 738 ? 20.646 0.313 -29.619 1.00 97.44 738 THR A CA 1
ATOM 5587 C C . THR A 1 738 ? 22.063 0.894 -29.636 1.00 97.44 738 THR A C 1
ATOM 5589 O O . THR A 1 738 ? 22.814 0.758 -28.664 1.00 97.44 738 THR A O 1
ATOM 5592 N N . ASN A 1 739 ? 22.396 1.614 -30.706 1.00 96.44 739 ASN A N 1
ATOM 5593 C CA . ASN A 1 739 ? 23.662 2.333 -30.864 1.00 96.44 739 ASN A CA 1
ATOM 5594 C C . ASN A 1 739 ? 23.445 3.735 -31.464 1.00 96.44 739 ASN A C 1
ATOM 5596 O O . ASN A 1 739 ? 22.312 4.159 -31.699 1.00 96.44 739 ASN A O 1
ATOM 5600 N N . SER A 1 740 ? 24.539 4.450 -31.726 1.00 96.25 740 SER A N 1
ATOM 5601 C CA . SER A 1 740 ? 24.516 5.799 -32.301 1.00 96.25 740 SER A CA 1
ATOM 5602 C C . SER A 1 740 ? 23.850 5.866 -33.680 1.00 96.25 740 SER A C 1
ATOM 5604 O O . SER A 1 740 ? 23.167 6.846 -33.971 1.00 96.25 740 SER A O 1
ATOM 5606 N N . ALA A 1 741 ? 23.979 4.828 -34.515 1.00 96.94 741 ALA A N 1
ATOM 5607 C CA . ALA A 1 741 ? 23.296 4.767 -35.808 1.00 96.94 741 ALA A CA 1
ATOM 5608 C C . ALA A 1 741 ? 21.774 4.653 -35.626 1.00 96.94 741 ALA A C 1
ATOM 5610 O O . ALA A 1 741 ? 21.024 5.383 -36.276 1.00 96.94 741 ALA A O 1
ATOM 5611 N N . THR A 1 742 ? 21.320 3.815 -34.684 1.00 96.88 742 THR A N 1
ATOM 5612 C CA . THR A 1 742 ? 19.905 3.748 -34.284 1.00 96.88 742 THR A CA 1
ATOM 5613 C C . THR A 1 742 ? 19.390 5.118 -33.846 1.00 96.88 742 THR A C 1
ATOM 5615 O O . THR A 1 742 ? 18.333 5.567 -34.289 1.00 96.88 742 THR A O 1
ATOM 5618 N N . HIS A 1 743 ? 20.148 5.794 -32.976 1.00 96.50 743 HIS A N 1
ATOM 5619 C CA . HIS A 1 743 ? 19.773 7.096 -32.428 1.00 96.50 743 HIS A CA 1
ATOM 5620 C C . HIS A 1 743 ? 19.670 8.158 -33.511 1.00 96.50 743 HIS A C 1
ATOM 5622 O O . HIS A 1 743 ? 18.683 8.886 -33.547 1.00 96.50 743 HIS A O 1
ATOM 5628 N N . LYS A 1 744 ? 20.639 8.194 -34.431 1.00 96.25 744 LYS A N 1
ATOM 5629 C CA . LYS A 1 744 ? 20.637 9.118 -35.563 1.00 96.25 744 LYS A CA 1
ATOM 5630 C C . LYS A 1 744 ? 19.391 8.953 -36.432 1.00 96.25 744 LYS A C 1
ATOM 5632 O O . LYS A 1 744 ? 18.720 9.940 -36.701 1.00 96.25 744 LYS A O 1
ATOM 5637 N N . ILE A 1 745 ? 19.038 7.720 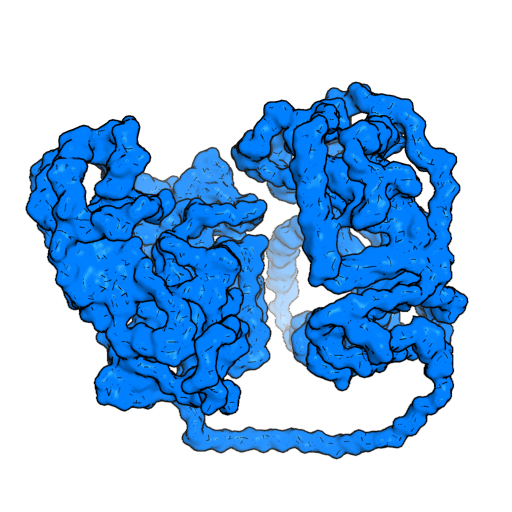-36.810 1.00 96.69 745 ILE A N 1
ATOM 5638 C CA . ILE A 1 745 ? 17.834 7.464 -37.621 1.00 96.69 745 ILE A CA 1
ATOM 5639 C C . ILE A 1 745 ? 16.577 7.969 -36.905 1.00 96.69 745 ILE A C 1
ATOM 5641 O O . ILE A 1 745 ? 15.721 8.583 -37.535 1.00 96.69 745 ILE A O 1
ATOM 5645 N N . ILE A 1 746 ? 16.459 7.733 -35.599 1.00 94.38 746 ILE A N 1
ATOM 5646 C CA . ILE A 1 746 ? 15.298 8.177 -34.820 1.00 94.38 746 ILE A CA 1
ATOM 5647 C C . ILE A 1 746 ? 15.243 9.708 -34.739 1.00 94.38 746 ILE A C 1
ATOM 5649 O O . ILE A 1 746 ? 14.193 10.285 -35.018 1.00 94.38 746 ILE A O 1
ATOM 5653 N N . LEU A 1 747 ? 16.362 10.361 -34.405 1.00 92.75 747 LEU A N 1
ATOM 5654 C CA . LEU A 1 747 ? 16.468 11.820 -34.288 1.00 92.75 747 LEU A CA 1
ATOM 5655 C C . LEU A 1 747 ? 16.160 12.528 -35.613 1.00 92.75 747 LEU A C 1
ATOM 5657 O O . LEU A 1 747 ? 15.380 13.480 -35.629 1.00 92.75 747 LEU A O 1
ATOM 5661 N N . ASP A 1 748 ? 16.697 12.012 -36.722 1.00 94.75 748 ASP A N 1
ATOM 5662 C CA . ASP A 1 748 ? 16.491 12.561 -38.066 1.00 94.75 748 ASP A CA 1
ATOM 5663 C C . ASP A 1 748 ? 15.017 12.449 -38.529 1.00 94.75 748 ASP A C 1
ATOM 5665 O O . ASP A 1 748 ? 14.626 13.105 -39.490 1.00 94.75 748 ASP A O 1
ATOM 5669 N N . ASN A 1 749 ? 14.185 11.636 -37.858 1.00 93.44 749 ASN A N 1
ATOM 5670 C CA . ASN A 1 749 ? 12.799 11.356 -38.256 1.00 93.44 749 ASN A CA 1
ATOM 5671 C C . ASN A 1 749 ? 11.749 11.682 -37.173 1.00 93.44 749 ASN A C 1
ATOM 5673 O O . ASN A 1 749 ? 10.592 11.279 -37.297 1.00 93.44 749 ASN A O 1
ATOM 5677 N N . LEU A 1 750 ? 12.097 12.435 -36.122 1.00 88.00 750 LEU A N 1
ATOM 5678 C CA . LEU A 1 750 ? 11.149 12.784 -35.047 1.00 88.00 750 LEU A CA 1
ATOM 5679 C C . LEU A 1 750 ? 9.911 13.548 -35.543 1.00 88.00 750 LEU A C 1
ATOM 5681 O O . LEU A 1 750 ? 8.832 13.421 -34.963 1.00 88.00 750 LEU A O 1
ATOM 5685 N N . SER A 1 751 ? 10.040 14.314 -36.633 1.00 85.81 751 SER A N 1
ATOM 5686 C CA . SER A 1 751 ? 8.928 15.041 -37.262 1.00 85.81 751 SER A CA 1
ATOM 5687 C C . SER A 1 751 ? 7.821 14.133 -37.801 1.00 85.81 751 SER A C 1
ATOM 5689 O O . SER A 1 751 ? 6.720 14.618 -38.070 1.00 85.81 751 SER A O 1
ATOM 5691 N N . GLU A 1 752 ? 8.109 12.842 -37.961 1.00 84.94 752 GLU A N 1
ATOM 5692 C CA . GLU A 1 752 ? 7.204 11.844 -38.521 1.00 84.94 752 GLU A CA 1
ATOM 5693 C C . GLU A 1 752 ? 6.350 11.127 -37.467 1.00 84.94 752 GLU A C 1
ATOM 5695 O O . GLU A 1 752 ? 5.535 10.288 -37.835 1.00 84.94 752 GLU A O 1
ATOM 5700 N N . SER A 1 753 ? 6.494 11.455 -36.177 1.00 81.50 753 SER A N 1
ATOM 5701 C CA . SER A 1 753 ? 5.648 10.926 -35.098 1.00 81.50 753 SER A CA 1
ATOM 5702 C C . SER A 1 753 ? 4.704 11.999 -34.546 1.00 81.50 753 SER A C 1
ATOM 5704 O O . SER A 1 753 ? 5.150 13.026 -34.026 1.00 81.50 753 SER A O 1
ATOM 5706 N N . ILE A 1 754 ? 3.390 11.736 -34.591 1.00 73.88 754 ILE A N 1
ATOM 5707 C CA . ILE A 1 754 ? 2.375 12.534 -33.868 1.00 73.88 754 ILE A CA 1
ATOM 5708 C C . ILE A 1 754 ? 2.623 12.460 -32.354 1.00 73.88 754 ILE A C 1
ATOM 5710 O O . ILE A 1 754 ? 2.491 13.447 -31.634 1.00 73.88 754 ILE A O 1
ATOM 5714 N N . HIS A 1 755 ? 3.068 11.294 -31.883 1.00 65.69 755 HIS A N 1
ATOM 5715 C CA . HIS A 1 755 ? 3.228 10.965 -30.470 1.00 65.69 755 HIS A CA 1
ATOM 5716 C C . HIS A 1 755 ? 4.229 11.869 -29.731 1.00 65.69 755 HIS A C 1
ATOM 5718 O O . HIS A 1 755 ? 4.065 12.100 -28.537 1.00 65.69 755 HIS A O 1
ATOM 5724 N N . ILE A 1 756 ? 5.252 12.386 -30.428 1.00 61.06 756 ILE A N 1
ATOM 5725 C CA . ILE A 1 756 ? 6.287 13.272 -29.863 1.00 61.06 756 ILE A CA 1
ATOM 5726 C C . ILE A 1 756 ? 5.889 14.755 -29.955 1.00 61.06 756 ILE A C 1
ATOM 5728 O O . ILE A 1 756 ? 6.194 15.522 -29.039 1.00 61.06 756 ILE A O 1
ATOM 5732 N N . ARG A 1 757 ? 5.205 15.166 -31.036 1.00 53.16 757 ARG A N 1
ATOM 5733 C CA . ARG A 1 757 ? 4.906 16.582 -31.339 1.00 53.16 757 ARG A CA 1
ATOM 5734 C C . ARG A 1 757 ? 3.981 17.259 -30.323 1.00 53.16 757 ARG A C 1
ATOM 5736 O O . ARG A 1 757 ? 4.107 18.459 -30.112 1.00 53.16 757 ARG A O 1
ATOM 5743 N N . GLU A 1 758 ? 3.078 16.515 -29.693 1.00 50.09 758 GLU A N 1
ATOM 5744 C CA . GLU A 1 758 ? 2.034 17.075 -28.816 1.00 50.09 758 GLU A CA 1
ATOM 5745 C C . GLU A 1 758 ? 2.440 17.190 -27.334 1.00 50.09 758 GLU A C 1
ATOM 5747 O O . GLU A 1 758 ? 1.684 17.702 -26.513 1.00 50.09 758 GLU A O 1
ATOM 5752 N N . THR A 1 759 ? 3.640 16.745 -26.957 1.00 50.31 759 THR A N 1
ATOM 5753 C CA . THR A 1 759 ? 4.092 16.717 -25.554 1.00 50.31 759 THR A CA 1
ATOM 5754 C C . THR A 1 759 ? 5.115 17.812 -25.254 1.00 50.31 759 THR A C 1
ATOM 5756 O O . THR A 1 759 ? 6.317 17.584 -25.333 1.00 50.31 759 THR A O 1
ATOM 5759 N N . VAL A 1 760 ? 4.653 18.990 -24.816 1.00 36.66 760 VAL A N 1
ATOM 5760 C CA . VAL A 1 760 ? 5.525 20.123 -24.419 1.00 36.66 760 VAL A CA 1
ATOM 5761 C C . VAL A 1 760 ? 6.349 19.822 -23.146 1.00 36.66 760 VAL A C 1
ATOM 5763 O O . VAL A 1 760 ? 7.383 20.444 -22.919 1.00 36.66 760 VAL A O 1
ATOM 5766 N N . LYS A 1 761 ? 5.933 18.841 -22.324 1.00 40.84 761 LYS A N 1
ATOM 5767 C CA . LYS A 1 761 ? 6.663 18.396 -21.113 1.00 40.84 761 LYS A CA 1
ATOM 5768 C C . LYS A 1 761 ? 6.982 16.894 -21.021 1.00 40.84 761 LYS A C 1
ATOM 5770 O O . LYS A 1 761 ? 7.777 16.537 -20.160 1.00 40.84 761 LYS A O 1
ATOM 5775 N N . GLY A 1 762 ? 6.438 16.049 -21.909 1.00 43.06 762 GLY A N 1
ATOM 5776 C CA . GLY A 1 762 ? 6.631 14.584 -21.928 1.00 43.06 762 GLY A CA 1
ATOM 5777 C C . GLY A 1 762 ? 6.242 13.846 -20.625 1.00 43.06 762 GLY A C 1
ATOM 5778 O O . GLY A 1 762 ? 6.172 14.453 -19.560 1.00 43.06 762 GLY A O 1
ATOM 5779 N N . PRO A 1 763 ? 5.988 12.525 -20.647 1.00 47.22 763 PRO A N 1
ATOM 5780 C CA . PRO A 1 763 ? 5.859 11.758 -19.406 1.00 47.22 763 PRO A CA 1
ATOM 5781 C C . PRO A 1 763 ? 7.219 11.679 -18.680 1.00 47.22 763 PRO A C 1
ATOM 5783 O O . PRO A 1 763 ? 8.267 11.501 -19.320 1.00 47.22 763 PRO A O 1
ATOM 5786 N N . ARG A 1 764 ? 7.241 11.789 -17.338 1.00 56.44 764 ARG A N 1
ATOM 5787 C CA . ARG A 1 764 ? 8.471 11.612 -16.539 1.00 56.44 764 ARG A CA 1
ATOM 5788 C C . ARG A 1 764 ? 9.028 10.202 -16.693 1.00 56.44 764 ARG A C 1
ATOM 5790 O O . ARG A 1 764 ? 10.245 10.045 -16.579 1.00 56.44 764 ARG A O 1
ATOM 5797 N N . TYR A 1 765 ? 8.204 9.211 -17.011 1.00 56.00 765 TYR A N 1
ATOM 5798 C CA . TYR A 1 765 ? 8.662 7.920 -17.506 1.00 56.00 765 TYR A CA 1
ATOM 5799 C C . TYR A 1 765 ? 8.431 7.821 -19.017 1.00 56.00 765 TYR A C 1
ATOM 5801 O O . TYR A 1 765 ? 7.299 7.739 -19.475 1.00 56.00 765 TYR A O 1
ATOM 5809 N N . CYS A 1 766 ? 9.510 7.802 -19.801 1.00 58.72 766 CYS A N 1
ATOM 5810 C CA . CYS A 1 766 ? 9.461 7.747 -21.263 1.00 58.72 766 CYS A CA 1
ATOM 5811 C C . CYS A 1 766 ? 9.527 6.285 -21.757 1.00 58.72 766 CYS A C 1
ATOM 5813 O O . CYS A 1 766 ? 10.627 5.723 -21.797 1.00 58.72 766 CYS A O 1
ATOM 5815 N N . PRO A 1 767 ? 8.410 5.617 -22.112 1.00 66.38 767 PRO A N 1
ATOM 5816 C CA . PRO A 1 767 ? 8.461 4.216 -22.526 1.00 66.38 767 PRO A CA 1
ATOM 5817 C C . PRO A 1 767 ? 9.028 4.040 -23.939 1.00 66.38 767 PRO A C 1
ATOM 5819 O O . PRO A 1 767 ? 9.713 3.043 -24.185 1.00 66.38 767 PRO A O 1
ATOM 5822 N N . SER A 1 768 ? 8.775 4.991 -24.844 1.00 86.94 768 SER A N 1
ATOM 5823 C CA . SER A 1 768 ? 9.214 4.909 -26.234 1.00 86.94 768 SER A CA 1
ATOM 5824 C C . SER A 1 768 ? 10.699 5.229 -26.396 1.00 86.94 768 SER A C 1
ATOM 5826 O O . SER A 1 768 ? 11.279 6.015 -25.639 1.00 86.94 768 SER A O 1
ATOM 5828 N N . ILE A 1 769 ? 11.335 4.595 -27.379 1.00 90.56 769 ILE A N 1
ATOM 5829 C CA . ILE A 1 769 ? 12.762 4.758 -27.641 1.00 90.56 769 ILE A CA 1
ATOM 5830 C C . ILE A 1 769 ? 13.078 6.181 -28.109 1.00 90.56 769 ILE A C 1
ATOM 5832 O O . ILE A 1 769 ? 14.059 6.761 -27.648 1.00 90.56 769 ILE A O 1
ATOM 5836 N N . GLU A 1 770 ? 12.202 6.785 -28.913 1.00 89.75 770 GLU A N 1
ATOM 5837 C CA . GLU A 1 770 ? 12.305 8.181 -29.336 1.00 89.75 770 GLU A CA 1
ATOM 5838 C C . GLU A 1 770 ? 12.341 9.154 -28.149 1.00 89.75 770 GLU A C 1
ATOM 5840 O O . GLU A 1 770 ? 13.244 9.986 -28.065 1.00 89.75 770 GLU A O 1
ATOM 5845 N N . SER A 1 771 ? 11.446 9.005 -27.168 1.00 86.06 771 SER A N 1
ATOM 5846 C CA . SER A 1 771 ? 11.442 9.864 -25.979 1.00 86.06 771 SER A CA 1
ATOM 5847 C C . SER A 1 771 ? 12.653 9.615 -25.070 1.00 86.06 771 SER A C 1
ATOM 5849 O O . SER A 1 771 ? 13.168 10.558 -24.468 1.00 86.06 771 SER A O 1
ATOM 5851 N N . LYS A 1 772 ? 13.145 8.368 -24.970 1.00 88.44 772 LYS A N 1
ATOM 5852 C CA . LYS A 1 772 ? 14.364 8.050 -24.199 1.00 88.44 772 LYS A CA 1
ATOM 5853 C C . LYS A 1 772 ? 15.603 8.717 -24.792 1.00 88.44 772 LYS A C 1
ATOM 5855 O O . LYS A 1 772 ? 16.400 9.249 -24.027 1.00 88.44 772 LYS A O 1
ATOM 5860 N N . ILE A 1 773 ? 15.746 8.711 -26.116 1.00 89.81 773 ILE A N 1
ATOM 5861 C CA . ILE A 1 773 ? 16.906 9.293 -26.809 1.00 89.81 773 ILE A CA 1
ATOM 5862 C C . ILE A 1 773 ? 16.923 10.818 -26.670 1.00 89.81 773 ILE A C 1
ATOM 5864 O O . ILE A 1 773 ? 17.974 11.385 -26.392 1.00 89.81 773 ILE A O 1
ATOM 5868 N N . ILE A 1 774 ? 15.764 11.480 -26.790 1.00 87.31 774 ILE A N 1
ATOM 5869 C CA . ILE A 1 774 ? 15.655 12.938 -26.594 1.00 87.31 774 ILE A CA 1
ATOM 5870 C C . ILE A 1 774 ? 16.051 13.337 -25.168 1.00 87.31 774 ILE A C 1
ATOM 5872 O O . ILE A 1 774 ? 16.644 14.391 -24.955 1.00 87.31 774 ILE A O 1
ATOM 5876 N N . ARG A 1 775 ? 15.711 12.507 -24.178 1.00 85.06 775 ARG A N 1
ATOM 5877 C CA . ARG A 1 775 ? 15.920 12.834 -22.765 1.00 85.06 775 ARG A CA 1
ATOM 5878 C C . ARG A 1 775 ? 17.291 12.437 -22.224 1.00 85.06 775 ARG A C 1
ATOM 5880 O O . ARG A 1 775 ? 17.792 13.100 -21.322 1.00 85.06 775 ARG A O 1
ATOM 5887 N N . PHE A 1 776 ? 17.864 11.350 -22.728 1.00 88.06 776 PHE A N 1
ATOM 5888 C CA . PHE A 1 776 ? 19.136 10.787 -22.270 1.00 88.06 776 PHE A CA 1
ATOM 5889 C C . PHE A 1 776 ? 20.168 10.828 -23.399 1.00 88.06 776 PHE A C 1
ATOM 5891 O O . PHE A 1 776 ? 20.653 9.791 -23.853 1.00 88.06 776 PHE A O 1
ATOM 5898 N N . THR A 1 777 ? 20.472 12.040 -23.867 1.00 87.50 777 THR A N 1
ATOM 5899 C CA . THR A 1 777 ? 21.358 12.296 -25.016 1.00 87.50 777 THR A CA 1
ATOM 5900 C C . THR A 1 777 ? 22.803 11.850 -24.787 1.00 87.50 777 THR A C 1
ATOM 5902 O O . THR A 1 777 ? 23.553 11.664 -25.738 1.00 87.50 777 THR A O 1
ATOM 5905 N N . ASP A 1 778 ? 23.205 11.687 -23.528 1.00 89.44 778 ASP A N 1
ATOM 5906 C CA . ASP A 1 778 ? 24.526 11.235 -23.088 1.00 89.44 778 ASP A CA 1
ATOM 5907 C C . ASP A 1 778 ? 24.719 9.712 -23.201 1.00 89.44 778 ASP A C 1
ATOM 5909 O O . ASP A 1 778 ? 25.850 9.217 -23.194 1.00 89.44 778 ASP A O 1
ATOM 5913 N N . LYS A 1 779 ? 23.634 8.934 -23.315 1.00 89.38 779 LYS A N 1
ATOM 5914 C CA . LYS A 1 779 ? 23.729 7.472 -23.369 1.00 89.38 779 LYS A CA 1
ATOM 5915 C C . LYS A 1 779 ? 24.100 6.984 -24.763 1.00 89.38 779 LYS A C 1
ATOM 5917 O O . LYS A 1 779 ? 23.327 7.107 -25.700 1.00 89.38 779 LYS A O 1
ATOM 5922 N N . ALA A 1 780 ? 25.207 6.247 -24.860 1.00 89.12 780 ALA A N 1
ATOM 5923 C CA . ALA A 1 780 ? 25.656 5.614 -26.107 1.00 89.12 780 ALA A CA 1
ATOM 5924 C C . ALA A 1 780 ? 24.706 4.525 -26.669 1.00 89.12 780 ALA A C 1
ATOM 5926 O O . ALA A 1 780 ? 24.887 4.057 -27.791 1.00 89.12 780 ALA A O 1
ATOM 5927 N N . GLY A 1 781 ? 23.716 4.070 -25.893 1.00 92.50 781 GLY A N 1
ATOM 5928 C CA . GLY A 1 781 ? 22.740 3.067 -26.320 1.00 92.50 781 GLY A CA 1
ATOM 5929 C C . GLY A 1 781 ? 21.859 2.559 -25.179 1.00 92.50 781 GLY A C 1
ATOM 5930 O O . GLY A 1 781 ? 22.227 2.671 -24.008 1.00 92.50 781 GLY A O 1
ATOM 5931 N N . HIS A 1 782 ? 20.721 1.955 -25.519 1.00 95.38 782 HIS A N 1
ATOM 5932 C CA . HIS A 1 782 ? 19.742 1.405 -24.577 1.00 95.38 782 HIS A CA 1
ATOM 5933 C C . HIS A 1 782 ? 19.641 -0.115 -24.714 1.00 95.38 782 HIS A C 1
ATOM 5935 O O . HIS A 1 782 ? 19.684 -0.631 -25.827 1.00 95.38 782 HIS A O 1
ATOM 5941 N N . ILE A 1 783 ? 19.506 -0.818 -23.587 1.00 96.12 783 ILE A N 1
ATOM 5942 C CA . ILE A 1 783 ? 19.370 -2.281 -23.544 1.00 96.12 783 ILE A CA 1
ATOM 5943 C C . ILE A 1 783 ? 18.023 -2.707 -24.134 1.00 96.12 783 ILE A C 1
ATOM 5945 O O . ILE A 1 783 ? 17.001 -2.059 -23.889 1.00 96.12 783 ILE A O 1
ATOM 5949 N N . ILE A 1 784 ? 18.053 -3.813 -24.873 1.00 97.12 784 ILE A N 1
ATOM 5950 C CA . ILE A 1 784 ? 16.896 -4.484 -25.454 1.00 97.12 784 ILE A CA 1
ATOM 5951 C C . ILE A 1 784 ? 16.934 -5.947 -25.028 1.00 97.12 784 ILE A C 1
ATOM 5953 O O . ILE A 1 784 ? 17.966 -6.602 -25.180 1.00 97.12 784 ILE A O 1
ATOM 5957 N N . TRP A 1 785 ? 15.812 -6.455 -24.536 1.00 97.56 785 TRP A N 1
ATOM 5958 C CA . TRP A 1 785 ? 15.613 -7.877 -24.280 1.00 97.56 785 TRP A CA 1
ATOM 5959 C C . TRP A 1 785 ? 14.755 -8.471 -25.390 1.00 97.56 785 TRP A C 1
ATOM 5961 O O . TRP A 1 785 ? 13.648 -8.007 -25.638 1.00 97.56 785 TRP A O 1
ATOM 5971 N N . LEU A 1 786 ? 15.282 -9.474 -26.079 1.00 98.25 786 LEU A N 1
ATOM 5972 C CA . LEU A 1 786 ? 14.567 -10.282 -27.055 1.00 98.25 786 LEU A CA 1
ATOM 5973 C C . LEU A 1 786 ? 13.876 -11.416 -26.299 1.00 98.25 786 LEU A C 1
ATOM 5975 O O . LEU A 1 786 ? 14.534 -12.349 -25.832 1.00 98.25 786 LEU A O 1
ATOM 5979 N N . GLU A 1 787 ? 12.565 -11.280 -26.134 1.00 98.06 787 GLU A N 1
ATOM 5980 C CA . GLU A 1 787 ? 11.731 -12.129 -25.285 1.00 98.06 787 GLU A CA 1
ATOM 5981 C C . GLU A 1 787 ? 10.806 -12.986 -26.176 1.00 98.06 787 GLU A C 1
ATOM 5983 O O . GLU A 1 787 ? 9.983 -12.417 -26.900 1.00 98.06 787 GLU A O 1
ATOM 5988 N N . PRO A 1 788 ? 10.932 -14.327 -26.179 1.00 97.69 788 PRO A N 1
ATOM 5989 C CA . PRO A 1 788 ? 10.010 -15.202 -26.909 1.00 97.69 788 PRO A CA 1
ATOM 5990 C C . PRO A 1 788 ? 8.565 -15.058 -26.409 1.00 97.69 788 PRO A C 1
ATOM 5992 O O . PRO A 1 788 ? 8.340 -14.894 -25.211 1.00 97.69 788 PRO A O 1
ATOM 5995 N N . GLU A 1 789 ? 7.576 -15.133 -27.307 1.00 97.50 789 GLU A N 1
ATOM 5996 C CA . GLU A 1 789 ? 6.156 -15.016 -26.925 1.00 97.50 789 GLU A CA 1
ATOM 5997 C C . GLU A 1 789 ? 5.478 -16.346 -26.533 1.00 97.50 789 GLU A C 1
ATOM 5999 O O . GLU A 1 789 ? 4.344 -16.324 -26.045 1.00 97.50 789 GLU A O 1
ATOM 6004 N N . GLY A 1 790 ? 6.143 -17.487 -26.731 1.00 96.75 790 GLY A N 1
ATOM 6005 C CA . GLY A 1 790 ? 5.629 -18.818 -26.393 1.00 96.75 790 GLY A CA 1
ATOM 6006 C C . GLY A 1 790 ? 6.486 -19.953 -26.957 1.00 96.75 790 GLY A C 1
ATOM 6007 O O . GLY A 1 790 ? 7.485 -19.700 -27.627 1.00 96.75 790 GLY A O 1
ATOM 6008 N N . PHE A 1 791 ? 6.093 -21.199 -26.688 1.00 95.88 791 PHE A N 1
ATOM 6009 C CA . PHE A 1 791 ? 6.792 -22.399 -27.175 1.00 95.88 791 PHE A CA 1
ATOM 6010 C C . PHE A 1 791 ? 6.484 -22.733 -28.637 1.00 95.88 791 PHE A C 1
ATOM 6012 O O . PHE A 1 791 ? 7.330 -23.263 -29.351 1.00 95.88 791 PHE A O 1
ATOM 6019 N N . ASP A 1 792 ? 5.258 -22.456 -29.078 1.00 94.56 792 ASP A N 1
ATOM 6020 C CA . ASP A 1 792 ? 4.724 -22.855 -30.386 1.00 94.56 792 ASP A CA 1
ATOM 6021 C C . ASP A 1 792 ? 4.711 -21.696 -31.402 1.00 94.56 792 ASP A C 1
ATOM 6023 O O . ASP A 1 792 ? 3.917 -21.672 -32.349 1.00 94.56 792 ASP A O 1
ATOM 6027 N N . THR A 1 793 ? 5.545 -20.684 -31.166 1.00 95.06 793 THR A N 1
ATOM 6028 C CA . THR A 1 793 ? 5.621 -19.468 -31.970 1.00 95.06 793 THR A CA 1
ATOM 6029 C C . THR A 1 793 ? 7.059 -18.989 -32.074 1.00 95.06 793 THR A C 1
ATOM 6031 O O . THR A 1 793 ? 7.786 -18.948 -31.088 1.00 95.06 793 THR A O 1
ATOM 6034 N N . ASP A 1 794 ? 7.450 -18.561 -33.271 1.00 96.38 794 ASP A N 1
ATOM 6035 C CA . ASP A 1 794 ? 8.745 -17.922 -33.500 1.00 96.38 794 ASP A CA 1
ATOM 6036 C C . ASP A 1 794 ? 8.691 -16.407 -33.236 1.00 96.38 794 ASP A C 1
ATOM 6038 O O . ASP A 1 794 ? 9.663 -15.699 -33.471 1.00 96.38 794 ASP A O 1
ATOM 6042 N N . VAL A 1 795 ? 7.557 -15.866 -32.778 1.00 97.94 795 VAL A N 1
ATOM 6043 C CA . VAL A 1 795 ? 7.417 -14.425 -32.538 1.00 97.94 795 VAL A CA 1
ATOM 6044 C C . VAL A 1 795 ? 8.254 -13.996 -31.332 1.00 97.94 795 VAL A C 1
ATOM 6046 O O . VAL A 1 795 ? 8.123 -14.537 -30.232 1.00 97.94 795 VAL A O 1
ATOM 6049 N N . VAL A 1 796 ? 9.066 -12.957 -31.532 1.00 98.31 796 VAL A N 1
ATOM 6050 C CA . VAL A 1 796 ? 9.920 -12.354 -30.505 1.00 98.31 796 VAL A CA 1
ATOM 6051 C C . VAL A 1 796 ? 9.495 -10.914 -30.231 1.00 98.31 796 VAL A C 1
ATOM 6053 O O . VAL A 1 796 ? 9.306 -10.105 -31.147 1.00 98.31 796 VAL A O 1
ATOM 6056 N N . TYR A 1 797 ? 9.380 -10.591 -28.945 1.00 98.12 797 TYR A N 1
ATOM 6057 C CA . TYR A 1 797 ? 9.105 -9.262 -28.417 1.00 98.12 797 TYR A CA 1
ATOM 6058 C C . TYR A 1 797 ? 10.422 -8.563 -28.025 1.00 98.12 797 TYR A C 1
ATOM 6060 O O . TYR A 1 797 ? 11.075 -8.989 -27.071 1.00 98.12 797 TYR A O 1
ATOM 6068 N N . PRO A 1 798 ? 10.840 -7.479 -28.705 1.00 97.31 798 PRO A N 1
ATOM 6069 C CA . PRO A 1 798 ? 12.056 -6.749 -28.366 1.00 97.31 798 PRO A CA 1
ATOM 6070 C C . PRO A 1 798 ? 11.759 -5.678 -27.299 1.00 97.31 798 PRO A C 1
ATOM 6072 O O . PRO A 1 798 ? 11.559 -4.491 -27.581 1.00 97.31 798 PRO A O 1
ATOM 6075 N N . ASN A 1 799 ? 11.702 -6.103 -26.039 1.00 95.19 799 ASN A N 1
ATOM 6076 C CA . ASN A 1 799 ? 11.441 -5.244 -24.892 1.00 95.19 799 ASN A CA 1
ATOM 6077 C C . ASN A 1 799 ? 12.531 -4.175 -24.737 1.00 95.19 799 ASN A C 1
ATOM 6079 O O . ASN A 1 799 ? 13.720 -4.475 -24.700 1.00 95.19 799 ASN A O 1
ATOM 6083 N N . GLY A 1 800 ? 12.120 -2.912 -24.624 1.00 91.19 800 GLY A N 1
ATOM 6084 C CA . GLY A 1 800 ? 13.018 -1.758 -24.516 1.00 91.19 800 GLY A CA 1
ATOM 6085 C C . GLY A 1 800 ? 12.918 -0.772 -25.682 1.00 91.19 800 GLY A C 1
ATOM 6086 O O . GLY A 1 800 ? 13.238 0.404 -25.476 1.00 91.19 800 GLY A O 1
ATOM 6087 N N . ILE A 1 801 ? 12.389 -1.209 -26.835 1.00 93.62 801 ILE A N 1
ATOM 6088 C CA . ILE A 1 801 ? 12.225 -0.398 -28.058 1.00 93.62 801 ILE A CA 1
ATOM 6089 C C . ILE A 1 801 ? 10.766 -0.203 -28.490 1.00 93.62 801 ILE A C 1
ATOM 6091 O O . ILE A 1 801 ? 10.439 -0.319 -29.670 1.00 93.62 801 ILE A O 1
ATOM 6095 N N . SER A 1 802 ? 9.867 0.118 -27.553 1.00 93.56 802 SER A N 1
ATOM 6096 C CA . SER A 1 802 ? 8.560 0.672 -27.939 1.00 93.56 802 SER A CA 1
ATOM 6097 C C . SER A 1 802 ? 8.777 1.879 -28.850 1.00 93.56 802 SER A C 1
ATOM 6099 O O . SER A 1 802 ? 9.584 2.743 -28.518 1.00 93.56 802 SER A O 1
ATOM 6101 N N . ILE A 1 803 ? 8.090 1.932 -29.985 1.00 93.12 803 ILE A N 1
ATOM 6102 C CA . ILE A 1 803 ? 8.351 2.921 -31.035 1.00 93.12 803 ILE A CA 1
ATOM 6103 C C . ILE A 1 803 ? 7.050 3.259 -31.752 1.00 93.12 803 ILE A C 1
ATOM 6105 O O . ILE A 1 803 ? 6.225 2.381 -31.999 1.00 93.12 803 ILE A O 1
ATOM 6109 N N . THR A 1 804 ? 6.866 4.537 -32.071 1.00 92.19 804 THR A N 1
ATOM 6110 C CA . THR A 1 804 ? 5.660 5.051 -32.741 1.00 92.19 804 THR A CA 1
ATOM 6111 C C . THR A 1 804 ? 5.945 5.641 -34.119 1.00 92.19 804 THR A C 1
ATOM 6113 O O . THR A 1 804 ? 5.053 6.214 -34.726 1.00 92.19 804 THR A O 1
ATOM 6116 N N . LEU A 1 805 ? 7.178 5.537 -34.623 1.00 93.62 805 LEU A N 1
ATOM 6117 C CA . LEU A 1 805 ? 7.572 6.051 -35.940 1.00 93.62 805 LEU A CA 1
ATOM 6118 C C . LEU A 1 805 ? 6.925 5.256 -37.093 1.00 93.62 805 LEU A C 1
ATOM 6120 O O . LEU A 1 805 ? 6.487 4.126 -36.874 1.00 93.62 805 LEU A O 1
ATOM 6124 N N . PRO A 1 806 ? 6.878 5.799 -38.326 1.00 95.31 806 PRO A N 1
ATOM 6125 C CA . PRO A 1 806 ? 6.396 5.063 -39.493 1.00 95.31 806 PRO A CA 1
ATOM 6126 C C . PRO A 1 806 ? 7.098 3.717 -39.686 1.00 95.31 806 PRO A C 1
ATOM 6128 O O . PRO A 1 806 ? 8.293 3.580 -39.410 1.00 95.31 806 PRO A O 1
ATOM 6131 N N . GLU A 1 807 ? 6.368 2.745 -40.228 1.00 95.75 807 GLU A N 1
ATOM 6132 C CA . GLU A 1 807 ? 6.829 1.367 -40.425 1.00 95.75 807 GLU A CA 1
ATOM 6133 C C . GLU A 1 807 ? 8.193 1.277 -41.133 1.00 95.75 807 GLU A C 1
ATOM 6135 O O . GLU A 1 807 ? 9.106 0.598 -40.661 1.00 95.75 807 GLU A O 1
ATOM 6140 N N . GLU A 1 808 ? 8.376 2.037 -42.213 1.00 96.38 808 GLU A N 1
ATOM 6141 C CA . GLU A 1 808 ? 9.627 2.082 -42.979 1.00 96.38 808 GLU A CA 1
ATOM 6142 C C . GLU A 1 808 ? 10.831 2.542 -42.147 1.00 96.38 808 GLU A C 1
ATOM 6144 O O . GLU A 1 808 ? 11.952 2.058 -42.319 1.00 96.38 808 GLU A O 1
ATOM 6149 N N . ILE A 1 809 ? 10.614 3.462 -41.205 1.00 96.69 809 ILE A N 1
ATOM 6150 C CA . ILE A 1 809 ? 11.667 3.937 -40.305 1.00 96.69 809 ILE A CA 1
ATOM 6151 C C . ILE A 1 809 ? 11.956 2.887 -39.236 1.00 96.69 809 ILE A C 1
ATOM 6153 O O . ILE A 1 809 ? 13.124 2.647 -38.933 1.00 96.69 809 ILE A O 1
ATOM 6157 N N . GLN A 1 810 ? 10.933 2.204 -38.715 1.00 97.50 810 GLN A N 1
ATOM 6158 C CA . GLN A 1 810 ? 11.138 1.095 -37.780 1.00 97.50 810 GLN A CA 1
ATOM 6159 C C . GLN A 1 810 ? 11.996 -0.012 -38.405 1.00 97.50 810 GLN A C 1
ATOM 6161 O O . GLN A 1 810 ? 12.936 -0.484 -37.767 1.00 97.50 810 GLN A O 1
ATOM 6166 N N . ARG A 1 811 ? 11.758 -0.361 -39.679 1.00 97.62 811 ARG A N 1
ATOM 6167 C CA . ARG A 1 811 ? 12.600 -1.320 -40.420 1.00 97.62 811 ARG A CA 1
ATOM 6168 C C . ARG A 1 811 ? 14.059 -0.862 -40.481 1.00 97.62 811 ARG A C 1
ATOM 6170 O O . ARG A 1 811 ? 14.957 -1.660 -40.231 1.00 97.62 811 ARG A O 1
ATOM 6177 N N . LYS A 1 812 ? 14.311 0.421 -40.766 1.00 97.62 812 LYS A N 1
ATOM 6178 C CA . LYS A 1 812 ? 15.673 0.990 -40.767 1.00 97.62 812 LYS A CA 1
ATOM 6179 C C . LYS A 1 812 ? 16.316 0.945 -39.380 1.00 97.62 812 LYS A C 1
ATOM 6181 O O . LYS A 1 812 ? 17.484 0.590 -39.275 1.00 97.62 812 LYS A O 1
ATOM 6186 N N . VAL A 1 813 ? 15.5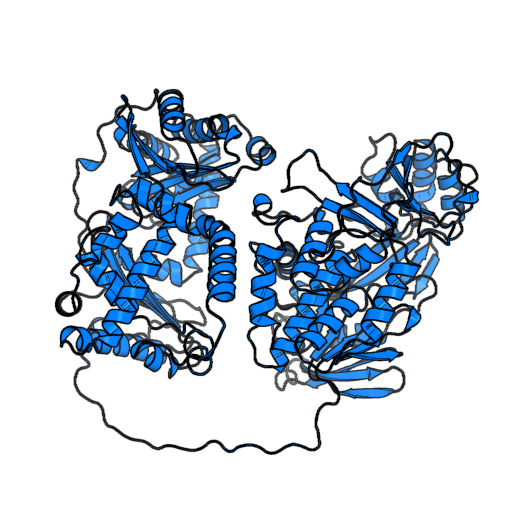57 1.260 -38.330 1.00 97.44 813 VAL A N 1
ATOM 6187 C CA . VAL A 1 813 ? 16.008 1.187 -36.932 1.00 97.44 813 VAL A CA 1
ATOM 6188 C C . VAL A 1 813 ? 16.430 -0.235 -36.568 1.00 97.44 813 VAL A C 1
ATOM 6190 O O . VAL A 1 813 ? 17.543 -0.419 -36.077 1.00 97.44 813 VAL A O 1
ATOM 6193 N N . LEU A 1 814 ? 15.596 -1.236 -36.859 1.00 97.81 814 LEU A N 1
ATOM 6194 C CA . LEU A 1 814 ? 15.887 -2.638 -36.546 1.00 97.81 814 LEU A CA 1
ATOM 6195 C C . LEU A 1 814 ? 17.199 -3.108 -37.183 1.00 97.81 814 LEU A C 1
ATOM 6197 O O . LEU A 1 814 ? 18.035 -3.671 -36.485 1.00 97.81 814 LEU A O 1
ATOM 6201 N N . LYS A 1 815 ? 17.442 -2.757 -38.453 1.00 97.94 815 LYS A N 1
ATOM 6202 C CA . LYS A 1 815 ? 18.672 -3.130 -39.176 1.00 97.94 815 LYS A CA 1
ATOM 6203 C C . LYS A 1 815 ? 19.969 -2.619 -38.543 1.00 97.94 815 LYS A C 1
ATOM 6205 O O . LYS A 1 815 ? 21.036 -3.136 -38.848 1.00 97.94 815 LYS A O 1
ATOM 6210 N N . THR A 1 816 ? 19.899 -1.585 -37.703 1.00 97.94 816 THR A N 1
ATOM 6211 C CA . THR A 1 816 ? 21.084 -1.043 -37.016 1.00 97.94 816 THR A CA 1
ATOM 6212 C C . THR A 1 816 ? 21.415 -1.756 -35.712 1.00 97.94 816 THR A C 1
ATOM 6214 O O . THR A 1 816 ? 22.505 -1.553 -35.180 1.00 97.94 816 THR A O 1
ATOM 6217 N N . ILE A 1 817 ? 20.487 -2.536 -35.159 1.00 98.00 817 ILE A N 1
ATOM 6218 C CA . ILE A 1 817 ? 20.643 -3.171 -33.852 1.00 98.00 817 ILE A CA 1
ATOM 6219 C C . ILE A 1 817 ? 21.381 -4.504 -34.040 1.00 98.00 817 ILE A C 1
ATOM 6221 O O . ILE A 1 817 ? 20.928 -5.317 -34.847 1.00 98.00 8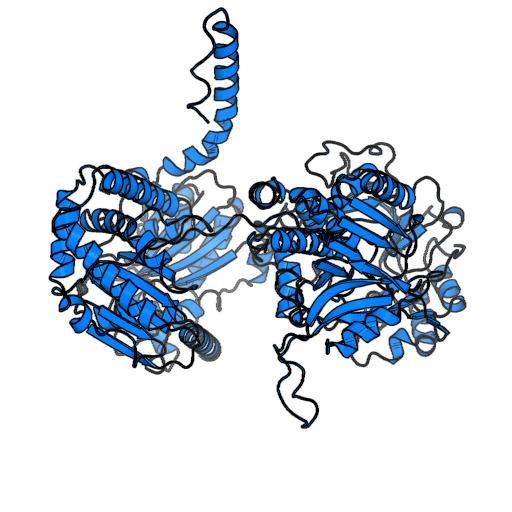17 ILE A O 1
ATOM 6225 N N . PRO A 1 818 ? 22.469 -4.767 -33.288 1.00 97.94 818 PRO A N 1
ATOM 6226 C CA . PRO A 1 818 ? 23.205 -6.022 -33.389 1.00 97.94 818 PRO A CA 1
ATOM 6227 C C . PRO A 1 818 ? 22.299 -7.245 -33.218 1.00 97.94 818 PRO A C 1
ATOM 6229 O O . PRO A 1 818 ? 21.526 -7.317 -32.254 1.00 97.94 818 PRO A O 1
ATOM 6232 N N . GLY A 1 819 ? 22.403 -8.191 -34.149 1.00 97.56 819 GLY A N 1
ATOM 6233 C CA . GLY A 1 819 ? 21.584 -9.404 -34.217 1.00 97.56 819 GLY A CA 1
ATOM 6234 C C . GLY A 1 819 ? 20.249 -9.233 -34.953 1.00 97.56 819 GLY A C 1
ATOM 6235 O O . GLY A 1 819 ? 19.598 -10.230 -35.265 1.00 97.56 819 GLY A O 1
ATOM 6236 N N . LEU A 1 820 ? 19.827 -7.995 -35.242 1.00 98.12 820 LEU A N 1
ATOM 6237 C CA . LEU A 1 820 ? 18.565 -7.675 -35.921 1.00 98.12 820 LEU A CA 1
ATOM 6238 C C . LEU A 1 820 ? 18.764 -7.145 -37.352 1.00 98.12 820 LEU A C 1
ATOM 6240 O O . LEU A 1 820 ? 17.818 -6.646 -37.963 1.00 98.12 820 LEU A O 1
ATOM 6244 N N . GLU A 1 821 ? 19.967 -7.277 -37.917 1.00 97.75 821 GLU A N 1
ATOM 6245 C CA . GLU A 1 821 ? 20.341 -6.738 -39.233 1.00 97.75 821 GLU A CA 1
ATOM 6246 C C . GLU A 1 821 ? 19.434 -7.259 -40.357 1.00 97.75 821 GLU A C 1
ATOM 6248 O O . GLU A 1 821 ? 19.107 -6.531 -41.294 1.00 97.75 821 GLU A O 1
ATOM 6253 N N . ASN A 1 822 ? 18.997 -8.514 -40.227 1.00 96.88 822 ASN A N 1
ATOM 6254 C CA . ASN A 1 822 ? 18.112 -9.202 -41.166 1.00 96.88 822 ASN A CA 1
ATOM 6255 C C . ASN A 1 822 ? 16.757 -9.575 -40.542 1.00 96.88 822 ASN A C 1
ATOM 6257 O O . ASN A 1 822 ? 15.998 -10.336 -41.143 1.00 96.88 822 ASN A O 1
ATOM 6261 N N . ALA A 1 823 ? 16.444 -9.048 -39.353 1.00 97.19 823 ALA A N 1
ATOM 6262 C CA . ALA A 1 823 ? 15.217 -9.398 -38.656 1.00 97.19 823 ALA A CA 1
ATOM 6263 C C . ALA A 1 823 ? 13.985 -8.932 -39.446 1.00 97.19 823 ALA A C 1
ATOM 6265 O O . ALA A 1 823 ? 13.837 -7.756 -39.796 1.00 97.19 823 ALA A O 1
ATOM 6266 N N . THR A 1 824 ? 13.069 -9.861 -39.696 1.00 98.12 824 THR A N 1
ATOM 6267 C CA . THR A 1 824 ? 11.792 -9.591 -40.344 1.00 98.12 824 THR A CA 1
ATOM 6268 C C . THR A 1 824 ? 10.799 -9.084 -39.310 1.00 98.12 824 THR A C 1
ATOM 6270 O O . THR A 1 824 ? 10.474 -9.758 -38.335 1.00 98.12 824 THR A O 1
ATOM 6273 N N . MET A 1 825 ? 10.300 -7.871 -39.531 1.00 97.75 825 MET A N 1
ATOM 6274 C CA . MET A 1 825 ? 9.232 -7.290 -38.726 1.00 97.75 825 MET A CA 1
ATOM 6275 C C . MET A 1 825 ? 7.878 -7.844 -39.181 1.00 97.75 825 MET A C 1
ATOM 6277 O O . MET A 1 825 ? 7.421 -7.530 -40.281 1.00 97.75 825 MET A O 1
ATOM 6281 N N . LEU A 1 826 ? 7.253 -8.651 -38.321 1.00 97.06 826 LEU A N 1
ATOM 6282 C CA . LEU A 1 826 ? 5.933 -9.264 -38.511 1.00 97.06 826 LEU A CA 1
ATOM 6283 C C . LEU A 1 826 ? 4.791 -8.282 -38.232 1.00 97.06 826 LEU A C 1
ATOM 6285 O O . LEU A 1 826 ? 3.722 -8.371 -38.830 1.00 97.06 826 LEU A O 1
ATOM 6289 N N . ARG A 1 827 ? 5.008 -7.354 -37.296 1.00 94.69 827 ARG A N 1
ATOM 6290 C CA . ARG A 1 827 ? 4.051 -6.300 -36.942 1.00 94.69 827 ARG A CA 1
ATOM 6291 C C . ARG A 1 827 ? 4.805 -5.028 -36.558 1.00 94.69 827 ARG A C 1
ATOM 6293 O O . ARG A 1 827 ? 5.760 -5.143 -35.787 1.00 94.69 827 ARG A O 1
ATOM 6300 N N . PRO A 1 828 ? 4.389 -3.841 -37.028 1.00 95.50 828 PRO A N 1
ATOM 6301 C CA . PRO A 1 828 ? 4.982 -2.587 -36.583 1.00 95.50 828 PRO A CA 1
ATOM 6302 C C . PRO A 1 828 ? 4.685 -2.318 -35.104 1.00 95.50 828 PRO A C 1
ATOM 6304 O O . PRO A 1 828 ? 3.640 -2.702 -34.575 1.00 95.50 828 PRO A O 1
ATOM 6307 N N . GLY A 1 829 ? 5.610 -1.628 -34.443 1.00 94.56 829 GLY A N 1
ATOM 6308 C CA . GLY A 1 829 ? 5.351 -0.950 -33.180 1.00 94.56 829 GLY A CA 1
ATOM 6309 C C . GLY A 1 829 ? 4.375 0.203 -33.390 1.00 94.56 829 GLY A C 1
ATOM 6310 O O . GLY A 1 829 ? 4.281 0.765 -34.484 1.00 94.56 829 GLY A O 1
ATOM 6311 N N . TYR A 1 830 ? 3.615 0.532 -32.355 1.00 92.06 830 TYR A N 1
ATOM 6312 C CA . TYR A 1 830 ? 2.599 1.573 -32.430 1.00 92.06 830 TYR A CA 1
ATOM 6313 C C . TYR A 1 830 ? 2.337 2.195 -31.060 1.00 92.06 830 TYR A C 1
ATOM 6315 O O . TYR A 1 830 ? 2.636 1.602 -30.016 1.00 92.06 830 TYR A O 1
ATOM 6323 N N . GLY A 1 831 ? 1.773 3.401 -31.077 1.00 89.69 831 GLY A N 1
ATOM 6324 C CA . GLY A 1 831 ? 1.197 4.056 -29.909 1.00 89.69 831 GLY A CA 1
ATOM 6325 C C . GLY A 1 831 ? -0.310 3.829 -29.860 1.00 89.69 831 GLY A C 1
ATOM 6326 O O . GLY A 1 831 ? -0.950 3.800 -30.903 1.00 89.69 831 GLY A O 1
ATOM 6327 N N . VAL A 1 832 ? -0.879 3.685 -28.670 1.00 88.12 832 VAL A N 1
ATOM 6328 C CA . VAL A 1 832 ? -2.323 3.760 -28.437 1.00 88.12 832 VAL A CA 1
ATOM 6329 C C . VAL A 1 832 ? -2.608 4.916 -27.492 1.00 88.12 832 VAL A C 1
ATOM 6331 O O . VAL A 1 832 ? -1.959 5.045 -26.446 1.00 88.12 832 VAL A O 1
ATOM 6334 N N . GLU A 1 833 ? -3.558 5.752 -27.881 1.00 88.75 833 GLU A N 1
ATOM 6335 C CA . GLU A 1 833 ? -4.136 6.789 -27.043 1.00 88.75 833 GLU A CA 1
ATOM 6336 C C . GLU A 1 833 ? -5.570 6.411 -26.672 1.00 88.75 833 GLU A C 1
ATOM 6338 O O . GLU A 1 833 ? -6.311 5.897 -27.505 1.00 88.75 833 GLU A O 1
ATOM 6343 N N . TYR A 1 834 ? -5.950 6.610 -25.414 1.00 89.12 834 TYR A N 1
ATOM 6344 C CA . TYR A 1 834 ? -7.250 6.199 -24.892 1.00 89.12 834 TYR A CA 1
ATOM 6345 C C . TYR A 1 834 ? -7.713 7.120 -23.765 1.00 89.12 834 TYR A C 1
ATOM 6347 O O . TYR A 1 834 ? -6.901 7.787 -23.111 1.00 89.12 834 TYR A O 1
ATOM 6355 N N . ASP A 1 835 ? -9.021 7.125 -23.526 1.00 90.00 835 ASP A N 1
ATOM 6356 C CA . ASP A 1 835 ? -9.627 7.878 -22.434 1.00 90.00 835 ASP A CA 1
ATOM 6357 C C . ASP A 1 835 ? -9.402 7.176 -21.093 1.00 90.00 835 ASP A C 1
ATOM 6359 O O . ASP A 1 835 ? -9.499 5.950 -20.974 1.00 90.00 835 ASP A O 1
ATOM 6363 N N . TYR A 1 836 ? -9.164 7.974 -20.060 1.00 93.25 836 TYR A N 1
ATOM 6364 C CA . TYR A 1 836 ? -9.172 7.534 -18.671 1.00 93.25 836 TYR A CA 1
ATOM 6365 C C . TYR A 1 836 ? -10.014 8.496 -17.828 1.00 93.25 836 TYR A C 1
ATOM 6367 O O . TYR A 1 836 ? -10.187 9.665 -18.176 1.00 93.25 836 TYR A O 1
ATOM 6375 N N . VAL A 1 837 ? -10.529 7.995 -16.710 1.00 94.31 837 VAL A N 1
ATOM 6376 C CA . VAL A 1 837 ? -11.196 8.795 -15.682 1.00 94.31 837 VAL A CA 1
ATOM 6377 C C . VAL A 1 837 ? -10.159 9.165 -14.633 1.00 94.31 837 VAL A C 1
ATOM 6379 O O . VAL A 1 837 ? -9.429 8.290 -14.164 1.00 94.31 837 VAL A O 1
ATOM 6382 N N . ASP A 1 838 ? -10.106 10.439 -14.238 1.00 94.81 838 ASP A N 1
ATOM 6383 C CA . ASP A 1 838 ? -9.270 10.874 -13.118 1.00 94.81 838 ASP A CA 1
ATOM 6384 C C . ASP A 1 838 ? -9.591 10.026 -11.872 1.00 94.81 838 ASP A C 1
ATOM 6386 O O . ASP A 1 838 ? -10.716 10.085 -11.367 1.00 94.81 838 ASP A O 1
ATOM 6390 N N . PRO A 1 839 ? -8.644 9.224 -11.354 1.00 95.12 839 PRO A N 1
ATOM 6391 C CA . PRO A 1 839 ? -8.931 8.285 -10.274 1.00 95.12 839 PRO A CA 1
ATOM 6392 C C . PRO A 1 839 ? -9.308 8.963 -8.949 1.00 95.12 839 PRO A C 1
ATOM 6394 O O . PRO A 1 839 ? -9.843 8.294 -8.068 1.00 95.12 839 PRO A O 1
ATOM 6397 N N . ARG A 1 840 ? -9.129 10.286 -8.816 1.00 95.19 840 ARG A N 1
ATOM 6398 C CA . ARG A 1 840 ? -9.664 11.085 -7.694 1.00 95.19 840 ARG A CA 1
ATOM 6399 C C . ARG A 1 840 ? -11.196 11.200 -7.703 1.00 95.19 840 ARG A C 1
ATOM 6401 O O . ARG A 1 840 ? -11.777 11.791 -6.802 1.00 95.19 840 ARG A O 1
ATOM 6408 N N . GLU A 1 841 ? -11.859 10.675 -8.733 1.00 93.62 841 GLU A N 1
ATOM 6409 C CA . GLU A 1 841 ? -13.314 10.479 -8.787 1.00 93.62 841 GLU A CA 1
ATOM 6410 C C . GLU A 1 841 ? -13.772 9.199 -8.056 1.00 93.62 841 GLU A C 1
ATOM 6412 O O . GLU A 1 841 ? -14.968 8.882 -8.057 1.00 93.62 841 GLU A O 1
ATOM 6417 N N . LEU A 1 842 ? -12.839 8.437 -7.473 1.00 96.56 842 LEU A N 1
ATOM 6418 C CA . LEU A 1 842 ? -13.087 7.154 -6.822 1.00 96.56 842 LEU A CA 1
ATOM 6419 C C . LEU A 1 842 ? -12.822 7.220 -5.317 1.00 96.56 842 LEU A C 1
ATOM 6421 O O . LEU A 1 842 ? -11.850 7.807 -4.850 1.00 96.56 842 LEU A O 1
ATOM 6425 N N . TYR A 1 843 ? -13.634 6.496 -4.551 1.00 97.00 843 TYR A N 1
ATOM 6426 C CA . TYR A 1 843 ? -13.280 6.123 -3.185 1.00 97.00 843 TYR A CA 1
ATOM 6427 C C . TYR A 1 843 ? -12.131 5.092 -3.184 1.00 97.00 843 TYR A C 1
ATOM 6429 O O . TYR A 1 843 ? -11.959 4.367 -4.166 1.00 97.00 843 TYR A O 1
ATOM 6437 N N . PRO A 1 844 ? -11.431 4.880 -2.049 1.00 96.69 844 PRO A N 1
ATOM 6438 C CA . PRO A 1 844 ? -10.469 3.776 -1.891 1.00 96.69 844 PRO A CA 1
ATOM 6439 C C . PRO A 1 844 ? -11.060 2.369 -2.111 1.00 96.69 844 PRO A C 1
ATOM 6441 O O . PRO A 1 844 ? -10.337 1.382 -2.198 1.00 96.69 844 PRO A O 1
ATOM 6444 N N . THR A 1 845 ? -12.389 2.251 -2.194 1.00 97.06 845 THR A N 1
ATOM 6445 C CA . THR A 1 845 ? -13.102 1.022 -2.573 1.00 97.06 845 THR A CA 1
ATOM 6446 C C . THR A 1 845 ? -13.132 0.768 -4.082 1.00 97.06 845 THR A C 1
ATOM 6448 O O . THR A 1 845 ? -13.601 -0.294 -4.496 1.00 97.06 845 THR A O 1
ATOM 6451 N N . LEU A 1 846 ? -12.661 1.735 -4.880 1.00 98.25 846 LEU A N 1
ATOM 6452 C CA . LEU A 1 846 ? -12.806 1.861 -6.334 1.00 98.25 846 LEU A CA 1
ATOM 6453 C C . LEU A 1 846 ? -14.242 2.127 -6.820 1.00 98.25 846 LEU A C 1
ATOM 6455 O O . LEU A 1 846 ? -14.491 2.109 -8.025 1.00 98.25 846 LEU A O 1
ATOM 6459 N N . GLU A 1 847 ? -15.186 2.391 -5.907 1.00 98.00 847 GLU A N 1
ATOM 6460 C CA . GLU A 1 847 ? -16.526 2.891 -6.251 1.00 98.00 847 GLU A CA 1
ATOM 6461 C C . GLU A 1 847 ? -16.443 4.375 -6.629 1.00 98.00 847 GLU A C 1
ATOM 6463 O O . GLU A 1 847 ? -15.744 5.147 -5.969 1.00 98.00 847 GLU A O 1
ATOM 6468 N N . THR A 1 848 ? -17.168 4.791 -7.666 1.00 96.31 848 THR A N 1
ATOM 6469 C CA . THR A 1 848 ? -17.189 6.194 -8.097 1.00 96.31 848 THR A CA 1
ATOM 6470 C C . THR A 1 848 ? -17.981 7.074 -7.129 1.00 96.31 848 THR A C 1
ATOM 6472 O O . THR A 1 848 ? -18.990 6.644 -6.568 1.00 96.31 848 THR A O 1
ATOM 6475 N N . HIS A 1 849 ? -17.577 8.336 -6.976 1.00 92.31 849 HIS A N 1
ATOM 6476 C CA . HIS A 1 849 ? -18.336 9.328 -6.206 1.00 92.31 849 HIS A CA 1
ATOM 6477 C C . HIS A 1 849 ? -19.662 9.709 -6.881 1.00 92.31 849 HIS A C 1
ATOM 6479 O O . HIS A 1 849 ? -20.665 9.945 -6.208 1.00 92.31 849 HIS A O 1
ATOM 6485 N N . ARG A 1 850 ? -19.667 9.781 -8.219 1.00 88.81 850 ARG A N 1
ATOM 6486 C CA . ARG A 1 850 ? -20.786 10.325 -9.006 1.00 88.81 850 ARG A CA 1
ATOM 6487 C C . ARG A 1 850 ? -21.913 9.329 -9.217 1.00 88.81 850 ARG A C 1
ATOM 6489 O O . ARG A 1 850 ? -23.075 9.724 -9.171 1.00 88.81 850 ARG A O 1
ATOM 6496 N N . ILE A 1 851 ? -21.587 8.062 -9.470 1.00 91.94 851 ILE A N 1
ATOM 6497 C CA . ILE A 1 851 ? -22.577 7.025 -9.760 1.00 91.94 851 ILE A CA 1
ATOM 6498 C C . ILE A 1 851 ? -22.474 5.926 -8.707 1.00 91.94 851 ILE A C 1
ATOM 6500 O O . ILE A 1 851 ? -21.533 5.128 -8.676 1.00 91.94 851 ILE A O 1
ATOM 6504 N N . LYS A 1 852 ? -23.498 5.832 -7.861 1.00 93.44 852 LYS A N 1
ATOM 6505 C CA . LYS A 1 852 ? -23.557 4.797 -6.829 1.00 93.44 852 LYS A CA 1
ATOM 6506 C C . LYS A 1 852 ? -23.687 3.414 -7.469 1.00 93.44 852 LYS A C 1
ATOM 6508 O O . LYS A 1 852 ? -24.565 3.186 -8.305 1.00 93.44 852 LYS A O 1
ATOM 6513 N N . GLY A 1 853 ? -22.861 2.470 -7.024 1.00 94.56 853 GLY A N 1
ATOM 6514 C CA . GLY A 1 853 ? -22.798 1.116 -7.567 1.00 94.56 853 GLY A CA 1
ATOM 6515 C C . GLY A 1 853 ? -21.957 0.960 -8.835 1.00 94.56 853 GLY A C 1
ATOM 6516 O O . GLY A 1 853 ? -21.890 -0.156 -9.352 1.00 94.56 853 GLY A O 1
ATOM 6517 N N . LEU A 1 854 ? -21.306 2.024 -9.313 1.00 97.56 854 LEU A N 1
ATOM 6518 C CA . LEU A 1 854 ? -20.335 1.954 -10.401 1.00 97.56 854 LEU A CA 1
ATOM 6519 C C . LEU A 1 854 ? -18.910 1.892 -9.841 1.00 97.56 854 LEU A C 1
ATOM 6521 O O . LEU A 1 854 ? -18.550 2.703 -8.993 1.00 97.56 854 LEU A O 1
ATOM 6525 N N . TYR A 1 855 ? -18.103 0.961 -10.344 1.00 98.50 855 TYR A N 1
ATOM 6526 C CA . TYR A 1 855 ? -16.692 0.789 -10.000 1.00 98.50 855 TYR A CA 1
ATOM 6527 C C . TYR A 1 855 ? -15.843 0.857 -11.262 1.00 98.50 855 TYR A C 1
ATOM 6529 O O . TYR A 1 855 ? -16.260 0.369 -12.315 1.00 98.50 855 TYR A O 1
ATOM 6537 N N . LEU A 1 856 ? -14.637 1.404 -11.148 1.00 98.31 856 LEU A N 1
ATOM 6538 C CA . LEU A 1 856 ? -13.669 1.458 -12.242 1.00 98.31 856 LEU A CA 1
ATOM 6539 C C . LEU A 1 856 ? -12.387 0.734 -11.820 1.00 98.31 856 LEU A C 1
ATOM 6541 O O . LEU A 1 856 ? -11.916 0.913 -10.695 1.00 98.31 856 LEU A O 1
ATOM 6545 N N . ALA A 1 857 ? -11.816 -0.091 -12.700 1.00 98.19 857 ALA A N 1
ATOM 6546 C CA . ALA A 1 857 ? -10.575 -0.808 -12.408 1.00 98.19 857 ALA A CA 1
ATOM 6547 C C . ALA A 1 857 ? -9.694 -1.009 -13.649 1.00 98.19 857 ALA A C 1
ATOM 6549 O O . ALA A 1 857 ? -10.161 -1.333 -14.743 1.00 98.19 857 ALA A O 1
ATOM 6550 N N . GLY A 1 858 ? -8.380 -0.880 -13.460 1.00 96.38 858 GLY A N 1
ATOM 6551 C CA . GLY A 1 858 ? -7.384 -1.092 -14.507 1.00 96.38 858 GLY A CA 1
ATOM 6552 C C . GLY A 1 858 ? -7.008 0.188 -15.240 1.00 96.38 858 GLY A C 1
ATOM 6553 O O . GLY A 1 858 ? -6.922 1.251 -14.635 1.00 96.38 858 GLY A O 1
ATOM 6554 N N . GLN A 1 859 ? -6.747 0.090 -16.547 1.00 93.75 859 GLN A N 1
ATOM 6555 C CA . GLN A 1 859 ? -6.195 1.212 -17.323 1.00 93.75 859 GLN A CA 1
ATOM 6556 C C . GLN A 1 859 ? -7.126 2.429 -17.398 1.00 93.75 859 GLN A C 1
ATOM 6558 O O . GLN A 1 859 ? -6.632 3.541 -17.558 1.00 93.75 859 GLN A O 1
ATOM 6563 N N . ILE A 1 860 ? -8.438 2.239 -17.215 1.00 95.00 860 ILE A N 1
ATOM 6564 C CA . ILE A 1 860 ? -9.415 3.333 -17.122 1.00 95.00 860 ILE A CA 1
ATOM 6565 C C . ILE A 1 860 ? -9.144 4.268 -15.931 1.00 95.00 860 ILE A C 1
ATOM 6567 O O . ILE A 1 860 ? -9.495 5.437 -16.000 1.00 95.00 860 ILE A O 1
ATOM 6571 N N . ASN A 1 861 ? -8.458 3.791 -14.887 1.00 96.31 861 ASN A N 1
ATOM 6572 C CA . ASN A 1 861 ? -8.027 4.602 -13.740 1.00 96.31 861 ASN A CA 1
ATOM 6573 C C . ASN A 1 861 ? -6.639 5.227 -13.953 1.00 96.31 861 ASN A C 1
ATOM 6575 O O . ASN A 1 861 ? -6.027 5.737 -13.019 1.00 96.31 861 ASN A O 1
ATOM 6579 N N . GLY A 1 862 ? -6.092 5.124 -15.166 1.00 92.12 862 GLY A N 1
ATOM 6580 C CA . GLY A 1 862 ? -4.811 5.711 -15.521 1.00 92.12 862 GLY A CA 1
ATOM 6581 C C . GLY A 1 862 ? -3.576 4.906 -15.118 1.00 92.12 862 GLY A C 1
ATOM 6582 O O . GLY A 1 862 ? -2.472 5.445 -15.121 1.00 92.12 862 GLY A O 1
ATOM 6583 N N . THR A 1 863 ? -3.709 3.614 -14.805 1.00 93.44 863 THR A N 1
ATOM 6584 C CA . THR A 1 863 ? -2.548 2.721 -14.638 1.00 93.44 863 THR A CA 1
ATOM 6585 C C . THR A 1 863 ? -2.106 2.091 -15.957 1.00 93.44 863 THR A C 1
ATOM 6587 O O . THR A 1 863 ? -2.858 2.018 -16.929 1.00 93.44 863 THR A O 1
ATOM 6590 N N . THR A 1 864 ? -0.874 1.577 -15.998 1.00 87.88 864 THR A N 1
ATOM 6591 C CA . THR A 1 864 ? -0.401 0.732 -17.102 1.00 87.88 864 THR A CA 1
ATOM 6592 C C . THR A 1 864 ? 0.372 -0.486 -16.598 1.00 87.88 864 THR A C 1
ATOM 6594 O O . THR A 1 864 ? 1.459 -0.385 -16.033 1.00 87.88 864 THR A O 1
ATOM 6597 N N . GLY A 1 865 ? -0.150 -1.670 -16.905 1.00 91.06 865 GLY A N 1
ATOM 6598 C CA . GLY A 1 865 ? 0.436 -2.952 -16.523 1.00 91.06 865 GLY A CA 1
ATOM 6599 C C . GLY A 1 865 ? -0.639 -3.964 -16.160 1.00 91.06 865 GLY A C 1
ATOM 6600 O O . GLY A 1 865 ? -1.729 -3.591 -15.728 1.00 91.06 865 GLY A O 1
ATOM 6601 N N . TYR A 1 866 ? -0.351 -5.243 -16.388 1.00 96.19 866 TYR A N 1
ATOM 6602 C CA . TYR A 1 866 ? -1.313 -6.310 -16.119 1.00 96.19 866 TYR A CA 1
ATOM 6603 C C . TYR A 1 866 ? -1.530 -6.478 -14.618 1.00 96.19 866 TYR A C 1
ATOM 6605 O O . TYR A 1 866 ? -2.658 -6.667 -14.181 1.00 96.19 866 TYR A O 1
ATOM 6613 N N . GLU A 1 867 ? -0.458 -6.343 -13.838 1.00 98.00 867 GLU A N 1
ATOM 6614 C CA . GLU A 1 867 ? -0.437 -6.545 -12.393 1.00 98.00 867 GLU A CA 1
ATOM 6615 C C . GLU A 1 867 ? -1.190 -5.434 -11.664 1.00 98.00 867 GLU A C 1
ATOM 6617 O O . GLU A 1 867 ? -2.038 -5.714 -10.823 1.00 98.00 867 GLU A O 1
ATOM 6622 N N . GLU A 1 868 ? -0.950 -4.171 -12.029 1.00 97.56 868 GLU A N 1
ATOM 6623 C CA . GLU A 1 868 ? -1.694 -3.028 -11.495 1.00 97.56 868 GLU A CA 1
ATOM 6624 C C . GLU A 1 868 ? -3.181 -3.120 -11.855 1.00 97.56 868 GLU A C 1
ATOM 6626 O O . GLU A 1 868 ? -4.034 -2.717 -11.064 1.00 97.56 868 GLU A O 1
ATOM 6631 N N . ALA A 1 869 ? -3.513 -3.632 -13.045 1.00 97.81 869 ALA A N 1
ATOM 6632 C CA . ALA A 1 869 ? -4.898 -3.817 -13.457 1.00 97.81 869 ALA A CA 1
ATOM 6633 C C . ALA A 1 869 ? -5.582 -4.954 -12.687 1.00 97.81 869 ALA A C 1
ATOM 6635 O O . ALA A 1 869 ? -6.665 -4.751 -12.143 1.00 97.81 869 ALA A O 1
ATOM 6636 N N . ALA A 1 870 ? -4.933 -6.112 -12.586 1.00 98.44 870 ALA A N 1
ATOM 6637 C CA . ALA A 1 870 ? -5.403 -7.262 -11.820 1.00 98.44 870 ALA A CA 1
ATOM 6638 C C . ALA A 1 870 ? -5.607 -6.911 -10.331 1.00 98.44 870 ALA A C 1
ATOM 6640 O O . ALA A 1 870 ? -6.655 -7.216 -9.765 1.00 98.44 870 ALA A O 1
ATOM 6641 N N . ALA A 1 871 ? -4.670 -6.164 -9.734 1.00 98.38 871 ALA A N 1
ATOM 6642 C CA . ALA A 1 871 ? -4.743 -5.676 -8.354 1.00 98.38 871 ALA A CA 1
ATOM 6643 C C . ALA A 1 871 ? -5.960 -4.775 -8.094 1.00 98.38 871 ALA A C 1
ATOM 6645 O O . ALA A 1 871 ? -6.620 -4.893 -7.065 1.00 98.38 871 ALA A O 1
ATOM 6646 N N . GLN A 1 872 ? -6.292 -3.884 -9.029 1.00 98.75 872 GLN A N 1
ATOM 6647 C CA . GLN A 1 872 ? -7.513 -3.081 -8.925 1.00 98.75 872 GLN A CA 1
ATOM 6648 C C . GLN A 1 872 ? -8.764 -3.934 -9.145 1.00 98.75 872 GLN A C 1
ATOM 6650 O O . GLN A 1 872 ? -9.752 -3.779 -8.431 1.00 98.75 872 GLN A O 1
ATOM 6655 N N . GLY A 1 873 ? -8.711 -4.853 -10.112 1.00 98.44 873 GLY A N 1
ATOM 6656 C CA . GLY A 1 873 ? -9.804 -5.758 -10.452 1.00 98.44 873 GLY A CA 1
ATOM 6657 C C . GLY A 1 873 ? -10.285 -6.568 -9.255 1.00 98.44 873 GLY A C 1
ATOM 6658 O O . GLY A 1 873 ? -11.468 -6.517 -8.918 1.00 98.44 873 GLY A O 1
ATOM 6659 N N . ILE A 1 874 ? -9.365 -7.243 -8.559 1.00 98.12 874 ILE A N 1
ATOM 6660 C CA . ILE A 1 874 ? -9.701 -8.036 -7.370 1.00 98.12 874 ILE A CA 1
ATOM 6661 C C . ILE A 1 874 ? -10.371 -7.171 -6.291 1.00 98.12 874 ILE A C 1
ATOM 6663 O O . ILE A 1 874 ? -11.420 -7.548 -5.777 1.00 98.12 874 ILE A O 1
ATOM 6667 N N . ILE A 1 875 ? -9.854 -5.971 -6.003 1.00 98.12 875 ILE A N 1
ATOM 6668 C CA . ILE A 1 875 ? -10.435 -5.076 -4.987 1.00 98.12 875 ILE A CA 1
ATOM 6669 C C . ILE A 1 875 ? -11.823 -4.569 -5.399 1.00 98.12 875 ILE A C 1
ATOM 6671 O O . ILE A 1 875 ? -12.745 -4.589 -4.578 1.00 98.12 875 ILE A O 1
ATOM 6675 N N . ALA A 1 876 ? -12.006 -4.171 -6.661 1.00 98.44 876 ALA A N 1
ATOM 6676 C CA . ALA A 1 876 ? -13.302 -3.736 -7.178 1.00 98.44 876 ALA A CA 1
ATOM 6677 C C . ALA A 1 876 ? -14.341 -4.871 -7.126 1.00 98.44 876 ALA A C 1
ATOM 6679 O O . ALA A 1 876 ? -15.463 -4.655 -6.667 1.00 98.44 876 ALA A O 1
ATOM 6680 N N . GLY A 1 877 ? -13.960 -6.091 -7.522 1.00 97.81 877 GLY A N 1
ATOM 6681 C CA . GLY A 1 877 ? -14.821 -7.278 -7.472 1.00 97.81 877 GLY A CA 1
ATOM 6682 C C . GLY A 1 877 ? -15.259 -7.638 -6.053 1.00 97.81 877 GLY A C 1
ATOM 6683 O O . GLY A 1 877 ? -16.451 -7.840 -5.795 1.00 97.81 877 GLY A O 1
ATOM 6684 N N . ILE A 1 878 ? -14.310 -7.641 -5.108 1.00 97.00 878 ILE A N 1
ATOM 6685 C CA . ILE A 1 878 ? -14.590 -7.850 -3.682 1.00 97.00 878 ILE A CA 1
ATOM 6686 C C . ILE A 1 878 ? -15.575 -6.788 -3.183 1.00 97.00 878 ILE A C 1
ATOM 6688 O O . ILE A 1 878 ? -16.606 -7.127 -2.602 1.00 97.00 878 ILE A O 1
ATOM 6692 N N . ASN A 1 879 ? -15.296 -5.504 -3.417 1.00 97.69 879 ASN A N 1
ATOM 6693 C CA . ASN A 1 879 ? -16.106 -4.415 -2.873 1.00 97.69 879 ASN A CA 1
ATOM 6694 C C . ASN A 1 879 ? -17.503 -4.320 -3.488 1.00 97.69 879 ASN A C 1
ATOM 6696 O O . ASN A 1 879 ? -18.460 -4.084 -2.745 1.00 97.69 879 ASN A O 1
ATOM 6700 N N . ALA A 1 880 ? -17.648 -4.566 -4.792 1.00 97.12 880 ALA A N 1
ATOM 6701 C CA . ALA A 1 880 ? -18.956 -4.649 -5.434 1.00 97.12 880 ALA A CA 1
ATOM 6702 C C . ALA A 1 880 ? -19.823 -5.722 -4.755 1.00 97.12 880 ALA A C 1
ATOM 6704 O O . ALA A 1 880 ? -20.940 -5.433 -4.314 1.00 97.12 880 ALA A O 1
ATOM 6705 N N . SER A 1 881 ? -19.268 -6.924 -4.568 1.00 94.81 881 SER A N 1
ATOM 6706 C CA . SER A 1 881 ? -19.952 -8.050 -3.921 1.00 94.81 881 SER A CA 1
ATOM 6707 C C . SER A 1 881 ? -20.244 -7.792 -2.434 1.00 94.81 881 SER A C 1
ATOM 6709 O O . SER A 1 881 ? -21.364 -8.004 -1.966 1.00 94.81 881 SER A O 1
ATOM 6711 N N . LEU A 1 882 ? -19.289 -7.250 -1.670 1.00 93.62 882 LEU A N 1
ATOM 6712 C CA . LEU A 1 882 ? -19.504 -6.898 -0.259 1.00 93.62 882 LEU A CA 1
ATOM 6713 C C . LEU A 1 882 ? -20.592 -5.828 -0.086 1.00 93.62 882 LEU A C 1
ATOM 6715 O O . LEU A 1 882 ? -21.382 -5.930 0.855 1.00 93.62 882 LEU A O 1
ATOM 6719 N N . SER A 1 883 ? -20.666 -4.852 -0.998 1.00 94.12 883 SER A N 1
ATOM 6720 C CA . SER A 1 883 ? -21.693 -3.802 -0.998 1.00 94.12 883 SER A CA 1
ATOM 6721 C C . SER A 1 883 ? -23.101 -4.387 -1.149 1.00 94.12 883 SER A C 1
ATOM 6723 O O . SER A 1 883 ? -23.979 -4.065 -0.349 1.00 94.12 883 SER A O 1
ATOM 6725 N N . ILE A 1 884 ? -23.302 -5.311 -2.100 1.00 91.06 884 ILE A N 1
ATOM 6726 C CA . ILE A 1 884 ? -24.577 -6.038 -2.284 1.00 91.06 884 ILE A CA 1
ATOM 6727 C C . ILE A 1 884 ? -24.970 -6.787 -1.011 1.00 91.06 884 ILE A C 1
ATOM 6729 O O . ILE A 1 884 ? -26.125 -6.787 -0.595 1.00 91.06 884 ILE A O 1
ATOM 6733 N N . ARG A 1 885 ? -23.986 -7.394 -0.349 1.00 85.38 885 ARG A N 1
ATOM 6734 C CA . ARG A 1 885 ? -24.188 -8.203 0.858 1.00 85.38 885 ARG A CA 1
ATOM 6735 C C . ARG A 1 885 ? -24.302 -7.377 2.145 1.00 85.38 885 ARG A C 1
ATOM 6737 O O . ARG A 1 885 ? -24.323 -7.960 3.229 1.00 85.38 885 ARG A O 1
ATOM 6744 N N . GLY A 1 886 ? -24.293 -6.043 2.063 1.00 84.56 886 GLY A N 1
ATOM 6745 C CA . GLY A 1 886 ? -24.310 -5.150 3.229 1.00 84.56 886 GLY A CA 1
ATOM 6746 C C . GLY A 1 886 ? -23.082 -5.285 4.144 1.00 84.56 886 GLY A C 1
ATOM 6747 O O . GLY A 1 886 ? -23.100 -4.861 5.305 1.00 84.56 886 GLY A O 1
ATOM 6748 N N . LYS A 1 887 ? -21.994 -5.892 3.660 1.00 84.94 887 LYS A N 1
ATOM 6749 C CA . LYS A 1 887 ? -20.750 -6.087 4.413 1.00 84.94 887 LYS A CA 1
ATOM 6750 C C . LYS A 1 887 ? -19.874 -4.822 4.341 1.00 84.94 887 LYS A C 1
ATOM 6752 O O . LYS A 1 887 ? -20.014 -4.018 3.427 1.00 84.94 887 LYS A O 1
ATOM 6757 N N . PRO A 1 888 ? -19.011 -4.565 5.346 1.00 85.94 888 PRO A N 1
ATOM 6758 C CA . PRO A 1 888 ? -18.075 -3.442 5.281 1.00 85.94 888 PRO A CA 1
ATOM 6759 C C . PRO A 1 888 ? -17.098 -3.619 4.115 1.00 85.94 888 PRO A C 1
ATOM 6761 O O . PRO A 1 888 ? -16.736 -4.763 3.830 1.00 85.94 888 PRO A O 1
ATOM 6764 N N . PRO A 1 889 ? -16.644 -2.520 3.492 1.00 92.31 889 PRO A N 1
ATOM 6765 C CA . PRO A 1 889 ? -15.715 -2.606 2.381 1.00 92.31 889 PRO A CA 1
ATOM 6766 C C . PRO A 1 889 ? -14.387 -3.263 2.789 1.00 92.31 889 PRO A C 1
ATOM 6768 O O . PRO A 1 889 ? -13.968 -3.288 3.957 1.00 92.31 889 PRO A O 1
ATOM 6771 N N . PHE A 1 890 ? -13.733 -3.838 1.794 1.00 94.69 890 PHE A N 1
ATOM 6772 C CA . PHE A 1 890 ? -12.371 -4.327 1.836 1.00 94.69 890 PHE A CA 1
ATOM 6773 C C . PHE A 1 890 ? -11.452 -3.234 1.286 1.00 94.69 890 PHE A C 1
ATOM 6775 O O . PHE A 1 890 ? -11.394 -3.001 0.082 1.00 94.69 890 PHE A O 1
ATOM 6782 N N . ILE A 1 891 ? -10.771 -2.543 2.195 1.00 94.81 891 ILE A N 1
ATOM 6783 C CA . ILE A 1 891 ? -9.776 -1.516 1.887 1.00 94.81 891 ILE A CA 1
ATOM 6784 C C . ILE A 1 891 ? -8.457 -2.016 2.473 1.00 94.81 891 ILE A C 1
ATOM 6786 O O . ILE A 1 891 ? -8.449 -2.537 3.593 1.00 94.81 891 ILE A O 1
ATOM 6790 N N . LEU A 1 892 ? -7.385 -1.907 1.695 1.00 94.50 892 LEU A N 1
ATOM 6791 C CA . LEU A 1 892 ? -6.023 -2.184 2.138 1.00 94.50 892 LEU A CA 1
ATOM 6792 C C . LEU A 1 892 ? -5.327 -0.854 2.377 1.00 94.50 892 LEU A C 1
ATOM 6794 O O . LEU A 1 892 ? -5.315 -0.006 1.486 1.00 94.50 892 LEU A O 1
ATOM 6798 N N . ASP A 1 893 ? -4.762 -0.690 3.566 1.00 91.62 893 ASP A N 1
ATOM 6799 C CA . ASP A 1 893 ? -3.938 0.470 3.878 1.00 91.62 893 ASP A CA 1
ATOM 6800 C C . ASP A 1 893 ? -2.587 0.396 3.142 1.00 91.62 893 ASP A C 1
ATOM 6802 O O . ASP A 1 893 ? -2.129 -0.687 2.753 1.00 91.62 893 ASP A O 1
ATOM 6806 N N . ARG A 1 894 ? -1.910 1.536 2.976 1.00 93.69 894 ARG A N 1
ATOM 6807 C CA . ARG A 1 894 ? -0.545 1.587 2.428 1.00 93.69 894 ARG A CA 1
ATOM 6808 C C . ARG A 1 894 ? 0.438 0.721 3.220 1.00 93.69 894 ARG A C 1
ATOM 6810 O O . ARG A 1 894 ? 1.372 0.192 2.626 1.00 93.69 894 ARG A O 1
ATOM 6817 N N . ALA A 1 895 ? 0.237 0.566 4.529 1.00 91.81 895 ALA A N 1
ATOM 6818 C CA . ALA A 1 895 ? 1.049 -0.283 5.400 1.00 91.81 895 ALA A CA 1
ATOM 6819 C C . ALA A 1 895 ? 0.724 -1.781 5.272 1.00 91.81 895 ALA A C 1
ATOM 6821 O O . ALA A 1 895 ? 1.483 -2.622 5.757 1.00 91.81 895 ALA A O 1
ATOM 6822 N N . ASP A 1 896 ? -0.388 -2.129 4.619 1.00 91.88 896 ASP A N 1
ATOM 6823 C CA . ASP A 1 896 ? -0.840 -3.512 4.479 1.00 91.88 896 ASP A CA 1
ATOM 6824 C C . ASP A 1 896 ? -0.257 -4.208 3.246 1.00 91.88 896 ASP A C 1
ATOM 6826 O O . ASP A 1 896 ? 0.061 -5.404 3.298 1.00 91.88 896 ASP A O 1
ATOM 6830 N N . ALA A 1 897 ? -0.191 -3.485 2.121 1.00 96.12 897 ALA A N 1
ATOM 6831 C CA . ALA A 1 897 ? 0.066 -4.048 0.798 1.00 96.12 897 ALA A CA 1
ATOM 6832 C C . ALA A 1 897 ? 0.513 -3.007 -0.238 1.00 96.12 897 ALA A C 1
ATOM 6834 O O . ALA A 1 897 ? 0.080 -1.853 -0.205 1.00 96.12 897 ALA A O 1
ATOM 6835 N N . TYR A 1 898 ? 1.266 -3.451 -1.248 1.00 96.44 898 TYR A N 1
ATOM 6836 C CA . TYR A 1 898 ? 1.498 -2.677 -2.473 1.00 96.44 898 TYR A CA 1
ATOM 6837 C C . TYR A 1 898 ? 0.194 -2.396 -3.238 1.00 96.44 898 TYR A C 1
ATOM 6839 O O . TYR A 1 898 ? 0.088 -1.348 -3.871 1.00 96.44 898 TYR A O 1
ATOM 6847 N N . ILE A 1 899 ? -0.821 -3.269 -3.143 1.00 97.94 899 ILE A N 1
ATOM 6848 C CA . ILE A 1 899 ? -2.183 -2.974 -3.634 1.00 97.94 899 ILE A CA 1
ATOM 6849 C C . ILE A 1 899 ? -2.762 -1.727 -2.935 1.00 97.94 899 ILE A C 1
ATOM 6851 O O . ILE A 1 899 ? -3.374 -0.889 -3.595 1.00 97.94 899 ILE A O 1
ATOM 6855 N N . GLY A 1 900 ? -2.543 -1.578 -1.623 1.00 96.62 900 GLY A N 1
ATOM 6856 C CA . GLY A 1 900 ? -2.969 -0.401 -0.856 1.00 96.62 900 GLY A CA 1
ATOM 6857 C C . GLY A 1 900 ? -2.229 0.865 -1.289 1.00 96.62 900 GLY A C 1
ATOM 6858 O O . GLY A 1 900 ? -2.862 1.879 -1.562 1.00 96.62 900 GLY A O 1
ATOM 6859 N N . VAL A 1 901 ? -0.904 0.778 -1.464 1.00 96.31 901 VAL A N 1
ATOM 6860 C CA . VAL A 1 901 ? -0.072 1.871 -2.012 1.00 96.31 901 VAL A CA 1
ATOM 6861 C C . VAL A 1 901 ? -0.547 2.305 -3.401 1.00 96.31 901 VAL A C 1
ATOM 6863 O O . VAL A 1 901 ? -0.678 3.501 -3.654 1.00 96.31 901 VAL A O 1
ATOM 6866 N N . LEU A 1 902 ? -0.824 1.342 -4.287 1.00 97.25 902 LEU A N 1
ATOM 6867 C CA . LEU A 1 902 ? -1.330 1.589 -5.638 1.00 97.25 902 LEU A CA 1
ATOM 6868 C C . LEU A 1 902 ? -2.649 2.364 -5.604 1.00 97.25 902 LEU A C 1
ATOM 6870 O O . LEU A 1 902 ? -2.772 3.386 -6.271 1.00 97.25 902 LEU A O 1
ATOM 6874 N N . ILE A 1 903 ? -3.640 1.863 -4.863 1.00 97.62 903 ILE A N 1
ATOM 6875 C CA . ILE A 1 903 ? -4.978 2.464 -4.837 1.00 97.62 903 ILE A CA 1
ATOM 6876 C C . ILE A 1 903 ? -4.938 3.834 -4.166 1.00 97.62 903 ILE A C 1
ATOM 6878 O O . ILE A 1 903 ? -5.515 4.773 -4.706 1.00 97.62 903 ILE A O 1
ATOM 6882 N N . ASP A 1 904 ? -4.229 3.968 -3.045 1.00 96.00 904 ASP A N 1
ATOM 6883 C CA . ASP A 1 904 ? -4.092 5.246 -2.351 1.00 96.00 904 ASP A CA 1
ATOM 6884 C C . ASP A 1 904 ? -3.405 6.308 -3.223 1.00 96.00 904 ASP A C 1
ATOM 6886 O O . ASP A 1 904 ? -3.917 7.418 -3.351 1.00 96.00 904 ASP A O 1
ATOM 6890 N N . ASP A 1 905 ? -2.296 5.972 -3.897 1.00 94.88 905 ASP A N 1
ATOM 6891 C CA . ASP A 1 905 ? -1.640 6.916 -4.806 1.00 94.88 905 ASP A CA 1
ATOM 6892 C C . ASP A 1 905 ? -2.600 7.389 -5.912 1.00 94.88 905 ASP A C 1
ATOM 6894 O O . ASP A 1 905 ? -2.634 8.582 -6.217 1.00 94.88 905 ASP A O 1
ATOM 6898 N N . LEU A 1 906 ? -3.397 6.480 -6.486 1.00 95.44 906 LEU A N 1
ATOM 6899 C CA . LEU A 1 906 ? -4.368 6.812 -7.529 1.00 95.44 906 LEU A CA 1
ATOM 6900 C C . LEU A 1 906 ? -5.450 7.769 -7.016 1.00 95.44 906 LEU A C 1
ATOM 6902 O O . LEU A 1 906 ? -5.643 8.835 -7.599 1.00 95.44 906 LEU A O 1
ATOM 6906 N N . VAL A 1 907 ? -6.143 7.419 -5.930 1.00 95.75 907 VAL A N 1
ATOM 6907 C CA . VAL A 1 907 ? -7.304 8.198 -5.459 1.00 95.75 907 VAL A CA 1
ATOM 6908 C C . VAL A 1 907 ? -6.911 9.490 -4.742 1.00 95.75 907 VAL A C 1
ATOM 6910 O O . VAL A 1 907 ? -7.694 10.435 -4.721 1.00 95.75 907 VAL A O 1
ATOM 6913 N N . THR A 1 908 ? -5.693 9.566 -4.197 1.00 92.38 908 THR A N 1
ATOM 6914 C CA . THR A 1 908 ? -5.210 10.740 -3.457 1.00 92.38 908 THR A CA 1
ATOM 6915 C C . THR A 1 908 ? -4.446 11.713 -4.357 1.00 92.38 908 THR A C 1
ATOM 6917 O O . THR A 1 908 ? -4.676 12.922 -4.303 1.00 92.38 908 THR A O 1
ATOM 6920 N N . LYS A 1 909 ? -3.531 11.220 -5.205 1.00 90.19 909 LYS A N 1
ATOM 6921 C CA . LYS A 1 909 ? -2.653 12.084 -6.023 1.00 90.19 909 LYS A CA 1
ATOM 6922 C C . LYS A 1 909 ? -3.184 12.300 -7.438 1.00 90.19 909 LYS A C 1
ATOM 6924 O O . LYS A 1 909 ? -2.843 13.309 -8.054 1.00 90.19 909 LYS A O 1
ATOM 6929 N N . GLY A 1 910 ? -4.029 11.402 -7.942 1.00 90.69 910 GLY A N 1
ATOM 6930 C CA . GLY A 1 910 ? -4.397 11.385 -9.353 1.00 90.69 910 GLY A CA 1
ATOM 6931 C C . GLY A 1 910 ? -3.251 10.899 -10.243 1.00 90.69 910 GLY A C 1
ATOM 6932 O O . GLY A 1 910 ? -2.203 10.452 -9.766 1.00 90.69 910 GLY A O 1
ATOM 6933 N N . VAL A 1 911 ? -3.435 11.009 -11.559 1.00 87.56 911 VAL A N 1
ATOM 6934 C CA . VAL A 1 911 ? -2.399 10.684 -12.546 1.00 87.56 911 VAL A CA 1
ATOM 6935 C C . VAL A 1 911 ? -2.275 11.784 -13.600 1.00 87.56 911 VAL A C 1
ATOM 6937 O O . VAL A 1 911 ? -3.266 12.293 -14.105 1.00 87.56 911 VAL A O 1
ATOM 6940 N N . GLU A 1 912 ? -1.042 12.146 -13.946 1.00 77.25 912 GLU A N 1
ATOM 6941 C CA . GLU A 1 912 ? -0.735 13.011 -15.103 1.00 77.25 912 GLU A CA 1
ATOM 6942 C C . GLU A 1 912 ? -0.147 12.202 -16.272 1.00 77.25 912 GLU A C 1
ATOM 6944 O O . GLU A 1 912 ? -0.164 12.622 -17.424 1.00 77.25 912 GLU A O 1
ATOM 6949 N N . GLU A 1 913 ? 0.384 11.020 -15.965 1.00 80.31 913 GLU A N 1
ATOM 6950 C CA . GLU A 1 913 ? 0.956 10.047 -16.888 1.00 80.31 913 GLU A CA 1
ATOM 6951 C C . GLU A 1 913 ? 0.573 8.640 -16.403 1.00 80.31 913 GLU A C 1
ATOM 6953 O O . GLU A 1 913 ? 0.233 8.488 -15.225 1.00 80.31 913 GLU A O 1
ATOM 6958 N N . PRO A 1 914 ? 0.647 7.597 -17.250 1.00 84.12 914 PRO A N 1
ATOM 6959 C CA . PRO A 1 914 ? 0.218 6.266 -16.843 1.00 84.12 914 PRO A CA 1
ATOM 6960 C C . PRO A 1 914 ? 0.995 5.759 -15.618 1.00 84.12 914 PRO A C 1
ATOM 6962 O O . PRO A 1 914 ? 2.214 5.561 -15.692 1.00 84.12 914 PRO A O 1
ATOM 6965 N N . TYR A 1 915 ? 0.294 5.514 -14.508 1.00 90.19 915 TYR A N 1
ATOM 6966 C CA . TYR A 1 915 ? 0.894 5.077 -13.247 1.00 90.19 915 TYR A CA 1
ATOM 6967 C C . TYR A 1 915 ? 1.510 3.682 -13.378 1.00 90.19 915 TYR A C 1
ATOM 6969 O O . TYR A 1 915 ? 0.918 2.765 -13.962 1.00 90.19 915 TYR A O 1
ATOM 6977 N N . ARG A 1 916 ? 2.703 3.512 -12.798 1.00 87.81 916 ARG A N 1
ATOM 6978 C CA . ARG A 1 916 ? 3.469 2.260 -12.784 1.00 87.81 916 ARG A CA 1
ATOM 6979 C C . ARG A 1 916 ? 3.962 1.990 -11.373 1.00 87.81 916 ARG A C 1
ATOM 6981 O O . ARG A 1 916 ? 4.584 2.851 -10.762 1.00 87.81 916 ARG A O 1
ATOM 6988 N N . ILE A 1 917 ? 3.777 0.775 -10.868 1.00 89.69 917 ILE A N 1
ATOM 6989 C CA . ILE A 1 917 ? 4.042 0.514 -9.447 1.00 89.69 917 ILE A CA 1
ATOM 6990 C C . ILE A 1 917 ? 5.511 0.707 -9.040 1.00 89.69 917 ILE A C 1
ATOM 6992 O O . ILE A 1 917 ? 5.791 1.088 -7.910 1.00 89.69 917 ILE A O 1
ATOM 6996 N N . PHE A 1 918 ? 6.476 0.515 -9.944 1.00 83.06 918 PHE A N 1
ATOM 6997 C CA . PHE A 1 918 ? 7.892 0.710 -9.605 1.00 83.06 918 PHE A CA 1
ATOM 6998 C C . PHE A 1 918 ? 8.275 2.184 -9.379 1.00 83.06 918 PHE A C 1
ATOM 7000 O O . PHE A 1 918 ? 9.357 2.442 -8.858 1.00 83.06 918 PHE A O 1
ATOM 7007 N N . THR A 1 919 ? 7.435 3.149 -9.783 1.00 75.81 919 THR A N 1
ATOM 7008 C CA . THR A 1 919 ? 7.647 4.571 -9.457 1.00 75.81 919 THR A CA 1
ATOM 7009 C C . THR A 1 919 ? 7.080 4.943 -8.089 1.00 75.81 919 THR A C 1
ATOM 7011 O O . THR A 1 919 ? 7.340 6.045 -7.608 1.00 75.81 919 THR A O 1
ATOM 7014 N N . SER A 1 920 ? 6.310 4.045 -7.466 1.00 76.56 920 SER A N 1
ATOM 7015 C CA . SER A 1 920 ? 5.779 4.239 -6.119 1.00 76.56 920 SER A CA 1
ATOM 7016 C C . SER A 1 920 ? 6.893 4.180 -5.075 1.00 76.56 920 SER A C 1
ATOM 7018 O O . SER A 1 920 ? 7.898 3.481 -5.233 1.00 76.56 920 SER A O 1
ATOM 7020 N N . ARG A 1 921 ? 6.703 4.926 -3.988 1.00 72.19 921 ARG A N 1
ATOM 7021 C CA . ARG A 1 921 ? 7.519 4.814 -2.779 1.00 72.19 921 ARG A CA 1
ATOM 7022 C C . ARG A 1 921 ? 6.619 4.256 -1.692 1.00 72.19 921 ARG A C 1
ATOM 7024 O O . ARG A 1 921 ? 5.633 4.893 -1.340 1.00 72.19 921 ARG A O 1
ATOM 7031 N N . SER A 1 922 ? 6.948 3.062 -1.212 1.00 78.62 922 SER A N 1
ATOM 7032 C CA . SER A 1 922 ? 6.354 2.522 0.004 1.00 78.62 922 SER A CA 1
ATOM 7033 C C . SER A 1 922 ? 7.298 2.790 1.166 1.00 78.62 922 SER A C 1
ATOM 7035 O O . SER A 1 922 ? 8.457 2.364 1.149 1.00 78.62 922 SER A O 1
ATOM 7037 N N . GLU A 1 923 ? 6.779 3.468 2.181 1.00 82.19 923 GLU A N 1
ATOM 7038 C CA . GLU A 1 923 ? 7.428 3.707 3.469 1.00 82.19 923 GLU A CA 1
ATOM 7039 C C . GLU A 1 923 ? 7.676 2.382 4.222 1.00 82.19 923 GLU A C 1
ATOM 7041 O O . GLU A 1 923 ? 8.580 2.280 5.045 1.00 82.19 923 GLU A O 1
ATOM 7046 N N . TYR A 1 924 ? 6.925 1.333 3.862 1.00 84.56 924 TYR A N 1
ATOM 7047 C CA . TYR A 1 924 ? 6.889 0.019 4.505 1.00 84.56 924 TYR A CA 1
ATOM 7048 C C . TYR A 1 924 ? 7.542 -1.092 3.663 1.00 84.56 924 TYR A C 1
ATOM 7050 O O . TYR A 1 924 ? 7.277 -2.274 3.864 1.00 84.56 924 TYR A O 1
ATOM 7058 N N . ARG A 1 925 ? 8.428 -0.760 2.714 1.00 82.69 925 ARG A N 1
ATOM 7059 C CA . ARG A 1 925 ? 9.031 -1.742 1.779 1.00 82.69 925 ARG A CA 1
ATOM 7060 C C . ARG A 1 925 ? 9.715 -2.955 2.438 1.00 82.69 925 ARG A C 1
ATOM 7062 O O . ARG A 1 925 ? 9.860 -3.994 1.806 1.00 82.69 925 ARG A O 1
ATOM 7069 N N . LEU A 1 926 ? 10.147 -2.841 3.697 1.00 83.62 926 LEU A N 1
ATOM 7070 C CA . LEU A 1 926 ? 10.757 -3.945 4.452 1.00 83.62 926 LEU A CA 1
ATOM 7071 C C . LEU A 1 926 ? 9.730 -4.971 4.941 1.00 83.62 926 LEU A C 1
ATOM 7073 O O . LEU A 1 926 ? 10.052 -6.156 5.055 1.00 83.62 926 LEU A O 1
ATOM 7077 N N . SER A 1 927 ? 8.508 -4.530 5.244 1.00 86.69 927 SER A N 1
ATOM 7078 C CA . SER A 1 927 ? 7.406 -5.403 5.650 1.00 86.69 927 SER A CA 1
ATOM 7079 C C . SER A 1 927 ? 6.571 -5.857 4.451 1.00 86.69 927 SER A C 1
ATOM 7081 O O . SER A 1 927 ? 6.087 -6.988 4.455 1.00 86.69 927 SER A O 1
ATOM 7083 N N . LEU A 1 928 ? 6.457 -5.032 3.405 1.00 92.56 928 LEU A N 1
ATOM 7084 C CA . LEU A 1 928 ? 5.701 -5.316 2.181 1.00 92.56 928 LEU A CA 1
ATOM 7085 C C . LEU A 1 928 ? 6.527 -6.080 1.145 1.00 92.56 928 LEU A C 1
ATOM 7087 O O . LEU A 1 928 ? 6.846 -5.567 0.071 1.00 92.56 928 LEU A O 1
ATOM 7091 N N . ARG A 1 929 ? 6.887 -7.320 1.470 1.00 93.44 929 ARG A N 1
ATOM 7092 C CA . ARG A 1 929 ? 7.755 -8.132 0.615 1.00 93.44 929 ARG A CA 1
ATOM 7093 C C . ARG A 1 929 ? 6.974 -9.135 -0.221 1.00 93.44 929 ARG A C 1
ATOM 7095 O O . ARG A 1 929 ? 5.840 -9.501 0.099 1.00 93.44 929 ARG A O 1
ATOM 7102 N N . ALA A 1 930 ? 7.612 -9.601 -1.291 1.00 93.62 930 ALA A N 1
ATOM 7103 C CA . ALA A 1 930 ? 7.068 -10.653 -2.142 1.00 93.62 930 ALA A CA 1
ATOM 7104 C C . ALA A 1 930 ? 7.013 -12.019 -1.437 1.00 93.62 930 ALA A C 1
ATOM 7106 O O . ALA A 1 930 ? 6.197 -12.847 -1.816 1.00 93.62 930 ALA A O 1
ATOM 7107 N N . ASP A 1 931 ? 7.869 -12.280 -0.443 1.00 93.38 931 ASP A N 1
ATOM 7108 C CA . ASP A 1 931 ? 7.938 -13.570 0.259 1.00 93.38 931 ASP A CA 1
ATOM 7109 C C . ASP A 1 931 ? 6.889 -13.742 1.366 1.00 93.38 931 ASP A C 1
ATOM 7111 O O . ASP A 1 931 ? 6.656 -14.869 1.781 1.00 93.38 931 ASP A O 1
ATOM 7115 N N . ASN A 1 932 ? 6.239 -12.662 1.822 1.00 95.19 932 ASN A N 1
ATOM 7116 C CA . ASN A 1 932 ? 5.350 -12.688 2.992 1.00 95.19 932 ASN A CA 1
ATOM 7117 C C . ASN A 1 932 ? 3.932 -12.138 2.741 1.00 95.19 932 ASN A C 1
ATOM 7119 O O . ASN A 1 932 ? 3.230 -11.782 3.693 1.00 95.19 932 ASN A O 1
ATOM 7123 N N . ALA A 1 933 ? 3.520 -11.990 1.480 1.00 96.50 933 ALA A N 1
ATOM 7124 C CA . ALA A 1 933 ? 2.202 -11.463 1.138 1.00 96.50 933 ALA A CA 1
ATOM 7125 C C . ALA A 1 933 ? 1.062 -12.352 1.658 1.00 96.50 933 ALA A C 1
ATOM 7127 O O . ALA A 1 933 ? 0.035 -11.829 2.090 1.00 96.50 933 ALA A O 1
ATOM 7128 N N . ASP A 1 934 ? 1.261 -13.668 1.693 1.00 94.44 934 ASP A N 1
ATOM 7129 C CA . ASP A 1 934 ? 0.358 -14.650 2.296 1.00 94.44 934 ASP A CA 1
ATOM 7130 C C . ASP A 1 934 ? 0.121 -14.381 3.789 1.00 94.44 934 ASP A C 1
ATOM 7132 O O . ASP A 1 934 ? -1.025 -14.225 4.220 1.00 94.44 934 ASP A O 1
ATOM 7136 N N . TYR A 1 935 ? 1.188 -14.212 4.576 1.00 93.00 935 TYR A N 1
ATOM 7137 C CA . TYR A 1 935 ? 1.079 -13.890 6.002 1.00 93.00 935 TYR A CA 1
ATOM 7138 C C . TYR A 1 935 ? 0.313 -12.585 6.246 1.00 93.00 935 TYR A C 1
ATOM 7140 O O . TYR A 1 935 ? -0.451 -12.485 7.209 1.00 93.00 935 TYR A O 1
ATOM 7148 N N . ARG A 1 936 ? 0.493 -11.590 5.367 1.00 94.62 936 ARG A N 1
ATOM 7149 C CA . ARG A 1 936 ? -0.160 -10.278 5.476 1.00 94.62 936 ARG A CA 1
ATOM 7150 C C . ARG A 1 936 ? -1.629 -10.311 5.055 1.00 94.62 936 ARG A C 1
ATOM 7152 O O . ARG A 1 936 ? -2.476 -9.710 5.721 1.00 94.62 936 ARG A O 1
ATOM 7159 N N . LEU A 1 937 ? -1.940 -10.971 3.939 1.00 95.81 937 LEU A N 1
ATOM 7160 C CA . LEU A 1 937 ? -3.208 -10.779 3.231 1.00 95.81 937 LEU A CA 1
ATOM 7161 C C . LEU A 1 937 ? -4.130 -11.992 3.255 1.00 95.81 937 LEU A C 1
ATOM 7163 O O . LEU A 1 937 ? -5.347 -11.799 3.283 1.00 95.81 937 LEU A O 1
ATOM 7167 N N . THR A 1 938 ? -3.618 -13.219 3.342 1.00 94.00 938 THR A N 1
ATOM 7168 C CA . THR A 1 938 ? -4.477 -14.412 3.396 1.00 94.00 938 THR A CA 1
ATOM 7169 C C . THR A 1 938 ? -5.420 -14.412 4.605 1.00 94.00 938 THR A C 1
ATOM 7171 O O . THR A 1 938 ? -6.602 -14.711 4.417 1.00 94.00 938 THR A O 1
ATOM 7174 N N . PRO A 1 939 ? -5.015 -14.008 5.831 1.00 90.31 939 PRO A N 1
ATOM 7175 C CA . PRO A 1 939 ? -5.957 -13.867 6.945 1.00 90.31 939 PRO A CA 1
ATOM 7176 C C . PRO A 1 939 ? -7.069 -12.844 6.669 1.00 90.31 939 PRO A C 1
ATOM 7178 O O . PRO A 1 939 ? -8.231 -13.084 7.010 1.00 90.31 939 PRO A O 1
ATOM 7181 N N . LYS A 1 940 ? -6.737 -11.726 6.006 1.00 88.06 940 LYS A N 1
ATOM 7182 C CA . LYS A 1 940 ? -7.699 -10.675 5.632 1.00 88.06 940 LYS A CA 1
ATOM 7183 C C . LYS A 1 940 ? -8.667 -11.158 4.555 1.00 88.06 940 LYS A C 1
ATOM 7185 O O . LYS A 1 940 ? -9.871 -10.929 4.682 1.00 88.06 940 LYS A O 1
ATOM 7190 N N . GLY A 1 941 ? -8.153 -11.869 3.551 1.00 82.12 941 GLY A N 1
ATOM 7191 C CA . GLY A 1 941 ? -8.946 -12.554 2.536 1.00 82.12 941 GLY A CA 1
ATOM 7192 C C . GLY A 1 941 ? -9.892 -13.566 3.178 1.00 82.12 941 GLY A C 1
ATOM 7193 O O . GLY A 1 941 ? -11.100 -13.477 3.006 1.00 82.12 941 GLY A O 1
ATOM 7194 N N . LYS A 1 942 ? -9.389 -14.451 4.042 1.00 76.62 942 LYS A N 1
ATOM 7195 C CA . LYS A 1 942 ? -10.185 -15.477 4.732 1.00 76.62 942 LYS A CA 1
ATOM 7196 C C . LYS A 1 942 ? -11.319 -14.902 5.588 1.00 76.62 942 LYS A C 1
ATOM 7198 O O . LYS A 1 942 ? -12.431 -15.419 5.545 1.00 76.62 942 LYS A O 1
ATOM 7203 N N . PHE A 1 943 ? -11.057 -13.840 6.353 1.00 54.88 943 PHE A N 1
ATOM 7204 C CA . PHE A 1 943 ? -12.043 -13.235 7.258 1.00 54.88 943 PHE A CA 1
ATOM 7205 C C . PHE A 1 943 ? -13.187 -12.512 6.522 1.00 54.88 943 PHE A C 1
ATOM 7207 O O . PHE A 1 943 ? -14.279 -12.370 7.076 1.00 54.88 943 PHE A O 1
ATOM 7214 N N . LYS A 1 944 ? -12.958 -12.046 5.284 1.00 51.78 944 LYS A N 1
ATOM 7215 C CA . LYS A 1 944 ? -13.937 -11.250 4.518 1.00 51.78 944 LYS A CA 1
ATOM 7216 C C . LYS A 1 944 ? -14.505 -11.953 3.270 1.00 51.78 944 LYS A C 1
ATOM 7218 O O . LYS A 1 944 ? -15.651 -11.655 2.923 1.00 51.78 944 LYS A O 1
ATOM 7223 N N . LEU A 1 945 ? -13.764 -12.876 2.646 1.00 48.72 945 LEU A N 1
ATOM 7224 C CA . LEU A 1 945 ? -14.087 -13.541 1.369 1.00 48.72 945 LEU A CA 1
ATOM 7225 C C . LEU A 1 945 ? -14.684 -14.944 1.515 1.00 48.72 945 LEU A C 1
ATOM 7227 O O . LEU A 1 945 ? -15.415 -15.365 0.624 1.00 48.72 945 LEU A O 1
ATOM 7231 N N . LEU A 1 946 ? -14.429 -15.656 2.618 1.00 40.22 946 LEU A N 1
ATOM 7232 C CA . LEU A 1 946 ? -15.125 -16.916 2.883 1.00 40.22 946 LEU A CA 1
ATOM 7233 C C . LEU A 1 946 ? -16.487 -16.624 3.521 1.00 40.22 946 LEU A C 1
ATOM 7235 O O . LEU A 1 946 ? -16.587 -15.969 4.564 1.00 40.22 946 LEU A O 1
ATOM 7239 N N . ILE A 1 947 ? -17.534 -17.078 2.838 1.00 34.16 947 ILE A N 1
ATOM 7240 C CA . ILE A 1 947 ? -18.872 -17.288 3.397 1.00 34.16 947 ILE A CA 1
ATOM 7241 C C . ILE A 1 947 ? -18.889 -18.664 4.042 1.00 34.16 947 ILE A C 1
ATOM 7243 O O . ILE A 1 947 ? -18.402 -19.609 3.382 1.00 34.16 947 ILE A O 1
#

InterPro domains:
  IPR002218 tRNA uridine 5-carboxymethylaminomethyl modification enzyme MnmG-related [PTHR11806] (476-942)
  IPR004416 tRNA uridine 5-carboxymethylaminomethyl modification enzyme MnmG [TIGR00136] (477-942)
  IPR007863 Peptidase M16, C-terminal [PF05193] (200-376)
  IPR011249 Metalloenzyme, LuxS/M16 peptidase-like [SSF63411] (41-244)
  IPR011249 Metalloenzyme, LuxS/M16 peptidase-like [SSF63411] (250-449)
  IPR011765 Peptidase M16, N-terminal [PF00675] (53-190)
  IPR020595 MnmG-related, conserved site [PS01280] (762-776)
  IPR020595 MnmG-related, conserved site [PS01281] (857-880)
  IPR036188 FAD/NAD(P)-binding domain superfamily [G3DSA:3.50.50.60] (472-711)
  IPR036188 FAD/NAD(P)-binding domain superfamily [G3DSA:3.50.50.60] (790-946)
  IPR036188 FAD/NAD(P)-binding domain superfamily [SSF51905] (476-751)
  IPR040131 MnmG, N-terminal domain [PF01134] (478-887)

pLDDT: mean 84.1, std 18.09, range [24.92, 98.75]